Protein AF-A0A438MUQ9-F1 (afdb_monomer)

Mean predicted aligned error: 18.39 Å

pLDDT: mean 79.37, std 16.74, range [23.11, 98.5]

Secondary structure (DSSP, 8-state):
---S-----HHHHHHHHHHHHHHHHHHHHHHHHHHHHHHHHHHHHHT----GGGS-GGGTT--EEEEEEESS-HHHIIIIIHHHHHHHHHHH-GGGEEEEEEE---SSTHHHHHHHHHHHHHHTT--EEEEE----HHHHHHT-SB-TTSPBPTTEEE-SSTTS-EEE-HHHHHHHHHHHHTHHHHHHHHTT---SEEEEE-S-B--HHHHHHHHTGGGG--SEEEEEEESBTTB-S-TTT-EETTSPBPS-SSTT---SHHHHHHHHTTS-EEEEE--TTEEEEESHHHHTT-------HHHHTTT----HHHHHHHHHHHTTTTTT-EEEEEEEEEESSHHHHHHHHSSTT-SSS-HHHHHHHHHHHHHHHHHS-SS-HHHHHHHHHHHHHHHTGGG-SS----S--------PPP-SS-------------SSSSSSSSSSS-----------TTS--SS--HHHHT--EE----GGGS-SS---TTTHHHHTT--HHHHHTT--TTS-HHHHHHHHIIIIIIIHHHHHHTSPPPSGGGEEE-TTS-EEE--TTHHHHHHHHHHHSPPP-HHHHHHHHHHHHHHHTTHHHHHSTT-SS-HHHHHHHHHHHHHHHHHHHHHS--SS---SS--TTTTT---HHHHHHHHHTT--HHHHHHHHTTS-HHHHHHHHTS----SS-GGGGTT--SS--STT--TTSPP-PPPSS-TTS----EEE--HHHHHHHHHHHHTT--EEEEEEEE----SSPPEEEEEEEETTTSEEEEEEE-GGGTT--SSSSEEEHHHHHHHHHHHHHHH-S------TTGGG---PPEEEE-HHHHS-SSTTHHHHHHHTHHHHHHH-SEEEEE-HHHHHSPP-S-HHHHHHHHHHSSGGGBHHHHHHHHHHTTSEEEE-SS-EEEHHHHHHHHHHHHHH-SSS--HHHHHHHHHHHHHHHHHHHHH-S-SSSSHHHHHHHHHHHTT-B-SSHHHHHHHHHHHTT--HHHHHHHHHS-HHHHHHHHHHT-SEEEEEGGG--S-B--STT-TTSBSSGGG---EEEEEEEEEETTTEEEEEEEEEEBPP--GGG-SSEEEEEETTTTEEEEEEE-GGG--HHHHHHHTT--TTT-EEEEEESSTTTTTS---SS-EEEEEEEEP-----TTHHHH---EEEEEEEEEEEEPPPHHHHHHHHHTT--EEBPPP-EEEE--TT--EEEEPPEEEEE-

Solvent-accessible surface area (backbone atoms only — not comparable to full-atom values): 67994 Å² total; per-residue (Å²): 144,83,89,78,87,76,87,79,55,68,68,60,55,50,49,50,50,51,49,51,52,50,50,52,51,52,50,51,49,49,54,50,50,54,52,40,50,53,48,14,55,52,31,28,57,76,54,55,36,84,49,76,89,75,48,45,75,84,49,54,92,56,28,37,38,35,33,35,58,43,62,56,42,37,64,49,39,71,77,41,31,51,59,30,50,54,51,30,39,65,70,68,35,58,92,30,43,36,42,23,37,36,36,63,26,44,81,55,60,25,64,60,51,48,50,53,51,49,51,54,36,52,77,71,71,42,54,66,46,80,46,75,44,85,62,34,65,49,53,69,58,72,60,53,60,42,49,100,84,73,48,76,44,87,49,50,40,76,55,93,55,92,90,74,57,70,45,80,47,66,41,45,54,54,12,51,50,55,47,58,50,43,46,65,60,55,56,33,44,79,72,73,46,80,55,55,33,34,37,42,37,47,75,36,35,62,50,46,36,41,55,50,24,49,53,42,41,70,61,43,54,44,29,32,37,15,31,38,25,21,66,59,69,79,34,53,55,56,72,85,44,36,18,27,58,80,61,45,62,57,76,42,58,43,62,60,30,47,67,40,65,71,23,26,52,26,47,50,43,28,34,66,15,46,26,56,27,56,43,30,56,29,32,38,34,49,32,68,55,48,77,76,67,57,66,50,44,46,70,54,60,79,54,35,66,71,77,48,84,55,55,23,64,34,44,43,42,46,52,33,48,70,70,60,55,42,80,50,34,34,32,36,31,72,57,20,68,32,2,63,36,70,63,30,32,41,57,53,69,67,36,98,72,68,50,79,66,39,72,66,52,49,49,54,22,52,54,51,47,59,52,47,61,75,70,50,69,89,75,47,74,66,56,56,50,50,54,52,51,52,51,51,51,49,69,53,26,89,82,47,97,58,87,71,76,68,86,65,75,76,76,84,70,76,81,75,76,77,81,87,83,83,89,80,91,87,83,89,85,82,84,88,89,78,84,75,77,71,64,68,77,69,71,82,81,83,86,80,92,83,78,87,74,94,51,59,42,85,55,61,58,76,46,94,43,72,81,63,71,68,64,68,28,67,61,57,65,47,74,90,60,53,74,94,61,98,68,56,79,89,50,46,44,61,77,72,73,44,58,67,69,40,49,59,72,71,49,53,91,91,54,54,53,68,56,50,29,12,40,48,48,34,42,56,41,54,38,46,50,22,60,66,66,71,46,88,69,80,58,66,73,26,54,45,74,47,99,89,71,49,52,24,52,35,40,63,61,44,48,59,52,52,45,27,56,49,65,72,48,74,88,70,61,69,68,58,53,57,49,43,52,50,52,53,52,56,54,49,35,41,36,67,37,59,63,38,93,82,39,62,47,56,70,51,47,33,49,50,32,35,44,50,52,51,47,54,50,35,37,46,41,67,78,56,66,58,86,75,78,63,77,72,57,56,19,7,60,84,51,47,43,74,49,70,70,56,56,50,38,27,43,75,19,53,45,49,62,25,53,51,48,49,44,29,68,64,29,30,50,68,41,51,52,27,51,29,27,49,72,57,70,56,85,70,60,66,82,57,42,74,82,36,37,63,88,42,58,51,60,82,52,62,83,94,52,93,81,67,62,50,66,84,62,63,92,87,61,81,49,78,53,71,53,59,72,53,73,70,49,50,52,51,44,50,49,30,52,74,72,75,46,49,49,30,34,34,74,50,68,51,81,70,95,57,100,60,68,72,57,72,46,80,44,77,42,49,47,91,77,42,52,33,36,34,52,45,70,42,51,92,74,18,72,36,46,91,91,47,47,41,45,41,41,50,46,54,54,48,51,52,52,52,53,51,59,76,68,46,78,85,67,86,62,90,50,84,72,58,82,73,62,74,93,59,66,71,27,40,36,41,63,46,57,61,38,54,89,51,82,67,55,25,58,53,44,60,58,38,48,65,57,51,34,55,68,31,73,33,28,41,39,51,40,70,40,54,32,69,34,72,74,68,93,55,66,58,59,59,39,46,48,50,65,69,31,77,48,59,34,33,42,64,48,50,54,47,48,18,42,12,36,89,40,26,29,38,42,31,60,74,46,76,44,55,50,37,61,51,32,51,49,35,46,51,48,61,76,69,53,78,62,65,76,62,66,48,40,48,52,40,19,40,63,59,48,50,19,41,50,32,36,49,53,59,73,44,95,80,59,96,48,43,26,55,18,42,28,49,45,23,61,67,37,51,84,38,48,62,97,49,75,58,53,47,55,45,43,47,32,55,49,43,57,50,52,54,67,58,38,47,58,49,66,76,46,60,63,84,56,33,39,62,57,55,52,74,76,44,56,35,37,36,47,28,35,52,52,21,70,51,41,45,33,86,51,78,23,40,25,44,40,33,49,62,44,65,69,33,44,52,47,64,55,83,47,79,15,47,46,41,90,72,54,12,36,42,42,76,34,26,52,40,47,33,50,55,44,50,66,88,82,45,87,59,46,46,41,37,36,35,71,92,78,73,43,56,32,26,43,32,58,48,69,63,50,48,65,56,68,60,54,38,59,78,67,66,65,42,43,89,76,41,31,40,33,38,39,32,85,53,78,51,57,82,79,49,64,64,42,70,50,79,38,63,21,27,35,26,41,45,63,88,74,87,78,49,79,71,46,68,70,68,62,66,53,48,46,27,39,41,71,44,29,28,34,37,26,49,59,54,73,66,58,54,49,53,25,55,78,69,64,37,52,34,41,41,48,80,58,65,68,42,79,49,83,47,89,97,55,92,46,80,44,68,58,61,42,51,30,26,42,14

Sequence (1222 aa):
MFLRTYRRSPRRRLFRFLFYLLTIFLCYDLLTILKHHREFSRSLEAHTYTDIATLPSPVKDQKIFIVAQFWTSAKVIQDRWGQALLDLIRTLGKENVFVSIYESGSLDRTKDVLKVLDDILAENKIPRSVILDPTTHADEINVGPIDQQGIPRSGWIQTTTVGVGKELRRIPYLARLRNTSLKPLFDHKAQGITYDKILYLNDVVFKPSDVLTLLATNQGSYASACAMDFHYPPAYYDTFVLRDSLGDSTVMKTFPFFRSQESREAILQGRPTKVQSCWNGMIILDTAPFYEGLRFRALADSLASKHLEASECCLIHTDMAAMGATSKGIYVNPSVRVGYTVNAYNLTHFGPDQNFVSGTQYLAGVWLNRLKRNVIARVSTTMKESDRKVAQWKEDAPNSLEKRDENGQIYQRKAHPPSSIFSHLAQPDHSAHLGFLLNWYIRIWGVLEGTASAKMDHVPQHEQLDYISKFKVPYLCHDRHIPKSKIRFEELPLTLGFDKQKIVLGDYSNHSAADIASFLQSWLFFGLLEEFLGFKVDRDPFIVQTADGGLFVSTREALPACLTQWAKKRPVARTHFDRIEACLVEAKAFVPVLMDPNCPLPPEVALSIQLLGATLEIVSDQKFPRYPPRRFSKPAKTGWGMPKIVETWLTRAAWCCNDIARASETLSLPTLIYAASIVRREEVPFDTHGPCTVDACVARDFRGKPYHTRHTHDESYDCGGFLGWSDKQMDRMRQILDETGVPVLILDVDDTPSPSPPSVKIDVVDSTQTRYISFSHVWADGLGNQDGNALPVCQLLRLQKLASTLMGPETESKSILSKFRTKKPMAIWIDTLCVPRTKPHKSIAISRMNQTYAQAEKVLILDSEIYTQPYNNDPQVHLLRLLASGWARRVWTMQEGALGSSNLHIQTSSQTIDVTATAKSLSKAWEKQKVVMDAIDIDCASMWKMFSDLRAAHSNDYWRDRVPAMAVSLNLLNGRACTNQGDAYLCLSGMIGLSPEVTREIADLPVAERSMTLLRKLEYLPKGIIFSPGPKLKTTGYRWACESFWKSQAYNDDEVAVFKEGLGLDVEYQGFVLKPFNMLANFDHFILEYSAAKVFFKVQFDQSSGPIADILADLEYNPPTSRLGILCPERDMVRKRPGLILNPGALVLVDSEPWNLMEKLSKPPIKSRYICHVTLTAPSQIEVQMARDNACLAVADRPNIQLKMFGADEGVSYLPLNWVVG

InterPro domains:
  IPR010730 Heterokaryon incompatibility [PF06985] (772-862)
  IPR021047 Mannosyltransferase 1, CMT1 [PF11735] (63-319)

Nearest PDB structures (foldseek):
  7zhw-assembly1_A  TM=1.898E-01  e=1.543E+00  Leishmania donovani
  8g0d-assembly1_B  TM=1.609E-01  e=2.516E+00  Mycolicibacterium smegmatis MC2 155
  7njl-assembly1_A  TM=1.854E-01  e=7.020E+00  Mycolicibacterium smegmatis MC2 155

Structure (mmCIF, N/CA/C/O backbone):
data_AF-A0A438MUQ9-F1
#
_entry.id   AF-A0A438MUQ9-F1
#
loop_
_atom_site.group_PDB
_atom_site.id
_atom_site.type_symbol
_atom_site.label_atom_id
_atom_site.label_alt_id
_atom_site.label_comp_id
_atom_site.label_asym_id
_atom_site.label_entity_id
_atom_site.label_seq_id
_atom_site.pdbx_PDB_ins_code
_atom_site.Cartn_x
_atom_site.Cartn_y
_atom_site.Cartn_z
_atom_site.occupancy
_atom_site.B_iso_or_equiv
_atom_site.auth_seq_id
_atom_site.auth_comp_id
_atom_site.auth_asym_id
_atom_site.auth_atom_id
_atom_site.pdbx_PDB_model_num
ATOM 1 N N . MET A 1 1 ? -10.748 47.791 39.764 1.00 36.16 1 MET A N 1
ATOM 2 C CA . MET A 1 1 ? -10.569 49.221 39.434 1.00 36.16 1 MET A CA 1
ATOM 3 C C . MET A 1 1 ? -10.102 49.393 37.982 1.00 36.16 1 MET A C 1
ATOM 5 O O . MET A 1 1 ? -8.983 49.804 37.779 1.00 36.16 1 MET A O 1
ATOM 9 N N . PHE A 1 2 ? -10.921 49.071 36.969 1.00 32.31 2 PHE A N 1
ATOM 10 C CA . PHE A 1 2 ? -10.706 49.505 35.567 1.00 32.31 2 PHE A CA 1
ATOM 11 C C . PHE A 1 2 ? -12.039 49.455 34.793 1.00 32.31 2 PHE A C 1
ATOM 13 O O . PHE A 1 2 ? -12.210 48.770 33.791 1.00 32.31 2 PHE A O 1
ATOM 20 N N . LEU A 1 3 ? -13.022 50.197 35.306 1.00 48.84 3 LEU A N 1
ATOM 21 C CA . LEU A 1 3 ? -14.134 50.719 34.518 1.00 48.84 3 LEU A CA 1
ATOM 22 C C . LEU A 1 3 ? -13.804 52.179 34.224 1.00 48.84 3 LEU A C 1
ATOM 24 O O . LEU A 1 3 ? -14.035 53.027 35.079 1.00 48.84 3 LEU A O 1
ATOM 28 N N . ARG A 1 4 ? -13.234 52.455 33.047 1.00 46.25 4 ARG A N 1
ATOM 29 C CA . ARG A 1 4 ? -13.419 53.673 32.232 1.00 46.25 4 ARG A CA 1
ATOM 30 C C . ARG A 1 4 ? -12.376 53.698 31.110 1.00 46.25 4 ARG A C 1
ATOM 32 O O . ARG A 1 4 ? -11.309 53.114 31.223 1.00 46.25 4 ARG A O 1
ATOM 39 N N . THR A 1 5 ? -12.771 54.339 30.012 1.00 44.41 5 THR A N 1
ATOM 40 C CA . THR A 1 5 ? -11.961 54.714 28.840 1.00 44.41 5 THR A CA 1
ATOM 41 C C . THR A 1 5 ? -11.432 53.599 27.929 1.00 44.41 5 THR A C 1
ATOM 43 O O . THR A 1 5 ? -10.234 53.421 27.761 1.00 44.41 5 THR A O 1
ATOM 46 N N . TYR A 1 6 ? -12.332 52.973 27.159 1.00 41.94 6 TYR A N 1
ATOM 47 C CA . TYR A 1 6 ? -11.986 52.570 25.788 1.00 41.94 6 TYR A CA 1
ATOM 48 C C . TYR A 1 6 ? -13.017 53.129 24.804 1.00 41.94 6 TYR A C 1
ATOM 50 O O . TYR A 1 6 ? -14.142 52.635 24.684 1.00 41.94 6 TYR A O 1
ATOM 58 N N . ARG A 1 7 ? -12.635 54.218 24.126 1.00 44.66 7 ARG A N 1
ATOM 59 C CA . ARG A 1 7 ? -13.405 54.852 23.049 1.00 44.66 7 ARG A CA 1
ATOM 60 C C . ARG A 1 7 ? -13.760 53.793 21.998 1.00 44.66 7 ARG A C 1
ATOM 62 O O . ARG A 1 7 ? -12.902 53.187 21.360 1.00 44.66 7 ARG A O 1
ATOM 69 N N . ARG A 1 8 ? -15.061 53.535 21.869 1.00 54.97 8 ARG A N 1
ATOM 70 C CA . ARG A 1 8 ? -15.660 52.511 21.010 1.00 54.97 8 ARG A CA 1
ATOM 71 C C . ARG A 1 8 ? -15.575 52.945 19.542 1.00 54.97 8 ARG A C 1
ATOM 73 O O . ARG A 1 8 ? -16.408 53.739 19.115 1.00 54.97 8 ARG A O 1
ATOM 80 N N . SER A 1 9 ? -14.639 52.404 18.757 1.00 66.00 9 SER A N 1
ATOM 81 C CA . SER A 1 9 ? -14.651 52.660 17.309 1.00 66.00 9 SER A CA 1
ATOM 82 C C . SER A 1 9 ? -15.887 51.994 16.664 1.00 66.00 9 SER A C 1
ATOM 84 O O . SER A 1 9 ? -16.151 50.814 16.932 1.00 66.00 9 SER A O 1
ATOM 86 N N . PRO A 1 10 ? -16.662 52.708 15.824 1.00 70.38 10 PRO A N 1
ATOM 87 C CA . PRO A 1 10 ? -17.811 52.142 15.107 1.00 70.38 10 PRO A CA 1
ATOM 88 C C . PRO A 1 10 ? -17.425 50.912 14.275 1.00 70.38 10 PRO A C 1
ATOM 90 O O . PRO A 1 10 ? -18.145 49.917 14.259 1.00 70.38 10 PRO A O 1
ATOM 93 N N . ARG A 1 11 ? -16.217 50.931 13.691 1.00 69.25 11 ARG A N 1
ATOM 94 C CA . ARG A 1 11 ? -15.656 49.841 12.877 1.00 69.25 11 ARG A CA 1
ATOM 95 C C . ARG A 1 11 ? -15.530 48.520 13.644 1.00 69.25 11 ARG A C 1
ATOM 97 O O . ARG A 1 11 ? -15.823 47.472 13.084 1.00 69.25 11 ARG A O 1
ATOM 104 N N . ARG A 1 12 ? -15.152 48.539 14.932 1.00 73.81 12 ARG A N 1
ATOM 105 C CA . ARG A 1 12 ? -15.048 47.309 15.747 1.00 73.81 12 ARG A CA 1
ATOM 106 C C . ARG A 1 12 ? -16.410 46.759 16.177 1.00 73.81 12 ARG A C 1
ATOM 108 O O . ARG A 1 12 ? -16.542 45.544 16.299 1.00 73.81 12 ARG A O 1
ATOM 115 N N . ARG A 1 13 ? -17.419 47.615 16.397 1.00 78.75 13 ARG A N 1
ATOM 116 C CA . ARG A 1 13 ? -18.799 47.151 16.647 1.00 78.75 13 ARG A CA 1
ATOM 117 C C . ARG A 1 13 ? -19.401 46.542 15.389 1.00 78.75 13 ARG A C 1
ATOM 119 O O . ARG A 1 13 ? -19.971 45.465 15.483 1.00 78.75 13 ARG A O 1
ATOM 126 N N . LEU A 1 14 ? -19.191 47.184 14.239 1.00 81.00 14 LEU A N 1
ATOM 127 C CA . LEU A 1 14 ? -19.605 46.656 12.944 1.00 81.00 14 LEU A CA 1
ATOM 128 C C . LEU A 1 14 ? -18.927 45.313 12.655 1.00 81.00 14 LEU A C 1
ATOM 130 O O . LEU A 1 14 ? -19.610 44.362 12.315 1.00 81.00 14 LEU A O 1
ATOM 134 N N . PHE A 1 15 ? -17.616 45.190 12.884 1.00 83.88 15 PHE A N 1
ATOM 135 C CA . PHE A 1 15 ? -16.908 43.923 12.685 1.00 83.88 15 PHE A CA 1
ATOM 136 C C . PHE A 1 15 ? -17.421 42.803 13.601 1.00 83.88 15 PHE A C 1
ATOM 138 O O . PHE A 1 15 ? -17.649 41.695 13.136 1.00 83.88 15 PHE A O 1
ATOM 145 N N . ARG A 1 16 ? -17.655 43.080 14.894 1.00 84.38 16 ARG A N 1
ATOM 146 C CA . ARG A 1 16 ? -18.241 42.087 15.816 1.00 84.38 16 ARG A CA 1
ATOM 147 C C . ARG A 1 16 ? -19.665 41.711 15.422 1.00 84.38 16 ARG A C 1
ATOM 149 O O . ARG A 1 16 ? -20.006 40.539 15.465 1.00 84.38 16 ARG A O 1
ATOM 156 N N . PHE A 1 17 ? -20.474 42.688 15.025 1.00 87.88 17 PHE A N 1
ATOM 157 C CA . PHE A 1 17 ? -21.829 42.455 14.541 1.00 87.88 17 PHE A CA 1
ATOM 158 C C . PHE A 1 17 ? -21.829 41.589 13.273 1.00 87.88 17 PHE A C 1
ATOM 160 O O . PHE A 1 17 ? -22.528 40.584 13.236 1.00 87.88 17 PHE A O 1
ATOM 167 N N . LEU A 1 18 ? -20.976 41.902 12.291 1.00 88.69 18 LEU A N 1
ATOM 168 C CA . LEU A 1 18 ? -20.789 41.095 11.081 1.00 88.69 18 LEU A CA 1
ATOM 169 C C . LEU A 1 18 ? -20.271 39.687 11.399 1.00 88.69 18 LEU A C 1
ATOM 171 O O . LEU A 1 18 ? -20.740 38.724 10.806 1.00 88.69 18 LEU A O 1
ATOM 175 N N . PHE A 1 19 ? -19.351 39.546 12.355 1.00 90.25 19 PHE A N 1
ATOM 176 C CA . PHE A 1 19 ? -18.853 38.244 12.797 1.00 90.25 19 PHE A CA 1
ATOM 177 C C . PHE A 1 19 ? -19.952 37.401 13.460 1.00 90.25 19 PHE A C 1
ATOM 179 O O . PHE A 1 19 ? -20.085 36.219 13.145 1.00 90.25 19 PHE A O 1
ATOM 186 N N . TYR A 1 20 ? -20.771 37.992 14.337 1.00 91.00 20 TYR A N 1
ATOM 187 C CA . TYR A 1 20 ? -21.901 37.287 14.945 1.00 91.00 20 TYR A CA 1
ATOM 188 C C . TYR A 1 20 ? -22.964 36.923 13.912 1.00 91.00 20 TYR A C 1
ATOM 190 O O . TYR A 1 20 ? -23.432 35.790 13.921 1.00 91.00 20 TYR A O 1
ATOM 198 N N . LEU A 1 21 ? -23.291 37.826 12.982 1.00 92.19 21 LEU A N 1
ATOM 199 C CA . LEU A 1 21 ? -24.198 37.523 11.874 1.00 92.19 21 LEU A CA 1
ATOM 200 C C . LEU A 1 21 ? -23.673 36.377 11.005 1.00 92.19 21 LEU A C 1
ATOM 202 O O . LEU A 1 21 ? -24.426 35.456 10.703 1.00 92.19 21 LEU A O 1
ATOM 206 N N . LEU A 1 22 ? -22.384 36.391 10.653 1.00 90.94 22 LEU A N 1
ATOM 207 C CA . LEU A 1 22 ? -21.756 35.316 9.887 1.00 90.94 22 LEU A CA 1
ATOM 208 C C . LEU A 1 22 ? -21.780 33.992 10.659 1.00 90.94 22 LEU A C 1
ATOM 210 O O . LEU A 1 22 ? -22.084 32.956 10.081 1.00 90.94 22 LEU A O 1
ATOM 214 N N . THR A 1 23 ? -21.504 34.022 11.963 1.00 90.00 23 THR A N 1
ATOM 215 C CA . THR A 1 23 ? -21.541 32.823 12.812 1.00 90.00 23 THR A CA 1
ATOM 216 C C . THR A 1 23 ? -22.959 32.259 12.903 1.00 90.00 23 THR A C 1
ATOM 218 O O . THR A 1 23 ? -23.146 31.062 12.717 1.00 90.00 23 THR A O 1
ATOM 221 N N . ILE A 1 24 ? -23.971 33.109 13.117 1.00 92.69 24 ILE A N 1
ATOM 222 C CA . ILE A 1 24 ? -25.384 32.702 13.134 1.00 92.69 24 ILE A CA 1
ATOM 223 C C . ILE A 1 24 ? -25.778 32.098 11.783 1.00 92.69 24 ILE A C 1
ATOM 225 O O . ILE A 1 24 ? -26.402 31.040 11.752 1.00 92.69 24 ILE A O 1
ATOM 229 N N . PHE A 1 25 ? -25.378 32.727 10.675 1.00 91.81 25 PHE A N 1
ATOM 230 C CA . PHE A 1 25 ? -25.645 32.222 9.330 1.00 91.81 25 PHE A CA 1
ATOM 231 C C . PHE A 1 25 ? -24.991 30.855 9.086 1.00 91.81 25 PHE A C 1
ATOM 233 O O . PHE A 1 25 ? -25.656 29.944 8.603 1.00 91.81 25 PHE A O 1
ATOM 240 N N . LEU A 1 26 ? -23.721 30.680 9.466 1.00 88.88 26 LEU A N 1
ATOM 241 C CA . LEU A 1 26 ? -23.011 29.404 9.333 1.00 88.88 26 LEU A CA 1
ATOM 242 C C . LEU A 1 26 ? -23.619 28.311 10.219 1.00 88.88 26 LEU A C 1
ATOM 244 O O . LEU A 1 26 ? -23.747 27.175 9.772 1.00 88.88 26 LEU A O 1
ATOM 248 N N . CYS A 1 27 ? -24.042 28.644 11.441 1.00 90.62 27 CYS A N 1
ATOM 249 C CA . CYS A 1 27 ? -24.749 27.710 12.316 1.00 90.62 27 CYS A CA 1
ATOM 250 C C . CYS A 1 27 ? -26.119 27.315 11.741 1.00 90.62 27 CYS A C 1
ATOM 252 O O . CYS A 1 27 ? -26.465 26.136 11.745 1.00 90.62 27 CYS A O 1
ATOM 254 N N . TYR A 1 28 ? -26.888 28.272 11.213 1.00 92.88 28 TYR A N 1
ATOM 255 C CA . TYR A 1 28 ? -28.173 27.998 10.562 1.00 92.88 28 TYR A CA 1
ATOM 256 C C . TYR A 1 28 ? -28.005 27.131 9.305 1.00 92.88 28 TYR A C 1
ATOM 258 O O . TYR A 1 28 ? -28.747 26.165 9.116 1.00 92.88 28 TYR A O 1
ATOM 266 N N . ASP A 1 29 ? -27.001 27.424 8.475 1.00 89.50 29 ASP A N 1
ATOM 267 C CA . ASP A 1 29 ? -26.666 26.627 7.292 1.00 89.50 29 ASP A CA 1
ATOM 268 C C . ASP A 1 29 ? -26.225 25.208 7.678 1.00 89.50 29 ASP A C 1
ATOM 270 O O . ASP A 1 29 ? -26.715 24.242 7.099 1.00 89.50 29 ASP A O 1
ATOM 274 N N . LEU A 1 30 ? -25.390 25.060 8.714 1.00 90.81 30 LEU A N 1
ATOM 275 C CA . LEU A 1 30 ? -24.982 23.760 9.252 1.00 90.81 30 LEU A CA 1
ATOM 276 C C . LEU A 1 30 ? -26.190 22.928 9.707 1.00 90.81 30 LEU A C 1
ATOM 278 O O . LEU A 1 30 ? -26.330 21.777 9.295 1.00 90.81 30 LEU A O 1
ATOM 282 N N . LEU A 1 31 ? -27.085 23.504 10.515 1.00 90.50 31 LEU A N 1
ATOM 283 C CA . LEU A 1 31 ? -28.296 22.818 10.983 1.00 90.50 31 LEU A CA 1
ATOM 284 C C . LEU A 1 31 ? -29.214 22.430 9.820 1.00 90.50 31 LEU A C 1
ATOM 286 O O . LEU A 1 31 ? -29.773 21.332 9.803 1.00 90.50 31 LEU A O 1
ATOM 290 N N . THR A 1 32 ? -29.330 23.305 8.822 1.00 90.38 32 THR A N 1
ATOM 291 C CA . THR A 1 32 ? -30.101 23.035 7.608 1.00 90.38 32 THR A CA 1
ATOM 292 C C . THR A 1 32 ? -29.495 21.867 6.835 1.00 90.38 32 THR A C 1
ATOM 294 O O . THR A 1 32 ? -30.216 20.948 6.459 1.00 90.38 32 THR A O 1
ATOM 297 N N . ILE A 1 33 ? -28.176 21.839 6.638 1.00 90.75 33 ILE A N 1
ATOM 298 C CA . ILE A 1 33 ? -27.486 20.750 5.933 1.00 90.75 33 ILE A CA 1
ATOM 299 C C . ILE A 1 33 ? -27.640 19.418 6.680 1.00 90.75 33 ILE A C 1
ATOM 301 O O . ILE A 1 33 ? -27.936 18.405 6.049 1.00 90.75 33 ILE A O 1
ATOM 305 N N . LEU A 1 34 ? -27.521 19.415 8.011 1.00 87.50 34 LEU A N 1
ATOM 306 C CA . LEU A 1 34 ? -27.726 18.212 8.826 1.00 87.50 34 LEU A CA 1
ATOM 307 C C . LEU A 1 34 ? -29.173 17.698 8.762 1.00 87.50 34 LEU A C 1
ATOM 309 O O . LEU A 1 34 ? -29.391 16.487 8.734 1.00 87.50 34 LEU A O 1
ATOM 313 N N . LYS A 1 35 ? -30.170 18.591 8.685 1.00 90.75 35 LYS A N 1
ATOM 314 C CA . LYS A 1 35 ? -31.565 18.198 8.429 1.00 90.75 35 LYS A CA 1
ATOM 315 C C . LYS A 1 35 ? -31.700 17.484 7.078 1.00 90.75 35 LYS A C 1
ATOM 317 O O . LYS A 1 35 ? -32.296 16.411 7.026 1.00 90.75 35 LYS A O 1
ATOM 322 N N . HIS A 1 36 ? -31.102 18.032 6.018 1.00 90.25 36 HIS A N 1
ATOM 323 C CA . HIS A 1 36 ? -31.139 17.418 4.686 1.00 90.25 36 HIS A CA 1
ATOM 324 C C . HIS A 1 36 ? -30.406 16.070 4.643 1.00 90.25 36 HIS A C 1
ATOM 326 O O . HIS A 1 36 ? -30.872 15.160 3.974 1.00 90.25 36 HIS A O 1
ATOM 332 N N . HIS A 1 37 ? -29.308 15.897 5.388 1.00 91.62 37 HIS A N 1
ATOM 333 C CA . HIS A 1 37 ? -28.615 14.603 5.489 1.00 91.62 37 HIS A CA 1
ATOM 334 C C . HIS A 1 37 ? -29.493 13.505 6.118 1.00 91.62 37 HIS A C 1
ATOM 336 O O . HIS A 1 37 ? -29.480 12.355 5.673 1.00 91.62 37 HIS A O 1
ATOM 342 N N . ARG A 1 38 ? -30.319 13.857 7.112 1.00 88.94 38 ARG A N 1
ATOM 343 C CA . ARG A 1 38 ? -31.301 12.921 7.685 1.00 88.94 38 ARG A CA 1
ATOM 344 C C . ARG A 1 38 ? -32.394 12.554 6.683 1.00 88.94 38 ARG A C 1
ATOM 346 O O . ARG A 1 38 ? -32.772 11.390 6.605 1.00 88.94 38 ARG A O 1
ATOM 353 N N . GLU A 1 39 ? -32.899 13.529 5.928 1.00 89.06 39 GLU A N 1
ATOM 354 C CA . GLU A 1 39 ? -33.890 13.293 4.867 1.00 89.06 39 GLU A CA 1
ATOM 355 C C . GLU A 1 39 ? -33.317 12.428 3.739 1.00 89.06 39 GLU A C 1
ATOM 357 O O . GLU A 1 39 ? -33.972 11.481 3.315 1.00 89.06 39 GLU A O 1
ATOM 362 N N . PHE A 1 40 ? -32.076 12.695 3.327 1.00 91.81 40 PHE A N 1
ATOM 363 C CA . PHE A 1 40 ? -31.314 11.891 2.375 1.00 91.81 40 PHE A CA 1
ATOM 364 C C . PHE A 1 40 ? -31.250 10.423 2.799 1.00 91.81 40 PHE A C 1
ATOM 366 O O . PHE A 1 40 ? -31.663 9.549 2.042 1.00 91.81 40 PHE A O 1
ATOM 373 N N . SER A 1 41 ? -30.789 10.159 4.026 1.00 88.69 41 SER A N 1
ATOM 374 C CA . SER A 1 41 ? -30.604 8.792 4.531 1.00 88.69 41 SER A CA 1
ATOM 375 C C . SER A 1 41 ? -31.937 8.036 4.601 1.00 88.69 41 SER A C 1
ATOM 377 O O . SER A 1 41 ? -32.049 6.934 4.072 1.00 88.69 41 SER A O 1
ATOM 379 N N . ARG A 1 42 ? -32.992 8.681 5.128 1.00 88.38 42 ARG A N 1
ATOM 380 C CA . ARG A 1 42 ? -34.352 8.110 5.149 1.00 88.38 42 ARG A CA 1
ATOM 381 C C . ARG A 1 42 ? -34.896 7.834 3.752 1.00 88.38 42 ARG A C 1
ATOM 383 O O . ARG A 1 42 ? -35.583 6.840 3.554 1.00 88.38 42 ARG A O 1
ATOM 390 N N . SER A 1 43 ? -34.631 8.721 2.793 1.00 88.94 43 SER A N 1
ATOM 391 C CA . SER A 1 43 ? -35.088 8.535 1.416 1.00 88.94 43 SER A CA 1
ATOM 392 C C . SER A 1 43 ? -34.401 7.343 0.758 1.00 88.94 43 SER A C 1
ATOM 394 O O . SER A 1 43 ? -35.075 6.588 0.065 1.00 88.94 43 SER A O 1
ATOM 396 N N . LEU A 1 44 ? -33.101 7.132 0.992 1.00 88.81 44 LEU A N 1
ATOM 397 C CA . LEU A 1 44 ? -32.402 5.970 0.438 1.00 88.81 44 LEU A CA 1
ATOM 398 C C . LEU A 1 44 ? -33.007 4.655 0.938 1.00 88.81 44 LEU A C 1
ATOM 400 O O . LEU A 1 44 ? -33.299 3.770 0.134 1.00 88.81 44 LEU A O 1
ATOM 404 N N . GLU A 1 45 ? -33.246 4.556 2.246 1.00 85.56 45 GLU A N 1
ATOM 405 C CA . GLU A 1 45 ? -33.864 3.383 2.873 1.00 85.56 45 GLU A CA 1
ATOM 406 C C . GLU A 1 45 ? -35.298 3.158 2.379 1.00 85.56 45 GLU A C 1
ATOM 408 O O . GLU A 1 45 ? -35.634 2.058 1.947 1.00 85.56 45 GLU A O 1
ATOM 413 N N . ALA A 1 46 ? -36.130 4.206 2.372 1.00 85.38 46 ALA A N 1
ATOM 414 C CA . ALA A 1 46 ? -37.532 4.117 1.956 1.00 85.38 46 ALA A CA 1
ATOM 415 C C . ALA A 1 46 ? -37.709 3.719 0.481 1.00 85.38 46 ALA A C 1
ATOM 417 O O . ALA A 1 46 ? -38.750 3.183 0.110 1.00 85.38 46 ALA A O 1
ATOM 418 N N . HIS A 1 47 ? -36.702 3.981 -0.355 1.00 83.69 47 HIS A N 1
ATOM 419 C CA . HIS A 1 47 ? -36.686 3.603 -1.765 1.00 83.69 47 HIS A CA 1
ATOM 420 C C . HIS A 1 47 ? -35.730 2.434 -2.031 1.00 83.69 47 HIS A C 1
ATOM 422 O O . HIS A 1 47 ? -35.171 2.372 -3.119 1.00 83.69 47 HIS A O 1
ATOM 428 N N . THR A 1 48 ? -35.508 1.538 -1.064 1.00 87.88 48 THR A N 1
ATOM 429 C CA . THR A 1 48 ? -34.796 0.267 -1.266 1.00 87.88 48 THR A CA 1
ATOM 430 C C . THR A 1 48 ? -35.786 -0.892 -1.167 1.00 87.88 48 THR A C 1
ATOM 432 O O . THR A 1 48 ? -36.479 -1.041 -0.165 1.00 87.88 48 THR A O 1
ATOM 435 N N . TYR A 1 49 ? -35.840 -1.730 -2.200 1.00 88.69 49 TYR A N 1
ATOM 436 C CA . TYR A 1 49 ? -36.773 -2.850 -2.317 1.00 88.69 49 TYR A CA 1
ATOM 437 C C . TYR A 1 49 ? -36.020 -4.178 -2.259 1.00 88.69 49 TYR A C 1
ATOM 439 O O . TYR A 1 49 ? -35.094 -4.417 -3.034 1.00 88.69 49 TYR A O 1
ATOM 447 N N . THR A 1 50 ? -36.425 -5.056 -1.346 1.00 86.25 50 THR A N 1
ATOM 448 C CA . THR A 1 50 ? -35.811 -6.379 -1.142 1.00 86.25 50 THR A CA 1
ATOM 449 C C . THR A 1 50 ? -36.698 -7.534 -1.606 1.00 86.25 50 THR A C 1
ATOM 451 O O . THR A 1 50 ? -36.189 -8.636 -1.788 1.00 86.25 50 THR A O 1
ATOM 454 N N . ASP A 1 51 ? -37.992 -7.282 -1.831 1.00 85.00 51 ASP A N 1
ATOM 455 C CA . ASP A 1 51 ? -38.998 -8.287 -2.188 1.00 85.00 51 ASP A CA 1
ATOM 456 C C . ASP A 1 51 ? -39.946 -7.754 -3.280 1.00 85.00 51 ASP A C 1
ATOM 458 O O . ASP A 1 51 ? -40.419 -6.613 -3.218 1.00 85.00 51 ASP A O 1
ATOM 462 N N . ILE A 1 52 ? -40.274 -8.597 -4.260 1.00 84.25 52 ILE A N 1
ATOM 463 C CA . ILE A 1 52 ? -41.240 -8.311 -5.329 1.00 84.25 52 ILE A CA 1
ATOM 464 C C . ILE A 1 52 ? -42.617 -7.941 -4.779 1.00 84.25 52 ILE A C 1
ATOM 466 O O . ILE A 1 52 ? -43.288 -7.074 -5.344 1.00 84.25 52 ILE A O 1
ATOM 470 N N . ALA A 1 53 ? -43.039 -8.526 -3.654 1.00 83.00 53 ALA A N 1
ATOM 471 C CA . ALA A 1 53 ? -44.330 -8.217 -3.040 1.00 83.00 53 ALA A CA 1
ATOM 472 C C . ALA A 1 53 ? -44.479 -6.720 -2.709 1.00 83.00 53 ALA A C 1
ATOM 474 O O . ALA A 1 53 ? -45.588 -6.176 -2.769 1.00 83.00 53 ALA A O 1
ATOM 475 N N . THR A 1 54 ? -43.358 -6.051 -2.427 1.00 84.75 54 THR A N 1
ATOM 476 C CA . THR A 1 54 ? -43.294 -4.631 -2.060 1.00 84.75 54 THR A CA 1
ATOM 477 C C . THR A 1 54 ? -43.124 -3.685 -3.249 1.00 84.75 54 THR A C 1
ATOM 479 O O . THR A 1 54 ? -43.222 -2.472 -3.069 1.00 84.75 54 THR A O 1
ATOM 482 N N . LEU A 1 55 ? -42.906 -4.204 -4.464 1.00 86.06 55 LEU A N 1
ATOM 483 C CA . LEU A 1 55 ? -42.777 -3.375 -5.663 1.00 86.06 55 LEU A CA 1
ATOM 484 C C . LEU A 1 55 ? -44.077 -2.615 -5.986 1.00 86.06 55 LEU A C 1
ATOM 486 O O . LEU A 1 55 ? -45.173 -3.100 -5.688 1.00 86.06 55 LEU A O 1
ATOM 490 N N . PRO A 1 56 ? -43.992 -1.448 -6.650 1.00 85.06 56 PRO A N 1
ATOM 491 C CA . PRO A 1 56 ? -45.165 -0.769 -7.197 1.00 85.06 56 PRO A CA 1
ATOM 492 C C . PRO A 1 56 ? -45.937 -1.675 -8.168 1.00 85.06 56 PRO A C 1
ATOM 494 O O . PRO A 1 56 ? -45.326 -2.360 -8.987 1.00 85.06 56 PRO A O 1
ATOM 497 N N . SER A 1 57 ? -47.275 -1.647 -8.133 1.00 78.00 57 SER A N 1
ATOM 498 C CA . SER A 1 57 ? -48.126 -2.492 -8.991 1.00 78.00 57 SER A CA 1
ATOM 499 C C . SER A 1 57 ? -47.782 -2.449 -10.491 1.00 78.00 57 SER A C 1
ATOM 501 O O . SER A 1 57 ? -47.785 -3.515 -11.092 1.00 78.00 57 SER A O 1
ATOM 503 N N . PRO A 1 58 ? -47.421 -1.298 -11.104 1.00 79.19 58 PRO A N 1
ATOM 504 C CA . PRO A 1 58 ? -47.036 -1.248 -12.523 1.00 79.19 58 PRO A CA 1
ATOM 505 C C . PRO A 1 58 ? -45.750 -2.010 -12.876 1.00 79.19 58 PRO A C 1
ATOM 507 O O . PRO A 1 58 ? -45.456 -2.195 -14.055 1.00 79.19 58 PRO A O 1
ATOM 510 N N . VAL A 1 59 ? -44.951 -2.381 -11.871 1.00 82.94 59 VAL A N 1
ATOM 511 C CA . VAL A 1 59 ? -43.660 -3.072 -12.013 1.00 82.94 59 VAL A CA 1
ATOM 512 C C . VAL A 1 59 ? -43.799 -4.577 -11.768 1.00 82.94 59 VAL A C 1
ATOM 514 O O . VAL A 1 59 ? -42.940 -5.349 -12.191 1.00 82.94 59 VAL A O 1
ATOM 517 N N . LYS A 1 60 ? -44.876 -5.007 -11.099 1.00 79.94 60 LYS A N 1
ATOM 518 C CA . LYS A 1 60 ? -45.160 -6.427 -10.878 1.00 79.94 60 LYS A CA 1
ATOM 519 C C . LYS A 1 60 ? -45.456 -7.104 -12.216 1.00 79.94 60 LYS A C 1
ATOM 521 O O . LYS A 1 60 ? -46.055 -6.497 -13.098 1.00 79.94 60 LYS A O 1
ATOM 526 N N . ASP A 1 61 ? -44.991 -8.342 -12.354 1.00 80.38 61 ASP A N 1
ATOM 527 C CA . ASP A 1 61 ? -45.237 -9.209 -13.514 1.00 80.38 61 ASP A CA 1
ATOM 528 C C . ASP A 1 61 ? -44.644 -8.718 -14.856 1.00 80.38 61 ASP A C 1
ATOM 530 O O . ASP A 1 61 ? -45.026 -9.203 -15.921 1.00 80.38 61 ASP A O 1
ATOM 534 N N . GLN A 1 62 ? -43.683 -7.784 -14.827 1.00 89.44 62 GLN A N 1
ATOM 535 C CA . GLN A 1 62 ? -42.959 -7.355 -16.030 1.00 89.44 62 GLN A CA 1
ATOM 536 C C . GLN A 1 62 ? -41.995 -8.434 -16.537 1.00 89.44 62 GLN A C 1
ATOM 538 O O . GLN A 1 62 ? -41.232 -9.023 -15.769 1.00 89.44 62 GLN A O 1
ATOM 543 N N . LYS A 1 63 ? -41.949 -8.616 -17.861 1.00 94.81 63 LYS A N 1
ATOM 544 C CA . LYS A 1 63 ? -40.966 -9.467 -18.539 1.00 94.81 63 LYS A CA 1
ATOM 545 C C . LYS A 1 63 ? -39.671 -8.704 -18.802 1.00 94.81 63 LYS A C 1
ATOM 547 O O . LYS A 1 63 ? -39.664 -7.687 -19.500 1.00 94.81 63 LYS A O 1
ATOM 552 N N . ILE A 1 64 ? -38.557 -9.221 -18.293 1.00 97.19 64 ILE A N 1
ATOM 553 C CA . ILE A 1 64 ? -37.242 -8.576 -18.310 1.00 97.19 64 ILE A CA 1
ATOM 554 C C . ILE A 1 64 ? -36.289 -9.306 -19.262 1.00 97.19 64 ILE A C 1
ATOM 556 O O . ILE A 1 64 ? -35.981 -10.486 -19.095 1.00 97.19 64 ILE A O 1
ATOM 560 N N . PHE A 1 65 ? -35.767 -8.581 -20.248 1.00 98.38 65 PHE A N 1
ATOM 561 C CA . PHE A 1 65 ? -34.700 -9.051 -21.126 1.00 98.38 65 PHE A CA 1
ATOM 562 C C . PHE A 1 65 ? -33.342 -8.641 -20.541 1.00 98.38 65 PHE A C 1
ATOM 564 O O . PHE A 1 65 ? -32.958 -7.473 -20.594 1.00 98.38 65 PHE A O 1
ATOM 571 N N . ILE A 1 66 ? -32.625 -9.586 -19.937 1.00 98.50 66 ILE A N 1
ATOM 572 C CA . ILE A 1 66 ? -31.336 -9.355 -19.280 1.00 98.50 66 ILE A CA 1
ATOM 573 C C . ILE A 1 66 ? -30.221 -9.456 -20.318 1.00 98.50 66 ILE A C 1
ATOM 575 O O . ILE A 1 66 ? -30.130 -10.444 -21.041 1.00 98.50 66 ILE A O 1
ATOM 579 N N . VAL A 1 67 ? -29.348 -8.455 -20.370 1.00 98.25 67 VAL A N 1
ATOM 580 C CA . VAL A 1 67 ? -28.219 -8.376 -21.295 1.00 98.25 67 VAL A CA 1
ATOM 581 C C . VAL A 1 67 ? -26.929 -8.190 -20.519 1.00 98.25 67 VAL A C 1
ATOM 583 O O . VAL A 1 67 ? -26.827 -7.279 -19.700 1.00 98.25 67 VAL A O 1
ATOM 586 N N . ALA A 1 68 ? -25.922 -9.006 -20.811 1.00 97.12 68 ALA A N 1
ATOM 587 C CA . ALA A 1 68 ? -24.586 -8.841 -20.257 1.00 97.12 68 ALA A CA 1
ATOM 588 C C . ALA A 1 68 ? -23.523 -8.947 -21.346 1.00 97.12 68 ALA A C 1
ATOM 590 O O . ALA A 1 68 ? -23.636 -9.741 -22.283 1.00 97.12 68 ALA A O 1
ATOM 591 N N . GLN A 1 69 ? -22.483 -8.129 -21.219 1.00 93.75 69 GLN A N 1
ATOM 592 C CA . GLN A 1 69 ? -21.342 -8.139 -22.125 1.00 93.75 69 GLN A CA 1
ATOM 593 C C . GLN A 1 69 ? -20.064 -8.278 -21.325 1.00 93.75 69 GLN A C 1
ATOM 595 O O . GLN A 1 69 ? -19.826 -7.491 -20.410 1.00 93.75 69 GLN A O 1
ATOM 600 N N . PHE A 1 70 ? -19.244 -9.257 -21.691 1.00 92.44 70 PHE A N 1
ATOM 601 C CA . PHE A 1 70 ? -18.022 -9.560 -20.963 1.00 92.44 70 PHE A CA 1
ATOM 602 C C . PHE A 1 70 ? -16.789 -9.473 -21.843 1.00 92.44 70 PHE A C 1
ATOM 604 O O . PHE A 1 70 ? -16.778 -9.916 -22.994 1.00 92.44 70 PHE A O 1
ATOM 611 N N . TRP A 1 71 ? -15.735 -8.926 -21.245 1.00 84.62 71 TRP A N 1
ATOM 612 C CA . TRP A 1 71 ? -14.394 -8.931 -21.793 1.00 84.62 71 TRP A CA 1
ATOM 613 C C . TRP A 1 71 ? -13.392 -9.010 -20.645 1.00 84.62 71 TRP A C 1
ATOM 615 O O . TRP A 1 71 ? -13.164 -8.033 -19.939 1.00 84.62 71 TRP A O 1
ATOM 625 N N . THR A 1 72 ? -12.763 -10.171 -20.482 1.00 81.44 72 THR A N 1
ATOM 626 C CA . THR A 1 72 ? -11.781 -10.429 -19.416 1.00 81.44 72 THR A CA 1
ATOM 627 C C . THR A 1 72 ? -12.368 -10.226 -18.005 1.00 81.44 72 THR A C 1
ATOM 629 O O . THR A 1 72 ? -11.819 -9.504 -17.174 1.00 81.44 72 THR A O 1
ATOM 632 N N . SER A 1 73 ? -13.524 -10.845 -17.752 1.00 80.12 73 SER A N 1
ATOM 633 C CA . SER A 1 73 ? -14.357 -10.659 -16.557 1.00 80.12 73 SER A CA 1
ATOM 634 C C . SER A 1 73 ? -14.493 -11.932 -15.702 1.00 80.12 73 SER A C 1
ATOM 636 O O . SER A 1 73 ? -15.391 -12.016 -14.863 1.00 80.12 73 SER A O 1
ATOM 638 N N . ALA A 1 74 ? -13.622 -12.937 -15.865 1.00 75.31 74 ALA A N 1
ATOM 639 C CA . ALA A 1 74 ? -13.788 -14.243 -15.218 1.00 75.31 74 ALA A CA 1
ATOM 640 C C . ALA A 1 74 ? -13.890 -14.132 -13.688 1.00 75.31 74 ALA A C 1
ATOM 642 O O . ALA A 1 74 ? -14.758 -14.757 -13.084 1.00 75.31 74 ALA A O 1
ATOM 643 N N . LYS A 1 75 ? -13.045 -13.293 -13.072 1.00 77.75 75 LYS A N 1
ATOM 644 C CA . LYS A 1 75 ? -12.977 -13.125 -11.611 1.00 77.75 75 LYS A CA 1
ATOM 645 C C . LYS A 1 75 ? -14.300 -12.634 -11.020 1.00 77.75 75 LYS A C 1
ATOM 647 O O . LYS A 1 75 ? -14.821 -13.252 -10.103 1.00 77.75 75 LYS A O 1
ATOM 652 N N . VAL A 1 76 ? -14.889 -11.569 -11.569 1.00 77.69 76 VAL A N 1
ATOM 653 C CA . VAL A 1 76 ? -16.146 -11.020 -11.031 1.00 77.69 76 VAL A CA 1
ATOM 654 C C . VAL A 1 76 ? -17.339 -11.947 -11.277 1.00 77.69 76 VAL A C 1
ATOM 656 O O . VAL A 1 76 ? -18.204 -12.053 -10.404 1.00 77.69 76 VAL A O 1
ATOM 659 N N . ILE A 1 77 ? -17.353 -12.677 -12.404 1.00 83.12 77 ILE A N 1
ATOM 660 C CA . ILE A 1 77 ? -18.351 -13.723 -12.684 1.00 83.12 77 ILE A CA 1
ATOM 661 C C . ILE A 1 77 ? -18.281 -14.828 -11.629 1.00 83.12 77 ILE A C 1
ATOM 663 O O . ILE A 1 77 ? -19.318 -15.188 -11.073 1.00 83.12 77 ILE A O 1
ATOM 667 N N . GLN A 1 78 ? -17.076 -15.311 -11.315 1.00 78.94 78 GLN A N 1
ATOM 668 C CA . GLN A 1 78 ? -16.857 -16.375 -10.332 1.00 78.94 78 GLN A CA 1
ATOM 669 C C . GLN A 1 78 ? -17.128 -15.927 -8.891 1.00 78.94 78 GLN A C 1
ATOM 671 O O . GLN A 1 78 ? -17.781 -16.648 -8.142 1.00 78.94 78 GLN A O 1
ATOM 676 N N . ASP A 1 79 ? -16.657 -14.742 -8.500 1.00 74.56 79 ASP A N 1
ATOM 677 C CA . ASP A 1 79 ? -16.707 -14.297 -7.105 1.00 74.56 79 ASP A CA 1
ATOM 678 C C . ASP A 1 79 ? -18.139 -13.974 -6.646 1.00 74.56 79 ASP A C 1
ATOM 680 O O . ASP A 1 79 ? -18.519 -14.273 -5.505 1.00 74.56 79 ASP A O 1
ATOM 684 N N . ARG A 1 80 ? -18.929 -13.304 -7.503 1.00 77.75 80 ARG A N 1
ATOM 685 C CA . ARG A 1 80 ? -20.266 -12.798 -7.135 1.00 77.75 80 ARG A CA 1
ATOM 686 C C . ARG A 1 80 ? -21.285 -12.721 -8.271 1.00 77.75 80 ARG A C 1
ATOM 688 O O . ARG A 1 80 ? -22.447 -13.022 -8.019 1.00 77.75 80 ARG A O 1
ATOM 695 N N . TRP A 1 81 ? -20.907 -12.300 -9.479 1.00 92.31 81 TRP A N 1
ATOM 696 C CA . TRP A 1 81 ? -21.881 -11.919 -10.515 1.00 92.31 81 TRP A CA 1
ATOM 697 C C . TRP A 1 81 ? -22.705 -13.107 -11.027 1.00 92.31 81 TRP A C 1
ATOM 699 O O . TRP A 1 81 ? -23.920 -12.981 -11.156 1.00 92.31 81 TRP A O 1
ATOM 709 N N . GLY A 1 82 ? -22.089 -14.278 -11.247 1.00 87.00 82 GLY A N 1
ATOM 710 C CA . GLY A 1 82 ? -22.804 -15.471 -11.717 1.00 87.00 82 GLY A CA 1
ATOM 711 C C . GLY A 1 82 ? -23.883 -15.927 -10.734 1.00 87.00 82 GLY A C 1
ATOM 712 O O . GLY A 1 82 ? -25.030 -16.137 -11.122 1.00 87.00 82 GLY A O 1
ATOM 713 N N . GLN A 1 83 ? -23.545 -15.988 -9.442 1.00 84.44 83 GLN A N 1
ATOM 714 C CA . GLN A 1 83 ? -24.508 -16.319 -8.389 1.00 84.44 83 GLN A CA 1
ATOM 715 C C . GLN A 1 83 ? -25.594 -15.242 -8.247 1.00 84.44 83 GLN A C 1
ATOM 717 O O . GLN A 1 83 ? -26.772 -15.574 -8.142 1.00 84.44 83 GLN A O 1
ATOM 722 N N . ALA A 1 84 ? -25.224 -13.958 -8.310 1.00 89.44 84 ALA A N 1
ATOM 723 C CA . ALA A 1 84 ? -26.177 -12.852 -8.237 1.00 89.44 84 ALA A CA 1
ATOM 724 C C . ALA A 1 84 ? -27.200 -12.878 -9.385 1.00 89.44 84 ALA A C 1
ATOM 726 O O . ALA A 1 84 ? -28.373 -12.584 -9.159 1.00 89.44 84 ALA A O 1
ATOM 727 N N . LEU A 1 85 ? -26.786 -13.275 -10.596 1.00 95.31 85 LEU A N 1
ATOM 728 C CA . LEU A 1 85 ? -27.695 -13.488 -11.722 1.00 95.31 85 LEU A CA 1
ATOM 729 C C . LEU A 1 85 ? -28.690 -14.623 -11.435 1.00 95.31 85 LEU A C 1
ATOM 731 O O . LEU A 1 85 ? -29.886 -14.451 -11.659 1.00 95.31 85 LEU A O 1
ATOM 735 N N . LEU A 1 86 ? -28.221 -15.768 -10.931 1.00 90.69 86 LEU A N 1
ATOM 736 C CA . LEU A 1 86 ? -29.094 -16.904 -10.607 1.00 90.69 86 LEU A CA 1
ATOM 737 C C . LEU A 1 86 ? -30.103 -16.550 -9.509 1.00 90.69 86 LEU A C 1
ATOM 739 O O . LEU A 1 86 ? -31.284 -16.883 -9.622 1.00 90.69 86 LEU A O 1
ATOM 743 N N . ASP A 1 87 ? -29.656 -15.840 -8.475 1.00 87.88 87 ASP A N 1
ATOM 744 C CA . ASP A 1 87 ? -30.530 -15.373 -7.402 1.00 87.88 87 ASP A CA 1
ATOM 745 C C . ASP A 1 87 ? -31.544 -14.347 -7.920 1.00 87.88 87 ASP A C 1
ATOM 747 O O . ASP A 1 87 ? -32.716 -14.424 -7.563 1.00 87.88 87 ASP A O 1
ATOM 751 N N . LEU A 1 88 ? -31.139 -13.452 -8.827 1.00 93.94 88 LEU A N 1
ATOM 752 C CA . LEU A 1 88 ? -32.045 -12.505 -9.475 1.00 93.94 88 LEU A CA 1
ATOM 753 C C . LEU A 1 88 ? -33.123 -13.215 -10.300 1.00 93.94 88 LEU A C 1
ATOM 755 O O . LEU A 1 88 ? -34.293 -12.858 -10.199 1.00 93.94 88 LEU A O 1
ATOM 759 N N . ILE A 1 89 ? -32.749 -14.216 -11.100 1.00 93.56 89 ILE A N 1
ATOM 760 C CA . ILE A 1 89 ? -33.694 -15.004 -11.905 1.00 93.56 89 ILE A CA 1
ATOM 761 C C . ILE A 1 89 ? -34.681 -15.741 -10.998 1.00 93.56 89 ILE A C 1
ATOM 763 O O . ILE A 1 89 ? -35.878 -15.769 -11.281 1.00 93.56 89 ILE A O 1
ATOM 767 N N . ARG A 1 90 ? -34.196 -16.299 -9.881 1.00 88.31 90 ARG A N 1
ATOM 768 C CA . ARG A 1 90 ? -35.058 -16.923 -8.872 1.00 88.31 90 ARG A CA 1
ATOM 769 C C . ARG A 1 90 ? -36.030 -15.911 -8.269 1.00 88.31 90 ARG A C 1
ATOM 771 O O . ARG A 1 90 ? -37.188 -16.254 -8.072 1.00 88.31 90 ARG A O 1
ATOM 778 N N . THR A 1 91 ? -35.568 -14.693 -7.989 1.00 90.12 91 THR A N 1
ATOM 779 C CA . THR A 1 91 ? -36.416 -13.618 -7.473 1.00 90.12 91 THR A CA 1
ATOM 780 C C . THR A 1 91 ? -37.478 -13.221 -8.496 1.00 90.12 91 THR A C 1
ATOM 782 O O . THR A 1 91 ? -38.648 -13.289 -8.161 1.00 90.12 91 THR A O 1
ATOM 785 N N . LEU A 1 92 ? -37.104 -12.863 -9.731 1.00 90.88 92 LEU A N 1
ATOM 786 C CA . LEU A 1 92 ? -38.025 -12.374 -10.774 1.00 90.88 92 LEU A CA 1
ATOM 787 C C . LEU A 1 92 ? -38.992 -13.436 -11.326 1.00 90.88 92 LEU A C 1
ATOM 789 O O . LEU A 1 92 ? -40.014 -13.081 -11.915 1.00 90.88 92 LEU A O 1
ATOM 793 N N . GLY A 1 93 ? -38.673 -14.717 -11.152 1.00 89.81 93 GLY A N 1
ATOM 794 C CA . GLY A 1 93 ? -39.375 -15.823 -11.796 1.00 89.81 93 GLY A CA 1
ATOM 795 C C . GLY A 1 93 ? -38.775 -16.122 -13.169 1.00 89.81 93 GLY A C 1
ATOM 796 O O . GLY A 1 93 ? -38.577 -15.236 -14.004 1.00 89.81 93 GLY A O 1
ATOM 797 N N . LYS A 1 94 ? -38.461 -17.397 -13.422 1.00 90.12 94 LYS A N 1
ATOM 798 C CA . LYS A 1 94 ? -37.774 -17.831 -14.654 1.00 90.12 94 LYS A CA 1
ATOM 799 C C . LYS A 1 94 ? -38.613 -17.622 -15.920 1.00 90.12 94 LYS A C 1
ATOM 801 O O . LYS A 1 94 ? -38.065 -17.494 -17.007 1.00 90.12 94 LYS A O 1
ATOM 806 N N . GLU A 1 95 ? -39.933 -17.589 -15.777 1.00 89.81 95 GLU A N 1
ATOM 807 C CA . GLU A 1 95 ? -40.922 -17.322 -16.823 1.00 89.81 95 GLU A CA 1
ATOM 808 C C . GLU A 1 95 ? -40.967 -15.852 -17.259 1.00 89.81 95 GLU A C 1
ATOM 810 O O . GLU A 1 95 ? -41.425 -15.549 -18.364 1.00 89.81 95 GLU A O 1
ATOM 815 N N . ASN A 1 96 ? -40.446 -14.950 -16.423 1.00 93.06 96 ASN A N 1
ATOM 816 C CA . ASN A 1 96 ? -40.439 -13.512 -16.669 1.00 93.06 96 ASN A CA 1
ATOM 817 C C . ASN A 1 96 ? -39.097 -13.012 -17.207 1.00 93.06 96 ASN A C 1
ATOM 819 O O . ASN A 1 96 ? -38.937 -11.811 -17.403 1.00 93.06 96 ASN A O 1
ATOM 823 N N . VAL A 1 97 ? -38.120 -13.891 -17.454 1.00 96.06 97 VAL A N 1
ATOM 824 C CA . VAL A 1 97 ? -36.765 -13.480 -17.840 1.00 96.06 97 VAL A CA 1
ATOM 825 C C . VAL A 1 97 ? -36.264 -14.173 -19.101 1.00 96.06 97 VAL A C 1
ATOM 827 O O . VAL A 1 97 ? -36.582 -15.324 -19.391 1.00 96.06 97 VAL A O 1
ATOM 830 N N . PHE A 1 98 ? -35.417 -13.462 -19.838 1.00 97.94 98 PHE A N 1
ATOM 831 C CA . PHE A 1 98 ? -34.541 -14.039 -20.852 1.00 97.94 98 PHE A CA 1
ATOM 832 C C . PHE A 1 98 ? -33.132 -13.491 -20.669 1.00 97.94 98 PHE A C 1
ATOM 834 O O . PHE A 1 98 ? -32.976 -12.298 -20.419 1.00 97.94 98 PHE A O 1
ATOM 841 N N . VAL A 1 99 ? -32.113 -14.340 -20.797 1.00 98.06 99 VAL A N 1
ATOM 842 C CA . VAL A 1 99 ? -30.711 -13.965 -20.558 1.00 98.06 99 VAL A CA 1
ATOM 843 C C . VAL A 1 99 ? -29.916 -13.960 -21.865 1.00 98.06 99 VAL A C 1
ATOM 845 O O . VAL A 1 99 ? -29.717 -15.001 -22.478 1.00 98.06 99 VAL A O 1
ATOM 848 N N . SER A 1 100 ? -29.411 -12.803 -22.285 1.00 98.12 100 SER A N 1
ATOM 849 C CA . SER A 1 100 ? -28.545 -12.642 -23.457 1.00 98.12 100 SER A CA 1
ATOM 850 C C . SER A 1 100 ? -27.135 -12.233 -23.030 1.00 98.12 100 SER A C 1
ATOM 852 O O . SER A 1 100 ? -26.913 -11.109 -22.579 1.00 98.12 100 SER A O 1
ATOM 854 N N . ILE A 1 101 ? -26.166 -13.139 -23.160 1.00 97.38 101 ILE A N 1
ATOM 855 C CA . ILE A 1 101 ? -24.762 -12.888 -22.821 1.00 97.38 101 ILE A CA 1
ATOM 856 C C . ILE A 1 101 ? -23.935 -12.894 -24.099 1.00 97.38 101 ILE A C 1
ATOM 858 O O . ILE A 1 101 ? -23.988 -13.841 -24.884 1.00 97.38 101 ILE A O 1
ATOM 862 N N . TYR A 1 102 ? -23.137 -11.847 -24.288 1.00 95.31 102 TYR A N 1
ATOM 863 C CA . TYR A 1 102 ? -22.136 -11.796 -25.347 1.00 95.31 102 TYR A CA 1
ATOM 864 C C . TYR A 1 102 ? -20.745 -11.639 -24.750 1.00 95.31 102 TYR A C 1
ATOM 866 O O . TYR A 1 102 ? -20.456 -10.684 -24.030 1.00 95.31 102 TYR A O 1
ATOM 874 N N . GLU A 1 103 ? -19.866 -12.566 -25.081 1.00 92.88 103 GLU A N 1
ATOM 875 C CA . GLU A 1 103 ? -18.463 -12.538 -24.710 1.00 92.88 103 GLU A CA 1
ATOM 876 C C . GLU A 1 103 ? -17.658 -12.109 -25.943 1.00 92.88 103 GLU A C 1
ATOM 878 O O . GLU A 1 103 ? -17.752 -12.744 -26.991 1.00 92.88 103 GLU A O 1
ATOM 883 N N . SER A 1 104 ? -16.918 -11.000 -25.839 1.00 83.25 104 SER A N 1
ATOM 884 C CA . SER A 1 104 ? -16.271 -10.345 -26.983 1.00 83.25 104 SER A CA 1
ATOM 885 C C . SER A 1 104 ? -14.752 -10.551 -27.027 1.00 83.25 104 SER A C 1
ATOM 887 O O . SER A 1 104 ? -13.990 -9.581 -26.948 1.00 83.25 104 SER A O 1
ATOM 889 N N . GLY A 1 105 ? -14.294 -11.801 -27.117 1.00 76.38 105 GLY A N 1
ATOM 890 C CA . GLY A 1 105 ? -12.877 -12.110 -27.334 1.00 76.38 105 GLY A CA 1
ATOM 891 C C . GLY A 1 105 ? -11.983 -11.871 -26.107 1.00 76.38 105 GLY A C 1
ATOM 892 O O . GLY A 1 105 ? -10.937 -11.223 -26.201 1.00 76.38 105 GLY A O 1
ATOM 893 N N . SER A 1 106 ? -12.409 -12.369 -24.948 1.00 74.25 106 SER A N 1
ATOM 894 C CA . SER A 1 106 ? -11.746 -12.270 -23.644 1.00 74.25 106 SER A CA 1
ATOM 895 C C . SER A 1 106 ? -10.380 -12.928 -23.652 1.00 74.25 106 SER A C 1
ATOM 897 O O . SER A 1 106 ? -10.166 -13.963 -24.285 1.00 74.25 106 SER A O 1
ATOM 899 N N . LEU A 1 107 ? -9.472 -12.327 -22.886 1.00 65.25 107 LEU A N 1
ATOM 900 C CA . LEU A 1 107 ? -8.095 -12.790 -22.778 1.00 65.25 107 LEU A CA 1
ATOM 901 C C . LEU A 1 107 ? -7.889 -13.783 -21.641 1.00 65.25 107 LEU A C 1
ATOM 903 O O . LEU A 1 107 ? -6.905 -14.505 -21.677 1.00 65.25 107 LEU A O 1
ATOM 907 N N . ASP A 1 108 ? -8.789 -13.821 -20.658 1.00 72.56 108 ASP A N 1
ATOM 908 C CA . ASP A 1 108 ? -8.778 -14.735 -19.512 1.00 72.56 108 ASP A CA 1
ATOM 909 C C . ASP A 1 108 ? -9.715 -15.945 -19.737 1.00 72.56 108 ASP A C 1
ATOM 911 O O . ASP A 1 108 ? -10.131 -16.240 -20.857 1.00 72.56 108 ASP A O 1
ATOM 915 N N . ARG A 1 109 ? -10.068 -16.666 -18.666 1.00 75.50 109 ARG A N 1
ATOM 916 C CA . ARG A 1 109 ? -10.995 -17.810 -18.722 1.00 75.50 109 ARG A CA 1
ATOM 917 C C . ARG A 1 109 ? -12.478 -17.418 -18.742 1.00 75.50 109 ARG A C 1
ATOM 919 O O . ARG A 1 109 ? -13.315 -18.238 -18.374 1.00 75.50 109 ARG A O 1
ATOM 926 N N . THR A 1 110 ? -12.837 -16.190 -19.123 1.00 80.00 110 THR A N 1
ATOM 927 C CA . THR A 1 110 ? -14.246 -15.746 -19.147 1.00 80.00 110 THR A CA 1
ATOM 928 C C . THR A 1 110 ? -15.106 -16.694 -19.973 1.00 80.00 110 THR A C 1
ATOM 930 O O . THR A 1 110 ? -16.168 -17.098 -19.515 1.00 80.00 110 THR A O 1
ATOM 933 N N . LYS A 1 111 ? -14.612 -17.131 -21.141 1.00 86.62 111 LYS A N 1
ATOM 934 C CA . LYS A 1 111 ? -15.295 -18.113 -21.996 1.00 86.62 111 LYS A CA 1
ATOM 935 C C . LYS A 1 111 ? -15.615 -19.406 -21.249 1.00 86.62 111 LYS A C 1
ATOM 937 O O . LYS A 1 111 ? -16.731 -19.896 -21.349 1.00 86.62 111 LYS A O 1
ATOM 942 N N . ASP A 1 112 ? -14.666 -19.941 -20.484 1.00 81.00 112 ASP A N 1
ATOM 943 C CA . ASP A 1 112 ? -14.858 -21.190 -19.740 1.00 81.00 112 ASP A CA 1
ATOM 944 C C . ASP A 1 112 ? -15.896 -21.018 -18.630 1.00 81.00 112 ASP A C 1
ATOM 946 O O . ASP A 1 112 ? -16.796 -21.839 -18.490 1.00 81.00 112 ASP A O 1
ATOM 950 N N . VAL A 1 113 ? -15.808 -19.922 -17.873 1.00 78.81 113 VAL A N 1
ATOM 951 C CA . VAL A 1 113 ? -16.762 -19.615 -16.796 1.00 78.81 113 VAL A CA 1
ATOM 952 C C . VAL A 1 113 ? -18.169 -19.387 -17.358 1.00 78.81 113 VAL A C 1
ATOM 954 O O . VAL A 1 113 ? -19.150 -19.820 -16.759 1.00 78.81 113 VAL A O 1
ATOM 957 N N . LEU A 1 114 ? -18.285 -18.747 -18.522 1.00 89.75 114 LEU A N 1
ATOM 958 C CA . LEU A 1 114 ? -19.573 -18.528 -19.174 1.00 89.75 114 LEU A CA 1
ATOM 959 C C . LEU A 1 114 ? -20.171 -19.803 -19.767 1.00 89.75 114 LEU A C 1
ATOM 961 O O . LEU A 1 114 ? -21.387 -19.924 -19.733 1.00 89.75 114 LEU A O 1
ATOM 965 N N . LYS A 1 115 ? -19.364 -20.762 -20.246 1.00 89.56 115 LYS A N 1
ATOM 966 C CA . LYS A 1 115 ? -19.873 -22.093 -20.637 1.00 89.56 115 LYS A CA 1
ATOM 967 C C . LYS A 1 115 ? -20.535 -22.797 -19.459 1.00 89.56 115 LYS A C 1
ATOM 969 O O . LYS A 1 115 ? -21.646 -23.280 -19.585 1.00 89.56 115 LYS A O 1
ATOM 974 N N . VAL A 1 116 ? -19.889 -22.766 -18.296 1.00 82.06 116 VAL A N 1
ATOM 975 C CA . VAL A 1 116 ? -20.450 -23.339 -17.064 1.00 82.06 116 VAL A CA 1
ATOM 976 C C . VAL A 1 116 ? -21.760 -22.671 -16.686 1.00 82.06 116 VAL A C 1
ATOM 978 O O . VAL A 1 116 ? -22.736 -23.338 -16.357 1.00 82.06 116 VAL A O 1
ATOM 981 N N . LEU A 1 117 ? -21.780 -21.338 -16.706 1.00 86.25 117 LEU A N 1
ATOM 982 C CA . LEU A 1 117 ? -22.997 -20.600 -16.409 1.00 86.25 117 LEU A CA 1
ATOM 983 C C . LEU A 1 117 ? -24.098 -20.934 -17.425 1.00 86.25 117 LEU A C 1
ATOM 985 O O . LEU A 1 117 ? -25.251 -21.083 -17.032 1.00 86.25 117 LEU A O 1
ATOM 989 N N . ASP A 1 118 ? -23.747 -21.086 -18.703 1.00 93.38 118 ASP A N 1
ATOM 990 C CA . ASP A 1 118 ? -24.668 -21.509 -19.753 1.00 93.38 118 ASP A CA 1
ATOM 991 C C . ASP A 1 118 ? -25.261 -22.894 -19.461 1.00 93.38 118 ASP A C 1
ATOM 993 O O . ASP A 1 118 ? -26.481 -23.037 -19.489 1.00 93.38 118 ASP A O 1
ATOM 997 N N . ASP A 1 119 ? -24.437 -23.872 -19.084 1.00 88.06 119 ASP A N 1
ATOM 998 C CA . ASP A 1 119 ? -24.884 -25.218 -18.709 1.00 88.06 119 ASP A CA 1
ATOM 999 C C . ASP A 1 119 ? -25.853 -25.175 -17.515 1.00 88.06 119 ASP A C 1
ATOM 1001 O O . ASP A 1 119 ? -26.949 -25.734 -17.582 1.00 88.06 119 ASP A O 1
ATOM 1005 N N . ILE A 1 120 ? -25.524 -24.416 -16.460 1.00 83.25 120 ILE A N 1
ATOM 1006 C CA . ILE A 1 120 ? -26.391 -24.243 -15.280 1.00 83.25 120 ILE A CA 1
ATOM 1007 C C . ILE A 1 120 ? -27.739 -23.633 -15.679 1.00 83.25 120 ILE A C 1
ATOM 1009 O O . ILE A 1 120 ? -28.800 -24.091 -15.240 1.00 83.25 120 ILE A O 1
ATOM 1013 N N . LEU A 1 121 ? -27.730 -22.591 -16.511 1.00 89.44 121 LEU A N 1
ATOM 1014 C CA . LEU A 1 121 ? -28.961 -21.972 -16.992 1.00 89.44 121 LEU A CA 1
ATOM 1015 C C . LEU A 1 121 ? -29.773 -22.958 -17.864 1.00 89.44 121 LEU A C 1
ATOM 1017 O O . LEU A 1 121 ? -31.005 -22.957 -17.796 1.00 89.44 121 LEU A O 1
ATOM 1021 N N . ALA A 1 122 ? -29.109 -23.834 -18.629 1.00 89.94 122 ALA A N 1
ATOM 1022 C CA . ALA A 1 122 ? -29.735 -24.901 -19.416 1.00 89.94 122 ALA A CA 1
ATOM 1023 C C . ALA A 1 122 ? -30.441 -25.937 -18.551 1.00 89.94 122 ALA A C 1
ATOM 1025 O O . ALA A 1 122 ? -31.624 -26.212 -18.759 1.00 89.94 122 ALA A O 1
ATOM 1026 N N . GLU A 1 123 ? -29.727 -26.481 -17.568 1.00 85.88 123 GLU A N 1
ATOM 1027 C CA . GLU A 1 123 ? -30.226 -27.497 -16.644 1.00 85.88 123 GLU A CA 1
ATOM 1028 C C . GLU A 1 123 ? -31.462 -26.998 -15.888 1.00 85.88 123 GLU A C 1
ATOM 1030 O O . GLU A 1 123 ? -32.438 -27.729 -15.703 1.00 85.88 123 GLU A O 1
ATOM 1035 N N . ASN A 1 124 ? -31.474 -25.711 -15.534 1.00 81.62 124 ASN A N 1
ATOM 1036 C CA . ASN A 1 124 ? -32.591 -25.064 -14.847 1.00 81.62 124 ASN A CA 1
ATOM 1037 C C . ASN A 1 124 ? -33.731 -24.614 -15.784 1.00 81.62 124 ASN A C 1
ATOM 1039 O O . ASN A 1 124 ? -34.721 -24.035 -15.319 1.00 81.62 124 ASN A O 1
ATOM 1043 N N . LYS A 1 125 ? -33.638 -24.917 -17.088 1.00 91.44 125 LYS A N 1
ATOM 1044 C CA . LYS A 1 125 ? -34.612 -24.557 -18.134 1.00 91.44 125 LYS A CA 1
ATOM 1045 C C . LYS A 1 125 ? -34.868 -23.046 -18.211 1.00 91.44 125 LYS A C 1
ATOM 1047 O O . LYS A 1 125 ? -36.012 -22.619 -18.365 1.00 91.44 125 LYS A O 1
ATOM 1052 N N . ILE A 1 126 ? -33.813 -22.243 -18.074 1.00 92.50 126 ILE A N 1
ATOM 1053 C CA . ILE A 1 126 ? -33.880 -20.783 -18.183 1.00 92.50 126 ILE A CA 1
ATOM 1054 C C . ILE A 1 126 ? -33.653 -20.378 -19.653 1.00 92.50 126 ILE A C 1
ATOM 1056 O O . ILE A 1 126 ? -32.633 -20.765 -20.237 1.00 92.50 126 ILE A O 1
ATOM 1060 N N . PRO A 1 127 ? -34.570 -19.603 -20.271 1.00 94.31 127 PRO A N 1
ATOM 1061 C CA . PRO A 1 127 ? -34.402 -19.097 -21.633 1.00 94.31 127 PRO A CA 1
ATOM 1062 C C . PRO A 1 127 ? -33.176 -18.186 -21.759 1.00 94.31 127 PRO A C 1
ATOM 1064 O O . PRO A 1 127 ? -33.048 -17.200 -21.025 1.00 94.31 127 PRO A O 1
ATOM 1067 N N . ARG A 1 128 ? -32.267 -18.499 -22.691 1.00 96.69 128 ARG A N 1
ATOM 1068 C CA . ARG A 1 128 ? -31.011 -17.755 -22.839 1.00 96.69 128 ARG A CA 1
ATOM 1069 C C . ARG A 1 128 ? -30.385 -17.842 -24.229 1.00 96.69 128 ARG A C 1
ATOM 1071 O O . ARG A 1 128 ? -30.684 -18.748 -24.999 1.00 96.69 128 ARG A O 1
ATOM 1078 N N . SER A 1 129 ? -29.453 -16.931 -24.487 1.00 96.94 129 SER A N 1
ATOM 1079 C CA . SER A 1 129 ? -28.510 -16.940 -25.603 1.00 96.94 129 SER A CA 1
ATOM 1080 C C . SER A 1 129 ? -27.133 -16.540 -25.078 1.00 96.94 129 SER A C 1
ATOM 1082 O O . SER A 1 129 ? -26.951 -15.393 -24.675 1.00 96.94 129 SER A O 1
ATOM 1084 N N . VAL A 1 130 ? -26.160 -17.453 -25.102 1.00 95.81 130 VAL A N 1
ATOM 1085 C CA . VAL A 1 130 ? -24.769 -17.173 -24.711 1.00 95.81 130 VAL A CA 1
ATOM 1086 C C . VAL A 1 130 ? -23.870 -17.326 -25.932 1.00 95.81 130 VAL A C 1
ATOM 1088 O O . VAL A 1 130 ? -23.707 -18.418 -26.469 1.00 95.81 130 VAL A O 1
ATOM 1091 N N . ILE A 1 131 ? -23.300 -16.212 -26.393 1.00 94.62 131 ILE A N 1
ATOM 1092 C CA . ILE A 1 131 ? -22.413 -16.170 -27.560 1.00 94.62 131 ILE A CA 1
ATOM 1093 C C . ILE A 1 131 ? -20.979 -15.968 -27.075 1.00 94.62 131 ILE A C 1
ATOM 1095 O O . ILE A 1 131 ? -20.684 -14.980 -26.404 1.00 94.62 131 ILE A O 1
ATOM 1099 N N . LEU A 1 132 ? -20.097 -16.903 -27.434 1.00 92.12 132 LEU A N 1
ATOM 1100 C CA . LEU A 1 132 ? -18.665 -16.854 -27.136 1.00 92.12 132 LEU A CA 1
ATOM 1101 C C . LEU A 1 132 ? -17.895 -16.564 -28.420 1.00 92.12 132 LEU A C 1
ATOM 1103 O O . LEU A 1 132 ? -17.720 -17.460 -29.247 1.00 92.12 132 LEU A O 1
ATOM 1107 N N . ASP A 1 133 ? -17.463 -15.318 -28.601 1.00 84.31 133 ASP A N 1
ATOM 1108 C CA . ASP A 1 133 ? -16.844 -14.877 -29.847 1.00 84.31 133 ASP A CA 1
ATOM 1109 C C . ASP A 1 133 ? -15.410 -15.431 -29.977 1.00 84.31 133 ASP A C 1
ATOM 1111 O O . ASP A 1 133 ? -14.551 -15.151 -29.126 1.00 84.31 133 ASP A O 1
ATOM 1115 N N . PRO A 1 134 ? -15.103 -16.260 -30.997 1.00 75.88 134 PRO A N 1
ATOM 1116 C CA . PRO A 1 134 ? -13.745 -16.743 -31.213 1.00 75.88 134 PRO A CA 1
ATOM 1117 C C . PRO A 1 134 ? -12.800 -15.624 -31.665 1.00 75.88 134 PRO A C 1
ATOM 1119 O O . PRO A 1 134 ? -11.601 -15.740 -31.418 1.00 75.88 134 PRO A O 1
ATOM 1122 N N . THR A 1 135 ? -13.322 -14.556 -32.276 1.00 75.88 135 THR A N 1
ATOM 1123 C CA . THR A 1 135 ? -12.542 -13.426 -32.776 1.00 75.88 135 THR A CA 1
ATOM 1124 C C . THR A 1 135 ? -12.041 -12.589 -31.604 1.00 75.88 135 THR A C 1
ATOM 1126 O O . THR A 1 135 ? -12.805 -12.073 -30.788 1.00 75.88 135 THR A O 1
ATOM 1129 N N . THR A 1 136 ? -10.722 -12.473 -31.485 1.00 68.69 136 THR A N 1
ATOM 1130 C CA . THR A 1 136 ? -10.099 -11.644 -30.455 1.00 68.69 136 THR A CA 1
ATOM 1131 C C . THR A 1 136 ? -10.100 -10.177 -30.874 1.00 68.69 136 THR A C 1
ATOM 1133 O O . THR A 1 136 ? -10.187 -9.833 -32.052 1.00 68.69 136 THR A O 1
ATOM 1136 N N . HIS A 1 137 ? -9.908 -9.278 -29.907 1.00 66.06 137 HIS A N 1
ATOM 1137 C CA . HIS A 1 137 ? -9.682 -7.869 -30.230 1.00 66.06 137 HIS A CA 1
ATOM 1138 C C . HIS A 1 137 ? -8.429 -7.659 -31.111 1.00 66.06 137 HIS A C 1
ATOM 1140 O O . HIS A 1 137 ? -8.355 -6.669 -31.833 1.00 66.06 137 HIS A O 1
ATOM 1146 N N . ALA A 1 138 ? -7.460 -8.589 -31.083 1.00 65.50 138 ALA A N 1
ATOM 1147 C CA . ALA A 1 138 ? -6.285 -8.560 -31.959 1.00 65.50 138 ALA A CA 1
ATOM 1148 C C . ALA A 1 138 ? -6.709 -8.748 -33.410 1.00 65.50 138 ALA A C 1
ATOM 1150 O O . ALA A 1 138 ? -6.276 -8.009 -34.287 1.00 65.50 138 ALA A O 1
ATOM 1151 N N . ASP A 1 139 ? -7.582 -9.726 -33.637 1.00 72.06 139 ASP A N 1
ATOM 1152 C CA . ASP A 1 139 ? -8.066 -10.093 -34.960 1.00 72.06 139 ASP A CA 1
ATOM 1153 C C . ASP A 1 139 ? -8.844 -8.931 -35.584 1.00 72.06 139 ASP A C 1
ATOM 1155 O O . ASP A 1 139 ? -8.608 -8.590 -36.738 1.00 72.06 139 ASP A O 1
ATOM 1159 N N . GLU A 1 140 ? -9.675 -8.234 -34.801 1.00 73.44 140 GLU A N 1
ATOM 1160 C CA . GLU A 1 140 ? -10.396 -7.027 -35.244 1.00 73.44 140 GLU A CA 1
ATOM 1161 C C . GLU A 1 140 ? -9.457 -5.897 -35.703 1.00 73.44 140 GLU A C 1
ATOM 1163 O O . GLU A 1 140 ? -9.773 -5.180 -36.654 1.00 73.44 140 GLU A O 1
ATOM 1168 N N . ILE A 1 141 ? -8.291 -5.743 -35.064 1.00 69.88 141 ILE A N 1
ATOM 1169 C CA . ILE A 1 141 ? -7.273 -4.757 -35.462 1.00 69.88 141 ILE A CA 1
ATOM 1170 C C . ILE A 1 141 ? -6.478 -5.261 -36.678 1.00 69.88 141 ILE A C 1
ATOM 1172 O O . ILE A 1 141 ? -6.239 -4.506 -37.621 1.00 69.88 141 ILE A O 1
ATOM 1176 N N . ASN A 1 142 ? -6.096 -6.540 -36.692 1.00 73.06 142 ASN A N 1
ATOM 1177 C CA . ASN A 1 142 ? -5.274 -7.152 -37.741 1.00 73.06 142 ASN A CA 1
ATOM 1178 C C . ASN A 1 142 ? -5.980 -7.220 -39.103 1.00 73.06 142 ASN A C 1
ATOM 1180 O O . ASN A 1 142 ? -5.314 -7.265 -40.135 1.00 73.06 142 ASN A O 1
ATOM 1184 N N . VAL A 1 143 ? -7.315 -7.184 -39.123 1.00 71.56 143 VAL A N 1
ATOM 1185 C CA . VAL A 1 143 ? -8.120 -7.088 -40.352 1.00 71.56 143 VAL A CA 1
ATOM 1186 C C . VAL A 1 143 ? -7.797 -5.821 -41.166 1.00 71.56 143 VAL A C 1
ATOM 1188 O O . VAL A 1 143 ? -8.025 -5.798 -42.378 1.00 71.56 143 VAL A O 1
ATOM 1191 N N . GLY A 1 144 ? -7.222 -4.796 -40.528 1.00 73.19 144 GLY A N 1
ATOM 1192 C CA . GLY A 1 144 ? -6.723 -3.590 -41.179 1.00 73.19 144 GLY A CA 1
ATOM 1193 C C . GLY A 1 144 ? -7.822 -2.629 -41.659 1.00 73.19 144 GLY A C 1
ATOM 1194 O O . GLY A 1 144 ? -9.009 -2.956 -41.659 1.00 73.19 144 GLY A O 1
ATOM 1195 N N . PRO A 1 145 ? -7.448 -1.409 -42.084 1.00 75.62 145 PRO A N 1
ATOM 1196 C CA . PRO A 1 145 ? -8.395 -0.349 -42.443 1.00 75.62 145 PRO A CA 1
ATOM 1197 C C . PRO A 1 145 ? -9.013 -0.485 -43.840 1.00 75.62 145 PRO A C 1
ATOM 1199 O O . PRO A 1 145 ? -9.829 0.352 -44.227 1.00 75.62 145 PRO A O 1
ATOM 1202 N N . ILE A 1 146 ? -8.594 -1.477 -44.624 1.00 75.94 146 ILE A N 1
ATOM 1203 C CA . ILE A 1 146 ? -9.021 -1.703 -46.007 1.00 75.94 146 ILE A CA 1
ATOM 1204 C C . ILE A 1 146 ? -9.489 -3.156 -46.106 1.00 75.94 146 ILE A C 1
ATOM 1206 O O . ILE A 1 146 ? -8.921 -4.044 -45.470 1.00 75.94 146 ILE A O 1
ATOM 1210 N N . ASP A 1 147 ? -10.572 -3.406 -46.829 1.00 76.88 147 ASP A N 1
ATOM 1211 C CA . ASP A 1 147 ? -11.032 -4.763 -47.097 1.00 76.88 147 ASP A CA 1
ATOM 1212 C C . ASP A 1 147 ? -10.235 -5.452 -48.220 1.00 76.88 147 ASP A C 1
ATOM 1214 O O . ASP A 1 147 ? -9.298 -4.897 -48.796 1.00 76.88 147 ASP A O 1
ATOM 1218 N N . GLN A 1 148 ? -10.585 -6.706 -48.518 1.00 72.31 148 GLN A N 1
ATOM 1219 C CA . GLN A 1 148 ? -9.905 -7.502 -49.548 1.00 72.31 148 GLN A CA 1
ATOM 1220 C C . GLN A 1 148 ? -10.108 -6.939 -50.967 1.00 72.31 148 GLN A C 1
ATOM 1222 O O . GLN A 1 148 ? -9.398 -7.333 -51.887 1.00 72.31 148 GLN A O 1
ATOM 1227 N N . GLN A 1 149 ? -11.064 -6.024 -51.147 1.00 74.00 149 GLN A N 1
ATOM 1228 C CA . GLN A 1 149 ? -11.432 -5.394 -52.411 1.00 74.00 149 GLN A CA 1
ATOM 1229 C C . GLN A 1 149 ? -10.826 -3.987 -52.558 1.00 74.00 149 GLN A C 1
ATOM 1231 O O . GLN A 1 149 ? -11.073 -3.316 -53.559 1.00 74.00 149 GLN A O 1
ATOM 1236 N N . GLY A 1 150 ? -10.013 -3.535 -51.596 1.00 67.69 150 GLY A N 1
ATOM 1237 C CA . GLY A 1 150 ? -9.369 -2.221 -51.636 1.00 67.69 150 GLY A CA 1
ATOM 1238 C C . GLY A 1 150 ? -10.249 -1.071 -51.131 1.00 67.69 150 GLY A C 1
ATOM 1239 O O . GLY A 1 150 ? -9.860 0.091 -51.268 1.00 67.69 150 GLY A O 1
ATOM 1240 N N . ILE A 1 151 ? -11.409 -1.358 -50.533 1.00 71.44 151 ILE A N 1
ATOM 1241 C CA . ILE A 1 151 ? -12.353 -0.355 -50.030 1.00 71.44 151 ILE A CA 1
ATOM 1242 C C . ILE A 1 151 ? -12.091 -0.072 -48.538 1.00 71.44 151 ILE A C 1
ATOM 1244 O O . ILE A 1 151 ? -11.854 -0.998 -47.757 1.00 71.44 151 ILE A O 1
ATOM 1248 N N . PRO A 1 152 ? -12.106 1.202 -48.092 1.00 68.88 152 PRO A N 1
ATOM 1249 C CA . PRO A 1 152 ? -11.935 1.540 -46.681 1.00 68.88 152 PRO A CA 1
ATOM 1250 C C . PRO A 1 152 ? -13.033 0.937 -45.795 1.00 68.88 152 PRO A C 1
ATOM 1252 O O . PRO A 1 152 ? -14.221 1.138 -46.043 1.00 68.88 152 PRO A O 1
ATOM 1255 N N . ARG A 1 153 ? -12.638 0.263 -44.712 1.00 76.75 153 ARG A N 1
ATOM 1256 C CA . ARG A 1 153 ? -13.569 -0.221 -43.687 1.00 76.75 153 ARG A CA 1
ATOM 1257 C C . ARG A 1 153 ? -14.044 0.939 -42.813 1.00 76.75 153 ARG A C 1
ATOM 1259 O O . ARG A 1 153 ? -13.245 1.780 -42.398 1.00 76.75 153 ARG A O 1
ATOM 1266 N N . SER A 1 154 ? -15.334 0.948 -42.487 1.00 75.25 154 SER A N 1
ATOM 1267 C CA . SER A 1 154 ? -15.912 1.905 -41.538 1.00 75.25 154 SER A CA 1
ATOM 1268 C C . SER A 1 154 ? -15.325 1.732 -40.136 1.00 75.25 154 SER A C 1
ATOM 1270 O O . SER A 1 154 ? -15.022 0.608 -39.728 1.00 75.25 154 SER A O 1
ATOM 1272 N N . GLY A 1 155 ? -15.236 2.814 -39.367 1.00 78.44 155 GLY A N 1
ATOM 1273 C CA . GLY A 1 155 ? -14.734 2.798 -37.995 1.00 78.44 155 GLY A CA 1
ATOM 1274 C C . GLY A 1 155 ? -13.219 2.963 -37.872 1.00 78.44 155 GLY A C 1
ATOM 1275 O O . GLY A 1 155 ? -12.693 2.724 -36.792 1.00 78.44 155 GLY A O 1
ATOM 1276 N N . TRP A 1 156 ? -12.515 3.384 -38.926 1.00 79.25 156 TRP A N 1
ATOM 1277 C CA . TRP A 1 156 ? -11.067 3.640 -38.911 1.00 79.25 156 TRP A CA 1
ATOM 1278 C C . TRP A 1 156 ? -10.754 5.126 -39.113 1.00 79.25 156 TRP A C 1
ATOM 1280 O O . TRP A 1 156 ? -11.320 5.763 -40.001 1.00 79.25 156 TRP A O 1
ATOM 1290 N N . ILE A 1 157 ? -9.819 5.683 -38.334 1.00 77.00 157 ILE A N 1
ATOM 1291 C CA . ILE A 1 157 ? -9.416 7.101 -38.421 1.00 77.00 157 ILE A CA 1
ATOM 1292 C C . ILE A 1 157 ? -7.909 7.272 -38.589 1.00 77.00 157 ILE A C 1
ATOM 1294 O O . ILE A 1 157 ? -7.120 6.484 -38.083 1.00 77.00 157 ILE A O 1
ATOM 1298 N N . GLN A 1 158 ? -7.506 8.330 -39.294 1.00 68.69 158 GLN A N 1
ATOM 1299 C CA . GLN A 1 158 ? -6.101 8.707 -39.442 1.00 68.69 158 GLN A CA 1
ATOM 1300 C C . GLN A 1 158 ? -5.623 9.459 -38.191 1.00 68.69 158 GLN A C 1
ATOM 1302 O O . GLN A 1 158 ? -6.248 10.437 -37.777 1.00 68.69 158 GLN A O 1
ATOM 1307 N N . THR A 1 159 ? -4.502 9.037 -37.602 1.00 58.94 159 THR A N 1
ATOM 1308 C CA . THR A 1 159 ? -3.911 9.745 -36.453 1.00 58.94 159 THR A CA 1
ATOM 1309 C C . THR A 1 159 ? -3.221 11.043 -36.884 1.00 58.94 159 THR A C 1
ATOM 1311 O O . THR A 1 159 ? -2.718 11.135 -38.004 1.00 58.94 159 THR A O 1
ATOM 1314 N N . THR A 1 160 ? -3.125 12.030 -35.986 1.00 52.62 160 THR A N 1
ATOM 1315 C CA . THR A 1 160 ? -2.386 13.289 -36.228 1.00 52.62 160 THR A CA 1
ATOM 1316 C C . THR A 1 160 ? -0.866 13.114 -36.289 1.00 52.62 160 THR A C 1
ATOM 1318 O O . THR A 1 160 ? -0.158 14.036 -36.692 1.00 52.62 160 THR A O 1
ATOM 1321 N N . THR A 1 161 ? -0.350 11.945 -35.902 1.00 48.12 161 THR A N 1
ATOM 1322 C CA . THR A 1 161 ? 1.076 11.622 -35.953 1.00 48.12 161 THR A CA 1
ATOM 1323 C C . THR A 1 161 ? 1.454 11.138 -37.352 1.00 48.12 161 THR A C 1
ATOM 1325 O O . THR A 1 161 ? 1.001 10.088 -37.814 1.00 48.12 161 THR A O 1
ATOM 1328 N N . VAL A 1 162 ? 2.306 11.903 -38.040 1.00 45.00 162 VAL A N 1
ATOM 1329 C CA . VAL A 1 162 ? 2.822 11.545 -39.369 1.00 45.00 162 VAL A CA 1
ATOM 1330 C C . VAL A 1 162 ? 3.594 10.221 -39.267 1.00 45.00 162 VAL A C 1
ATOM 1332 O O . VAL A 1 162 ? 4.562 10.131 -38.518 1.00 45.00 162 VAL A O 1
ATOM 1335 N N . GLY A 1 163 ? 3.150 9.197 -40.004 1.00 45.50 163 GLY A N 1
ATOM 1336 C CA . GLY A 1 163 ? 3.795 7.876 -40.075 1.00 45.50 163 GLY A CA 1
ATOM 1337 C C . GLY A 1 163 ? 3.134 6.737 -39.280 1.00 45.50 163 GLY A C 1
ATOM 1338 O O . GLY A 1 163 ? 3.574 5.603 -39.424 1.00 45.50 163 GLY A O 1
ATOM 1339 N N . VAL A 1 164 ? 2.078 6.990 -38.489 1.00 50.41 164 VAL A N 1
ATOM 1340 C CA . VAL A 1 164 ? 1.468 5.978 -37.583 1.00 50.41 164 VAL A CA 1
ATOM 1341 C C . VAL A 1 164 ? 0.283 5.199 -38.201 1.00 50.41 164 VAL A C 1
ATOM 1343 O O . VAL A 1 164 ? -0.177 4.212 -37.641 1.00 50.41 164 VAL A O 1
ATOM 1346 N N . GLY A 1 165 ? -0.164 5.539 -39.414 1.00 61.97 165 GLY A N 1
ATOM 1347 C CA . GLY A 1 165 ? -1.246 4.810 -40.099 1.00 61.97 165 GLY A CA 1
ATOM 1348 C C . GLY A 1 165 ? -2.658 5.128 -39.569 1.00 61.97 165 GLY A C 1
ATOM 1349 O O . GLY A 1 165 ? -2.869 6.154 -38.918 1.00 61.97 165 GLY A O 1
ATOM 1350 N N . LYS A 1 166 ? -3.646 4.291 -39.926 1.00 66.50 166 LYS A N 1
ATOM 1351 C CA . LYS A 1 166 ? -5.046 4.398 -39.467 1.00 66.50 166 LYS A CA 1
ATOM 1352 C C . LYS A 1 166 ? -5.273 3.514 -38.234 1.00 66.50 166 LYS A C 1
ATOM 1354 O O . LYS A 1 166 ? -4.781 2.393 -38.206 1.00 66.50 166 LYS A O 1
ATOM 1359 N N . GLU A 1 167 ? -6.076 3.979 -37.279 1.00 74.12 167 GLU A N 1
ATOM 1360 C CA . GLU A 1 167 ? -6.445 3.268 -36.043 1.00 74.12 167 GLU A CA 1
ATOM 1361 C C . GLU A 1 167 ? -7.946 2.927 -35.997 1.00 74.12 167 GLU A C 1
ATOM 1363 O O . GLU A 1 167 ? -8.778 3.689 -36.501 1.00 74.12 167 GLU A O 1
ATOM 1368 N N . LEU A 1 168 ? -8.296 1.796 -35.370 1.00 79.19 168 LEU A N 1
ATOM 1369 C CA . LEU A 1 168 ? -9.677 1.336 -35.185 1.00 79.19 168 LEU A CA 1
ATOM 1370 C C . LEU A 1 168 ? -10.360 2.094 -34.032 1.00 79.19 168 LEU A C 1
ATOM 1372 O O . LEU A 1 168 ? -9.875 2.128 -32.900 1.00 79.19 168 LEU A O 1
ATOM 1376 N N . ARG A 1 169 ? -11.533 2.669 -34.297 1.00 83.19 169 ARG A N 1
ATOM 1377 C CA . ARG A 1 169 ? -12.354 3.384 -33.314 1.00 83.19 169 ARG A CA 1
ATOM 1378 C C . ARG A 1 169 ? -13.061 2.403 -32.379 1.00 83.19 169 ARG A C 1
ATOM 1380 O O . ARG A 1 169 ? -13.761 1.487 -32.810 1.00 83.19 169 ARG A O 1
ATOM 1387 N N . ARG A 1 170 ? -12.979 2.668 -31.073 1.00 81.75 170 ARG A N 1
ATOM 1388 C CA . ARG A 1 170 ? -13.592 1.833 -30.024 1.00 81.75 170 ARG A CA 1
ATOM 1389 C C . ARG A 1 170 ? -15.127 1.871 -30.007 1.00 81.75 170 ARG A C 1
ATOM 1391 O O . ARG A 1 170 ? -15.751 0.849 -29.741 1.00 81.75 170 ARG A O 1
ATOM 1398 N N . ILE A 1 171 ? -15.752 3.027 -30.243 1.00 87.12 171 ILE A N 1
ATOM 1399 C CA . ILE A 1 171 ? -17.211 3.179 -30.075 1.00 87.12 171 ILE A CA 1
ATOM 1400 C C . ILE A 1 171 ? -18.027 2.400 -31.123 1.00 87.12 171 ILE A C 1
ATOM 1402 O O . ILE A 1 171 ? -18.957 1.701 -30.716 1.00 87.12 171 ILE A O 1
ATOM 1406 N N . PRO A 1 172 ? -17.705 2.432 -32.436 1.00 87.94 172 PRO A N 1
ATOM 1407 C CA . PRO A 1 172 ? -18.407 1.608 -33.427 1.00 87.94 172 PRO A CA 1
ATOM 1408 C C . PRO A 1 172 ? -18.398 0.115 -33.080 1.00 87.94 172 PRO A C 1
ATOM 1410 O O . PRO A 1 172 ? -19.421 -0.559 -33.207 1.00 87.94 172 PRO A O 1
ATOM 1413 N N . TYR A 1 173 ? -17.266 -0.381 -32.572 1.00 85.19 173 TYR A N 1
ATOM 1414 C CA . TYR A 1 173 ? -17.128 -1.749 -32.078 1.00 85.19 173 TYR A CA 1
ATOM 1415 C C . TYR A 1 173 ? -18.104 -2.034 -30.922 1.00 85.19 173 TYR A C 1
ATOM 1417 O O . TYR A 1 173 ? -18.911 -2.959 -31.008 1.00 85.19 173 TYR A O 1
ATOM 1425 N N . LEU A 1 174 ? -18.116 -1.199 -29.877 1.00 90.12 174 LEU A N 1
ATOM 1426 C CA . LEU A 1 174 ? -19.010 -1.372 -28.723 1.00 90.12 174 LEU A CA 1
ATOM 1427 C C . LEU A 1 174 ? -20.503 -1.261 -29.076 1.00 90.12 174 LEU A C 1
ATOM 1429 O O . LEU A 1 174 ? -21.322 -2.008 -28.531 1.00 90.12 174 LEU A O 1
ATOM 1433 N N . ALA A 1 175 ? -20.860 -0.364 -29.999 1.00 92.19 175 ALA A N 1
ATOM 1434 C CA . ALA A 1 175 ? -22.223 -0.218 -30.502 1.00 92.19 175 ALA A CA 1
ATOM 1435 C C . ALA A 1 175 ? -22.681 -1.477 -31.255 1.00 92.19 175 ALA A C 1
ATOM 1437 O O . ALA A 1 175 ? -23.777 -1.987 -31.011 1.00 92.19 175 ALA A O 1
ATOM 1438 N N . ARG A 1 176 ? -21.816 -2.028 -32.120 1.00 91.31 176 ARG A N 1
ATOM 1439 C CA . ARG A 1 176 ? -22.066 -3.290 -32.827 1.00 91.31 176 ARG A CA 1
ATOM 1440 C C . ARG A 1 176 ? -22.311 -4.429 -31.846 1.00 91.31 176 ARG A C 1
ATOM 1442 O O . ARG A 1 176 ? -23.302 -5.137 -31.995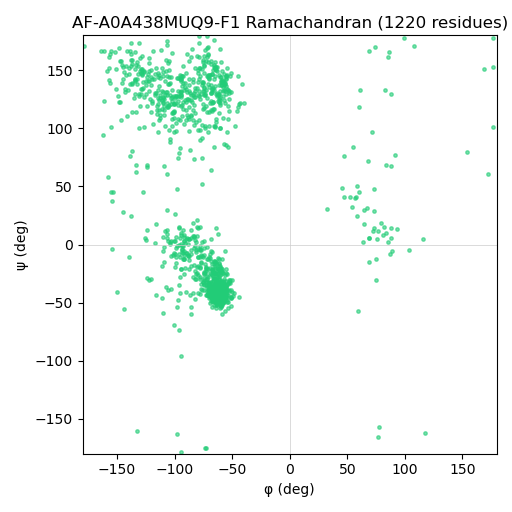 1.00 91.31 176 ARG A O 1
ATOM 1449 N N . LEU A 1 177 ? -21.461 -4.577 -30.829 1.00 91.25 177 LEU A N 1
ATOM 1450 C CA . LEU A 1 177 ? -21.629 -5.619 -29.817 1.00 91.25 177 LEU A CA 1
ATOM 1451 C C . LEU A 1 177 ? -22.969 -5.492 -29.084 1.00 91.25 177 LEU A C 1
ATOM 1453 O O . LEU A 1 177 ? -23.683 -6.482 -28.957 1.00 91.25 177 LEU A O 1
ATOM 1457 N N . ARG A 1 178 ? -23.358 -4.282 -28.647 1.00 93.62 178 ARG A N 1
ATOM 1458 C CA . ARG A 1 178 ? -24.655 -4.041 -27.971 1.00 93.62 178 ARG A CA 1
ATOM 1459 C C . ARG A 1 178 ? -25.841 -4.414 -28.836 1.00 93.62 178 ARG A C 1
ATOM 1461 O O . ARG A 1 178 ? -26.745 -5.089 -28.354 1.00 93.62 178 ARG A O 1
ATOM 1468 N N . ASN A 1 179 ? -25.808 -4.038 -30.110 1.00 95.69 179 ASN A N 1
ATOM 1469 C CA . ASN A 1 179 ? -26.844 -4.435 -31.055 1.00 95.69 179 ASN A CA 1
ATOM 1470 C C . ASN A 1 179 ? -26.861 -5.953 -31.281 1.00 95.69 179 ASN A C 1
ATOM 1472 O O . ASN A 1 179 ? -27.938 -6.537 -31.370 1.00 95.69 179 ASN A O 1
ATOM 1476 N N . THR A 1 180 ? -25.697 -6.608 -31.334 1.00 94.00 180 THR A N 1
ATOM 1477 C CA . THR A 1 180 ? -25.612 -8.069 -31.465 1.00 94.00 180 THR A CA 1
ATOM 1478 C C . THR A 1 180 ? -26.217 -8.781 -30.258 1.00 94.00 180 THR A C 1
ATOM 1480 O O . THR A 1 180 ? -27.003 -9.706 -30.446 1.00 94.00 180 THR A O 1
ATOM 1483 N N . SER A 1 181 ? -25.944 -8.316 -29.035 1.00 94.94 181 SER A N 1
ATOM 1484 C CA . SER A 1 181 ? -26.551 -8.864 -27.813 1.00 94.94 181 SER A CA 1
ATOM 1485 C C . SER A 1 181 ? -28.076 -8.684 -27.754 1.00 94.94 181 SER A C 1
ATOM 1487 O O . SER A 1 181 ? -28.746 -9.407 -27.020 1.00 94.94 181 SER A O 1
ATOM 1489 N N . LEU A 1 182 ? -28.643 -7.752 -28.527 1.00 97.12 182 LEU A N 1
ATOM 1490 C CA . LEU A 1 182 ? -30.089 -7.533 -28.628 1.00 97.12 182 LEU A CA 1
ATOM 1491 C C . LEU A 1 182 ? -30.767 -8.322 -29.753 1.00 97.12 182 LEU A C 1
ATOM 1493 O O . LEU A 1 182 ? -31.989 -8.287 -29.832 1.00 97.12 182 LEU A O 1
ATOM 1497 N N . LYS A 1 183 ? -30.040 -9.047 -30.612 1.00 96.12 183 LYS A N 1
ATOM 1498 C CA . LYS A 1 183 ? -30.665 -9.832 -31.695 1.00 96.12 183 LYS A CA 1
ATOM 1499 C C . LYS A 1 183 ? -31.795 -10.757 -31.205 1.00 96.12 183 LYS A C 1
ATOM 1501 O O . LYS A 1 183 ? -32.886 -10.645 -31.766 1.00 96.12 183 LYS A O 1
ATOM 1506 N N . PRO A 1 184 ? -31.629 -11.526 -30.103 1.00 97.19 184 PRO A N 1
ATOM 1507 C CA . PRO A 1 184 ? -32.698 -12.399 -29.619 1.00 97.19 184 PRO A CA 1
ATOM 1508 C C . PRO A 1 184 ? -33.979 -11.647 -29.222 1.00 97.19 184 PRO A C 1
ATOM 1510 O O . PRO A 1 184 ? -35.068 -12.193 -29.356 1.00 97.19 184 PRO A O 1
ATOM 1513 N N . LEU A 1 185 ? -33.882 -10.380 -28.792 1.00 97.12 185 LEU A N 1
ATOM 1514 C CA . LEU A 1 185 ? -35.050 -9.544 -28.479 1.00 97.12 185 LEU A CA 1
ATOM 1515 C C . LEU A 1 185 ? -35.935 -9.340 -29.719 1.00 97.12 185 LEU A C 1
ATOM 1517 O O . LEU A 1 185 ? -37.163 -9.395 -29.636 1.00 97.12 185 LEU A O 1
ATOM 1521 N N . PHE A 1 186 ? -35.314 -9.094 -30.875 1.00 96.62 186 PHE A N 1
ATOM 1522 C CA . PHE A 1 186 ? -36.025 -8.866 -32.134 1.00 96.62 186 PHE A CA 1
ATOM 1523 C C . PHE A 1 186 ? -36.547 -10.170 -32.735 1.00 96.62 186 PHE A C 1
ATOM 1525 O O . PHE A 1 186 ? -37.679 -10.196 -33.219 1.00 96.62 186 PHE A O 1
ATOM 1532 N N . ASP A 1 187 ? -35.766 -11.246 -32.638 1.00 95.56 187 ASP A N 1
ATOM 1533 C CA . ASP A 1 187 ? -36.177 -12.578 -33.085 1.00 95.56 187 ASP A CA 1
ATOM 1534 C C . ASP A 1 187 ? -37.407 -13.058 -32.298 1.00 95.56 187 ASP A C 1
ATOM 1536 O O . ASP A 1 187 ? -38.376 -13.546 -32.878 1.00 95.56 187 ASP A O 1
ATOM 1540 N N . HIS A 1 188 ? -37.428 -12.826 -30.982 1.00 95.62 188 HIS A N 1
ATOM 1541 C CA . HIS A 1 188 ? -38.570 -13.137 -30.122 1.00 95.62 188 HIS A CA 1
ATOM 1542 C C . HIS A 1 188 ? -39.802 -12.296 -30.464 1.00 95.62 188 HIS A C 1
ATOM 1544 O O . HIS A 1 188 ? -40.903 -12.843 -30.548 1.00 95.62 188 HIS A O 1
ATOM 1550 N N . LYS A 1 189 ? -39.637 -10.996 -30.754 1.00 94.56 189 LYS A N 1
ATOM 1551 C CA . LYS A 1 189 ? -40.756 -10.159 -31.219 1.00 94.56 189 LYS A CA 1
ATOM 1552 C C . LYS A 1 189 ? -41.355 -10.696 -32.522 1.00 94.56 189 LYS A C 1
ATOM 1554 O O . LYS A 1 189 ? -42.577 -10.708 -32.656 1.00 94.56 189 LYS A O 1
ATOM 1559 N N . ALA A 1 190 ? -40.528 -11.168 -33.458 1.00 93.94 190 ALA A N 1
ATOM 1560 C CA . ALA A 1 190 ? -41.008 -11.798 -34.691 1.00 93.94 190 ALA A CA 1
ATOM 1561 C C . ALA A 1 190 ? -41.787 -13.104 -34.427 1.00 93.94 190 ALA A C 1
ATOM 1563 O O . ALA A 1 190 ? -42.670 -13.459 -35.203 1.00 93.94 190 ALA A O 1
ATOM 1564 N N . GLN A 1 191 ? -41.511 -13.778 -33.307 1.00 94.50 191 GLN A N 1
ATOM 1565 C CA . GLN A 1 191 ? -42.223 -14.968 -32.824 1.00 94.50 191 GLN A CA 1
ATOM 1566 C C . GLN A 1 191 ? -43.431 -14.639 -31.918 1.00 94.50 191 GLN A C 1
ATOM 1568 O O . GLN A 1 191 ? -44.048 -15.545 -31.363 1.00 94.50 191 GLN A O 1
ATOM 1573 N N . GLY A 1 192 ? -43.779 -13.358 -31.744 1.00 94.00 192 GLY A N 1
ATOM 1574 C CA . GLY A 1 192 ? -44.895 -12.917 -30.897 1.00 94.00 192 GLY A CA 1
ATOM 1575 C C . GLY A 1 192 ? -44.582 -12.840 -29.396 1.00 94.00 192 GLY A C 1
ATOM 1576 O O . GLY A 1 192 ? -45.489 -12.612 -28.598 1.00 94.00 192 GLY A O 1
ATOM 1577 N N . ILE A 1 193 ? -43.319 -13.002 -28.992 1.00 94.44 193 ILE A N 1
ATOM 1578 C CA . ILE A 1 193 ? -42.868 -12.874 -27.601 1.00 94.44 193 ILE A CA 1
ATOM 1579 C C . ILE A 1 193 ? -42.293 -11.471 -27.393 1.00 94.44 193 ILE A C 1
ATOM 1581 O O . ILE A 1 193 ? -41.304 -11.091 -28.016 1.00 94.44 193 ILE A O 1
ATOM 1585 N N . THR A 1 194 ? -42.884 -10.704 -26.479 1.00 95.69 194 THR A N 1
ATOM 1586 C CA . THR A 1 194 ? -42.417 -9.359 -26.121 1.00 95.69 194 THR A CA 1
ATOM 1587 C C . THR A 1 194 ? -41.973 -9.287 -24.664 1.00 95.69 194 THR A C 1
ATOM 1589 O O . THR A 1 194 ? -42.534 -9.947 -23.790 1.00 95.69 194 THR A O 1
ATOM 1592 N N . TYR A 1 195 ? -40.972 -8.447 -24.423 1.00 96.81 195 TYR A N 1
ATOM 1593 C CA . TYR A 1 195 ? -40.471 -8.056 -23.104 1.00 96.81 195 TYR A CA 1
ATOM 1594 C C . TYR A 1 195 ? -40.808 -6.592 -22.843 1.00 96.81 195 TYR A C 1
ATOM 1596 O O . TYR A 1 195 ? -40.876 -5.819 -23.800 1.00 96.81 195 TYR A O 1
ATOM 1604 N N . ASP A 1 196 ? -40.965 -6.219 -21.575 1.00 95.44 196 ASP A N 1
ATOM 1605 C CA . ASP A 1 196 ? -41.301 -4.859 -21.149 1.00 95.44 196 ASP A CA 1
ATOM 1606 C C . ASP A 1 196 ? -40.043 -4.004 -20.980 1.00 95.44 196 ASP A C 1
ATOM 1608 O O . ASP A 1 196 ? -39.982 -2.868 -21.458 1.00 95.44 196 ASP A O 1
ATOM 1612 N N . LYS A 1 197 ? -39.003 -4.570 -20.354 1.00 96.94 197 LYS A N 1
ATOM 1613 C CA . LYS A 1 197 ? -37.754 -3.869 -20.029 1.00 96.94 197 LYS A CA 1
ATOM 1614 C C . LYS A 1 197 ? -36.513 -4.624 -20.489 1.00 96.94 197 LYS A C 1
ATOM 1616 O O . LYS A 1 197 ? -36.492 -5.851 -20.505 1.00 96.94 197 LYS A O 1
ATOM 1621 N N . ILE A 1 198 ? -35.458 -3.873 -20.797 1.00 98.31 198 ILE A N 1
ATOM 1622 C CA . ILE A 1 198 ? -34.107 -4.394 -21.032 1.00 98.31 198 ILE A CA 1
ATOM 1623 C C . ILE A 1 198 ? -33.248 -4.051 -19.817 1.00 98.31 198 ILE A C 1
ATOM 1625 O O . ILE A 1 198 ? -33.068 -2.872 -19.529 1.00 98.31 198 ILE A O 1
ATOM 1629 N N . LEU A 1 199 ? -32.703 -5.050 -19.125 1.00 98.31 199 LEU A N 1
ATOM 1630 C CA . LEU A 1 199 ? -31.739 -4.864 -18.039 1.00 98.31 199 LEU A CA 1
ATOM 1631 C C . LEU A 1 199 ? -30.330 -5.127 -18.570 1.00 98.31 199 LEU A C 1
ATOM 1633 O O . LEU A 1 199 ? -29.972 -6.273 -18.811 1.00 98.31 199 LEU A O 1
ATOM 1637 N N . TYR A 1 200 ? -29.517 -4.087 -18.709 1.00 98.12 200 TYR A N 1
ATOM 1638 C CA . TYR A 1 200 ? -28.092 -4.230 -18.990 1.00 98.12 200 TYR A CA 1
ATOM 1639 C C . TYR A 1 200 ? -27.295 -4.341 -17.689 1.00 98.12 200 TYR A C 1
ATOM 1641 O O . TYR A 1 200 ? -27.361 -3.461 -16.826 1.00 98.12 200 TYR A O 1
ATOM 1649 N N . LEU A 1 201 ? -26.506 -5.408 -17.591 1.00 97.38 201 LEU A N 1
ATOM 1650 C CA . LEU A 1 201 ? -25.563 -5.682 -16.514 1.00 97.38 201 LEU A CA 1
ATOM 1651 C C . LEU A 1 201 ? -24.142 -5.666 -17.081 1.00 97.38 201 LEU A C 1
ATOM 1653 O O . LEU A 1 201 ? -23.783 -6.519 -17.894 1.00 97.38 201 LEU A O 1
ATOM 1657 N N . ASN A 1 202 ? -23.319 -4.718 -16.630 1.00 94.50 202 ASN A N 1
ATOM 1658 C CA . ASN A 1 202 ? -21.874 -4.825 -16.819 1.00 94.50 202 ASN A CA 1
ATOM 1659 C C . ASN A 1 202 ? -21.299 -5.893 -15.861 1.00 94.50 202 ASN A C 1
ATOM 1661 O O . ASN A 1 202 ? -22.012 -6.555 -15.101 1.00 94.50 202 ASN A O 1
ATOM 1665 N N . ASP A 1 203 ? -19.979 -6.013 -15.853 1.00 91.19 203 ASP A N 1
ATOM 1666 C CA . ASP A 1 203 ? -19.165 -6.846 -14.974 1.00 91.19 203 ASP A CA 1
ATOM 1667 C C . ASP A 1 203 ? -19.030 -6.260 -13.548 1.00 91.19 203 ASP A C 1
ATOM 1669 O O . ASP A 1 203 ? -17.942 -6.105 -12.996 1.00 91.19 203 ASP A O 1
ATOM 1673 N N . VAL A 1 204 ? -20.173 -5.930 -12.935 1.00 92.94 204 VAL A N 1
ATOM 1674 C CA . VAL A 1 204 ? -20.281 -5.306 -11.606 1.00 92.94 204 VAL A CA 1
ATOM 1675 C C . VAL A 1 204 ? -20.848 -6.260 -10.554 1.00 92.94 204 VAL A C 1
ATOM 1677 O O . VAL A 1 204 ? -21.697 -7.094 -10.828 1.00 92.94 204 VAL A O 1
ATOM 1680 N N . VAL A 1 205 ? -20.432 -6.113 -9.303 1.00 92.69 205 VAL A N 1
ATOM 1681 C CA . VAL A 1 205 ? -21.043 -6.785 -8.153 1.00 92.69 205 VAL A CA 1
ATOM 1682 C C . VAL A 1 205 ? -22.374 -6.109 -7.821 1.00 92.69 205 VAL A C 1
ATOM 1684 O O . VAL A 1 205 ? -22.422 -4.887 -7.656 1.00 92.69 205 VAL A O 1
ATOM 1687 N N . PHE A 1 206 ? -23.430 -6.917 -7.707 1.00 95.00 206 PHE A N 1
ATOM 1688 C CA . PHE A 1 206 ? -24.791 -6.496 -7.376 1.00 95.00 206 PHE A CA 1
ATOM 1689 C C . PHE A 1 206 ? -25.537 -7.583 -6.585 1.00 95.00 206 PHE A C 1
ATOM 1691 O O . PHE A 1 206 ? -25.078 -8.724 -6.489 1.00 95.00 206 PHE A O 1
ATOM 1698 N N . LYS A 1 207 ? -26.701 -7.228 -6.039 1.00 93.75 207 LYS A N 1
ATOM 1699 C CA . LYS A 1 207 ? -27.686 -8.134 -5.431 1.00 93.75 207 LYS A CA 1
ATOM 1700 C C . LYS A 1 207 ? -29.048 -8.012 -6.125 1.00 93.75 207 LYS A C 1
ATOM 1702 O O . LYS A 1 207 ? -29.333 -6.968 -6.710 1.00 93.75 207 LYS A O 1
ATOM 1707 N N . PRO A 1 208 ? -29.944 -9.009 -6.000 1.00 93.75 208 PRO A N 1
ATOM 1708 C CA . PRO A 1 208 ? -31.304 -8.908 -6.534 1.00 93.75 208 PRO A CA 1
ATOM 1709 C C . PRO A 1 208 ? -32.048 -7.644 -6.080 1.00 93.75 208 PRO A C 1
ATOM 1711 O O . PRO A 1 208 ? -32.698 -6.992 -6.892 1.00 93.75 208 PRO A O 1
ATOM 1714 N N . SER A 1 209 ? -31.872 -7.230 -4.819 1.00 93.88 209 SER A N 1
ATOM 1715 C CA . SER A 1 209 ? -32.453 -5.994 -4.275 1.00 93.88 209 SER A CA 1
ATOM 1716 C C . SER A 1 209 ? -32.040 -4.734 -5.039 1.00 93.88 209 SER A C 1
ATOM 1718 O O . SER A 1 209 ? -32.836 -3.806 -5.159 1.00 93.88 209 SER A O 1
ATOM 1720 N N . ASP A 1 210 ? -30.824 -4.693 -5.590 1.00 96.19 210 ASP A N 1
ATOM 1721 C CA . ASP A 1 210 ? -30.343 -3.556 -6.383 1.00 96.19 210 ASP A CA 1
ATOM 1722 C C . ASP A 1 210 ? -31.162 -3.427 -7.675 1.00 96.19 210 ASP A C 1
ATOM 1724 O O . ASP A 1 210 ? -31.599 -2.335 -8.035 1.00 96.19 210 ASP A O 1
ATOM 1728 N N . VAL A 1 211 ? -31.460 -4.558 -8.323 1.00 96.62 211 VAL A N 1
ATOM 1729 C CA . VAL A 1 211 ? -32.271 -4.608 -9.547 1.00 96.62 211 VAL A CA 1
ATOM 1730 C C . VAL A 1 211 ? -33.740 -4.311 -9.259 1.00 96.62 211 VAL A C 1
ATOM 1732 O O . VAL A 1 211 ? -34.341 -3.523 -9.984 1.00 96.62 211 VAL A O 1
ATOM 1735 N N . LEU A 1 212 ? -34.320 -4.877 -8.194 1.00 95.50 212 LEU A N 1
ATOM 1736 C CA . LEU A 1 212 ? -35.697 -4.567 -7.778 1.00 95.50 212 LEU A CA 1
ATOM 1737 C C . LEU A 1 212 ? -35.861 -3.073 -7.478 1.00 95.50 212 LEU A C 1
ATOM 1739 O O . LEU A 1 212 ? -36.818 -2.432 -7.914 1.00 95.50 212 LEU A O 1
ATOM 1743 N N . THR A 1 213 ? -34.881 -2.500 -6.782 1.00 95.81 213 THR A N 1
ATOM 1744 C CA . THR A 1 213 ? -34.851 -1.072 -6.476 1.00 95.81 213 THR A CA 1
ATOM 1745 C C . THR A 1 213 ? -34.715 -0.222 -7.737 1.00 95.81 213 THR A C 1
ATOM 1747 O O . THR A 1 213 ? -35.378 0.809 -7.868 1.00 95.81 213 THR A O 1
ATOM 1750 N N . LEU A 1 214 ? -33.899 -0.662 -8.699 1.00 97.00 214 LEU A N 1
ATOM 1751 C CA . LEU A 1 214 ? -33.756 0.023 -9.978 1.00 97.00 214 LEU A CA 1
ATOM 1752 C C . LEU A 1 214 ? -35.044 -0.058 -10.808 1.00 97.00 214 LEU A C 1
ATOM 1754 O O . LEU A 1 214 ? -35.462 0.956 -11.368 1.00 97.00 214 LEU A O 1
ATOM 1758 N N . LEU A 1 215 ? -35.719 -1.212 -10.815 1.00 95.81 215 LEU A N 1
ATOM 1759 C CA . LEU A 1 215 ? -37.016 -1.417 -11.463 1.00 95.81 215 LEU A CA 1
ATOM 1760 C C . LEU A 1 215 ? -38.081 -0.459 -10.914 1.00 95.81 215 LEU A C 1
ATOM 1762 O O . LEU A 1 215 ? -38.815 0.148 -11.692 1.00 95.81 215 LEU A O 1
ATOM 1766 N N . ALA A 1 216 ? -38.107 -0.261 -9.593 1.00 94.94 216 ALA A N 1
ATOM 1767 C CA . ALA A 1 216 ? -39.036 0.629 -8.898 1.00 94.94 216 ALA A CA 1
ATOM 1768 C C . ALA A 1 216 ? -38.728 2.133 -9.047 1.00 94.94 216 ALA A C 1
ATOM 1770 O O . ALA A 1 216 ? -39.490 2.967 -8.546 1.00 94.94 216 ALA A O 1
ATOM 1771 N N . THR A 1 217 ? -37.638 2.508 -9.731 1.00 95.44 217 THR A N 1
ATOM 1772 C CA . THR A 1 217 ? -37.277 3.915 -9.971 1.00 95.44 217 THR A CA 1
ATOM 1773 C C . THR A 1 217 ? -38.474 4.672 -10.546 1.00 95.44 217 THR A C 1
ATOM 1775 O O . THR A 1 217 ? -39.130 4.193 -11.462 1.00 95.44 217 THR A O 1
ATOM 1778 N N . ASN A 1 218 ? -38.805 5.841 -9.990 1.00 93.25 218 ASN A N 1
ATOM 1779 C CA . ASN A 1 218 ? -39.972 6.634 -10.403 1.00 93.25 218 ASN A CA 1
ATOM 1780 C C . ASN A 1 218 ? -41.274 5.805 -10.550 1.00 93.25 218 ASN A C 1
ATOM 1782 O O . ASN A 1 218 ? -42.016 5.961 -11.519 1.00 93.25 218 ASN A O 1
ATOM 1786 N N . GLN A 1 219 ? -41.511 4.871 -9.619 1.00 89.69 219 GLN A N 1
ATOM 1787 C CA . GLN A 1 219 ? -42.664 3.956 -9.611 1.00 89.69 219 GLN A CA 1
ATOM 1788 C C . GLN A 1 219 ? -42.786 3.070 -10.871 1.00 89.69 219 GLN A C 1
ATOM 1790 O O . GLN A 1 219 ? -43.880 2.633 -11.219 1.00 89.69 219 GLN A O 1
ATOM 1795 N N . GLY A 1 220 ? -41.676 2.817 -11.574 1.00 89.69 220 GLY A N 1
ATOM 1796 C CA . GLY A 1 220 ? -41.644 2.074 -12.841 1.00 89.69 220 GLY A CA 1
ATOM 1797 C C . GLY A 1 220 ? -41.833 2.932 -14.096 1.00 89.69 220 GLY A C 1
ATOM 1798 O O . GLY A 1 220 ? -41.712 2.429 -15.215 1.00 89.69 220 GLY A O 1
ATOM 1799 N N . SER A 1 221 ? -42.112 4.230 -13.942 1.00 91.75 221 SER A N 1
ATOM 1800 C CA . SER A 1 221 ? -42.353 5.149 -15.055 1.00 91.75 221 SER A CA 1
ATOM 1801 C C . SER A 1 221 ? -41.080 5.898 -15.448 1.00 91.75 221 SER A C 1
ATOM 1803 O O . SER A 1 221 ? -40.866 7.040 -15.051 1.00 91.75 221 SER A O 1
ATOM 1805 N N . TYR A 1 222 ? -40.235 5.275 -16.261 1.00 94.94 222 TYR A N 1
ATOM 1806 C CA . TYR A 1 222 ? -39.060 5.908 -16.865 1.00 94.94 222 TYR A CA 1
ATOM 1807 C C . TYR A 1 222 ? -38.777 5.322 -18.245 1.00 94.94 222 TYR A C 1
ATOM 1809 O O . TYR A 1 222 ? -39.185 4.202 -18.563 1.00 94.94 222 TYR A O 1
ATOM 1817 N N . ALA A 1 223 ? -38.067 6.101 -19.056 1.00 95.69 223 ALA A N 1
ATOM 1818 C CA . ALA A 1 223 ? -37.490 5.640 -20.309 1.00 95.69 223 ALA A CA 1
ATOM 1819 C C . ALA A 1 223 ? -36.188 4.869 -20.036 1.00 95.69 223 ALA A C 1
ATOM 1821 O O . ALA A 1 223 ? -35.982 3.792 -20.590 1.00 95.69 223 ALA A O 1
ATOM 1822 N N . SER A 1 224 ? -35.368 5.387 -19.113 1.00 97.31 224 SER A N 1
ATOM 1823 C CA . SER A 1 224 ? -34.105 4.774 -18.690 1.00 97.31 224 SER A CA 1
ATOM 1824 C C . SER A 1 224 ? -33.839 5.026 -17.200 1.00 97.31 224 SER A C 1
ATOM 1826 O O . SER A 1 224 ? -34.046 6.145 -16.724 1.00 97.31 224 SER A O 1
ATOM 1828 N N . ALA A 1 225 ? -33.345 4.025 -16.470 1.00 97.81 225 ALA A N 1
ATOM 1829 C CA . ALA A 1 225 ? -32.926 4.159 -15.073 1.00 97.81 225 ALA A CA 1
ATOM 1830 C C . ALA A 1 225 ? -31.577 3.469 -14.833 1.00 97.81 225 ALA A C 1
ATOM 1832 O O . ALA A 1 225 ? -31.445 2.286 -15.132 1.00 97.81 225 ALA A O 1
ATOM 1833 N N . CYS A 1 226 ? -30.595 4.182 -14.275 1.00 97.75 226 CYS A N 1
ATOM 1834 C CA . CYS A 1 226 ? -29.249 3.658 -14.009 1.00 97.75 226 CYS A CA 1
ATOM 1835 C C . CYS A 1 226 ? -28.910 3.613 -12.516 1.00 97.75 226 CYS A C 1
ATOM 1837 O O . CYS A 1 226 ? -29.387 4.441 -11.735 1.00 97.75 226 CYS A O 1
ATOM 1839 N N . ALA A 1 227 ? -28.041 2.679 -12.138 1.00 97.31 227 ALA A N 1
ATOM 1840 C CA . ALA A 1 227 ? -27.400 2.644 -10.828 1.00 97.31 227 ALA A CA 1
ATOM 1841 C C . ALA A 1 227 ? -26.340 3.754 -10.677 1.00 97.31 227 ALA A C 1
ATOM 1843 O O . ALA A 1 227 ? -26.083 4.530 -11.593 1.00 97.31 227 ALA A O 1
ATOM 1844 N N . MET A 1 228 ? -25.699 3.819 -9.512 1.00 94.88 228 MET A N 1
ATOM 1845 C CA . MET A 1 228 ? -24.424 4.504 -9.294 1.00 94.88 228 MET A CA 1
ATOM 1846 C C . MET A 1 228 ? -23.298 3.465 -9.246 1.00 94.88 228 MET A C 1
ATOM 1848 O O . MET A 1 228 ? -23.415 2.487 -8.510 1.00 94.88 228 MET A O 1
ATOM 1852 N N . ASP A 1 229 ? -22.190 3.680 -9.959 1.00 94.31 229 ASP A N 1
ATOM 1853 C CA . ASP A 1 229 ? -21.086 2.717 -10.033 1.00 94.31 229 ASP A CA 1
ATOM 1854 C C . ASP A 1 229 ? -19.790 3.186 -9.366 1.00 94.31 229 ASP A C 1
ATOM 1856 O O . ASP A 1 229 ? -19.400 4.357 -9.421 1.00 94.31 229 ASP A O 1
ATOM 1860 N N . PHE A 1 230 ? -19.088 2.235 -8.746 1.00 91.50 230 PHE A N 1
ATOM 1861 C CA . PHE A 1 230 ? -17.873 2.505 -7.990 1.00 91.50 230 PHE A CA 1
ATOM 1862 C C . PHE A 1 230 ? -16.762 1.511 -8.303 1.00 91.50 230 PHE A C 1
ATOM 1864 O O . PHE A 1 230 ? -16.923 0.296 -8.207 1.00 91.50 230 PHE A O 1
ATOM 1871 N N . HIS A 1 231 ? -15.584 2.051 -8.603 1.00 80.75 231 HIS A N 1
ATOM 1872 C CA . HIS A 1 231 ? -14.344 1.278 -8.636 1.00 80.75 231 HIS A CA 1
ATOM 1873 C C . HIS A 1 231 ? -13.472 1.589 -7.409 1.00 80.75 231 HIS A C 1
ATOM 1875 O O . HIS A 1 231 ? -12.903 0.682 -6.807 1.00 80.75 231 HIS A O 1
ATOM 1881 N N . TYR A 1 232 ? -13.426 2.865 -7.003 1.00 82.75 232 TYR A N 1
ATOM 1882 C CA . TYR A 1 232 ? -12.688 3.357 -5.836 1.00 82.75 232 TYR A CA 1
ATOM 1883 C C . TYR A 1 232 ? -13.546 4.377 -5.049 1.00 82.75 232 TYR A C 1
ATOM 1885 O O . TYR A 1 232 ? -13.384 5.589 -5.233 1.00 82.75 232 TYR A O 1
ATOM 1893 N N . PRO A 1 233 ? -14.497 3.918 -4.205 1.00 83.06 233 PRO A N 1
ATOM 1894 C CA . PRO A 1 233 ? -15.276 4.801 -3.332 1.00 83.06 233 PRO A CA 1
ATOM 1895 C C . PRO A 1 233 ? -14.369 5.722 -2.492 1.00 83.06 233 PRO A C 1
ATOM 1897 O O . PRO A 1 233 ? -13.294 5.287 -2.081 1.00 83.06 233 PRO A O 1
ATOM 1900 N N . PRO A 1 234 ? -14.766 6.981 -2.212 1.00 85.56 234 PRO A N 1
ATOM 1901 C CA . PRO A 1 234 ? -16.096 7.572 -2.411 1.00 85.56 234 PRO A CA 1
ATOM 1902 C C . PRO A 1 234 ? -16.321 8.218 -3.793 1.00 85.56 234 PRO A C 1
ATOM 1904 O O . PRO A 1 234 ? -17.348 8.866 -4.005 1.00 85.56 234 PRO A O 1
ATOM 1907 N N . ALA A 1 235 ? -15.373 8.102 -4.729 1.00 87.25 235 ALA A N 1
ATOM 1908 C CA . ALA A 1 235 ? -15.538 8.638 -6.078 1.00 87.25 235 ALA A CA 1
ATOM 1909 C C . ALA A 1 235 ? -16.333 7.664 -6.965 1.00 87.25 235 ALA A C 1
ATOM 1911 O O . ALA A 1 235 ? -15.997 6.481 -7.038 1.00 87.25 235 ALA A O 1
ATOM 1912 N N . TYR A 1 236 ? -17.358 8.165 -7.660 1.00 88.56 236 TYR A N 1
ATOM 1913 C CA . TYR A 1 236 ? -18.106 7.359 -8.631 1.00 88.56 236 TYR A CA 1
ATOM 1914 C C . TYR A 1 236 ? -17.328 7.236 -9.958 1.00 88.56 236 TYR A C 1
ATOM 1916 O O . TYR A 1 236 ? -16.500 8.097 -10.287 1.00 88.56 236 TYR A O 1
ATOM 1924 N N . TYR A 1 237 ? -17.543 6.143 -10.692 1.00 86.62 237 TYR A N 1
ATOM 1925 C CA . TYR A 1 237 ? -16.691 5.749 -11.818 1.00 86.62 237 TYR A CA 1
ATOM 1926 C C . TYR A 1 237 ? -17.083 6.417 -13.146 1.00 86.62 237 TYR A C 1
ATOM 1928 O O . TYR A 1 237 ? -16.235 7.067 -13.772 1.00 86.62 237 TYR A O 1
ATOM 1936 N N . ASP A 1 238 ? -18.346 6.304 -13.574 1.00 81.19 238 ASP A N 1
ATOM 1937 C CA . ASP A 1 238 ? -18.784 6.693 -14.925 1.00 81.19 238 ASP A CA 1
ATOM 1938 C C . ASP A 1 238 ? -18.935 8.213 -15.131 1.00 81.19 238 ASP A C 1
ATOM 1940 O O . ASP A 1 238 ? -20.018 8.791 -15.224 1.00 81.19 238 ASP A O 1
ATOM 1944 N N . THR A 1 239 ? -17.798 8.892 -15.251 1.00 83.19 239 THR A N 1
ATOM 1945 C CA . THR A 1 239 ? -17.747 10.319 -15.613 1.00 83.19 239 THR A CA 1
ATOM 1946 C C . THR A 1 239 ? -17.912 10.578 -17.114 1.00 83.19 239 THR A C 1
ATOM 1948 O O . THR A 1 239 ? -18.069 11.730 -17.524 1.00 83.19 239 THR A O 1
ATOM 1951 N N . PHE A 1 240 ? -17.867 9.529 -17.944 1.00 81.50 240 PHE A N 1
ATOM 1952 C CA . PHE A 1 240 ? -17.886 9.670 -19.396 1.00 81.50 240 PHE A CA 1
ATOM 1953 C C . PHE A 1 240 ? -19.310 9.797 -19.933 1.00 81.50 240 PHE A C 1
ATOM 1955 O O . PHE A 1 240 ? -19.532 10.678 -20.764 1.00 81.50 240 PHE A O 1
ATOM 1962 N N . VAL A 1 241 ? -20.268 9.019 -19.415 1.00 89.25 241 VAL A N 1
ATOM 1963 C CA . VAL A 1 241 ? -21.653 9.003 -19.914 1.00 89.25 241 VAL A CA 1
ATOM 1964 C C . VAL A 1 241 ? -22.576 9.921 -19.122 1.00 89.25 241 VAL A C 1
ATOM 1966 O O . VAL A 1 241 ? -23.374 10.633 -19.721 1.00 89.25 241 VAL A O 1
ATOM 1969 N N . LEU A 1 242 ? -22.458 9.955 -17.792 1.00 93.69 242 LEU A N 1
ATOM 1970 C CA . LEU A 1 242 ? -23.417 10.651 -16.930 1.00 93.69 242 LEU A CA 1
ATOM 1971 C C . LEU A 1 242 ? -23.489 12.166 -17.222 1.00 93.69 242 LEU A C 1
ATOM 1973 O O . LEU A 1 242 ? -22.481 12.878 -17.120 1.00 93.69 242 LEU A O 1
ATOM 1977 N N . ARG A 1 243 ? -24.683 12.674 -17.556 1.00 93.31 243 ARG A N 1
ATOM 1978 C CA . ARG A 1 243 ? -24.966 14.109 -17.772 1.00 93.31 243 ARG A CA 1
ATOM 1979 C C . ARG A 1 243 ? -26.167 14.557 -16.962 1.00 93.31 243 ARG A C 1
ATOM 1981 O O . ARG A 1 243 ? -27.195 13.890 -16.972 1.00 93.31 243 ARG A O 1
ATOM 1988 N N . ASP A 1 244 ? -26.055 15.697 -16.291 1.00 93.94 244 ASP A N 1
ATOM 1989 C CA . ASP A 1 244 ? -27.149 16.236 -15.483 1.00 93.94 244 ASP A CA 1
ATOM 1990 C C . ASP A 1 244 ? -28.369 16.640 -16.333 1.00 93.94 244 ASP A C 1
ATOM 1992 O O . ASP A 1 244 ? -28.353 16.546 -17.561 1.00 93.94 244 ASP A O 1
ATOM 1996 N N . SER A 1 245 ? -29.460 17.075 -15.698 1.00 94.38 245 SER A N 1
ATOM 1997 C CA . SER A 1 245 ? -30.706 17.405 -16.407 1.00 94.38 245 SER A CA 1
ATOM 1998 C C . SER A 1 245 ? -30.575 18.544 -17.430 1.00 94.38 245 SER A C 1
ATOM 2000 O O . SER A 1 245 ? -31.429 18.691 -18.308 1.00 94.38 245 SER A O 1
ATOM 2002 N N . LEU A 1 246 ? -29.499 19.335 -17.369 1.00 90.00 246 LEU A N 1
ATOM 2003 C CA . LEU A 1 246 ? -29.199 20.376 -18.349 1.00 90.00 246 LEU A CA 1
ATOM 2004 C C . LEU A 1 246 ? -28.186 19.931 -19.412 1.00 90.00 246 LEU A C 1
ATOM 2006 O O . LEU A 1 246 ? -27.908 20.725 -20.310 1.00 90.00 246 LEU A O 1
ATOM 2010 N N . GLY A 1 247 ? -27.686 18.697 -19.329 1.00 87.44 247 GLY A N 1
ATOM 2011 C CA . GLY A 1 247 ? -26.691 18.127 -20.235 1.00 87.44 247 GLY A CA 1
ATOM 2012 C C . GLY A 1 247 ? -25.249 18.401 -19.810 1.00 87.44 247 GLY A C 1
ATOM 2013 O O . GLY A 1 247 ? -24.324 18.057 -20.544 1.00 87.44 247 GLY A O 1
ATOM 2014 N N . ASP A 1 248 ? -25.033 19.009 -18.638 1.00 87.12 248 ASP A N 1
ATOM 2015 C CA . ASP A 1 248 ? -23.694 19.328 -18.149 1.00 87.12 248 ASP A CA 1
ATOM 2016 C C . ASP A 1 248 ? -23.037 18.074 -17.535 1.00 87.12 248 ASP A C 1
ATOM 2018 O O . ASP A 1 248 ? -23.695 17.211 -16.941 1.00 87.12 248 ASP A O 1
ATOM 2022 N N . SER A 1 249 ? -21.712 17.959 -17.656 1.00 87.69 249 SER A N 1
ATOM 2023 C CA . SER A 1 249 ? -20.957 16.951 -16.907 1.00 87.69 249 SER A CA 1
ATOM 2024 C C . SER A 1 249 ? -20.959 17.274 -15.409 1.00 87.69 249 SER A C 1
ATOM 2026 O O . SER A 1 249 ? -21.118 18.423 -14.984 1.00 87.69 249 SER A O 1
ATOM 2028 N N . THR A 1 250 ? -20.770 16.254 -14.573 1.00 90.06 250 THR A N 1
ATOM 2029 C CA . THR A 1 250 ? -20.701 16.444 -13.118 1.00 90.06 250 THR A CA 1
ATOM 2030 C C . THR A 1 250 ? -19.580 17.406 -12.730 1.00 90.06 250 THR A C 1
ATOM 2032 O O . THR A 1 250 ? -18.452 17.293 -13.214 1.00 90.06 250 THR A O 1
ATOM 2035 N N . VAL A 1 251 ? -19.849 18.310 -11.788 1.00 91.19 251 VAL A N 1
ATOM 2036 C CA . VAL A 1 251 ? -18.872 19.304 -11.313 1.00 91.19 251 VAL A CA 1
ATOM 2037 C C . VAL A 1 251 ? -17.838 18.701 -10.345 1.00 91.19 251 VAL A C 1
ATOM 2039 O O . VAL A 1 251 ? -16.795 19.300 -10.065 1.00 91.19 251 VAL A O 1
ATOM 2042 N N . MET A 1 252 ? -18.113 17.509 -9.810 1.00 91.94 252 MET A N 1
ATOM 2043 C CA . MET A 1 252 ? -17.227 16.766 -8.913 1.00 91.94 252 MET A CA 1
ATOM 2044 C C . MET A 1 252 ? -17.541 15.263 -8.926 1.00 91.94 252 MET A C 1
ATOM 2046 O O . MET A 1 252 ? -18.681 14.878 -9.150 1.00 91.94 252 MET A O 1
ATOM 2050 N N . LYS A 1 253 ? -16.530 14.424 -8.651 1.00 90.44 253 LYS A N 1
ATOM 2051 C CA . LYS A 1 253 ? -16.664 12.953 -8.605 1.00 90.44 253 LYS A CA 1
ATOM 2052 C C . LYS A 1 253 ? -17.138 12.401 -7.256 1.00 90.44 253 LYS A C 1
ATOM 2054 O O . LYS A 1 253 ? -17.401 11.214 -7.141 1.00 90.44 253 LYS A O 1
ATOM 2059 N N . THR A 1 254 ? -17.220 13.242 -6.231 1.00 93.38 254 THR A N 1
ATOM 2060 C CA . THR A 1 254 ? -17.763 12.894 -4.913 1.00 93.38 254 THR A CA 1
ATOM 2061 C C . THR A 1 254 ? -19.124 13.560 -4.721 1.00 93.38 254 THR A C 1
ATOM 2063 O O . THR A 1 254 ? -19.459 14.523 -5.415 1.00 93.38 254 THR A O 1
ATOM 2066 N N . PHE A 1 255 ? -19.934 13.035 -3.807 1.00 92.50 255 PHE A N 1
ATOM 2067 C CA . PHE A 1 255 ? -21.284 13.535 -3.550 1.00 92.50 255 PHE A CA 1
ATOM 2068 C C . PHE A 1 255 ? -21.275 15.048 -3.214 1.00 92.50 255 PHE A C 1
ATOM 2070 O O . PHE A 1 255 ? -20.399 15.472 -2.451 1.00 92.50 255 PHE A O 1
ATOM 2077 N N . PRO A 1 256 ? -22.194 15.895 -3.747 1.00 94.06 256 PRO A N 1
ATOM 2078 C CA . PRO A 1 256 ? -23.425 15.601 -4.508 1.00 94.06 256 PRO A CA 1
ATOM 2079 C C . PRO A 1 256 ? -23.329 15.722 -6.051 1.00 94.06 256 PRO A C 1
ATOM 2081 O O . PRO A 1 256 ? -24.331 16.000 -6.696 1.00 94.06 256 PRO A O 1
ATOM 2084 N N . PHE A 1 257 ? -22.151 15.545 -6.657 1.00 93.69 257 PHE A N 1
ATOM 2085 C CA . PHE A 1 257 ? -21.898 15.398 -8.111 1.00 93.69 257 PHE A CA 1
ATOM 2086 C C . PHE A 1 257 ? -22.322 16.532 -9.077 1.00 93.69 257 PHE A C 1
ATOM 2088 O O . PHE A 1 257 ? -21.486 17.039 -9.827 1.00 93.69 257 PHE A O 1
ATOM 2095 N N . PHE A 1 258 ? -23.597 16.920 -9.112 1.00 94.94 258 PHE A N 1
ATOM 2096 C CA . PHE A 1 258 ? -24.222 17.679 -10.198 1.00 94.94 258 PHE A CA 1
ATOM 2097 C C . PHE A 1 258 ? -24.105 19.200 -10.067 1.00 94.94 258 PHE A C 1
ATOM 2099 O O . PHE A 1 258 ? -23.911 19.759 -8.977 1.00 94.94 258 PHE A O 1
ATOM 2106 N N . ARG A 1 259 ? -24.241 19.873 -11.218 1.00 92.75 259 ARG A N 1
ATOM 2107 C CA . ARG A 1 259 ? -24.308 21.332 -11.336 1.00 92.75 259 ARG A CA 1
ATOM 2108 C C . ARG A 1 259 ? -25.753 21.818 -11.425 1.00 92.75 259 ARG A C 1
ATOM 2110 O O . ARG A 1 259 ? -26.075 22.782 -10.724 1.00 92.75 259 ARG A O 1
ATOM 2117 N N . SER A 1 260 ? -26.580 21.199 -12.274 1.00 93.81 260 SER A N 1
ATOM 2118 C CA . SER A 1 260 ? -27.980 21.589 -12.460 1.00 93.81 260 SER A CA 1
ATOM 2119 C C . SER A 1 260 ? -28.737 21.577 -11.137 1.00 93.81 260 SER A C 1
ATOM 2121 O O . SER A 1 260 ? -28.483 20.759 -10.252 1.00 93.81 260 SER A O 1
ATOM 2123 N N . GLN A 1 261 ? -29.653 22.529 -10.977 1.00 94.19 261 GLN A N 1
ATOM 2124 C CA . GLN A 1 261 ? -30.419 22.646 -9.743 1.00 94.19 261 GLN A CA 1
ATOM 2125 C C . GLN A 1 261 ? -31.308 21.418 -9.521 1.00 94.19 261 GLN A C 1
ATOM 2127 O O . GLN A 1 261 ? -31.244 20.834 -8.447 1.00 94.19 261 GLN A O 1
ATOM 2132 N N . GLU A 1 262 ? -32.044 20.994 -10.549 1.00 95.44 262 GLU A N 1
ATOM 2133 C CA . GLU A 1 262 ? -32.955 19.846 -10.498 1.00 95.44 262 GLU A CA 1
ATOM 2134 C C . GLU A 1 262 ? -32.228 18.545 -10.120 1.00 95.44 262 GLU A C 1
ATOM 2136 O O . GLU A 1 262 ? -32.610 17.895 -9.148 1.00 95.44 262 GLU A O 1
ATOM 2141 N N . SER A 1 263 ? -31.132 18.192 -10.809 1.00 96.31 263 SER A N 1
ATOM 2142 C CA . SER A 1 263 ? -30.402 16.956 -10.493 1.00 96.31 263 SER A CA 1
ATOM 2143 C C . SER A 1 263 ? -29.733 17.025 -9.119 1.00 96.31 263 SER A C 1
ATOM 2145 O O . SER A 1 263 ? -29.720 16.054 -8.365 1.00 96.31 263 SER A O 1
ATOM 2147 N N . ARG A 1 264 ? -29.188 18.191 -8.757 1.00 95.12 264 ARG A N 1
ATOM 2148 C CA . ARG A 1 264 ? -28.523 18.390 -7.467 1.00 95.12 264 ARG A CA 1
ATOM 2149 C C . ARG A 1 264 ? -29.496 18.337 -6.290 1.00 95.12 264 ARG A C 1
ATOM 2151 O O . ARG A 1 264 ? -29.137 17.819 -5.242 1.00 95.12 264 ARG A O 1
ATOM 2158 N N . GLU A 1 265 ? -30.685 18.909 -6.410 1.00 94.75 265 GLU A N 1
ATOM 2159 C CA . GLU A 1 265 ? -31.676 18.867 -5.330 1.00 94.75 265 GLU A CA 1
ATOM 2160 C C . GLU A 1 265 ? -32.226 17.453 -5.143 1.00 94.75 265 GLU A C 1
ATOM 2162 O O . GLU A 1 265 ? -32.311 16.991 -4.006 1.00 94.75 265 GLU A O 1
ATOM 2167 N N . ALA A 1 266 ? -32.487 16.732 -6.238 1.00 95.06 266 ALA A N 1
ATOM 2168 C CA . ALA A 1 266 ? -32.924 15.341 -6.179 1.00 95.06 266 ALA A CA 1
ATOM 2169 C C . ALA A 1 266 ? -31.883 14.430 -5.503 1.00 95.06 266 ALA A C 1
ATOM 2171 O O . ALA A 1 266 ? -32.231 13.683 -4.586 1.00 95.06 266 ALA A O 1
ATOM 2172 N N . ILE A 1 267 ? -30.601 14.540 -5.881 1.00 94.62 267 ILE A N 1
ATOM 2173 C CA . ILE A 1 267 ? -29.545 13.699 -5.298 1.00 94.62 267 ILE A CA 1
ATOM 2174 C C . ILE A 1 267 ? -29.284 14.049 -3.827 1.00 94.62 267 ILE A C 1
ATOM 2176 O O . ILE A 1 267 ? -29.057 13.155 -3.017 1.00 94.62 267 ILE A O 1
ATOM 2180 N N . LEU A 1 268 ? -29.372 15.335 -3.456 1.00 94.50 268 LEU A N 1
ATOM 2181 C CA . LEU A 1 268 ? -29.270 15.781 -2.062 1.00 94.50 268 LEU A CA 1
ATOM 2182 C C . LEU A 1 268 ? -30.414 15.233 -1.206 1.00 94.50 268 LEU A C 1
ATOM 2184 O O . LEU A 1 268 ? -30.228 14.981 -0.027 1.00 94.50 268 LEU A O 1
ATOM 2188 N N . GLN A 1 269 ? -31.584 15.005 -1.791 1.00 93.38 269 GLN A N 1
ATOM 2189 C CA . GLN A 1 269 ? -32.727 14.420 -1.094 1.00 93.38 269 GLN A CA 1
ATOM 2190 C C . GLN A 1 269 ? -32.746 12.889 -1.147 1.00 93.38 269 GLN A C 1
ATOM 2192 O O . GLN A 1 269 ? -33.670 12.295 -0.608 1.00 93.38 269 GLN A O 1
ATOM 2197 N N . GLY A 1 270 ? -31.765 12.244 -1.791 1.00 92.62 270 GLY A N 1
ATOM 2198 C CA . GLY A 1 270 ? -31.707 10.785 -1.911 1.00 92.62 270 GLY A CA 1
ATOM 2199 C C . GLY A 1 270 ? -32.834 10.225 -2.780 1.00 92.62 270 GLY A C 1
ATOM 2200 O O . GLY A 1 270 ? -33.334 9.137 -2.510 1.00 92.62 270 GLY A O 1
ATOM 2201 N N . ARG A 1 271 ? -33.289 10.991 -3.779 1.00 93.50 271 ARG A N 1
ATOM 2202 C CA . ARG A 1 271 ? -34.367 10.606 -4.702 1.00 93.50 271 ARG A CA 1
ATOM 2203 C C . ARG A 1 271 ? -33.806 10.221 -6.074 1.00 93.50 271 ARG A C 1
ATOM 2205 O O . ARG A 1 271 ? -32.723 10.697 -6.439 1.00 93.50 271 ARG A O 1
ATOM 2212 N N . PRO A 1 272 ? -34.553 9.433 -6.876 1.00 95.44 272 PRO A N 1
ATOM 2213 C CA . PRO A 1 272 ? -34.273 9.261 -8.296 1.00 95.44 272 PRO A CA 1
ATOM 2214 C C . PRO A 1 272 ? -33.983 10.599 -8.974 1.00 95.44 272 PRO A C 1
ATOM 2216 O O . PRO A 1 272 ? -34.802 11.519 -8.976 1.00 95.44 272 PRO A O 1
ATOM 2219 N N . THR A 1 273 ? -32.778 10.723 -9.510 1.00 96.38 273 THR A N 1
ATOM 2220 C CA . THR A 1 273 ? -32.231 11.988 -9.979 1.00 96.38 273 THR A CA 1
ATOM 2221 C C . THR A 1 273 ? -32.355 12.067 -11.488 1.00 96.38 273 THR A C 1
ATOM 2223 O O . THR A 1 273 ? -31.738 11.282 -12.204 1.00 96.38 273 THR A O 1
ATOM 2226 N N . LYS A 1 274 ? -33.157 13.016 -11.979 1.00 96.62 274 LYS A N 1
ATOM 2227 C CA . LYS A 1 274 ? -33.362 13.216 -13.416 1.00 96.62 274 LYS A CA 1
ATOM 2228 C C . LYS A 1 274 ? -32.067 13.677 -14.085 1.00 96.62 274 LYS A C 1
ATOM 2230 O O . LYS A 1 274 ? -31.402 14.593 -13.595 1.00 96.62 274 LYS A O 1
ATOM 2235 N N . VAL A 1 275 ? -31.730 13.053 -15.203 1.00 96.31 275 VAL A N 1
ATOM 2236 C CA . VAL A 1 275 ? -30.496 13.246 -15.978 1.00 96.31 275 VAL A CA 1
ATOM 2237 C C . VAL A 1 275 ? -30.820 13.244 -17.473 1.00 96.31 275 VAL A C 1
ATOM 2239 O O . VAL A 1 275 ? -31.927 12.881 -17.862 1.00 96.31 275 VAL A O 1
ATOM 2242 N N . GLN A 1 276 ? -29.886 13.676 -18.323 1.00 94.38 276 GLN A N 1
ATOM 2243 C CA . GLN A 1 276 ? -30.043 13.545 -19.782 1.00 94.38 276 GLN A CA 1
ATOM 2244 C C . GLN A 1 276 ? -29.449 12.245 -20.329 1.00 94.38 276 GLN A C 1
ATOM 2246 O O . GLN A 1 276 ? -29.868 11.774 -21.379 1.00 94.38 276 GLN A O 1
ATOM 2251 N N . SER A 1 277 ? -28.466 11.667 -19.640 1.00 95.12 277 SER A N 1
ATOM 2252 C CA . SER A 1 277 ? -27.887 10.366 -19.990 1.00 95.12 277 SER A CA 1
ATOM 2253 C C . SER A 1 277 ? -27.188 9.742 -18.786 1.00 95.12 277 SER A C 1
ATOM 2255 O O . SER A 1 277 ? -26.673 10.457 -17.923 1.00 95.12 277 SER A O 1
ATOM 2257 N N . CYS A 1 278 ? -27.190 8.411 -18.728 1.00 95.44 278 CYS A N 1
ATOM 2258 C CA . CYS A 1 278 ? -26.482 7.602 -17.735 1.00 95.44 278 CYS A CA 1
ATOM 2259 C C . CYS A 1 278 ? -26.227 6.182 -18.278 1.00 95.44 278 CYS A C 1
ATOM 2261 O O . CYS A 1 278 ? -26.877 5.762 -19.241 1.00 95.44 278 CYS A O 1
ATOM 2263 N N . TRP A 1 279 ? -25.286 5.455 -17.667 1.00 94.06 279 TRP A N 1
ATOM 2264 C CA . TRP A 1 279 ? -25.064 4.020 -17.906 1.00 94.06 279 TRP A CA 1
ATOM 2265 C C . TRP A 1 279 ? -24.652 3.316 -16.610 1.00 94.06 279 TRP A C 1
ATOM 2267 O O . TRP A 1 279 ? -25.339 2.398 -16.176 1.00 94.06 279 TRP A O 1
ATOM 2277 N N . ASN A 1 280 ? -23.584 3.803 -15.961 1.00 88.81 280 ASN A N 1
ATOM 2278 C CA . ASN A 1 280 ? -23.229 3.529 -14.561 1.00 88.81 280 ASN A CA 1
ATOM 2279 C C . ASN A 1 280 ? -23.324 2.050 -14.122 1.00 88.81 280 ASN A C 1
ATOM 2281 O O . ASN A 1 280 ? -23.911 1.726 -13.089 1.00 88.81 280 ASN A O 1
ATOM 2285 N N . GLY A 1 281 ? -22.743 1.137 -14.903 1.00 90.06 281 GLY A N 1
ATOM 2286 C CA . GLY A 1 281 ? -22.572 -0.278 -14.542 1.00 90.06 281 GLY A CA 1
ATOM 2287 C C . GLY A 1 281 ? -23.833 -1.155 -14.601 1.00 90.06 281 GLY A C 1
ATOM 2288 O O . GLY A 1 281 ? -23.729 -2.344 -14.890 1.00 90.06 281 GLY A O 1
ATOM 2289 N N . MET A 1 282 ? -25.015 -0.589 -14.360 1.00 97.88 282 MET A N 1
ATOM 2290 C CA . MET A 1 282 ? -26.304 -1.278 -14.417 1.00 97.88 282 MET A CA 1
ATOM 2291 C C . MET A 1 282 ? -27.395 -0.296 -14.846 1.00 97.88 282 MET A C 1
ATOM 2293 O O . MET A 1 282 ? -27.557 0.758 -14.229 1.00 97.88 282 MET A O 1
ATOM 2297 N N . ILE A 1 283 ? -28.163 -0.653 -15.876 1.00 98.06 283 ILE A N 1
ATOM 2298 C CA . ILE A 1 283 ? -29.206 0.209 -16.446 1.00 98.06 283 ILE A CA 1
ATOM 2299 C C . ILE A 1 283 ? -30.414 -0.600 -16.915 1.00 98.06 283 ILE A C 1
ATOM 2301 O O . ILE A 1 283 ? -30.270 -1.676 -17.489 1.00 98.06 283 ILE A O 1
ATOM 2305 N N . ILE A 1 284 ? -31.606 -0.044 -16.709 1.00 98.12 284 ILE A N 1
ATOM 2306 C CA . ILE A 1 284 ? -32.869 -0.548 -17.248 1.00 98.12 284 ILE A CA 1
ATOM 2307 C C . ILE A 1 284 ? -33.383 0.416 -18.314 1.00 98.12 284 ILE A C 1
ATOM 2309 O O . ILE A 1 284 ? -33.456 1.620 -18.071 1.00 98.12 284 ILE A O 1
ATOM 2313 N N . LEU A 1 285 ? -33.759 -0.116 -19.475 1.00 97.38 285 LEU A N 1
ATOM 2314 C CA . LEU A 1 285 ? -34.273 0.628 -20.626 1.00 97.38 285 LEU A CA 1
ATOM 2315 C C . LEU A 1 285 ? -35.686 0.158 -20.992 1.00 97.38 285 LEU A C 1
ATOM 2317 O O . LEU A 1 285 ? -35.994 -1.033 -20.910 1.00 97.38 285 LEU A O 1
ATOM 2321 N N . ASP A 1 286 ? -36.538 1.087 -21.428 1.00 95.25 286 ASP A N 1
ATOM 2322 C CA . ASP A 1 286 ? -37.832 0.75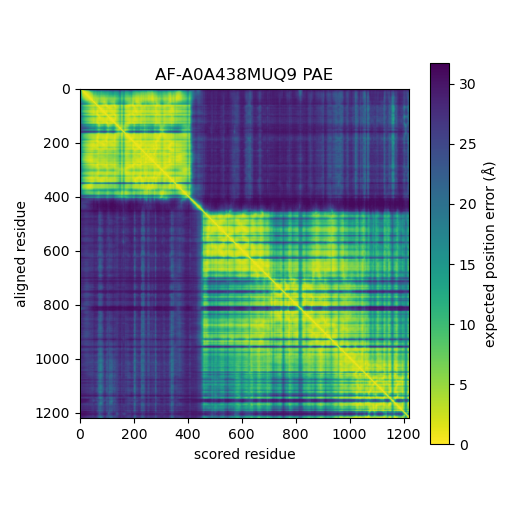9 -22.034 1.00 95.25 286 ASP A CA 1
ATOM 2323 C C . ASP A 1 286 ? -37.617 0.072 -23.392 1.00 95.25 286 ASP A C 1
ATOM 2325 O O . ASP A 1 286 ? -36.804 0.518 -24.202 1.00 95.25 286 ASP A O 1
ATOM 2329 N N . THR A 1 287 ? -38.328 -1.026 -23.651 1.00 95.69 287 THR A N 1
ATOM 2330 C CA . THR A 1 287 ? -38.158 -1.811 -24.891 1.00 95.69 287 THR A CA 1
ATOM 2331 C C . THR A 1 287 ? -38.847 -1.177 -26.100 1.00 95.69 287 THR A C 1
ATOM 2333 O O . THR A 1 287 ? -38.390 -1.364 -27.230 1.00 95.69 287 THR A O 1
ATOM 2336 N N . ALA A 1 288 ? -39.920 -0.404 -25.883 1.00 94.44 288 ALA A N 1
ATOM 2337 C CA . ALA A 1 288 ? -40.752 0.158 -26.950 1.00 94.44 288 ALA A CA 1
ATOM 2338 C C . ALA A 1 288 ? -39.948 0.907 -28.039 1.00 94.44 288 ALA A C 1
ATOM 2340 O O . ALA A 1 288 ? -40.123 0.589 -29.216 1.00 94.44 288 ALA A O 1
ATOM 2341 N N . PRO A 1 289 ? -38.977 1.782 -27.710 1.00 95.12 289 PRO A N 1
ATOM 2342 C CA . PRO A 1 289 ? -38.179 2.468 -28.730 1.00 95.12 289 PRO A CA 1
ATOM 2343 C C . PRO A 1 289 ? -37.309 1.518 -29.570 1.00 95.12 289 PRO A C 1
ATOM 2345 O O . PRO A 1 289 ? -37.133 1.722 -30.770 1.00 95.12 289 PRO A O 1
ATOM 2348 N N . PHE A 1 290 ? -36.787 0.435 -28.981 1.00 96.19 290 PHE A N 1
ATOM 2349 C CA . PHE A 1 290 ? -35.989 -0.569 -29.705 1.00 96.19 290 PHE A CA 1
ATOM 2350 C C . PHE A 1 290 ? -36.831 -1.322 -30.732 1.00 96.19 290 PHE A C 1
ATOM 2352 O O . PHE A 1 290 ? -36.375 -1.596 -31.848 1.00 96.19 290 PHE A O 1
ATOM 2359 N N . TYR A 1 291 ? -38.079 -1.608 -30.376 1.00 95.38 291 TYR A N 1
ATOM 2360 C CA . TYR A 1 291 ? -39.064 -2.223 -31.253 1.00 95.38 291 TYR A CA 1
ATOM 2361 C C . TYR A 1 291 ? -39.505 -1.334 -32.422 1.00 95.38 291 TYR A C 1
ATOM 2363 O O . TYR A 1 291 ? -39.973 -1.888 -33.419 1.00 95.38 291 TYR A O 1
ATOM 2371 N N . GLU A 1 292 ? -39.337 -0.015 -32.308 1.00 93.00 292 GLU A N 1
ATOM 2372 C CA . GLU A 1 292 ? -39.601 0.995 -33.347 1.00 93.00 292 GLU A CA 1
ATOM 2373 C C . GLU A 1 292 ? -38.363 1.336 -34.195 1.00 93.00 292 GLU A C 1
ATOM 2375 O O . GLU A 1 292 ? -38.451 2.119 -35.136 1.00 93.00 292 GLU A O 1
ATOM 2380 N N . GLY A 1 293 ? -37.209 0.725 -33.903 1.00 91.81 293 GLY A N 1
ATOM 2381 C CA . GLY A 1 293 ? -35.995 0.864 -34.714 1.00 91.81 293 GLY A CA 1
ATOM 2382 C C . GLY A 1 293 ? -34.815 1.543 -34.021 1.00 91.81 293 GLY A C 1
ATOM 2383 O O . GLY A 1 293 ? -33.776 1.706 -34.657 1.00 91.81 293 GLY A O 1
ATOM 2384 N N . LEU A 1 294 ? -34.906 1.881 -32.729 1.00 95.00 294 LEU A N 1
ATOM 2385 C CA . LEU A 1 294 ? -33.765 2.407 -31.973 1.00 95.00 294 LEU A CA 1
ATOM 2386 C C . LEU A 1 294 ? -32.615 1.385 -31.928 1.00 95.00 294 LEU A C 1
ATOM 2388 O O . LEU A 1 294 ? -32.822 0.208 -31.618 1.00 95.00 294 LEU A O 1
ATOM 2392 N N . ARG A 1 295 ? -31.390 1.827 -32.224 1.00 94.69 295 ARG A N 1
ATOM 2393 C CA . ARG A 1 295 ? -30.168 1.005 -32.210 1.00 94.69 295 ARG A CA 1
ATOM 2394 C C . ARG A 1 295 ? -29.011 1.792 -31.608 1.00 94.69 295 ARG A C 1
ATOM 2396 O O . ARG A 1 295 ? -28.959 3.011 -31.731 1.00 94.69 295 ARG A O 1
ATOM 2403 N N . PHE A 1 296 ? -28.052 1.093 -31.005 1.00 95.06 296 PHE A N 1
ATOM 2404 C CA . PHE A 1 296 ? -26.796 1.718 -30.594 1.00 95.06 296 PHE A CA 1
ATOM 2405 C C . PHE A 1 296 ? -25.988 2.114 -31.829 1.00 95.06 296 PHE A C 1
ATOM 2407 O O . PHE A 1 296 ? -25.871 1.336 -32.777 1.00 95.06 296 PHE A O 1
ATOM 2414 N N . ARG A 1 297 ? -25.387 3.302 -31.810 1.00 92.88 297 ARG A N 1
ATOM 2415 C CA . ARG A 1 297 ? -24.546 3.800 -32.905 1.00 92.88 297 ARG A CA 1
ATOM 2416 C C . ARG A 1 297 ? -23.338 4.565 -32.379 1.00 92.88 297 ARG A C 1
ATOM 2418 O O . ARG A 1 297 ? -23.287 4.935 -31.209 1.00 92.88 297 ARG A O 1
ATOM 2425 N N . ALA A 1 298 ? -22.388 4.811 -33.272 1.00 88.62 298 ALA A N 1
ATOM 2426 C CA . ALA A 1 298 ? -21.296 5.757 -33.078 1.00 88.62 298 ALA A CA 1
ATOM 2427 C C . ALA A 1 298 ? -21.532 7.015 -33.930 1.00 88.62 298 ALA A C 1
ATOM 2429 O O . ALA A 1 298 ? -22.422 7.035 -34.784 1.00 88.62 298 ALA A O 1
ATOM 2430 N N . LEU A 1 299 ? -20.712 8.050 -33.731 1.00 87.88 299 LEU A N 1
ATOM 2431 C CA . LEU A 1 299 ? -20.666 9.186 -34.658 1.00 87.88 299 LEU A CA 1
ATOM 2432 C C . LEU A 1 299 ? -20.147 8.741 -36.035 1.00 87.88 299 LEU A C 1
ATOM 2434 O O . LEU A 1 299 ? -19.318 7.827 -36.115 1.00 87.88 299 LEU A O 1
ATOM 2438 N N . ALA A 1 300 ? -20.581 9.418 -37.100 1.00 84.75 300 ALA A N 1
ATOM 2439 C CA . ALA A 1 300 ? -20.100 9.175 -38.461 1.00 84.75 300 ALA A CA 1
ATOM 2440 C C . ALA A 1 300 ? -18.567 9.303 -38.561 1.00 84.75 300 ALA A C 1
ATOM 2442 O O . ALA A 1 300 ? -17.961 10.147 -37.892 1.00 84.75 300 ALA A O 1
ATOM 2443 N N . ASP A 1 301 ? -17.930 8.488 -39.409 1.00 83.12 301 ASP A N 1
ATOM 2444 C CA . ASP A 1 301 ? -16.467 8.504 -39.591 1.00 83.12 301 ASP A CA 1
ATOM 2445 C C . ASP A 1 301 ? -15.958 9.878 -40.055 1.00 83.12 301 ASP A C 1
ATOM 2447 O O . ASP A 1 301 ? -14.893 10.330 -39.626 1.00 83.12 301 ASP A O 1
ATOM 2451 N N . SER A 1 302 ? -16.744 10.596 -40.863 1.00 82.38 302 SER A N 1
ATOM 2452 C CA . SER A 1 302 ? -16.404 11.947 -41.314 1.00 82.38 302 SER A CA 1
ATOM 2453 C C . SER A 1 302 ? -16.382 12.966 -40.172 1.00 82.38 302 SER A C 1
ATOM 2455 O O . SER A 1 302 ? -15.514 13.841 -40.162 1.00 82.38 302 SER A O 1
ATOM 2457 N N . LEU A 1 303 ? -17.254 12.838 -39.169 1.00 83.31 303 LEU A N 1
ATOM 2458 C CA . LEU A 1 303 ? -17.216 13.679 -37.969 1.00 83.31 303 LEU A CA 1
ATOM 2459 C C . LEU A 1 303 ? -16.066 13.265 -37.039 1.00 83.31 303 LEU A C 1
ATOM 2461 O O . LEU A 1 303 ? -15.352 14.120 -36.510 1.00 83.31 303 LEU A O 1
ATOM 2465 N N . ALA A 1 304 ? -15.824 11.959 -36.905 1.00 82.31 304 ALA A N 1
ATOM 2466 C CA . ALA A 1 304 ? -14.716 11.427 -36.115 1.00 82.31 304 ALA A CA 1
ATOM 2467 C C . ALA A 1 304 ? -13.337 11.819 -36.658 1.00 82.31 304 ALA A C 1
ATOM 2469 O O . ALA A 1 304 ? -12.409 12.038 -35.879 1.00 82.31 304 ALA A O 1
ATOM 2470 N N . SER A 1 305 ? -13.217 12.023 -37.973 1.00 79.31 305 SER A N 1
ATOM 2471 C CA . SER A 1 305 ? -12.004 12.556 -38.609 1.00 79.31 305 SER A CA 1
ATOM 2472 C C . SER A 1 305 ? -11.620 13.966 -38.127 1.00 79.31 305 SER A C 1
ATOM 2474 O O . SER A 1 305 ? -10.458 14.351 -38.213 1.00 79.31 305 SER A O 1
ATOM 2476 N N . LYS A 1 306 ? -12.563 14.728 -37.547 1.00 79.00 306 LYS A N 1
ATOM 2477 C CA . LYS A 1 306 ? -12.301 16.018 -36.880 1.00 79.00 306 LYS A CA 1
ATOM 2478 C C . LYS A 1 306 ? -11.886 15.844 -35.405 1.00 79.00 306 LYS A C 1
ATOM 2480 O O . LYS A 1 306 ? -11.845 16.823 -34.657 1.00 79.00 306 LYS A O 1
ATOM 2485 N N . HIS A 1 307 ? -11.571 14.615 -34.987 1.00 79.06 307 HIS A N 1
ATOM 2486 C CA . HIS A 1 307 ? -11.251 14.209 -33.615 1.00 79.06 307 HIS A CA 1
ATOM 2487 C C . HIS A 1 307 ? -12.395 14.467 -32.625 1.00 79.06 307 HIS A C 1
ATOM 2489 O O . HIS A 1 307 ? -12.178 15.001 -31.535 1.00 79.06 307 HIS A O 1
ATOM 2495 N N . LEU A 1 308 ? -13.617 14.110 -33.026 1.00 82.88 308 LEU A N 1
ATOM 2496 C CA . LEU A 1 308 ? -14.799 14.094 -32.167 1.00 82.88 308 LEU A CA 1
ATOM 2497 C C . LEU A 1 308 ? -15.305 12.667 -31.995 1.00 82.88 308 LEU A C 1
ATOM 2499 O O . LEU A 1 308 ? -15.460 11.935 -32.963 1.00 82.88 308 LEU A O 1
ATOM 2503 N N . GLU A 1 309 ? -15.594 12.278 -30.761 1.00 84.38 309 GLU A N 1
ATOM 2504 C CA . GLU A 1 309 ? -16.136 10.961 -30.449 1.00 84.38 309 GLU A CA 1
ATOM 2505 C C . GLU A 1 309 ? -17.171 11.103 -29.330 1.00 84.38 309 GLU A C 1
ATOM 2507 O O . GLU A 1 309 ? -17.023 11.949 -28.444 1.00 84.38 309 GLU A O 1
ATOM 2512 N N . ALA A 1 310 ? -18.222 10.289 -29.364 1.00 85.19 310 ALA A N 1
ATOM 2513 C CA . ALA A 1 310 ? -19.259 10.255 -28.335 1.00 85.19 310 ALA A CA 1
ATOM 2514 C C . ALA A 1 310 ? -19.571 8.805 -27.978 1.00 85.19 310 ALA A C 1
ATOM 2516 O O . ALA A 1 310 ? -19.581 7.956 -28.862 1.00 85.19 310 ALA A O 1
ATOM 2517 N N . SER A 1 311 ? -19.832 8.511 -26.701 1.00 89.81 311 SER A N 1
ATOM 2518 C CA . SER A 1 311 ? -20.235 7.158 -26.307 1.00 89.81 311 SER A CA 1
ATOM 2519 C C . SER A 1 311 ? -21.581 6.795 -26.923 1.00 89.81 311 SER A C 1
ATOM 2521 O O . SER A 1 311 ? -22.537 7.564 -26.846 1.00 89.81 311 SER A O 1
ATOM 2523 N N . GLU A 1 312 ? -21.679 5.576 -27.429 1.00 92.81 312 GLU A N 1
ATOM 2524 C CA . GLU A 1 312 ? -22.918 4.900 -27.792 1.00 92.81 312 GLU A CA 1
ATOM 2525 C C . GLU A 1 312 ? -23.935 4.885 -26.639 1.00 92.81 312 GLU A C 1
ATOM 2527 O O . GLU A 1 312 ? -25.135 5.008 -26.874 1.00 92.81 312 GLU A O 1
ATOM 2532 N N . CYS A 1 313 ? -23.464 4.823 -25.388 1.00 93.31 313 CYS A N 1
ATOM 2533 C CA . CYS A 1 313 ? -24.304 4.902 -24.194 1.00 93.31 313 CYS A CA 1
ATOM 2534 C C . CYS A 1 313 ? -24.843 6.318 -23.929 1.00 93.31 313 CYS A C 1
ATOM 2536 O O . CYS A 1 313 ? -25.839 6.457 -23.228 1.00 93.31 313 CYS A O 1
ATOM 2538 N N . CYS A 1 314 ? -24.221 7.371 -24.475 1.00 91.31 314 CYS A N 1
ATOM 2539 C CA . CYS A 1 314 ? -24.820 8.711 -24.512 1.00 91.31 314 CYS A CA 1
ATOM 2540 C C . CYS A 1 314 ? -25.784 8.839 -25.694 1.00 91.31 314 CYS A C 1
ATOM 2542 O O . CYS A 1 314 ? -26.896 9.334 -25.528 1.00 91.31 314 CYS A O 1
ATOM 2544 N N . LEU A 1 315 ? -25.349 8.404 -26.883 1.00 92.38 315 LEU A N 1
ATOM 2545 C CA . LEU A 1 315 ? -26.082 8.590 -28.136 1.00 92.38 315 LEU A CA 1
ATOM 2546 C C . LEU A 1 315 ? -27.438 7.884 -28.129 1.00 92.38 315 LEU A C 1
ATOM 2548 O O . LEU A 1 315 ? -28.398 8.451 -28.637 1.00 92.38 315 LEU A O 1
ATOM 2552 N N . ILE A 1 316 ? -27.550 6.723 -27.476 1.00 94.31 316 ILE A N 1
ATOM 2553 C CA . ILE A 1 316 ? -28.831 6.020 -27.341 1.00 94.31 316 ILE A CA 1
ATOM 2554 C C . ILE A 1 316 ? -29.910 6.899 -26.685 1.00 94.31 316 ILE A C 1
ATOM 2556 O O . ILE A 1 316 ? -31.048 6.914 -27.142 1.00 94.31 316 ILE A O 1
ATOM 2560 N N . HIS A 1 317 ? -29.552 7.702 -25.673 1.00 94.25 317 HIS A N 1
ATOM 2561 C CA . HIS A 1 317 ? -30.488 8.612 -24.999 1.00 94.25 317 HIS A CA 1
ATOM 2562 C C . HIS A 1 317 ? -30.821 9.833 -25.861 1.00 94.25 317 HIS A C 1
ATOM 2564 O O . HIS A 1 317 ? -31.959 10.302 -25.849 1.00 94.25 317 HIS A O 1
ATOM 2570 N N . THR A 1 318 ? -29.853 10.328 -26.637 1.00 90.75 318 THR A N 1
ATOM 2571 C CA . THR A 1 318 ? -30.076 11.393 -27.627 1.00 90.75 318 THR A CA 1
ATOM 2572 C C . THR A 1 318 ? -31.055 10.941 -28.707 1.00 90.75 318 THR A C 1
ATOM 2574 O O . THR A 1 318 ? -31.989 11.669 -29.034 1.00 90.75 318 THR A O 1
ATOM 2577 N N . ASP A 1 319 ? -30.886 9.726 -29.224 1.00 92.38 319 ASP A N 1
ATOM 2578 C CA . ASP A 1 319 ? -31.751 9.167 -30.260 1.00 92.38 319 ASP A CA 1
ATOM 2579 C C . ASP A 1 319 ? -33.154 8.876 -29.712 1.00 92.38 319 ASP A C 1
ATOM 2581 O O . ASP A 1 319 ? -34.146 9.227 -30.349 1.00 92.38 319 ASP A O 1
ATOM 2585 N N . MET A 1 320 ? -33.263 8.360 -28.481 1.00 91.56 320 MET A N 1
ATOM 2586 C CA . MET A 1 320 ? -34.551 8.258 -27.783 1.00 91.56 320 MET A CA 1
ATOM 2587 C C . MET A 1 320 ? -35.235 9.622 -27.649 1.00 91.56 320 MET A C 1
ATOM 2589 O O . MET A 1 320 ? -36.446 9.724 -27.836 1.00 91.56 320 MET A O 1
ATOM 2593 N N . ALA A 1 321 ? -34.485 10.680 -27.327 1.00 89.81 321 ALA A N 1
ATOM 2594 C CA . ALA A 1 321 ? -35.045 12.023 -27.216 1.00 89.81 321 ALA A CA 1
ATOM 2595 C C . ALA A 1 321 ? -35.531 12.549 -28.574 1.00 89.81 321 ALA A C 1
ATOM 2597 O O . ALA A 1 321 ? -36.616 13.124 -28.642 1.00 89.81 321 ALA A O 1
ATOM 2598 N N . ALA A 1 322 ? -34.780 12.299 -29.650 1.00 87.81 322 ALA A N 1
ATOM 2599 C CA . ALA A 1 322 ? -35.168 12.663 -31.011 1.00 87.81 322 ALA A CA 1
ATOM 2600 C C . ALA A 1 322 ? -36.431 11.916 -31.484 1.00 87.81 322 ALA A C 1
ATOM 2602 O O . ALA A 1 322 ? -37.245 12.488 -32.204 1.00 87.81 322 ALA A O 1
ATOM 2603 N N . MET A 1 323 ? -36.633 10.677 -31.026 1.00 90.25 323 MET A N 1
ATOM 2604 C CA . MET A 1 323 ? -37.856 9.893 -31.253 1.00 90.25 323 MET A CA 1
ATOM 2605 C C . MET A 1 323 ? -39.040 10.321 -30.364 1.00 90.25 323 MET A C 1
ATOM 2607 O O . MET A 1 323 ? -40.129 9.770 -30.490 1.00 90.25 323 MET A O 1
ATOM 2611 N N . GLY A 1 324 ? -38.855 11.261 -29.428 1.00 88.00 324 GLY A N 1
ATOM 2612 C CA . GLY A 1 324 ? -39.880 11.618 -28.436 1.00 88.00 324 GLY A CA 1
ATOM 2613 C C . GLY A 1 324 ? -40.106 10.552 -27.351 1.00 88.00 324 GLY A C 1
ATOM 2614 O O . GLY A 1 324 ? -41.043 10.655 -26.560 1.00 88.00 324 GLY A O 1
ATOM 2615 N N . ALA A 1 325 ? -39.229 9.549 -27.266 1.00 88.25 325 ALA A N 1
ATOM 2616 C CA . ALA A 1 325 ? -39.337 8.403 -26.365 1.00 88.25 325 ALA A CA 1
ATOM 2617 C C . ALA A 1 325 ? -38.837 8.671 -24.930 1.00 88.25 325 ALA A C 1
ATOM 2619 O O . ALA A 1 325 ? -38.907 7.795 -24.069 1.00 88.25 325 ALA A O 1
ATOM 2620 N N . THR A 1 326 ? -38.343 9.876 -24.632 1.00 87.62 326 THR A N 1
ATOM 2621 C CA . THR A 1 326 ? -37.870 10.268 -23.289 1.00 87.62 326 THR A CA 1
ATOM 2622 C C . THR A 1 326 ? -38.941 10.947 -22.432 1.00 87.62 326 THR A C 1
ATOM 2624 O O . THR A 1 326 ? -38.625 11.479 -21.368 1.00 87.62 326 THR A O 1
ATOM 2627 N N . SER A 1 327 ? -40.214 10.904 -22.842 1.00 87.31 327 SER A N 1
ATOM 2628 C CA . SER A 1 327 ? -41.347 11.520 -22.126 1.00 87.31 327 SER A CA 1
ATOM 2629 C C . SER A 1 327 ? -41.474 11.061 -20.667 1.00 87.31 327 SER A C 1
ATOM 2631 O O . SER A 1 327 ? -41.793 11.866 -19.793 1.00 87.31 327 SER A O 1
ATOM 2633 N N . LYS A 1 328 ? -41.143 9.794 -20.383 1.00 90.12 328 LYS A N 1
ATOM 2634 C CA . LYS A 1 328 ? -41.115 9.219 -19.026 1.00 90.12 328 LYS A CA 1
ATOM 2635 C C . LYS A 1 328 ? -39.876 9.619 -18.208 1.00 90.12 328 LYS A C 1
ATOM 2637 O O . LYS A 1 328 ? -39.837 9.348 -17.017 1.00 90.12 328 LYS A O 1
ATOM 2642 N N . GLY A 1 329 ? -38.876 10.260 -18.817 1.00 94.69 329 GLY A N 1
ATOM 2643 C CA . GLY A 1 329 ? -37.639 10.717 -18.175 1.00 94.69 329 GLY A CA 1
ATOM 2644 C C . GLY A 1 329 ? -36.521 9.668 -18.092 1.00 94.69 329 GLY A C 1
ATOM 2645 O O . GLY A 1 329 ? -36.752 8.466 -18.223 1.00 94.69 329 GLY A O 1
ATOM 2646 N N . ILE A 1 330 ? -35.295 10.150 -17.872 1.00 97.44 330 ILE A N 1
ATOM 2647 C CA . ILE A 1 330 ? -34.074 9.356 -17.661 1.00 97.44 330 ILE A CA 1
ATOM 2648 C C . ILE A 1 330 ? -33.573 9.666 -16.248 1.00 97.44 330 ILE A C 1
ATOM 2650 O O . ILE A 1 330 ? -33.475 10.839 -15.872 1.00 97.44 330 ILE A O 1
ATOM 2654 N N . TYR A 1 331 ? -33.275 8.634 -15.461 1.00 98.00 331 TYR A N 1
ATOM 2655 C CA . TYR A 1 331 ? -32.957 8.770 -14.040 1.00 98.00 331 TYR A CA 1
ATOM 2656 C C . TYR A 1 331 ? -31.691 8.012 -13.648 1.00 98.00 331 TYR A C 1
ATOM 2658 O O . TYR A 1 331 ? -31.427 6.921 -14.139 1.00 98.00 331 TYR A O 1
ATOM 2666 N N . VAL A 1 332 ? -30.948 8.558 -12.689 1.00 97.19 332 VAL A N 1
ATOM 2667 C CA . VAL A 1 332 ? -29.970 7.804 -11.898 1.00 97.19 332 VAL A CA 1
ATOM 2668 C C . VAL A 1 332 ? -30.518 7.611 -10.486 1.00 97.19 332 VAL A C 1
ATOM 2670 O O . VAL A 1 332 ? -31.019 8.561 -9.878 1.00 97.19 332 VAL A O 1
ATOM 2673 N N . ASN A 1 333 ? -30.482 6.385 -9.969 1.00 96.81 333 ASN A N 1
ATOM 2674 C CA . ASN A 1 333 ? -31.056 6.045 -8.671 1.00 96.81 333 ASN A CA 1
ATOM 2675 C C . ASN A 1 333 ? -29.950 5.923 -7.601 1.00 96.81 333 ASN A C 1
ATOM 2677 O O . ASN A 1 333 ? -29.198 4.950 -7.623 1.00 96.81 333 ASN A O 1
ATOM 2681 N N . PRO A 1 334 ? -29.833 6.874 -6.648 1.00 93.94 334 PRO A N 1
ATOM 2682 C CA . PRO A 1 334 ? -28.778 6.842 -5.632 1.00 93.94 334 PRO A CA 1
ATOM 2683 C C . PRO A 1 334 ? -28.906 5.695 -4.621 1.00 93.94 334 PRO A C 1
ATOM 2685 O O . PRO A 1 334 ? -27.924 5.398 -3.941 1.00 93.94 334 PRO A O 1
ATOM 2688 N N . SER A 1 335 ? -30.077 5.057 -4.511 1.00 93.00 335 SER A N 1
ATOM 2689 C CA . SER A 1 335 ? -30.269 3.881 -3.651 1.00 93.00 335 SER A CA 1
ATOM 2690 C C . SER A 1 335 ? -29.618 2.625 -4.234 1.00 93.00 335 SER A C 1
ATOM 2692 O O . SER A 1 335 ? -29.236 1.729 -3.482 1.00 93.00 335 SER A O 1
ATOM 2694 N N . VAL A 1 336 ? -29.424 2.584 -5.556 1.00 95.69 336 VAL A N 1
ATOM 2695 C CA . VAL A 1 336 ? -28.826 1.456 -6.278 1.00 95.69 336 VAL A CA 1
ATOM 2696 C C . VAL A 1 336 ? -27.349 1.741 -6.505 1.00 95.69 336 VAL A C 1
ATOM 2698 O O . VAL A 1 336 ? -26.988 2.597 -7.312 1.00 95.69 336 VAL A O 1
ATOM 2701 N N . ARG A 1 337 ? -26.478 1.033 -5.787 1.00 94.12 337 ARG A N 1
ATOM 2702 C CA . ARG A 1 337 ? -25.024 1.228 -5.850 1.00 94.12 337 ARG A CA 1
ATOM 2703 C C . ARG A 1 337 ? -24.377 -0.087 -6.263 1.00 94.12 337 ARG A C 1
ATOM 2705 O O . ARG A 1 337 ? -24.594 -1.105 -5.625 1.00 94.12 337 ARG A O 1
ATOM 2712 N N . VAL A 1 338 ? -23.572 -0.076 -7.316 1.00 95.06 338 VAL A N 1
ATOM 2713 C CA . VAL A 1 338 ? -22.875 -1.267 -7.820 1.00 95.06 338 VAL A CA 1
ATOM 2714 C C . VAL A 1 338 ? -21.368 -1.045 -7.798 1.00 95.06 338 VAL A C 1
ATOM 2716 O O . VAL A 1 338 ? -20.889 0.087 -7.896 1.00 95.06 338 VAL A O 1
ATOM 2719 N N . GLY A 1 339 ? -20.596 -2.117 -7.631 1.00 91.00 339 GLY A N 1
ATOM 2720 C CA . GLY A 1 339 ? -19.141 -2.026 -7.506 1.00 91.00 339 GLY A CA 1
ATOM 2721 C C . GLY A 1 339 ? -18.418 -2.936 -8.485 1.00 91.00 339 GLY A C 1
ATOM 2722 O O . GLY A 1 339 ? -18.745 -4.109 -8.556 1.00 91.00 339 GLY A O 1
ATOM 2723 N N . TYR A 1 340 ? -17.378 -2.463 -9.173 1.00 85.75 340 TYR A N 1
ATOM 2724 C CA . TYR A 1 340 ? -16.547 -3.325 -10.041 1.00 85.75 340 TYR A CA 1
ATOM 2725 C C . TYR A 1 340 ? -15.699 -4.342 -9.251 1.00 85.75 340 TYR A C 1
ATOM 2727 O O . TYR A 1 340 ? -15.076 -5.233 -9.817 1.00 85.75 340 TYR A O 1
ATOM 2735 N N . THR A 1 341 ? -15.673 -4.225 -7.920 1.00 84.44 341 THR A N 1
ATOM 2736 C CA . THR A 1 341 ? -15.082 -5.212 -7.012 1.00 84.44 341 THR A CA 1
ATOM 2737 C C . THR A 1 341 ? -15.999 -5.439 -5.814 1.00 84.44 341 THR A C 1
ATOM 2739 O O . THR A 1 341 ? -16.743 -4.540 -5.410 1.00 84.44 341 THR A O 1
ATOM 2742 N N . VAL A 1 342 ? -15.888 -6.610 -5.175 1.00 79.69 342 VAL A N 1
ATOM 2743 C CA . VAL A 1 342 ? -16.605 -6.910 -3.918 1.00 79.69 342 VAL A CA 1
ATOM 2744 C C . VAL A 1 342 ? -16.267 -5.877 -2.840 1.00 79.69 342 VAL A C 1
ATOM 2746 O O . VAL A 1 342 ? -17.121 -5.491 -2.047 1.00 79.69 342 VAL A O 1
ATOM 2749 N N . ASN A 1 343 ? -15.027 -5.373 -2.832 1.00 82.69 343 ASN A N 1
ATOM 2750 C CA . ASN A 1 343 ? -14.625 -4.310 -1.920 1.00 82.69 343 ASN A CA 1
ATOM 2751 C C . ASN A 1 343 ? -15.369 -2.996 -2.172 1.00 82.69 343 ASN A C 1
ATOM 2753 O O . ASN A 1 343 ? -15.944 -2.438 -1.241 1.00 82.69 343 ASN A O 1
ATOM 2757 N N . ALA A 1 344 ? -15.405 -2.532 -3.422 1.00 83.38 344 ALA A N 1
ATOM 2758 C CA . ALA A 1 344 ? -16.110 -1.307 -3.778 1.00 83.38 344 ALA A CA 1
ATOM 2759 C C . ALA A 1 344 ? -17.614 -1.397 -3.462 1.00 83.38 344 ALA A C 1
ATOM 2761 O O . ALA A 1 344 ? -18.186 -0.451 -2.919 1.00 83.38 344 ALA A O 1
ATOM 2762 N N . TYR A 1 345 ? -18.236 -2.551 -3.728 1.00 88.19 345 TYR A N 1
ATOM 2763 C CA . TYR A 1 345 ? -19.628 -2.801 -3.353 1.00 88.19 345 TYR A CA 1
ATOM 2764 C C . TYR A 1 345 ? -19.819 -2.743 -1.831 1.00 88.19 345 TYR A C 1
ATOM 2766 O O . TYR A 1 345 ? -20.669 -2.004 -1.340 1.00 88.19 345 TYR A O 1
ATOM 2774 N N . ASN A 1 346 ? -18.982 -3.440 -1.057 1.00 87.12 346 ASN A N 1
ATOM 2775 C CA . ASN A 1 346 ? -19.110 -3.456 0.400 1.00 87.12 346 ASN A CA 1
ATOM 2776 C C . ASN A 1 346 ? -18.876 -2.078 1.030 1.00 87.12 346 ASN A C 1
ATOM 2778 O O . ASN A 1 346 ? -19.608 -1.705 1.934 1.00 87.12 346 ASN A O 1
ATOM 2782 N N . LEU A 1 347 ? -17.914 -1.287 0.550 1.00 84.19 347 LEU A N 1
ATOM 2783 C CA . LEU A 1 347 ? -17.649 0.052 1.095 1.00 84.19 347 LEU A CA 1
ATOM 2784 C C . LEU A 1 347 ? -18.809 1.033 0.888 1.00 84.19 347 LEU A C 1
ATOM 2786 O O . LEU A 1 347 ? -18.943 1.986 1.649 1.00 84.19 347 LEU A O 1
ATOM 2790 N N . THR A 1 348 ? -19.654 0.805 -0.118 1.00 84.88 348 THR A N 1
ATOM 2791 C CA . THR A 1 348 ? -20.829 1.650 -0.375 1.00 84.88 348 THR A CA 1
ATOM 2792 C C . THR A 1 348 ? -22.072 1.215 0.403 1.00 84.88 348 THR A C 1
ATOM 2794 O O . THR A 1 348 ? -23.028 1.988 0.449 1.00 84.88 348 THR A O 1
ATOM 2797 N N . HIS A 1 349 ? -22.049 0.040 1.051 1.00 84.25 349 HIS A N 1
ATOM 2798 C CA . HIS A 1 349 ? -23.183 -0.547 1.785 1.00 84.25 349 HIS A CA 1
ATOM 2799 C C . HIS A 1 349 ? -22.910 -0.840 3.270 1.00 84.25 349 HIS A C 1
ATOM 2801 O O . HIS A 1 349 ? -23.838 -0.789 4.068 1.00 84.25 349 HIS A O 1
ATOM 2807 N N . PHE A 1 350 ? -21.666 -1.147 3.644 1.00 65.62 350 PHE A N 1
ATOM 2808 C CA . PHE A 1 350 ? -21.283 -1.744 4.932 1.00 65.62 350 PHE A CA 1
ATOM 2809 C C . PHE A 1 350 ? -20.011 -1.114 5.543 1.00 65.62 350 PHE A C 1
ATOM 2811 O O . PHE A 1 350 ? -19.296 -1.769 6.295 1.00 65.62 350 PHE A O 1
ATOM 2818 N N . GLY A 1 351 ? -19.679 0.136 5.196 1.00 55.22 351 GLY A N 1
ATOM 2819 C CA . GLY A 1 351 ? -18.517 0.849 5.756 1.00 55.22 351 GLY A CA 1
ATOM 2820 C C . GLY A 1 351 ? -18.684 1.275 7.232 1.00 55.22 351 GLY A C 1
ATOM 2821 O O . GLY A 1 351 ? -19.801 1.230 7.750 1.00 55.22 351 GLY A O 1
ATOM 2822 N N . PRO A 1 352 ? -17.605 1.742 7.900 1.00 39.69 352 PRO A N 1
ATOM 2823 C CA . PRO A 1 352 ? -17.589 2.072 9.337 1.00 39.69 352 PRO A CA 1
ATOM 2824 C C . PRO A 1 352 ? -18.574 3.176 9.776 1.00 39.69 352 PRO A C 1
ATOM 2826 O O . PRO A 1 352 ? -18.949 3.220 10.941 1.00 39.69 352 PRO A O 1
ATOM 2829 N N . ASP A 1 353 ? -19.076 4.003 8.849 1.00 52.31 353 ASP A N 1
ATOM 2830 C CA . 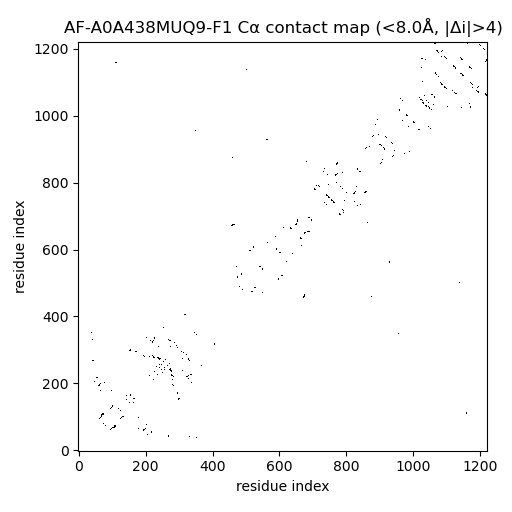ASP A 1 353 ? -20.091 5.043 9.114 1.00 52.31 353 ASP A CA 1
ATOM 2831 C C . ASP A 1 353 ? -21.542 4.624 8.748 1.00 52.31 353 ASP A C 1
ATOM 2833 O O . ASP A 1 353 ? -22.438 5.469 8.748 1.00 52.31 353 ASP A O 1
ATOM 2837 N N . GLN A 1 354 ? -21.766 3.353 8.371 1.00 59.06 354 GLN A N 1
ATOM 2838 C CA . GLN A 1 354 ? -23.035 2.671 8.008 1.00 59.06 354 GLN A CA 1
ATOM 2839 C C . GLN A 1 354 ? -24.149 3.492 7.307 1.00 59.06 354 GLN A C 1
ATOM 2841 O O . GLN A 1 354 ? -25.328 3.171 7.400 1.00 59.06 354 GLN A O 1
ATOM 2846 N N . ASN A 1 355 ? -23.785 4.510 6.525 1.00 62.47 355 ASN A N 1
ATOM 2847 C CA . ASN A 1 355 ? -24.631 5.215 5.560 1.00 62.47 355 ASN A CA 1
ATOM 2848 C C . ASN A 1 355 ? -23.799 5.505 4.301 1.00 62.47 355 ASN A C 1
ATOM 2850 O O . ASN A 1 355 ? -22.600 5.753 4.405 1.00 62.47 355 ASN A O 1
ATOM 2854 N N . PHE A 1 356 ? -24.421 5.505 3.112 1.00 81.25 356 PHE A N 1
ATOM 2855 C CA . PHE A 1 356 ? -23.737 5.731 1.820 1.00 81.25 356 PHE A CA 1
ATOM 2856 C C . PHE A 1 356 ? -22.814 6.963 1.825 1.00 81.25 356 PHE A C 1
ATOM 2858 O O . PHE A 1 356 ? -21.714 6.932 1.276 1.00 81.25 356 PHE A O 1
ATOM 2865 N N . VAL A 1 357 ? -23.283 8.050 2.443 1.00 87.12 357 VAL A N 1
ATOM 2866 C CA . VAL A 1 357 ? -22.561 9.313 2.607 1.00 87.12 357 VAL A CA 1
ATOM 2867 C C . VAL A 1 357 ? -22.647 9.706 4.076 1.00 87.12 357 VAL A C 1
ATOM 2869 O O . VAL A 1 357 ? -23.747 9.920 4.598 1.00 87.12 357 VAL A O 1
ATOM 2872 N N . SER A 1 358 ? -21.501 9.820 4.749 1.00 87.00 358 SER A N 1
ATOM 2873 C CA . SER A 1 358 ? -21.471 10.230 6.157 1.00 87.00 358 SER A CA 1
ATOM 2874 C C . SER A 1 358 ? -21.894 11.697 6.317 1.00 87.00 358 SER A C 1
ATOM 2876 O O . SER A 1 358 ? -21.804 12.496 5.381 1.00 87.00 358 SER A O 1
ATOM 2878 N N . GLY A 1 359 ? -22.353 12.096 7.508 1.00 85.62 359 GLY A N 1
ATOM 2879 C CA . GLY A 1 359 ? -22.800 13.478 7.747 1.00 85.62 359 GLY A CA 1
ATOM 2880 C C . GLY A 1 359 ? -21.698 14.519 7.494 1.00 85.62 359 GLY A C 1
ATOM 2881 O O . GLY A 1 359 ? -21.965 15.608 6.982 1.00 85.62 359 GLY A O 1
ATOM 2882 N N . THR A 1 360 ? -20.441 14.161 7.776 1.00 85.94 360 THR A N 1
ATOM 2883 C CA . THR A 1 360 ? -19.264 15.002 7.510 1.00 85.94 360 THR A CA 1
ATOM 2884 C C . THR A 1 360 ? -18.964 15.097 6.015 1.00 85.94 360 THR A C 1
ATOM 2886 O O . THR A 1 360 ? -18.720 16.197 5.513 1.00 85.94 360 THR A O 1
ATOM 2889 N N . GLN A 1 361 ? -19.050 13.982 5.280 1.00 88.25 361 GLN A N 1
ATOM 2890 C CA . GLN A 1 361 ? -18.910 13.959 3.821 1.00 88.25 361 GLN A CA 1
ATOM 2891 C C . GLN A 1 361 ? -20.019 14.759 3.133 1.00 88.25 361 GLN A C 1
ATOM 2893 O O . GLN A 1 361 ? -19.738 15.523 2.210 1.00 88.25 361 GLN A O 1
ATOM 2898 N N . TYR A 1 362 ? -21.261 14.635 3.604 1.00 92.00 362 TYR A N 1
ATOM 2899 C CA . TYR A 1 362 ? -22.408 15.376 3.087 1.00 92.00 362 TYR A CA 1
ATOM 2900 C C . TYR A 1 362 ? -22.210 16.888 3.277 1.00 92.00 362 TYR A C 1
ATOM 2902 O O . TYR A 1 362 ? -22.341 17.657 2.324 1.00 92.00 362 TYR A O 1
ATOM 2910 N N . LEU A 1 363 ? -21.810 17.321 4.480 1.00 91.56 363 LEU A N 1
ATOM 2911 C CA . LEU A 1 363 ? -21.525 18.726 4.787 1.00 91.56 363 LEU A CA 1
ATOM 2912 C C . LEU A 1 363 ? -20.387 19.294 3.929 1.00 91.56 363 LEU A C 1
ATOM 2914 O O . LEU A 1 363 ? -20.568 20.303 3.240 1.00 91.56 363 LEU A O 1
ATOM 2918 N N . ALA A 1 364 ? -19.227 18.631 3.941 1.00 91.25 364 ALA A N 1
ATOM 2919 C CA . ALA A 1 364 ? -18.060 19.060 3.176 1.00 91.25 364 ALA A CA 1
ATOM 2920 C C . ALA A 1 364 ? -18.350 19.069 1.666 1.00 91.25 364 ALA A C 1
ATOM 2922 O O . ALA A 1 364 ? -17.974 20.010 0.963 1.00 91.25 364 ALA A O 1
ATOM 2923 N N . GLY A 1 365 ? -19.074 18.059 1.175 1.00 92.44 365 GLY A N 1
ATOM 2924 C CA . GLY A 1 365 ? -19.501 17.935 -0.214 1.00 92.44 365 GLY A CA 1
ATOM 2925 C C . GLY A 1 365 ? -20.430 19.066 -0.650 1.00 92.44 365 GLY A C 1
ATOM 2926 O O . GLY A 1 365 ? -20.202 19.671 -1.698 1.00 92.44 365 GLY A O 1
ATOM 2927 N N . VAL A 1 366 ? -21.434 19.423 0.162 1.00 94.31 366 VAL A N 1
ATOM 2928 C CA . VAL A 1 366 ? -22.359 20.535 -0.128 1.00 94.31 366 VAL A CA 1
ATOM 2929 C C . VAL A 1 366 ? -21.614 21.866 -0.229 1.00 94.31 366 VAL A C 1
ATOM 2931 O O . VAL A 1 366 ? -21.827 22.616 -1.187 1.00 94.31 366 VAL A O 1
ATOM 2934 N N . TRP A 1 367 ? -20.720 22.167 0.714 1.00 93.12 367 TRP A N 1
ATOM 2935 C CA . TRP A 1 367 ? -19.927 23.398 0.674 1.00 93.12 367 TRP A CA 1
ATOM 2936 C C . TRP A 1 367 ? -18.953 23.428 -0.506 1.00 93.12 367 TRP A C 1
ATOM 2938 O O . TRP A 1 367 ? -18.899 24.426 -1.232 1.00 93.12 367 TRP A O 1
ATOM 2948 N N . LEU A 1 368 ? -18.241 22.329 -0.764 1.00 93.69 368 LEU A N 1
ATOM 2949 C CA . LEU A 1 368 ? -17.323 22.238 -1.896 1.00 93.69 368 LEU A CA 1
ATOM 2950 C C . LEU A 1 368 ? -18.060 22.364 -3.235 1.00 93.69 368 LEU A C 1
ATOM 2952 O O . LEU A 1 368 ? -17.585 23.056 -4.136 1.00 93.69 368 LEU A O 1
ATOM 2956 N N . ASN A 1 369 ? -19.241 21.755 -3.363 1.00 95.06 369 ASN A N 1
ATOM 2957 C CA . ASN A 1 369 ? -20.093 21.892 -4.540 1.00 95.06 369 ASN A CA 1
ATOM 2958 C C . ASN A 1 369 ? -20.530 23.353 -4.738 1.00 95.06 369 ASN A C 1
ATOM 2960 O O . ASN A 1 369 ? -20.401 23.875 -5.844 1.00 95.06 369 ASN A O 1
ATOM 2964 N N . ARG A 1 370 ? -20.967 24.054 -3.676 1.00 92.50 370 ARG A N 1
ATOM 2965 C CA . ARG A 1 370 ? -21.305 25.492 -3.740 1.00 92.50 370 ARG A CA 1
ATOM 2966 C C . ARG A 1 370 ? -20.130 26.327 -4.254 1.00 92.50 370 ARG A C 1
ATOM 2968 O O . ARG A 1 370 ? -20.335 27.169 -5.123 1.00 92.50 370 ARG A O 1
ATOM 2975 N N . LEU A 1 371 ? -18.913 26.075 -3.774 1.00 91.88 371 LEU A N 1
ATOM 2976 C CA . LEU A 1 371 ? -17.717 26.781 -4.239 1.00 91.88 371 LEU A CA 1
ATOM 2977 C C . LEU A 1 371 ? -17.410 26.463 -5.710 1.00 91.88 371 LEU A C 1
ATOM 2979 O O . LEU A 1 371 ? -17.309 27.369 -6.537 1.00 91.88 371 LEU A O 1
ATOM 2983 N N . LYS A 1 372 ? -17.336 25.176 -6.067 1.00 89.25 372 LYS A N 1
ATOM 2984 C CA . LYS A 1 372 ? -16.990 24.739 -7.425 1.00 89.25 372 LYS A CA 1
ATOM 2985 C C . LYS A 1 372 ? -17.976 25.225 -8.482 1.00 89.25 372 LYS A C 1
ATOM 2987 O O . LYS A 1 372 ? -17.543 25.603 -9.564 1.00 89.25 372 LYS A O 1
ATOM 2992 N N . ARG A 1 373 ? -19.279 25.273 -8.192 1.00 88.38 373 ARG A N 1
ATOM 2993 C CA . ARG A 1 373 ? -20.277 25.783 -9.150 1.00 88.38 373 ARG A CA 1
ATOM 2994 C C . ARG A 1 373 ? -20.056 27.251 -9.515 1.00 88.38 373 ARG A C 1
ATOM 2996 O O . ARG A 1 373 ? -20.310 27.609 -10.662 1.00 88.38 373 ARG A O 1
ATOM 3003 N N . ASN A 1 374 ? -19.604 28.063 -8.560 1.00 82.69 374 ASN A N 1
ATOM 3004 C CA . ASN A 1 374 ? -19.378 29.496 -8.757 1.00 82.69 374 ASN A CA 1
ATOM 3005 C C . ASN A 1 374 ? -18.004 29.802 -9.374 1.00 82.69 374 ASN A C 1
ATOM 3007 O O . ASN A 1 374 ? -17.860 30.805 -10.060 1.00 82.69 374 ASN A O 1
ATOM 3011 N N . VAL A 1 375 ? -17.006 28.942 -9.145 1.00 85.06 375 VAL A N 1
ATOM 3012 C CA . VAL A 1 375 ? -15.636 29.133 -9.656 1.00 85.06 375 VAL A CA 1
ATOM 3013 C C . VAL A 1 375 ? -15.439 28.503 -11.035 1.00 85.06 375 VAL A C 1
ATOM 3015 O O . VAL A 1 375 ? -14.777 29.075 -11.896 1.00 85.06 375 VAL A O 1
ATOM 3018 N N . ILE A 1 376 ? -15.993 27.312 -11.263 1.00 81.94 376 ILE A N 1
ATOM 3019 C CA . ILE A 1 376 ? -15.808 26.581 -12.517 1.00 81.94 376 ILE A CA 1
ATOM 3020 C C . ILE A 1 376 ? -16.809 27.116 -13.539 1.00 81.94 376 ILE A C 1
ATOM 3022 O O . ILE A 1 376 ? -18.023 27.023 -13.327 1.00 81.94 376 ILE A O 1
ATOM 3026 N N . ALA A 1 377 ? -16.300 27.637 -14.656 1.00 79.75 377 ALA A N 1
ATOM 3027 C CA . ALA A 1 377 ? -17.123 28.067 -15.779 1.00 79.75 377 ALA A CA 1
ATOM 3028 C C . ALA A 1 377 ? -17.984 26.907 -16.302 1.00 79.75 377 ALA A C 1
ATOM 3030 O O . ALA A 1 377 ? -17.536 25.763 -16.374 1.00 79.75 377 ALA A O 1
ATOM 3031 N N . ARG A 1 378 ? -19.234 27.207 -16.670 1.00 74.38 378 ARG A N 1
ATOM 3032 C CA . ARG A 1 378 ? -20.176 26.208 -17.194 1.00 74.38 378 ARG A CA 1
ATOM 3033 C C . ARG A 1 378 ? -19.757 25.671 -18.564 1.00 74.38 378 ARG A C 1
ATOM 3035 O O . ARG A 1 378 ? -19.887 24.483 -18.813 1.00 74.38 378 ARG A O 1
ATOM 3042 N N . VAL A 1 379 ? -19.240 26.546 -19.425 1.00 75.88 379 VAL A N 1
ATOM 3043 C CA . VAL A 1 379 ? -18.774 26.192 -20.770 1.00 75.88 379 VAL A CA 1
ATOM 3044 C C . VAL A 1 379 ? -17.254 26.081 -20.747 1.00 75.88 379 VAL A C 1
ATOM 3046 O O . VAL A 1 379 ? -16.565 27.083 -20.536 1.00 75.88 379 VAL A O 1
ATOM 3049 N N . SER A 1 380 ? -16.731 24.874 -20.963 1.00 71.25 380 SER A N 1
ATOM 3050 C CA . SER A 1 380 ? -15.287 24.647 -21.068 1.00 71.25 380 SER A CA 1
ATOM 3051 C C . SER A 1 380 ? -14.755 25.042 -22.450 1.00 71.25 380 SER A C 1
ATOM 3053 O O . SER A 1 380 ? -15.501 25.149 -23.426 1.00 71.25 380 SER A O 1
ATOM 3055 N N . THR A 1 381 ? -13.442 25.251 -22.552 1.00 73.44 381 THR A N 1
ATOM 3056 C CA . THR A 1 381 ? -12.760 25.458 -23.840 1.00 73.44 381 THR A CA 1
ATOM 3057 C C . THR A 1 381 ? -12.964 24.271 -24.782 1.00 73.44 381 THR A C 1
ATOM 3059 O O . THR A 1 381 ? -13.210 24.477 -25.966 1.00 73.44 381 THR A O 1
ATOM 3062 N N . THR A 1 382 ? -12.967 23.049 -24.245 1.00 69.44 382 THR A N 1
ATOM 3063 C CA . THR A 1 382 ? -13.221 21.811 -24.992 1.00 69.44 382 THR A CA 1
ATOM 3064 C C . THR A 1 382 ? -14.625 21.770 -25.594 1.00 69.44 382 THR A C 1
ATOM 3066 O O . THR A 1 382 ? -14.768 21.388 -26.746 1.00 69.44 382 THR A O 1
ATOM 3069 N N . MET A 1 383 ? -15.661 22.209 -24.866 1.00 76.06 383 MET A N 1
ATOM 3070 C CA . MET A 1 383 ? -17.032 22.256 -25.402 1.00 76.06 383 MET A CA 1
ATOM 3071 C C . MET A 1 383 ? -17.140 23.224 -26.583 1.00 76.06 383 MET A C 1
ATOM 3073 O O . MET A 1 383 ? -17.670 22.859 -27.625 1.00 76.06 383 MET A O 1
ATOM 3077 N N . LYS A 1 384 ? -16.553 24.423 -26.461 1.00 78.75 384 LYS A N 1
ATOM 3078 C CA . LYS A 1 384 ? -16.516 25.399 -27.565 1.00 78.75 384 LYS A CA 1
ATOM 3079 C C . LYS A 1 384 ? -15.784 24.853 -28.789 1.00 78.75 384 LYS A C 1
ATOM 3081 O O . LYS A 1 384 ? -16.167 25.137 -29.919 1.00 78.75 384 LYS A O 1
ATOM 3086 N N . GLU A 1 385 ? -14.714 24.093 -28.568 1.00 80.75 385 GLU A N 1
ATOM 3087 C CA . GLU A 1 385 ? -13.968 23.457 -29.649 1.00 80.75 385 GLU A CA 1
ATOM 3088 C C . GLU A 1 385 ? -14.795 22.369 -30.346 1.00 80.75 385 GLU A C 1
ATOM 3090 O O . GLU A 1 385 ? -14.792 22.315 -31.577 1.00 80.75 385 GLU A O 1
ATOM 3095 N N . SER A 1 386 ? -15.532 21.555 -29.584 1.00 80.81 386 SER A N 1
ATOM 3096 C CA . SER A 1 386 ? -16.455 20.558 -30.130 1.00 80.81 386 SER A CA 1
ATOM 3097 C C . SER A 1 386 ? -17.561 21.198 -30.961 1.00 80.81 386 SER A C 1
ATOM 3099 O O . SER A 1 386 ? -17.761 20.790 -32.103 1.00 80.81 386 SER A O 1
ATOM 3101 N N . ASP A 1 387 ? -18.210 22.247 -30.450 1.00 81.62 387 ASP A N 1
ATOM 3102 C CA . ASP A 1 387 ? -19.263 22.970 -31.173 1.00 81.62 387 ASP A CA 1
ATOM 3103 C C . ASP A 1 387 ? -18.734 23.549 -32.491 1.00 81.62 387 ASP A C 1
ATOM 3105 O O . ASP A 1 387 ? -19.363 23.406 -33.540 1.00 81.62 387 ASP A O 1
ATOM 3109 N N . ARG A 1 388 ? -17.529 24.138 -32.463 1.00 83.75 388 ARG A N 1
ATOM 3110 C CA . ARG A 1 388 ? -16.857 24.660 -33.660 1.00 83.75 388 ARG A CA 1
ATOM 3111 C C . ARG A 1 388 ? -16.568 23.558 -34.681 1.00 83.75 388 ARG A C 1
ATOM 3113 O O . ARG A 1 388 ? -16.795 23.759 -35.868 1.00 83.75 388 ARG A O 1
ATOM 3120 N N . LYS A 1 389 ? -16.066 22.402 -34.235 1.00 84.44 389 LYS A N 1
ATOM 3121 C CA . LYS A 1 389 ? -15.758 21.253 -35.103 1.00 84.44 389 LYS A CA 1
ATOM 3122 C C . LYS A 1 389 ? -17.021 20.652 -35.729 1.00 84.44 389 LYS A C 1
ATOM 3124 O O . LYS A 1 389 ? -16.994 20.306 -36.907 1.00 84.44 389 LYS A O 1
ATOM 3129 N N . VAL A 1 390 ? -18.125 20.575 -34.980 1.00 83.75 390 VAL A N 1
ATOM 3130 C CA . VAL A 1 390 ? -19.429 20.128 -35.503 1.00 83.75 390 VAL A CA 1
ATOM 3131 C C . VAL A 1 390 ? -19.992 21.132 -36.510 1.00 83.75 390 VAL A C 1
ATOM 3133 O O . VAL A 1 390 ? -20.459 20.720 -37.568 1.00 83.75 390 VAL A O 1
ATOM 3136 N N . ALA A 1 391 ? -19.917 22.436 -36.223 1.00 84.00 391 ALA A N 1
ATOM 3137 C CA . ALA A 1 391 ? -20.349 23.481 -37.152 1.00 84.00 391 ALA A CA 1
ATOM 3138 C C . ALA A 1 391 ? -19.558 23.423 -38.468 1.00 84.00 391 ALA A C 1
ATOM 3140 O O . ALA A 1 391 ? -20.158 23.344 -39.535 1.00 84.00 391 ALA A O 1
ATOM 3141 N N . GLN A 1 392 ? -18.227 23.329 -38.385 1.00 83.38 392 GLN A N 1
ATOM 3142 C CA . GLN A 1 392 ? -17.365 23.174 -39.556 1.00 83.38 392 GLN A CA 1
ATOM 3143 C C . GLN A 1 392 ? -17.696 21.899 -40.350 1.00 83.38 392 GLN A C 1
ATOM 3145 O O . GLN A 1 392 ? -17.744 21.922 -41.574 1.00 83.38 392 GLN A O 1
ATOM 3150 N N . TRP A 1 393 ? -17.959 20.774 -39.677 1.00 84.31 393 TRP A N 1
ATOM 3151 C CA . TRP A 1 393 ? -18.336 19.528 -40.351 1.00 84.31 393 TRP A CA 1
ATOM 3152 C C . TRP A 1 393 ? -19.657 19.646 -41.130 1.00 84.31 393 TRP A C 1
ATOM 3154 O O . TRP A 1 393 ? -19.752 19.096 -42.233 1.00 84.31 393 TRP A O 1
ATOM 3164 N N . LYS A 1 394 ? -20.634 20.393 -40.593 1.00 82.62 394 LYS A N 1
ATOM 3165 C CA . LYS A 1 394 ? -21.903 20.715 -41.269 1.00 82.62 394 LYS A CA 1
ATOM 3166 C C . LYS A 1 394 ? -21.712 21.693 -42.434 1.00 82.62 394 LYS A C 1
ATOM 3168 O O . LYS A 1 394 ? -22.323 21.502 -43.478 1.00 82.62 394 LYS A O 1
ATOM 3173 N N . GLU A 1 395 ? -20.852 22.701 -42.291 1.00 81.38 395 GLU A N 1
ATOM 3174 C CA . GLU A 1 395 ? -20.512 23.643 -43.374 1.00 81.38 395 GLU A CA 1
ATOM 3175 C C . GLU A 1 395 ? -19.773 22.962 -44.533 1.00 81.38 395 GLU A C 1
ATOM 3177 O O . GLU A 1 395 ? -20.019 23.279 -45.691 1.00 81.38 395 GLU A O 1
ATOM 3182 N N . ASP A 1 396 ? -18.932 21.969 -44.238 1.00 78.06 396 ASP A N 1
ATOM 3183 C CA . ASP A 1 396 ? -18.207 21.166 -45.228 1.00 78.06 396 ASP A CA 1
ATOM 3184 C C . ASP A 1 396 ? -19.136 20.176 -46.001 1.00 78.06 396 ASP A C 1
ATOM 3186 O O . ASP A 1 396 ? -18.661 19.434 -46.866 1.00 78.06 396 ASP A O 1
ATOM 3190 N N . ALA A 1 397 ? -20.444 20.107 -45.691 1.00 71.12 397 ALA A N 1
ATOM 3191 C CA . ALA A 1 397 ? -21.407 19.150 -46.266 1.00 71.12 397 ALA A CA 1
ATOM 3192 C C . ALA A 1 397 ? -21.712 19.302 -47.774 1.00 71.12 397 ALA A C 1
ATOM 3194 O O . ALA A 1 397 ? -21.806 18.269 -48.435 1.00 71.12 397 ALA A O 1
ATOM 3195 N N . PRO A 1 398 ? -21.822 20.513 -48.365 1.00 64.44 398 PRO A N 1
ATOM 3196 C CA . PRO A 1 398 ? -22.098 20.680 -49.798 1.00 64.44 398 PRO A CA 1
ATOM 3197 C C . PRO A 1 398 ? -21.022 20.073 -50.712 1.00 64.44 398 PRO A C 1
ATOM 3199 O O . PRO A 1 398 ? -21.295 19.769 -51.868 1.00 64.44 398 PRO A O 1
ATOM 3202 N N . ASN A 1 399 ? -19.810 19.866 -50.187 1.00 62.62 399 ASN A N 1
ATOM 3203 C CA . ASN A 1 399 ? -18.664 19.305 -50.907 1.00 62.62 399 ASN A CA 1
ATOM 3204 C C . ASN A 1 399 ? -18.501 17.787 -50.680 1.00 62.62 399 ASN A C 1
ATOM 3206 O O . ASN A 1 399 ? -17.428 17.233 -50.923 1.00 62.62 399 ASN A O 1
ATOM 3210 N N . SER A 1 400 ? -19.526 17.102 -50.158 1.00 62.25 400 SER A N 1
ATOM 3211 C CA . SER A 1 400 ? -19.463 15.699 -49.741 1.00 62.25 400 SER A CA 1
ATOM 3212 C C . SER A 1 400 ? -20.677 14.906 -50.227 1.00 62.25 400 SER A C 1
ATOM 3214 O O . SER A 1 400 ? -21.798 15.397 -50.196 1.00 62.25 400 SER A O 1
ATOM 3216 N N . LEU A 1 401 ? -20.458 13.651 -50.636 1.00 59.62 401 LEU A N 1
ATOM 3217 C CA . LEU A 1 401 ? -21.523 12.711 -51.022 1.00 59.62 401 LEU A CA 1
ATOM 3218 C C . LEU A 1 401 ? -22.314 12.156 -49.816 1.00 59.62 401 LEU A C 1
ATOM 3220 O O . LEU A 1 401 ? -23.319 11.474 -50.000 1.00 59.62 401 LEU A O 1
ATOM 3224 N N . GLU A 1 402 ? -21.862 12.415 -48.585 1.00 63.97 402 GLU A N 1
ATOM 3225 C CA . GLU A 1 402 ? -22.494 11.940 -47.351 1.00 63.97 402 GLU A CA 1
ATOM 3226 C C . GLU A 1 402 ? -23.499 12.973 -46.821 1.00 63.97 402 GLU A C 1
ATOM 3228 O O . GLU A 1 402 ? -23.178 14.155 -46.681 1.00 63.97 402 GLU A O 1
ATOM 3233 N N . LYS A 1 403 ? -24.710 12.531 -46.457 1.00 63.59 403 LYS A N 1
ATOM 3234 C CA . LYS A 1 403 ? -25.685 13.379 -45.758 1.00 63.59 403 LYS A CA 1
ATOM 3235 C C . LYS A 1 403 ? -25.195 13.632 -44.326 1.00 63.59 403 LYS A C 1
ATOM 3237 O O . LYS A 1 403 ? -25.326 12.770 -43.464 1.00 63.59 403 LYS A O 1
ATOM 3242 N N . ARG A 1 404 ? -24.631 14.817 -44.076 1.00 74.19 404 ARG A N 1
ATOM 3243 C CA . ARG A 1 404 ? -24.082 15.214 -42.767 1.00 74.19 404 ARG A CA 1
ATOM 3244 C C . ARG A 1 404 ? -25.154 15.815 -41.869 1.00 74.19 404 ARG A C 1
ATOM 3246 O O . ARG A 1 404 ? -25.280 17.033 -41.757 1.00 74.19 404 ARG A O 1
ATOM 3253 N N . ASP A 1 405 ? -25.926 14.941 -41.239 1.00 66.88 405 ASP A N 1
ATOM 3254 C CA . ASP A 1 405 ? -26.867 15.313 -40.188 1.00 66.88 405 ASP A CA 1
ATOM 3255 C C . ASP A 1 405 ? -26.547 14.531 -38.910 1.00 66.88 405 ASP A C 1
ATOM 3257 O O . ASP A 1 405 ? -26.178 13.361 -38.961 1.00 66.88 405 ASP A O 1
ATOM 3261 N N . GLU A 1 406 ? -26.649 15.194 -37.765 1.00 74.25 406 GLU A N 1
ATOM 3262 C CA . GLU A 1 406 ? -26.446 14.580 -36.454 1.00 74.25 406 GLU A CA 1
ATOM 3263 C C . GLU A 1 406 ? -27.603 15.035 -35.571 1.00 74.25 406 GLU A C 1
ATOM 3265 O O . GLU A 1 406 ? -27.730 16.225 -35.267 1.00 74.25 406 GLU A O 1
ATOM 3270 N N . ASN A 1 407 ? -28.444 14.067 -35.187 1.00 61.31 407 ASN A N 1
ATOM 3271 C CA . ASN A 1 407 ? -29.715 14.261 -34.479 1.00 61.31 407 ASN A CA 1
ATOM 3272 C C . ASN A 1 407 ? -29.543 14.904 -33.093 1.00 61.31 407 ASN A C 1
ATOM 3274 O O . ASN A 1 407 ? -30.513 15.342 -32.473 1.00 61.31 407 ASN A O 1
ATOM 3278 N N . GLY A 1 408 ? -28.305 14.994 -32.604 1.00 52.97 408 GLY A N 1
ATOM 3279 C CA . GLY A 1 408 ? -27.960 15.824 -31.466 1.00 52.97 408 GLY A CA 1
ATOM 3280 C C . GLY A 1 408 ? -28.145 17.308 -31.781 1.00 52.97 408 GLY A C 1
ATOM 3281 O O . GLY A 1 408 ? -27.270 17.954 -32.363 1.00 52.97 408 GLY A O 1
ATOM 3282 N N . GLN A 1 409 ? -29.239 17.899 -31.296 1.00 43.16 409 GLN A N 1
ATOM 3283 C CA . GLN A 1 409 ? -29.224 19.326 -30.999 1.00 43.16 409 GLN A CA 1
ATOM 3284 C C . GLN A 1 409 ? -28.152 19.562 -29.927 1.00 43.16 409 GLN A C 1
ATOM 3286 O O . GLN A 1 409 ? -28.390 19.366 -28.736 1.00 43.16 409 GLN A O 1
ATOM 3291 N N . ILE A 1 410 ? -26.970 20.034 -30.327 1.00 38.34 410 ILE A N 1
ATOM 3292 C CA . ILE A 1 410 ? -26.178 20.875 -29.431 1.00 38.34 410 ILE A CA 1
ATOM 3293 C C . ILE A 1 410 ? -27.090 22.068 -29.179 1.00 38.34 410 ILE A C 1
ATOM 3295 O O . ILE A 1 410 ? -27.277 22.894 -30.070 1.00 38.34 410 ILE A O 1
ATOM 3299 N N . TYR A 1 411 ? -27.767 22.083 -28.031 1.00 33.72 411 TYR A N 1
ATOM 3300 C CA . TYR A 1 411 ? -28.677 23.149 -27.640 1.00 33.72 411 TYR A CA 1
ATOM 3301 C C . TYR A 1 411 ? -27.982 24.496 -27.888 1.00 33.72 411 TYR A C 1
ATOM 3303 O O . TYR A 1 411 ? -27.145 24.922 -27.090 1.00 33.72 411 TYR A O 1
ATOM 3311 N N . GLN A 1 412 ? -28.333 25.184 -28.980 1.00 30.25 412 GLN A N 1
ATOM 3312 C CA . GLN A 1 412 ? -27.995 26.587 -29.181 1.00 30.25 412 GLN A CA 1
ATOM 3313 C C . GLN A 1 412 ? -28.766 27.370 -28.119 1.00 30.25 412 GLN A C 1
ATOM 3315 O O . GLN A 1 412 ? -29.882 27.841 -28.332 1.00 30.25 412 GLN A O 1
ATOM 3320 N N . ARG A 1 413 ? -28.210 27.458 -26.911 1.00 35.19 413 ARG A N 1
ATOM 3321 C CA . ARG A 1 413 ? -28.801 28.268 -25.854 1.00 35.19 413 ARG A CA 1
ATOM 3322 C C . ARG A 1 413 ? -28.381 29.707 -26.081 1.00 35.19 413 ARG A C 1
ATOM 3324 O O . ARG A 1 413 ? -27.249 30.090 -25.795 1.00 35.19 413 ARG A O 1
ATOM 3331 N N . LYS A 1 414 ? -29.343 30.496 -26.573 1.00 26.22 414 LYS A N 1
ATOM 3332 C CA . LYS A 1 414 ? -29.377 31.953 -26.421 1.00 26.22 414 LYS A CA 1
ATOM 3333 C C . LYS A 1 414 ? -28.920 32.294 -25.004 1.00 26.22 414 LYS A C 1
ATOM 3335 O O . LYS A 1 414 ? -29.511 31.827 -24.030 1.00 26.22 414 LYS A O 1
ATOM 3340 N N . ALA A 1 415 ? -27.859 33.086 -24.898 1.00 25.27 415 ALA A N 1
ATOM 3341 C CA . ALA A 1 415 ? -27.481 33.704 -23.643 1.00 25.27 415 ALA A CA 1
ATOM 3342 C C . ALA A 1 415 ? -28.674 34.538 -23.160 1.00 25.27 415 ALA A C 1
ATOM 3344 O O . ALA A 1 415 ? -29.001 35.560 -23.761 1.00 25.27 415 ALA A O 1
ATOM 3345 N N . HIS A 1 416 ? -29.354 34.099 -22.102 1.00 24.45 416 HIS A N 1
ATOM 3346 C CA . HIS A 1 416 ? -30.169 35.028 -21.336 1.00 24.45 416 HIS A CA 1
ATOM 3347 C C . HIS A 1 416 ? -29.199 36.002 -20.662 1.00 24.45 416 HIS A C 1
ATOM 3349 O O . HIS A 1 416 ? -28.293 35.543 -19.955 1.00 24.45 416 HIS A O 1
ATOM 3355 N N . PRO A 1 417 ? -29.323 37.317 -20.907 1.00 24.38 417 PRO A N 1
ATOM 3356 C CA . PRO A 1 417 ? -28.475 38.284 -20.240 1.00 24.38 417 PRO A CA 1
ATOM 3357 C C . PRO A 1 417 ? -28.721 38.178 -18.728 1.00 24.38 417 PRO A C 1
ATOM 3359 O O . PRO A 1 417 ? -29.876 38.047 -18.310 1.00 24.38 417 PRO A O 1
ATOM 3362 N N . PRO A 1 418 ? -27.670 38.208 -17.891 1.00 27.83 418 PRO A N 1
ATOM 3363 C CA . PRO A 1 418 ? -27.864 38.382 -16.465 1.00 27.83 418 PRO A CA 1
ATOM 3364 C C . PRO A 1 418 ? -28.623 39.692 -16.249 1.00 27.83 418 PRO A C 1
ATOM 3366 O O . PRO A 1 418 ? -28.242 40.737 -16.779 1.00 27.83 418 PRO A O 1
ATOM 3369 N N . SER A 1 419 ? -29.714 39.612 -15.489 1.00 26.59 419 SER A N 1
ATOM 3370 C CA . SER A 1 419 ? -30.422 40.766 -14.948 1.00 26.59 419 SER A CA 1
ATOM 3371 C C . SER A 1 419 ? -29.408 41.774 -14.409 1.00 26.59 419 SER A C 1
ATOM 3373 O O . SER A 1 419 ? -28.570 41.443 -13.566 1.00 26.59 419 SER A O 1
ATOM 3375 N N . SER A 1 420 ? -29.484 42.981 -14.957 1.00 31.72 420 SER A N 1
ATOM 3376 C CA . SER A 1 420 ? -28.684 44.152 -14.630 1.00 31.72 420 SER A CA 1
ATOM 3377 C C . SER A 1 420 ? -28.536 44.341 -13.123 1.00 31.72 420 SER A C 1
ATOM 3379 O O . SER A 1 420 ? -29.541 44.529 -12.445 1.00 31.72 420 SER A O 1
ATOM 3381 N N . ILE A 1 421 ? -27.298 44.351 -12.623 1.00 31.06 421 ILE A N 1
ATOM 3382 C CA . ILE A 1 421 ? -26.915 45.137 -11.433 1.00 31.06 421 ILE A CA 1
ATOM 3383 C C . ILE A 1 421 ? -25.419 45.513 -11.405 1.00 31.06 421 ILE A C 1
ATOM 3385 O O . ILE A 1 421 ? -25.021 46.320 -10.577 1.00 31.06 421 ILE A O 1
ATOM 3389 N N . PHE A 1 422 ? -24.582 45.078 -12.354 1.00 29.12 422 PHE A N 1
ATOM 3390 C CA . PHE A 1 422 ? -23.213 45.605 -12.470 1.00 29.12 422 PHE A CA 1
ATOM 3391 C C . PHE A 1 422 ? -22.818 45.833 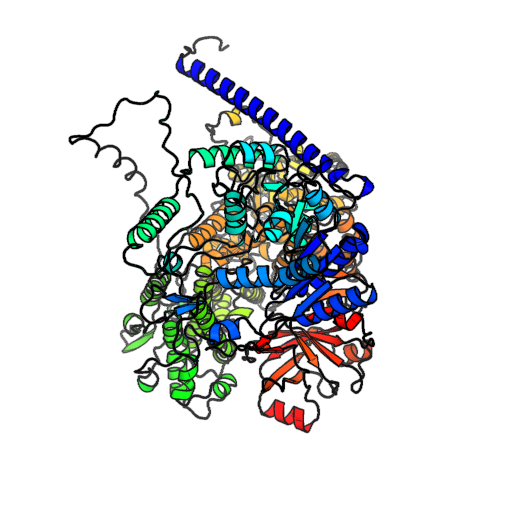-13.930 1.00 29.12 422 PHE A C 1
ATOM 3393 O O . PHE A 1 422 ? -22.074 45.062 -14.524 1.00 29.12 422 PHE A O 1
ATOM 3400 N N . SER A 1 423 ? -23.339 46.912 -14.512 1.00 25.05 423 SER A N 1
ATOM 3401 C CA . SER A 1 423 ? -22.890 47.460 -15.794 1.00 25.05 423 SER A CA 1
ATOM 3402 C C . SER A 1 423 ? -22.502 48.924 -15.616 1.00 25.05 423 SER A C 1
ATOM 3404 O O . SER A 1 423 ? -23.158 49.819 -16.133 1.00 25.05 423 SER A O 1
ATOM 3406 N N . HIS A 1 424 ? -21.435 49.174 -14.867 1.00 29.08 424 HIS A N 1
ATOM 3407 C CA . HIS A 1 424 ? -20.637 50.374 -15.067 1.00 29.08 424 HIS A CA 1
ATOM 3408 C C . HIS A 1 424 ? -19.174 50.025 -14.832 1.00 29.08 424 HIS A C 1
ATOM 3410 O O . HIS A 1 424 ? -18.837 49.441 -13.806 1.00 29.08 424 HIS A O 1
ATOM 3416 N N . LEU A 1 425 ? -18.348 50.455 -15.789 1.00 27.28 425 LEU A N 1
ATOM 3417 C CA . LEU A 1 425 ? -16.884 50.430 -15.814 1.00 27.28 425 LEU A CA 1
ATOM 3418 C C . LEU A 1 425 ? -16.254 49.182 -16.443 1.00 27.28 425 LEU A C 1
ATOM 3420 O O . LEU A 1 425 ? -15.687 48.340 -15.759 1.00 27.28 425 LEU A O 1
ATOM 3424 N N . ALA A 1 426 ? -16.273 49.140 -17.777 1.00 25.36 426 ALA A N 1
ATOM 3425 C CA . ALA A 1 426 ? -15.106 48.715 -18.550 1.00 25.36 426 ALA A CA 1
ATOM 3426 C C . ALA A 1 426 ? -15.241 49.181 -20.010 1.00 25.36 426 ALA A C 1
ATOM 3428 O O . ALA A 1 426 ? -15.835 48.496 -20.838 1.00 25.36 426 ALA A O 1
ATOM 3429 N N . GLN A 1 427 ? -14.660 50.337 -20.326 1.00 25.42 427 GLN A N 1
ATOM 3430 C CA . GLN A 1 427 ? -14.006 50.533 -21.618 1.00 25.42 427 GLN A CA 1
ATOM 3431 C C . GLN A 1 427 ? -12.587 51.071 -21.388 1.00 25.42 427 GLN A C 1
ATOM 3433 O O . GLN A 1 427 ? -12.335 51.671 -20.338 1.00 25.42 427 GLN A O 1
ATOM 3438 N N . PRO A 1 428 ? -11.662 50.764 -22.311 1.00 43.06 428 PRO A N 1
ATOM 3439 C CA . PRO A 1 428 ? -10.228 50.892 -22.116 1.00 43.06 428 PRO A CA 1
ATOM 3440 C C . PRO A 1 428 ? -9.729 52.231 -22.659 1.00 43.06 428 PRO A C 1
ATOM 3442 O O . PRO A 1 428 ? -10.213 52.677 -23.690 1.00 43.06 428 PRO A O 1
ATOM 3445 N N . ASP A 1 429 ? -8.767 52.854 -21.982 1.00 25.61 429 ASP A N 1
ATOM 3446 C CA . ASP A 1 429 ? -7.516 53.279 -22.617 1.00 25.61 429 ASP A CA 1
ATOM 3447 C C . ASP A 1 429 ? -6.598 54.054 -21.663 1.00 25.61 429 ASP A C 1
ATOM 3449 O O . ASP A 1 429 ? -7.029 54.719 -20.726 1.00 25.61 429 ASP A O 1
ATOM 3453 N N . HIS A 1 430 ? -5.309 53.954 -21.985 1.00 26.20 430 HIS A N 1
ATOM 3454 C CA . HIS A 1 430 ? -4.198 54.807 -21.571 1.00 26.20 430 HIS A CA 1
ATOM 3455 C C . HIS A 1 430 ? -3.685 54.751 -20.118 1.00 26.20 430 HIS A C 1
ATOM 3457 O O . HIS A 1 430 ? -4.094 55.468 -19.216 1.00 26.20 430 HIS A O 1
ATOM 3463 N N . SER A 1 431 ? -2.621 53.946 -20.001 1.00 28.84 431 SER A N 1
ATOM 3464 C CA . SER A 1 431 ? -1.265 54.346 -19.588 1.00 28.84 431 SER A CA 1
ATOM 3465 C C . SER A 1 431 ? -1.012 54.951 -18.203 1.00 28.84 431 SER A C 1
ATOM 3467 O O . SER A 1 431 ? -1.541 55.989 -17.831 1.00 28.84 431 SER A O 1
ATOM 3469 N N . ALA A 1 432 ? 0.040 54.385 -17.603 1.00 33.78 432 ALA A N 1
ATOM 3470 C CA . ALA A 1 432 ? 0.881 54.918 -16.536 1.00 33.78 432 ALA A CA 1
ATOM 3471 C C . ALA A 1 432 ? 0.352 54.761 -15.100 1.00 33.78 432 ALA A C 1
ATOM 3473 O O . ALA A 1 432 ? -0.780 55.074 -14.771 1.00 33.78 432 ALA A O 1
ATOM 3474 N N . HIS A 1 433 ? 1.266 54.300 -14.240 1.00 35.12 433 HIS A N 1
ATOM 3475 C CA . HIS A 1 433 ? 1.145 54.117 -12.788 1.00 35.12 433 HIS A CA 1
ATOM 3476 C C . HIS A 1 433 ? 0.501 52.824 -12.277 1.00 35.12 433 HIS A C 1
ATOM 3478 O O . HIS A 1 433 ? -0.503 52.859 -11.580 1.00 35.12 433 HIS A O 1
ATOM 3484 N N . LEU A 1 434 ? 1.172 51.680 -12.468 1.00 28.25 434 LEU A N 1
ATOM 3485 C CA . LEU A 1 434 ? 1.102 50.576 -11.488 1.00 28.25 434 LEU A CA 1
ATOM 3486 C C . LEU A 1 434 ? 2.332 49.648 -11.504 1.00 28.25 434 LEU A C 1
ATOM 3488 O O . LEU A 1 434 ? 2.247 48.451 -11.259 1.00 28.25 434 LEU A O 1
ATOM 3492 N N . GLY A 1 435 ? 3.516 50.233 -11.711 1.00 30.59 435 GLY A N 1
ATOM 3493 C CA . GLY A 1 435 ? 4.815 49.579 -11.492 1.00 30.59 435 GLY A CA 1
ATOM 3494 C C . GLY A 1 435 ? 5.316 49.619 -10.038 1.00 30.59 435 GLY A C 1
ATOM 3495 O O . GLY A 1 435 ? 6.451 49.233 -9.782 1.00 30.59 435 GLY A O 1
ATOM 3496 N N . PHE A 1 436 ? 4.507 50.090 -9.079 1.00 32.25 436 PHE A N 1
ATOM 3497 C CA . PHE A 1 436 ? 4.992 50.435 -7.732 1.00 32.25 436 PHE A CA 1
ATOM 3498 C C . PHE A 1 436 ? 4.411 49.625 -6.561 1.00 32.25 436 PHE A C 1
ATOM 3500 O O . PHE A 1 436 ? 4.816 49.843 -5.425 1.00 32.25 436 PHE A O 1
ATOM 3507 N N . LEU A 1 437 ? 3.536 48.640 -6.804 1.00 29.05 437 LEU A N 1
ATOM 3508 C CA . LEU A 1 437 ? 3.003 47.768 -5.735 1.00 29.05 437 LEU A CA 1
ATOM 3509 C C . LEU A 1 437 ? 3.173 46.260 -5.975 1.00 29.05 437 LEU A C 1
ATOM 3511 O O . LEU A 1 437 ? 2.755 45.463 -5.141 1.00 29.05 437 LEU A O 1
ATOM 3515 N N . LEU A 1 438 ? 3.876 45.862 -7.041 1.00 29.12 438 LEU A N 1
ATOM 3516 C CA . LEU A 1 438 ? 4.344 44.480 -7.233 1.00 29.12 438 LEU A CA 1
ATOM 3517 C C . LEU A 1 438 ? 5.848 44.310 -6.932 1.00 29.12 438 LEU A C 1
ATOM 3519 O O . LEU A 1 438 ? 6.328 43.194 -6.775 1.00 29.12 438 LEU A O 1
ATOM 3523 N N . ASN A 1 439 ? 6.579 45.417 -6.750 1.00 29.66 439 ASN A N 1
ATOM 3524 C CA . ASN A 1 439 ? 8.008 45.426 -6.404 1.00 29.66 439 ASN A CA 1
ATOM 3525 C C . ASN A 1 439 ? 8.291 45.509 -4.890 1.00 29.66 439 ASN A C 1
ATOM 3527 O O . ASN A 1 439 ? 9.447 45.468 -4.473 1.00 29.66 439 ASN A O 1
ATOM 3531 N N . TRP A 1 440 ? 7.249 45.590 -4.054 1.00 28.78 440 TRP A N 1
ATOM 3532 C CA . TRP A 1 440 ? 7.389 45.653 -2.592 1.00 28.78 440 TRP A CA 1
ATOM 3533 C C . TRP A 1 440 ? 7.152 44.306 -1.885 1.00 28.78 440 TRP A C 1
ATOM 3535 O O . TRP A 1 440 ? 7.472 44.166 -0.711 1.00 28.78 440 TRP A O 1
ATOM 3545 N N . TYR A 1 441 ? 6.687 43.276 -2.606 1.00 27.61 441 TYR A N 1
ATOM 3546 C CA . TYR A 1 441 ? 6.533 41.911 -2.071 1.00 27.61 441 TYR A CA 1
ATOM 3547 C C . TYR A 1 441 ? 7.672 40.954 -2.483 1.00 27.61 441 TYR A C 1
ATOM 3549 O O . TYR A 1 441 ? 7.771 39.849 -1.964 1.00 27.61 441 TYR A O 1
ATOM 3557 N N . ILE A 1 442 ? 8.570 41.395 -3.375 1.00 30.19 442 ILE A N 1
ATOM 3558 C CA . ILE A 1 442 ? 9.736 40.624 -3.856 1.00 30.19 442 ILE A CA 1
ATOM 3559 C C . ILE A 1 442 ? 11.039 41.023 -3.119 1.00 30.19 442 ILE A C 1
ATOM 3561 O O . ILE A 1 442 ? 12.077 40.399 -3.296 1.00 30.19 442 ILE A O 1
ATOM 3565 N N . ARG A 1 443 ? 11.001 42.012 -2.210 1.00 27.81 443 ARG A N 1
ATOM 3566 C CA . ARG A 1 443 ? 12.193 42.530 -1.499 1.00 27.81 443 ARG A CA 1
ATOM 3567 C C . ARG A 1 443 ? 12.314 42.173 -0.006 1.00 27.81 443 ARG A C 1
ATOM 3569 O O . ARG A 1 443 ? 13.192 42.707 0.658 1.00 27.81 443 ARG A O 1
ATOM 3576 N N . ILE A 1 444 ? 11.507 41.247 0.523 1.00 27.05 444 ILE A N 1
ATOM 3577 C CA . ILE A 1 444 ? 11.668 40.713 1.899 1.00 27.05 444 ILE A CA 1
ATOM 3578 C C . ILE A 1 444 ? 11.705 39.175 1.881 1.00 27.05 444 ILE A C 1
ATOM 3580 O O . ILE A 1 444 ? 11.024 38.531 2.658 1.00 27.05 444 ILE A O 1
ATOM 3584 N N . TRP A 1 445 ? 12.461 38.576 0.957 1.00 27.56 445 TRP A N 1
ATOM 3585 C CA . TRP A 1 445 ? 12.902 37.166 1.017 1.00 27.56 445 TRP A CA 1
ATOM 3586 C C . TRP A 1 445 ? 14.209 36.984 0.229 1.00 27.56 445 TRP A C 1
ATOM 3588 O O . TRP A 1 445 ? 14.367 36.079 -0.580 1.00 27.56 445 TRP A O 1
ATOM 3598 N N . GLY A 1 446 ? 15.146 37.905 0.448 1.00 30.22 446 GLY A N 1
ATOM 3599 C CA . GLY A 1 446 ? 16.480 37.874 -0.138 1.00 30.22 446 GLY A CA 1
ATOM 3600 C C . GLY A 1 446 ? 17.529 38.156 0.923 1.00 30.22 446 GLY A C 1
ATOM 3601 O O . GLY A 1 446 ? 18.116 39.224 0.891 1.00 30.22 446 GLY A O 1
ATOM 3602 N N . VAL A 1 447 ? 17.702 37.230 1.869 1.00 26.02 447 VAL A N 1
ATOM 3603 C CA . VAL A 1 447 ? 18.952 36.977 2.605 1.00 26.02 447 VAL A CA 1
ATOM 3604 C C . VAL A 1 447 ? 18.885 35.524 3.077 1.00 26.02 447 VAL A C 1
ATOM 3606 O O . VAL A 1 447 ? 18.143 35.220 4.005 1.00 26.02 447 VAL A O 1
ATOM 3609 N N . LEU A 1 448 ? 19.578 34.645 2.354 1.00 25.61 448 LEU A N 1
ATOM 3610 C CA . LEU A 1 448 ? 20.336 33.463 2.799 1.00 25.61 448 LEU A CA 1
ATOM 3611 C C . LEU A 1 448 ? 20.760 32.698 1.528 1.00 25.61 448 LEU A C 1
ATOM 3613 O O . LEU A 1 448 ? 20.383 31.556 1.292 1.00 25.61 448 LEU A O 1
ATOM 3617 N N . GLU A 1 449 ? 21.535 33.367 0.668 1.00 31.67 449 GLU A N 1
ATOM 3618 C CA . GLU A 1 449 ? 22.555 32.663 -0.109 1.00 31.67 449 GLU A CA 1
ATOM 3619 C C . GLU A 1 449 ? 23.722 32.448 0.853 1.00 31.67 449 GLU A C 1
ATOM 3621 O O . GLU A 1 449 ? 24.380 33.403 1.262 1.00 31.67 449 GLU A O 1
ATOM 3626 N N . GLY A 1 450 ? 23.910 31.206 1.294 1.00 25.64 450 GLY A N 1
ATOM 3627 C CA . GLY A 1 450 ? 24.992 30.864 2.209 1.00 25.64 450 GLY A CA 1
ATOM 3628 C C . GLY A 1 450 ? 24.701 29.643 3.068 1.00 25.64 450 GLY A C 1
ATOM 3629 O O . GLY A 1 450 ? 24.349 29.809 4.227 1.00 25.64 450 GLY A O 1
ATOM 3630 N N . THR A 1 451 ? 24.871 28.458 2.471 1.00 23.11 451 THR A N 1
ATOM 3631 C CA . THR A 1 451 ? 25.443 27.205 3.025 1.00 23.11 451 THR A CA 1
ATOM 3632 C C . THR A 1 451 ? 25.310 26.138 1.925 1.00 23.11 451 THR A C 1
ATOM 3634 O O . THR A 1 451 ? 24.212 25.776 1.526 1.00 23.11 451 THR A O 1
ATOM 3637 N N . ALA A 1 452 ? 26.389 25.830 1.199 1.00 24.81 452 ALA A N 1
ATOM 3638 C CA . ALA A 1 452 ? 27.282 24.695 1.481 1.00 24.81 452 ALA A CA 1
ATOM 3639 C C . ALA A 1 452 ? 26.519 23.350 1.432 1.00 24.81 452 ALA A C 1
ATOM 3641 O O . ALA A 1 452 ? 25.616 23.126 2.218 1.00 24.81 452 ALA A O 1
ATOM 3642 N N . SER A 1 453 ? 26.822 22.394 0.557 1.00 26.69 453 SER A N 1
ATOM 3643 C CA . SER A 1 453 ? 28.155 21.933 0.184 1.00 26.69 453 SER A CA 1
ATOM 3644 C C . SER A 1 453 ? 28.079 21.182 -1.142 1.00 26.69 453 SER A C 1
ATOM 3646 O O . SER A 1 453 ? 27.417 20.154 -1.239 1.00 26.69 453 SER A O 1
ATOM 3648 N N . ALA A 1 454 ? 28.846 21.633 -2.131 1.00 40.31 454 ALA A N 1
ATOM 3649 C CA . ALA A 1 454 ? 29.372 20.715 -3.127 1.00 40.31 454 ALA A CA 1
ATOM 3650 C C . ALA A 1 454 ? 30.184 19.631 -2.391 1.00 40.31 454 ALA A C 1
ATOM 3652 O O . ALA A 1 454 ? 30.961 19.960 -1.490 1.00 40.31 454 ALA A O 1
ATOM 3653 N N . LYS A 1 455 ? 29.977 18.357 -2.720 1.00 28.19 455 LYS A N 1
ATOM 3654 C CA . LYS A 1 455 ? 30.754 17.228 -2.192 1.00 28.19 455 LYS A CA 1
ATOM 3655 C C . LYS A 1 455 ? 31.243 16.361 -3.345 1.00 28.19 455 LYS A C 1
ATOM 3657 O O . LYS A 1 455 ? 30.642 16.363 -4.414 1.00 28.19 455 LYS A O 1
ATOM 3662 N N . MET A 1 456 ? 32.419 15.778 -3.129 1.00 35.94 456 MET A N 1
ATOM 3663 C CA 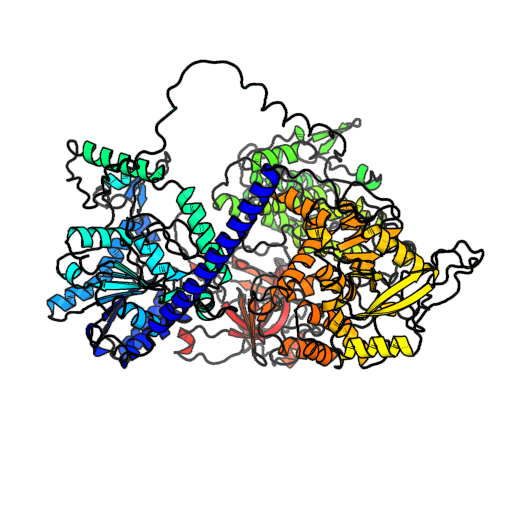. MET A 1 456 ? 33.318 15.239 -4.149 1.00 35.94 456 MET A CA 1
ATOM 3664 C C . MET A 1 456 ? 32.722 14.115 -5.003 1.00 35.94 456 MET A C 1
ATOM 3666 O O . MET A 1 456 ? 31.689 13.529 -4.701 1.00 35.94 456 MET A O 1
ATOM 3670 N N . ASP A 1 457 ? 33.456 13.824 -6.068 1.00 46.47 457 ASP A N 1
ATOM 3671 C CA . ASP A 1 457 ? 33.023 13.428 -7.400 1.00 46.47 457 ASP A CA 1
ATOM 3672 C C . ASP A 1 457 ? 32.117 12.209 -7.586 1.00 46.47 457 ASP A C 1
ATOM 3674 O O . ASP A 1 457 ? 31.645 12.012 -8.701 1.00 46.47 457 ASP A O 1
ATOM 3678 N N . HIS A 1 458 ? 31.806 11.434 -6.545 1.00 54.72 458 HIS A N 1
ATOM 3679 C CA . HIS A 1 458 ? 30.905 10.275 -6.649 1.00 54.72 458 HIS A CA 1
ATOM 3680 C C . HIS A 1 458 ? 29.926 10.091 -5.499 1.00 54.72 458 HIS A C 1
ATOM 3682 O O . HIS A 1 458 ? 29.034 9.268 -5.641 1.00 54.72 458 HIS A O 1
ATOM 3688 N N . VAL A 1 459 ? 30.040 10.807 -4.372 1.00 56.38 459 VAL A N 1
ATOM 3689 C CA . VAL A 1 459 ? 29.127 10.607 -3.232 1.00 56.38 459 VAL A CA 1
ATOM 3690 C C . VAL A 1 459 ? 29.048 11.852 -2.339 1.00 56.38 459 VAL A C 1
ATOM 3692 O O . VAL A 1 459 ? 30.085 12.440 -2.018 1.00 56.38 459 VAL A O 1
ATOM 3695 N N . PRO A 1 460 ? 27.859 12.243 -1.849 1.00 58.94 460 PRO A N 1
ATOM 3696 C CA . PRO A 1 460 ? 27.749 13.223 -0.772 1.00 58.94 460 PRO A CA 1
ATOM 3697 C C . PRO A 1 460 ? 28.406 12.693 0.516 1.00 58.94 460 PRO A C 1
ATOM 3699 O O . PRO A 1 460 ? 28.148 11.577 0.954 1.00 58.94 460 PRO A O 1
ATOM 3702 N N . GLN A 1 461 ? 29.266 13.503 1.130 1.00 60.59 461 GLN A N 1
ATOM 3703 C CA . GLN A 1 461 ? 29.867 13.234 2.448 1.00 60.59 461 GLN A CA 1
ATOM 3704 C C . GLN A 1 461 ? 29.233 14.158 3.500 1.00 60.59 461 GLN A C 1
ATOM 3706 O O . GLN A 1 461 ? 28.453 15.025 3.143 1.00 60.59 461 GLN A O 1
ATOM 3711 N N . HIS A 1 462 ? 29.535 14.045 4.784 1.00 64.31 462 HIS A N 1
ATOM 3712 C CA . HIS A 1 462 ? 29.246 15.048 5.807 1.00 64.31 462 HIS A CA 1
ATOM 3713 C C . HIS A 1 462 ? 30.568 15.668 6.257 1.00 64.31 462 HIS A C 1
ATOM 3715 O O . HIS A 1 462 ? 30.779 16.859 6.017 1.00 64.31 462 HIS A O 1
ATOM 3721 N N . GLU A 1 463 ? 31.477 14.832 6.766 1.00 66.06 463 GLU A N 1
ATOM 3722 C CA . GLU A 1 463 ? 32.859 15.167 7.118 1.00 66.06 463 GLU A CA 1
ATOM 3723 C C . GLU A 1 463 ? 33.829 14.751 5.996 1.00 66.06 463 GLU A C 1
ATOM 3725 O O . GLU A 1 463 ? 33.653 13.710 5.358 1.00 66.06 463 GLU A O 1
ATOM 3730 N N . GLN A 1 464 ? 34.870 15.555 5.744 1.00 60.50 464 GLN A N 1
ATOM 3731 C CA . GLN A 1 464 ? 35.953 15.185 4.825 1.00 60.50 464 GLN A CA 1
ATOM 3732 C C . GLN A 1 464 ? 36.899 14.207 5.528 1.00 60.50 464 GLN A C 1
ATOM 3734 O O . GLN A 1 464 ? 37.849 14.615 6.190 1.00 60.50 464 GLN A O 1
ATOM 3739 N N . LEU A 1 465 ? 36.619 12.912 5.406 1.00 67.31 465 LEU A N 1
ATOM 3740 C CA . LEU A 1 465 ? 37.443 11.860 5.996 1.00 67.31 465 LEU A CA 1
ATOM 3741 C C . LEU A 1 465 ? 38.462 11.352 4.974 1.00 67.31 465 LEU A C 1
ATOM 3743 O O . LEU A 1 465 ? 38.091 10.955 3.868 1.00 67.31 465 LEU A O 1
ATOM 3747 N N . ASP A 1 466 ? 39.740 11.316 5.361 1.00 66.12 466 ASP A N 1
ATOM 3748 C CA . ASP A 1 466 ? 40.882 10.983 4.492 1.00 66.12 466 ASP A CA 1
ATOM 3749 C C . ASP A 1 466 ? 40.730 9.675 3.707 1.00 66.12 466 ASP A C 1
ATOM 3751 O O . ASP A 1 466 ? 41.233 9.538 2.592 1.00 66.12 466 ASP A O 1
ATOM 3755 N N . TYR A 1 467 ? 40.053 8.686 4.285 1.00 72.81 467 TYR A N 1
ATOM 3756 C CA . TYR A 1 467 ? 39.871 7.380 3.655 1.00 72.81 467 TYR A CA 1
ATOM 3757 C C . TYR A 1 467 ? 38.747 7.347 2.611 1.00 72.81 467 TYR A C 1
ATOM 3759 O O . TYR A 1 467 ? 38.751 6.449 1.774 1.00 72.81 467 TYR A O 1
ATOM 3767 N N . ILE A 1 468 ? 37.814 8.305 2.638 1.00 72.81 468 ILE A N 1
ATOM 3768 C CA . ILE A 1 468 ? 36.778 8.472 1.606 1.00 72.81 468 ILE A CA 1
ATOM 3769 C C . ILE A 1 468 ? 37.232 9.526 0.587 1.00 72.81 468 ILE A C 1
ATOM 3771 O O . ILE A 1 468 ? 36.970 9.394 -0.602 1.00 72.81 468 ILE A O 1
ATOM 3775 N N . SER A 1 469 ? 37.961 10.562 1.014 1.00 67.38 469 SER A N 1
ATOM 3776 C CA . SER A 1 469 ? 38.449 11.627 0.128 1.00 67.38 469 SER A CA 1
ATOM 3777 C C . SER A 1 469 ? 39.511 11.154 -0.874 1.00 67.38 469 SER A C 1
ATOM 3779 O O . SER A 1 469 ? 39.622 11.713 -1.963 1.00 67.38 469 SER A O 1
ATOM 3781 N N . LYS A 1 470 ? 40.260 10.095 -0.541 1.00 71.69 470 LYS A N 1
ATOM 3782 C CA . LYS A 1 470 ? 41.230 9.439 -1.437 1.00 71.69 470 LYS A CA 1
ATOM 3783 C C . LYS A 1 470 ? 40.595 8.456 -2.428 1.00 71.69 470 LYS A C 1
ATOM 3785 O O . LYS A 1 470 ? 41.309 7.923 -3.273 1.00 71.69 470 LYS A O 1
ATOM 3790 N N . PHE A 1 471 ? 39.288 8.210 -2.337 1.00 78.88 471 PHE A N 1
ATOM 3791 C CA . PHE A 1 471 ? 38.578 7.311 -3.241 1.00 78.88 471 PHE A CA 1
ATOM 3792 C C . PHE A 1 471 ? 38.475 7.932 -4.639 1.00 78.88 471 PHE A C 1
ATOM 3794 O O . PHE A 1 471 ? 37.805 8.949 -4.827 1.00 78.88 471 PHE A O 1
ATOM 3801 N N . LYS A 1 472 ? 39.135 7.320 -5.625 1.00 83.50 472 LYS A N 1
ATOM 3802 C CA . LYS A 1 472 ? 39.106 7.761 -7.021 1.00 83.50 472 LYS A CA 1
ATOM 3803 C C . LYS A 1 472 ? 38.755 6.588 -7.929 1.00 83.50 472 LYS A C 1
ATOM 3805 O O . LYS A 1 472 ? 39.385 5.541 -7.851 1.00 83.50 472 LYS A O 1
ATOM 3810 N N . VAL A 1 473 ? 37.773 6.777 -8.806 1.00 88.81 473 VAL A N 1
ATOM 3811 C CA . VAL A 1 473 ? 37.310 5.744 -9.742 1.00 88.81 473 VAL A CA 1
ATOM 3812 C C . VAL A 1 473 ? 38.160 5.823 -11.012 1.00 88.81 473 VAL A C 1
ATOM 3814 O O . VAL A 1 473 ? 37.998 6.793 -11.750 1.00 88.81 473 VAL A O 1
ATOM 3817 N N . PRO A 1 474 ? 39.074 4.880 -11.295 1.00 91.94 474 PRO A N 1
ATOM 3818 C CA . PRO A 1 474 ? 39.906 4.954 -12.495 1.00 91.94 474 PRO A CA 1
ATOM 3819 C C . PRO A 1 474 ? 39.061 4.837 -13.771 1.00 91.94 474 PRO A C 1
ATOM 3821 O O . PRO A 1 474 ? 38.072 4.101 -13.811 1.00 91.94 474 PRO A O 1
ATOM 3824 N N . TYR A 1 475 ? 39.452 5.551 -14.827 1.00 92.50 475 TYR A N 1
ATOM 3825 C CA . TYR A 1 475 ? 38.869 5.400 -16.160 1.00 92.50 475 TYR A CA 1
ATOM 3826 C C . TYR A 1 475 ? 39.584 4.269 -16.912 1.00 92.50 475 TYR A C 1
ATOM 3828 O O . TYR A 1 475 ? 40.758 4.383 -17.254 1.00 92.50 475 TYR A O 1
ATOM 3836 N N . LEU A 1 476 ? 38.875 3.163 -17.146 1.00 93.75 476 LEU A N 1
ATOM 3837 C CA . LEU A 1 476 ? 39.386 1.920 -17.740 1.00 93.75 476 LEU A CA 1
ATOM 3838 C C . LEU A 1 476 ? 38.853 1.671 -19.161 1.00 93.75 476 LEU A C 1
ATOM 3840 O O . LEU A 1 476 ? 39.221 0.687 -19.801 1.00 93.75 476 LEU A O 1
ATOM 3844 N N . CYS A 1 477 ? 37.937 2.505 -19.657 1.00 90.88 477 CYS A N 1
ATOM 3845 C CA . CYS A 1 477 ? 37.246 2.258 -20.922 1.00 90.88 477 CYS A CA 1
ATOM 3846 C C . CYS A 1 477 ? 38.205 2.401 -22.121 1.00 90.88 477 CYS A C 1
ATOM 3848 O O . CYS A 1 477 ? 38.774 3.465 -22.345 1.00 90.88 477 CYS A O 1
ATOM 3850 N N . HIS A 1 478 ? 38.344 1.339 -22.917 1.00 89.88 478 HIS A N 1
ATOM 3851 C CA . HIS A 1 478 ? 39.090 1.328 -24.174 1.00 89.88 478 HIS A CA 1
ATOM 3852 C C . HIS A 1 478 ? 38.151 1.603 -25.348 1.00 89.88 478 HIS A C 1
ATOM 3854 O O . HIS A 1 478 ? 37.043 1.067 -25.383 1.00 89.88 478 HIS A O 1
ATOM 3860 N N . ASP A 1 479 ? 38.635 2.313 -26.369 1.00 85.38 479 ASP A N 1
ATOM 3861 C CA . ASP A 1 479 ? 37.859 2.659 -27.571 1.00 85.38 479 ASP A CA 1
ATOM 3862 C C . ASP A 1 479 ? 37.208 1.451 -28.258 1.00 85.38 479 ASP A C 1
ATOM 3864 O O . ASP A 1 479 ? 36.122 1.567 -28.825 1.00 85.38 479 ASP A O 1
ATOM 3868 N N . ARG A 1 480 ? 37.825 0.263 -28.173 1.00 86.50 480 ARG A N 1
ATOM 3869 C CA . ARG A 1 480 ? 37.269 -0.975 -28.746 1.00 86.50 480 ARG A CA 1
ATOM 3870 C C . ARG A 1 480 ? 35.956 -1.433 -28.100 1.00 86.50 480 ARG A C 1
ATOM 3872 O O . ARG A 1 480 ? 35.186 -2.130 -28.749 1.00 86.50 480 ARG A O 1
ATOM 3879 N N . HIS A 1 481 ? 35.696 -1.051 -26.849 1.00 88.44 481 HIS A N 1
ATOM 3880 C CA . HIS A 1 481 ? 34.463 -1.381 -26.124 1.00 88.44 481 HIS A CA 1
ATOM 3881 C C . HIS A 1 481 ? 33.422 -0.265 -26.187 1.00 88.44 481 HIS A C 1
ATOM 3883 O O . HIS A 1 481 ? 32.336 -0.397 -25.621 1.00 88.44 481 HIS A O 1
ATOM 3889 N N . ILE A 1 482 ? 33.741 0.840 -26.865 1.00 85.62 482 ILE A N 1
ATOM 3890 C CA . ILE A 1 482 ? 32.841 1.970 -27.045 1.00 85.62 482 ILE A CA 1
ATOM 3891 C C . ILE A 1 482 ? 32.146 1.792 -28.399 1.00 85.62 482 ILE A C 1
ATOM 3893 O O . ILE A 1 482 ? 32.773 1.949 -29.450 1.00 85.62 482 ILE A O 1
ATOM 3897 N N . PRO A 1 483 ? 30.850 1.441 -28.420 1.00 78.00 483 PRO A N 1
ATOM 3898 C CA . PRO A 1 483 ? 30.160 1.179 -29.672 1.00 78.00 483 PRO A CA 1
ATOM 3899 C C . PRO A 1 483 ? 30.034 2.466 -30.499 1.00 78.00 483 PRO A C 1
ATOM 3901 O O . PRO A 1 483 ? 29.454 3.456 -30.045 1.00 78.00 483 PRO A O 1
ATOM 3904 N N . LYS A 1 484 ? 30.563 2.432 -31.732 1.00 77.69 484 LYS A N 1
ATOM 3905 C CA . LYS A 1 484 ? 30.519 3.552 -32.697 1.00 77.69 484 LYS A CA 1
ATOM 3906 C C . LYS A 1 484 ? 29.115 3.807 -33.260 1.00 77.69 484 LYS A C 1
ATOM 3908 O O . LYS A 1 484 ? 28.839 4.894 -33.756 1.00 77.69 484 LYS A O 1
ATOM 3913 N N . SER A 1 485 ? 28.230 2.812 -33.190 1.00 77.31 485 SER A N 1
ATOM 3914 C CA . SER A 1 485 ? 26.824 2.876 -33.601 1.00 77.31 485 SER A CA 1
ATOM 3915 C C . SER A 1 485 ? 25.891 2.615 -32.412 1.00 77.31 485 SER A C 1
ATOM 3917 O O . SER A 1 485 ? 26.317 2.177 -31.342 1.00 77.31 485 SER A O 1
ATOM 3919 N N . LYS A 1 486 ? 24.596 2.916 -32.570 1.00 75.12 486 LYS A N 1
ATOM 3920 C CA . LYS A 1 486 ? 23.596 2.662 -31.526 1.00 75.12 486 LYS A CA 1
ATOM 3921 C C . LYS A 1 486 ? 23.305 1.157 -31.447 1.00 75.12 486 LYS A C 1
ATOM 3923 O O . LYS A 1 486 ? 22.547 0.641 -32.259 1.00 75.12 486 LYS A O 1
ATOM 3928 N N . ILE A 1 487 ? 23.912 0.487 -30.471 1.00 80.44 487 ILE A N 1
ATOM 3929 C CA . ILE A 1 487 ? 23.678 -0.922 -30.121 1.00 80.44 487 ILE A CA 1
ATOM 3930 C C . ILE A 1 487 ? 22.851 -0.963 -28.834 1.00 80.44 487 ILE A C 1
ATOM 3932 O O . ILE A 1 487 ? 23.021 -0.096 -27.973 1.00 80.44 487 ILE A O 1
ATOM 3936 N N . ARG A 1 488 ? 21.936 -1.931 -28.714 1.00 80.94 488 ARG A N 1
ATOM 3937 C CA . ARG A 1 488 ? 21.111 -2.086 -27.511 1.00 80.94 488 ARG A CA 1
ATOM 3938 C C . ARG A 1 488 ? 21.947 -2.573 -26.329 1.00 80.94 488 ARG A C 1
ATOM 3940 O O . ARG A 1 488 ? 22.864 -3.376 -26.513 1.00 80.94 488 ARG A O 1
ATOM 3947 N N . PHE A 1 489 ? 21.611 -2.118 -25.121 1.00 86.12 489 PHE A N 1
ATOM 3948 C CA . PHE A 1 489 ? 22.300 -2.504 -23.887 1.00 86.12 489 PHE A CA 1
ATOM 3949 C C . PHE A 1 489 ? 22.462 -4.028 -23.745 1.00 86.12 489 PHE A C 1
ATOM 3951 O O . PHE A 1 489 ? 23.554 -4.501 -23.439 1.00 86.12 489 PHE A O 1
ATOM 3958 N N . GLU A 1 490 ? 21.415 -4.798 -24.041 1.00 80.88 490 GLU A N 1
ATOM 3959 C CA . GLU A 1 490 ? 21.387 -6.256 -23.899 1.00 80.88 490 GLU A CA 1
ATOM 3960 C C . GLU A 1 490 ? 22.216 -7.018 -24.959 1.00 80.88 490 GLU A C 1
ATOM 3962 O O . GLU A 1 490 ? 22.626 -8.161 -24.717 1.00 80.88 490 GLU A O 1
ATOM 3967 N N . GLU A 1 491 ? 22.471 -6.391 -26.116 1.00 82.94 491 GLU A N 1
ATOM 3968 C CA . GLU A 1 491 ? 23.178 -6.955 -27.284 1.00 82.94 491 GLU A CA 1
ATOM 3969 C C . GLU A 1 491 ? 24.677 -6.633 -27.295 1.00 82.94 491 GLU A C 1
ATOM 3971 O O . GLU A 1 491 ? 25.462 -7.321 -27.959 1.00 82.94 491 GLU A O 1
ATOM 3976 N N . LEU A 1 492 ? 25.088 -5.592 -26.565 1.00 85.31 492 LEU A N 1
ATOM 3977 C CA . LEU A 1 492 ? 26.468 -5.115 -26.542 1.00 85.31 492 LEU A CA 1
ATOM 3978 C C . LEU A 1 492 ? 27.489 -6.199 -26.138 1.00 85.31 492 LEU A C 1
ATOM 3980 O O . LEU A 1 492 ? 28.494 -6.316 -26.841 1.00 85.31 492 LEU A O 1
ATOM 3984 N N . PRO A 1 493 ? 27.257 -7.029 -25.096 1.00 87.88 493 PRO A N 1
ATOM 3985 C CA . PRO A 1 493 ? 28.207 -8.074 -24.709 1.00 87.88 493 PRO A CA 1
ATOM 3986 C C . PRO A 1 493 ? 28.481 -9.058 -25.844 1.00 87.88 493 PRO A C 1
ATOM 3988 O O . PRO A 1 493 ? 29.634 -9.287 -26.201 1.00 87.88 493 PRO A O 1
ATOM 3991 N N . LEU A 1 494 ? 27.419 -9.572 -26.474 1.00 83.38 494 LEU A N 1
ATOM 3992 C CA . LEU A 1 494 ? 27.529 -10.552 -27.553 1.00 83.38 494 LEU A CA 1
ATOM 3993 C C . LEU A 1 494 ? 28.246 -9.962 -28.772 1.00 83.38 494 LEU A C 1
ATOM 3995 O O . LEU A 1 494 ? 29.092 -10.624 -29.368 1.00 83.38 494 LEU A O 1
ATOM 3999 N N . THR A 1 495 ? 27.948 -8.704 -29.108 1.00 84.56 495 THR A N 1
ATOM 4000 C CA . THR A 1 495 ? 28.570 -8.001 -30.242 1.00 84.56 495 THR A CA 1
ATOM 4001 C C . THR A 1 495 ? 30.079 -7.818 -30.053 1.00 84.56 495 THR A C 1
ATOM 4003 O O . THR A 1 495 ? 30.828 -7.809 -31.026 1.00 84.56 495 THR A O 1
ATOM 4006 N N . LEU A 1 496 ? 30.530 -7.696 -28.803 1.00 86.44 496 LEU A N 1
ATOM 4007 C CA . LEU A 1 496 ? 31.938 -7.549 -28.438 1.00 86.44 496 LEU A CA 1
ATOM 4008 C C . LEU A 1 496 ? 32.613 -8.884 -28.057 1.00 86.44 496 LEU A C 1
ATOM 4010 O O . LEU A 1 496 ? 33.772 -8.879 -27.657 1.00 86.44 496 LEU A O 1
ATOM 4014 N N . GLY A 1 497 ? 31.924 -10.025 -28.192 1.00 86.69 497 GLY A N 1
ATOM 4015 C CA . GLY A 1 497 ? 32.483 -11.352 -27.895 1.00 86.69 497 GLY A CA 1
ATOM 4016 C C . GLY A 1 497 ? 32.528 -11.723 -26.404 1.00 86.69 497 GLY A C 1
ATOM 4017 O O . GLY A 1 497 ? 33.263 -12.633 -26.014 1.00 86.69 497 GLY A O 1
ATOM 4018 N N . PHE A 1 498 ? 31.748 -11.044 -25.561 1.00 87.19 498 PHE A N 1
ATOM 4019 C CA . PHE A 1 498 ? 31.627 -11.334 -24.132 1.00 87.19 498 PHE A CA 1
ATOM 4020 C C . PHE A 1 498 ? 30.400 -12.203 -23.838 1.00 87.19 498 PHE A C 1
ATOM 4022 O O . PHE A 1 498 ? 29.266 -11.868 -24.192 1.00 87.19 498 PHE A O 1
ATOM 4029 N N . ASP A 1 499 ? 30.625 -13.311 -23.131 1.00 80.25 499 ASP A N 1
ATOM 4030 C CA . ASP A 1 499 ? 29.563 -14.195 -22.656 1.00 80.25 499 ASP A CA 1
ATOM 4031 C C . ASP A 1 499 ? 29.081 -13.742 -21.273 1.00 80.25 499 ASP A C 1
ATOM 4033 O O . ASP A 1 499 ? 29.795 -13.859 -20.272 1.00 80.25 499 ASP A O 1
ATOM 4037 N N . LYS A 1 500 ? 27.840 -13.242 -21.222 1.00 79.94 500 LYS A N 1
ATOM 4038 C CA . LYS A 1 500 ? 27.208 -12.782 -19.982 1.00 79.94 500 LYS A CA 1
ATOM 4039 C C . LYS A 1 500 ? 27.195 -13.865 -18.908 1.00 79.94 500 LYS A C 1
ATOM 4041 O O . LYS A 1 500 ? 27.454 -13.530 -17.762 1.00 79.94 500 LYS A O 1
ATOM 4046 N N . GLN A 1 501 ? 26.900 -15.121 -19.259 1.00 71.50 501 GLN A N 1
ATOM 4047 C CA . GLN A 1 501 ? 26.751 -16.212 -18.289 1.00 71.50 501 GLN A CA 1
ATOM 4048 C C . GLN A 1 501 ? 28.087 -16.597 -17.660 1.00 71.50 501 GLN A C 1
ATOM 4050 O O . GLN A 1 501 ? 28.141 -16.843 -16.460 1.00 71.50 501 GLN A O 1
ATOM 4055 N N . LYS A 1 502 ? 29.168 -16.603 -18.442 1.00 73.56 502 LYS A N 1
ATOM 4056 C CA . LYS A 1 502 ? 30.507 -16.894 -17.916 1.00 73.56 502 LYS A CA 1
ATOM 4057 C C . LYS A 1 502 ? 30.982 -15.835 -16.927 1.00 73.56 502 LYS A C 1
ATOM 4059 O O . LYS A 1 502 ? 31.354 -16.181 -15.813 1.00 73.56 502 LYS A O 1
ATOM 4064 N N . ILE A 1 503 ? 30.868 -14.556 -17.294 1.00 78.12 503 ILE A N 1
ATOM 4065 C CA . ILE A 1 503 ? 31.254 -13.423 -16.430 1.00 78.12 503 ILE A CA 1
ATOM 4066 C C . ILE A 1 503 ? 30.495 -13.477 -15.103 1.00 78.12 503 ILE A C 1
ATOM 4068 O O . ILE A 1 503 ? 31.069 -13.326 -14.032 1.00 78.12 503 ILE A O 1
ATOM 4072 N N . VAL A 1 504 ? 29.193 -13.725 -15.197 1.00 66.44 504 VAL A N 1
ATOM 4073 C CA . VAL A 1 504 ? 28.271 -13.918 -14.081 1.00 66.44 504 VAL A CA 1
ATOM 4074 C C . VAL A 1 504 ? 28.716 -15.019 -13.108 1.00 66.44 504 VAL A C 1
ATOM 4076 O O . VAL A 1 504 ? 28.540 -14.876 -11.901 1.00 66.44 504 VAL A O 1
ATOM 4079 N N . LEU A 1 505 ? 29.270 -16.114 -13.630 1.00 66.25 505 LEU A N 1
ATOM 4080 C CA . LEU A 1 505 ? 29.769 -17.252 -12.854 1.00 66.25 505 LEU A CA 1
ATOM 4081 C C . LEU A 1 505 ? 31.217 -17.051 -12.374 1.00 66.25 505 LEU A C 1
ATOM 4083 O O . LEU A 1 505 ? 31.803 -17.978 -11.822 1.00 66.25 505 LEU A O 1
ATOM 4087 N N . GLY A 1 506 ? 31.806 -15.871 -12.602 1.00 68.88 506 GLY A N 1
ATOM 4088 C CA . GLY A 1 506 ? 33.204 -15.586 -12.280 1.00 68.88 506 GLY A CA 1
ATOM 4089 C C . GLY A 1 506 ? 34.214 -16.252 -13.223 1.00 68.88 506 GLY A C 1
ATOM 4090 O O . GLY A 1 506 ? 35.399 -16.302 -12.904 1.00 68.88 506 GLY A O 1
ATOM 4091 N N . ASP A 1 507 ? 33.778 -16.769 -14.379 1.00 76.56 507 ASP A N 1
ATOM 4092 C CA . ASP A 1 507 ? 34.662 -17.331 -15.404 1.00 76.56 507 ASP A CA 1
ATOM 4093 C C . ASP A 1 507 ? 35.124 -16.241 -16.382 1.00 76.56 507 ASP A C 1
ATOM 4095 O O . ASP A 1 507 ? 34.367 -15.738 -17.219 1.00 76.56 507 ASP A O 1
ATOM 4099 N N . TYR A 1 508 ? 36.411 -15.915 -16.286 1.00 82.06 508 TYR A N 1
ATOM 4100 C CA . TYR A 1 508 ? 37.096 -14.902 -17.088 1.00 82.06 508 TYR A CA 1
ATOM 4101 C C . TYR A 1 508 ? 38.094 -15.496 -18.090 1.00 82.06 508 TYR A C 1
ATOM 4103 O O . TYR A 1 508 ? 38.815 -14.752 -18.745 1.00 82.06 508 TYR A O 1
ATOM 4111 N N . SER A 1 509 ? 38.150 -16.825 -18.227 1.00 76.69 509 SER A N 1
ATOM 4112 C CA . SER A 1 509 ? 39.222 -17.562 -18.925 1.00 76.69 509 SER A CA 1
ATOM 4113 C C . SER A 1 509 ? 39.494 -17.132 -20.373 1.00 76.69 509 SER A C 1
ATOM 4115 O O . SER A 1 509 ? 40.606 -17.302 -20.869 1.00 76.69 509 SER A O 1
ATOM 4117 N N . ASN A 1 510 ? 38.499 -16.555 -21.046 1.00 80.12 510 ASN A N 1
ATOM 4118 C CA . ASN A 1 510 ? 38.574 -16.171 -22.455 1.00 80.12 510 ASN A CA 1
ATOM 4119 C C . ASN A 1 510 ? 39.107 -14.748 -22.705 1.00 80.12 510 ASN A C 1
ATOM 4121 O O . ASN A 1 510 ? 39.303 -14.385 -23.862 1.00 80.12 510 ASN A O 1
ATOM 4125 N N . HIS A 1 511 ? 39.320 -13.938 -21.664 1.00 85.69 511 HIS A N 1
ATOM 4126 C CA . HIS A 1 511 ? 39.677 -12.521 -21.792 1.00 85.69 511 HIS A CA 1
ATOM 4127 C C . HIS A 1 511 ? 40.690 -12.112 -20.716 1.00 85.69 511 HIS A C 1
ATOM 4129 O O . HIS A 1 511 ? 40.741 -12.697 -19.638 1.00 85.69 511 HIS A O 1
ATOM 4135 N N . SER A 1 512 ? 41.512 -11.089 -20.971 1.00 88.50 512 SER A N 1
ATOM 4136 C CA . SER A 1 512 ? 42.413 -10.584 -19.925 1.00 88.50 512 SER A CA 1
ATOM 4137 C C . SER A 1 512 ? 41.639 -9.778 -18.873 1.00 88.50 512 SER A C 1
ATOM 4139 O O . SER A 1 512 ? 40.601 -9.184 -19.171 1.00 88.50 512 SER A O 1
ATOM 4141 N N . ALA A 1 513 ? 42.155 -9.705 -17.642 1.00 86.50 513 ALA A N 1
ATOM 4142 C CA . ALA A 1 513 ? 41.506 -8.954 -16.563 1.00 86.50 513 ALA A CA 1
ATOM 4143 C C . ALA A 1 513 ? 41.285 -7.473 -16.929 1.00 86.50 513 ALA A C 1
ATOM 4145 O O . ALA A 1 513 ? 40.204 -6.934 -16.706 1.00 86.50 513 ALA A O 1
ATOM 4146 N N . ALA A 1 514 ? 42.275 -6.838 -17.570 1.00 89.06 514 ALA A N 1
ATOM 4147 C CA . ALA A 1 514 ? 42.162 -5.460 -18.049 1.00 89.06 514 ALA A CA 1
ATOM 4148 C C . ALA A 1 514 ? 41.095 -5.309 -19.147 1.00 89.06 514 ALA A C 1
ATOM 4150 O O . ALA A 1 514 ? 40.397 -4.297 -19.200 1.00 89.06 514 ALA A O 1
ATOM 4151 N N . ASP A 1 515 ? 40.949 -6.319 -20.007 1.00 91.12 515 ASP A N 1
ATOM 4152 C CA . ASP A 1 515 ? 39.954 -6.323 -21.076 1.00 91.12 515 ASP A CA 1
ATOM 4153 C C . ASP A 1 515 ? 38.528 -6.386 -20.521 1.00 91.12 515 ASP A C 1
ATOM 4155 O O . ASP A 1 515 ? 37.686 -5.545 -20.842 1.00 91.12 515 ASP A O 1
ATOM 4159 N N . ILE A 1 516 ? 38.286 -7.316 -19.593 1.00 90.75 516 ILE A N 1
ATOM 4160 C CA . ILE A 1 516 ? 36.990 -7.460 -18.922 1.00 90.75 516 ILE A CA 1
ATOM 4161 C C . ILE A 1 516 ? 36.671 -6.224 -18.084 1.00 90.75 516 ILE A C 1
ATOM 4163 O O . ILE A 1 516 ? 35.550 -5.727 -18.146 1.00 90.75 516 ILE A O 1
ATOM 4167 N N . ALA A 1 517 ? 37.637 -5.691 -17.332 1.00 92.38 517 ALA A N 1
ATOM 4168 C CA . ALA A 1 517 ? 37.435 -4.491 -16.525 1.00 92.38 517 ALA A CA 1
ATOM 4169 C C . ALA A 1 517 ? 37.022 -3.285 -17.389 1.00 92.38 517 ALA A C 1
ATOM 4171 O O . ALA A 1 517 ? 36.072 -2.566 -17.071 1.00 92.38 517 ALA A O 1
ATOM 4172 N N . SER A 1 518 ? 37.694 -3.111 -18.529 1.00 94.44 518 SER A N 1
ATOM 4173 C CA . SER A 1 518 ? 37.374 -2.082 -19.515 1.00 94.44 518 SER A CA 1
ATOM 4174 C C . SER A 1 518 ? 35.963 -2.239 -20.093 1.00 94.44 518 SER A C 1
ATOM 4176 O O . SER A 1 518 ? 35.208 -1.264 -20.196 1.00 94.44 518 SER A O 1
ATOM 4178 N N . PHE A 1 519 ? 35.590 -3.470 -20.452 1.00 94.06 519 PHE A N 1
ATOM 4179 C CA . PHE A 1 519 ? 34.268 -3.801 -20.975 1.00 94.06 519 PHE A CA 1
ATOM 4180 C C . PHE A 1 519 ? 33.165 -3.570 -19.933 1.00 94.06 519 PHE A C 1
ATOM 4182 O O . PHE A 1 519 ? 32.190 -2.875 -20.223 1.00 94.06 519 PHE A O 1
ATOM 4189 N N . LEU A 1 520 ? 33.332 -4.081 -18.710 1.00 93.19 520 LEU A N 1
ATOM 4190 C CA . LEU A 1 520 ? 32.337 -3.960 -17.644 1.00 93.19 520 LEU A CA 1
ATOM 4191 C C . LEU A 1 520 ? 32.079 -2.499 -17.266 1.00 93.19 520 LEU A C 1
ATOM 4193 O O . LEU A 1 520 ? 30.919 -2.120 -17.128 1.00 93.19 520 LEU A O 1
ATOM 4197 N N . GLN A 1 521 ? 33.114 -1.655 -17.167 1.00 93.94 521 GLN A N 1
ATOM 4198 C CA . GLN A 1 521 ? 32.908 -0.222 -16.933 1.00 93.94 521 GLN A CA 1
ATOM 4199 C C . GLN A 1 521 ? 32.213 0.451 -18.130 1.00 93.94 521 GLN A C 1
ATOM 4201 O O . GLN A 1 521 ? 31.277 1.229 -17.948 1.00 93.94 521 GLN A O 1
ATOM 4206 N N . SER A 1 522 ? 32.617 0.128 -19.363 1.00 93.25 522 SER A N 1
ATOM 4207 C CA . SER A 1 522 ? 31.999 0.697 -20.571 1.00 93.25 522 SER A CA 1
ATOM 4208 C C . SER A 1 522 ? 30.514 0.349 -20.683 1.00 93.25 522 SER A C 1
ATOM 4210 O O . SER A 1 522 ? 29.715 1.191 -21.094 1.00 93.25 522 SER A O 1
ATOM 4212 N N . TRP A 1 523 ? 30.146 -0.876 -20.309 1.00 93.12 523 TRP A N 1
ATOM 4213 C CA . TRP A 1 523 ? 28.792 -1.401 -20.419 1.00 93.12 523 TRP A CA 1
ATOM 4214 C C . TRP A 1 523 ? 27.922 -1.041 -19.210 1.00 93.12 523 TRP A C 1
ATOM 4216 O O . TRP A 1 523 ? 26.919 -0.348 -19.370 1.00 93.12 523 TRP A O 1
ATOM 4226 N N . LEU A 1 524 ? 28.313 -1.457 -18.003 1.00 93.38 524 LEU A N 1
ATOM 4227 C CA . LEU A 1 524 ? 27.484 -1.345 -16.798 1.00 93.38 524 LEU A CA 1
ATOM 4228 C C . LEU A 1 524 ? 27.463 0.067 -16.195 1.00 93.38 524 LEU A C 1
ATOM 4230 O O . LEU A 1 524 ? 26.529 0.382 -15.463 1.00 93.38 524 LEU A O 1
ATOM 4234 N N . PHE A 1 525 ? 28.446 0.924 -16.504 1.00 93.12 525 PHE A N 1
ATOM 4235 C CA . PHE A 1 525 ? 28.426 2.334 -16.101 1.00 93.12 525 PHE A CA 1
ATOM 4236 C C . PHE A 1 525 ? 27.883 3.226 -17.227 1.00 93.12 525 PHE A C 1
ATOM 4238 O O . PHE A 1 525 ? 26.746 3.693 -17.172 1.00 93.12 525 PHE A O 1
ATOM 4245 N N . PHE A 1 526 ? 28.676 3.446 -18.282 1.00 92.25 526 PHE A N 1
ATOM 4246 C CA . PHE A 1 526 ? 28.311 4.394 -19.340 1.00 92.25 526 PHE A CA 1
ATOM 4247 C C . PHE A 1 526 ? 27.176 3.875 -20.226 1.00 92.25 526 PHE A C 1
ATOM 4249 O O . PHE A 1 526 ? 26.242 4.620 -20.505 1.00 92.25 526 PHE A O 1
ATOM 4256 N N . GLY A 1 527 ? 27.212 2.602 -20.632 1.00 91.75 527 GLY A N 1
ATOM 4257 C CA . GLY A 1 527 ? 26.152 1.996 -21.442 1.00 91.75 527 GLY A CA 1
ATOM 4258 C C . GLY A 1 527 ? 24.792 2.002 -20.738 1.00 91.75 527 GLY A C 1
ATOM 4259 O O . GLY A 1 527 ? 23.790 2.368 -21.351 1.00 91.75 527 GLY A O 1
ATOM 4260 N N . LEU A 1 528 ? 24.760 1.676 -19.442 1.00 91.38 528 LEU A N 1
ATOM 4261 C CA . LEU A 1 528 ? 23.543 1.744 -18.627 1.00 91.38 528 LEU A CA 1
ATOM 4262 C C . LEU A 1 528 ? 22.997 3.177 -18.538 1.00 91.38 528 LEU A C 1
ATOM 4264 O O . LEU A 1 528 ? 21.796 3.388 -18.706 1.00 91.38 528 LEU A O 1
ATOM 4268 N N . LEU A 1 529 ? 23.868 4.165 -18.310 1.00 90.44 529 LEU A N 1
ATOM 4269 C CA . LEU A 1 529 ? 23.480 5.576 -18.248 1.00 90.44 529 LEU A CA 1
ATOM 4270 C C . LEU A 1 529 ? 22.930 6.082 -19.593 1.00 90.44 529 LEU A C 1
ATOM 4272 O O . LEU A 1 529 ? 21.891 6.739 -19.623 1.00 90.44 529 LEU A O 1
ATOM 4276 N N . GLU A 1 530 ? 23.592 5.764 -20.706 1.00 90.25 530 GLU A N 1
ATOM 4277 C CA . GLU A 1 530 ? 23.149 6.122 -22.061 1.00 90.25 530 GLU A CA 1
ATOM 4278 C C . GLU A 1 530 ? 21.770 5.526 -22.390 1.00 90.25 530 GLU A C 1
ATOM 4280 O O . GLU A 1 530 ? 20.894 6.217 -22.922 1.00 90.25 530 GLU A O 1
ATOM 4285 N N . GLU A 1 531 ? 21.559 4.253 -22.045 1.00 87.88 531 GLU A N 1
ATOM 4286 C CA . GLU A 1 531 ? 20.287 3.556 -22.244 1.00 87.88 531 GLU A CA 1
ATOM 4287 C C . GLU A 1 531 ? 19.172 4.178 -21.389 1.00 87.88 531 GLU A C 1
ATOM 4289 O O . GLU A 1 531 ? 18.093 4.481 -21.904 1.00 87.88 531 GLU A O 1
ATOM 4294 N N . PHE A 1 532 ? 19.459 4.469 -20.115 1.00 87.06 532 PHE A N 1
ATOM 4295 C CA . PHE A 1 532 ? 18.533 5.141 -19.200 1.00 87.06 532 PHE A CA 1
ATOM 4296 C C . PHE A 1 532 ? 18.100 6.522 -19.713 1.00 87.06 532 PHE A C 1
ATOM 4298 O O . PHE A 1 532 ? 16.923 6.893 -19.680 1.00 87.06 532 PHE A O 1
ATOM 4305 N N . LEU A 1 533 ? 19.062 7.305 -20.200 1.00 85.69 533 LEU A N 1
ATOM 4306 C CA . LEU A 1 533 ? 18.825 8.656 -20.699 1.00 85.69 533 LEU A CA 1
ATOM 4307 C C . LEU A 1 533 ? 18.133 8.664 -22.074 1.00 85.69 533 LEU A C 1
ATOM 4309 O O . LEU A 1 533 ? 17.472 9.649 -22.433 1.00 85.69 533 LEU A O 1
ATOM 4313 N N . GLY A 1 534 ? 18.282 7.578 -22.836 1.00 83.25 534 GLY A N 1
ATOM 4314 C CA . GLY A 1 534 ? 17.792 7.419 -24.203 1.00 83.25 534 GLY A CA 1
ATOM 4315 C C . GLY A 1 534 ? 18.631 8.154 -25.258 1.00 83.25 534 GLY A C 1
ATOM 4316 O O . GLY A 1 534 ? 18.189 8.286 -26.403 1.00 83.25 534 GLY A O 1
ATOM 4317 N N . PHE A 1 535 ? 19.815 8.658 -24.896 1.00 83.88 535 PHE A N 1
ATOM 4318 C CA . PHE A 1 535 ? 20.749 9.359 -25.783 1.00 83.88 535 PHE A CA 1
ATOM 4319 C C . PHE A 1 535 ? 22.206 9.089 -25.385 1.00 83.88 535 PHE A C 1
ATOM 4321 O O . PHE A 1 535 ? 22.491 8.733 -24.245 1.00 83.88 535 PHE A O 1
ATOM 4328 N N . LYS A 1 536 ? 23.129 9.265 -26.339 1.00 84.69 536 LYS A N 1
ATOM 4329 C CA . LYS A 1 536 ? 24.570 9.119 -26.102 1.00 84.69 536 LYS A CA 1
ATOM 4330 C C . LYS A 1 536 ? 25.083 10.220 -25.177 1.00 84.69 536 LYS A C 1
ATOM 4332 O O . LYS A 1 536 ? 24.764 11.389 -25.382 1.00 84.69 536 LYS A O 1
ATOM 4337 N N . VAL A 1 537 ? 25.872 9.829 -24.184 1.00 85.50 537 VAL A N 1
ATOM 4338 C CA . VAL A 1 537 ? 26.457 10.721 -23.183 1.00 85.50 537 VAL A CA 1
ATOM 4339 C C . VAL A 1 537 ? 27.855 11.109 -23.637 1.00 85.50 537 VAL A C 1
ATOM 4341 O O . VAL A 1 537 ? 28.645 10.244 -24.014 1.00 85.50 537 VAL A O 1
ATOM 4344 N N . ASP A 1 538 ? 28.148 12.405 -23.599 1.00 86.25 538 ASP A N 1
ATOM 4345 C CA . ASP A 1 538 ? 29.517 12.889 -23.732 1.00 86.25 538 ASP A CA 1
ATOM 4346 C C . ASP A 1 538 ? 30.313 12.470 -22.489 1.00 86.25 538 ASP A C 1
ATOM 4348 O O . ASP A 1 538 ? 29.894 12.747 -21.361 1.00 86.25 538 ASP A O 1
ATOM 4352 N N . ARG A 1 539 ? 31.413 11.742 -22.695 1.00 89.12 539 ARG A N 1
ATOM 4353 C CA . ARG A 1 539 ? 32.222 11.172 -21.611 1.00 89.12 539 ARG A CA 1
ATOM 4354 C C . ARG A 1 539 ? 33.277 12.148 -21.106 1.00 89.12 539 ARG A C 1
ATOM 4356 O O . ARG A 1 539 ? 33.692 11.992 -19.963 1.00 89.12 539 ARG A O 1
ATOM 4363 N N . ASP A 1 540 ? 33.659 13.160 -21.883 1.00 88.50 540 ASP A N 1
ATOM 4364 C CA . ASP A 1 540 ? 34.704 14.114 -21.490 1.00 88.50 540 ASP A CA 1
ATOM 4365 C C . ASP A 1 540 ? 34.359 14.861 -20.187 1.00 88.50 540 ASP A C 1
ATOM 4367 O O . ASP A 1 540 ? 35.207 14.916 -19.296 1.00 88.50 540 ASP A O 1
ATOM 4371 N N . PRO A 1 541 ? 33.109 15.326 -19.963 1.00 88.12 541 PRO A N 1
ATOM 4372 C CA . PRO A 1 541 ? 32.704 15.927 -18.689 1.00 88.12 541 PRO A CA 1
ATOM 4373 C C . PRO A 1 541 ? 32.745 14.967 -17.492 1.00 88.12 541 PRO A C 1
ATOM 4375 O O . PRO A 1 541 ? 32.653 15.411 -16.349 1.00 88.12 541 PRO A O 1
ATOM 4378 N N . PHE A 1 542 ? 32.832 13.657 -17.743 1.00 87.50 542 PHE A N 1
ATOM 4379 C CA . PHE A 1 542 ? 32.982 12.640 -16.709 1.00 87.50 542 PHE A CA 1
ATOM 4380 C C . PHE A 1 542 ? 34.443 12.279 -16.450 1.00 87.50 542 PHE A C 1
ATOM 4382 O O . PHE A 1 542 ? 34.676 11.461 -15.572 1.00 87.50 542 PHE A O 1
ATOM 4389 N N . ILE A 1 543 ? 35.423 12.817 -17.179 1.00 89.25 543 ILE A N 1
ATOM 4390 C CA . ILE A 1 543 ? 36.829 12.420 -17.049 1.00 89.25 543 ILE A CA 1
ATOM 4391 C C . ILE A 1 543 ? 37.634 13.565 -16.433 1.00 89.25 543 ILE A C 1
ATOM 4393 O O . ILE A 1 543 ? 37.670 14.680 -16.943 1.00 89.25 543 ILE A O 1
ATOM 4397 N N . VAL A 1 544 ? 38.320 13.269 -15.331 1.00 85.81 544 VAL A N 1
ATOM 4398 C CA . VAL A 1 544 ? 39.235 14.183 -14.647 1.00 85.81 544 VAL A CA 1
ATOM 4399 C C . VAL A 1 544 ? 40.647 13.628 -14.749 1.00 85.81 544 VAL A C 1
ATOM 4401 O O . VAL A 1 544 ? 40.908 12.488 -14.359 1.00 85.81 544 VAL A O 1
ATOM 4404 N N . GLN A 1 545 ? 41.564 14.453 -15.249 1.00 85.56 545 GLN A N 1
ATOM 4405 C CA . GLN A 1 545 ? 42.984 14.137 -15.298 1.00 85.56 545 GLN A CA 1
ATOM 4406 C C . GLN A 1 545 ? 43.693 14.707 -14.068 1.00 85.56 545 GLN A C 1
ATOM 4408 O O . GLN A 1 545 ? 43.547 15.884 -13.734 1.00 85.56 545 GLN A O 1
ATOM 4413 N N . THR A 1 546 ? 44.460 13.875 -13.373 1.00 76.94 546 THR A N 1
ATOM 4414 C CA . THR A 1 546 ? 45.259 14.288 -12.215 1.00 76.94 546 THR A CA 1
ATOM 4415 C C . THR A 1 546 ? 46.654 14.761 -12.629 1.00 76.94 546 THR A C 1
ATOM 4417 O O . THR A 1 546 ? 47.116 14.505 -13.739 1.00 76.94 546 THR A O 1
ATOM 4420 N N . ALA A 1 547 ? 47.348 15.466 -11.727 1.00 73.81 547 ALA A N 1
ATOM 4421 C CA . ALA A 1 547 ? 48.675 16.042 -11.988 1.00 73.81 547 ALA A CA 1
ATOM 4422 C C . ALA A 1 547 ? 49.767 14.999 -12.314 1.00 73.81 547 ALA A C 1
ATOM 4424 O O . ALA A 1 547 ? 50.764 15.330 -12.944 1.00 73.81 547 ALA A O 1
ATOM 4425 N N . ASP A 1 548 ? 49.570 13.747 -11.900 1.00 75.19 548 ASP A N 1
ATOM 4426 C CA . ASP A 1 548 ? 50.398 12.572 -12.203 1.00 75.19 548 ASP A CA 1
ATOM 4427 C C . ASP A 1 548 ? 50.001 11.863 -13.516 1.00 75.19 548 ASP A C 1
ATOM 4429 O O . ASP A 1 548 ? 50.571 10.830 -13.856 1.00 75.19 548 ASP A O 1
ATOM 4433 N N . GLY A 1 549 ? 49.044 12.408 -14.277 1.00 77.06 549 GLY A N 1
ATOM 4434 C CA . GLY A 1 549 ? 48.632 11.899 -15.587 1.00 77.06 549 GLY A CA 1
ATOM 4435 C C . GLY A 1 549 ? 47.573 10.790 -15.560 1.00 77.06 549 GLY A C 1
ATOM 4436 O O . GLY A 1 549 ? 47.185 10.313 -16.625 1.00 77.06 549 GLY A O 1
ATOM 4437 N N . GLY A 1 550 ? 47.076 10.394 -14.383 1.00 83.19 550 GLY A N 1
ATOM 4438 C CA . GLY A 1 550 ? 45.990 9.419 -14.246 1.00 83.19 550 GLY A CA 1
ATOM 4439 C C . GLY A 1 550 ? 44.630 9.967 -14.696 1.00 83.19 550 GLY A C 1
ATOM 4440 O O . GLY A 1 550 ? 44.324 11.140 -14.484 1.00 83.19 550 GLY A O 1
ATOM 4441 N N . LEU A 1 551 ? 43.800 9.111 -15.301 1.00 89.38 551 LEU A N 1
ATOM 4442 C CA . LEU A 1 551 ? 42.426 9.437 -15.700 1.00 89.38 551 LEU A CA 1
ATOM 4443 C C . LEU A 1 551 ? 41.425 8.810 -14.730 1.00 89.38 551 LEU A C 1
ATOM 4445 O O . LEU A 1 551 ? 41.460 7.603 -14.476 1.00 89.38 551 LEU A O 1
ATOM 4449 N N . PHE A 1 552 ? 40.502 9.622 -14.226 1.00 88.94 552 PHE A N 1
ATOM 4450 C CA . PHE A 1 552 ? 39.478 9.202 -13.278 1.00 88.94 552 PHE A CA 1
ATOM 4451 C C . PHE A 1 552 ? 38.095 9.622 -13.751 1.00 88.94 552 PHE A C 1
ATOM 4453 O O . PHE A 1 552 ? 37.933 10.668 -14.369 1.00 88.94 552 PHE A O 1
ATOM 4460 N N . VAL A 1 553 ? 37.087 8.814 -13.440 1.00 87.12 553 VAL A N 1
ATOM 4461 C CA . VAL A 1 553 ? 35.690 9.189 -13.650 1.00 87.12 553 VAL A CA 1
ATOM 4462 C C . VAL A 1 553 ? 35.297 10.212 -12.579 1.00 87.12 553 VAL A C 1
ATOM 4464 O O . VAL A 1 553 ? 35.780 10.119 -11.454 1.00 87.12 553 VAL A O 1
ATOM 4467 N N . SER A 1 554 ? 34.408 11.153 -12.893 1.00 84.25 554 SER A N 1
ATOM 4468 C CA . SER A 1 554 ? 33.759 12.108 -11.991 1.00 84.25 554 SER A CA 1
ATOM 4469 C C . SER A 1 554 ? 32.294 12.280 -12.383 1.00 84.25 554 SER A C 1
ATOM 4471 O O . SER A 1 554 ? 31.963 12.441 -13.552 1.00 84.25 554 SER A O 1
ATOM 4473 N N . THR A 1 555 ? 31.388 12.224 -11.411 1.00 80.38 555 THR A N 1
ATOM 4474 C CA . THR A 1 555 ? 29.940 12.411 -11.608 1.00 80.38 555 THR A CA 1
ATOM 4475 C C . THR A 1 555 ? 29.420 13.729 -11.039 1.00 80.38 555 THR A C 1
ATOM 4477 O O . THR A 1 555 ? 28.244 14.033 -11.220 1.00 80.38 555 THR A O 1
ATOM 4480 N N . ARG A 1 556 ? 30.277 14.541 -10.404 1.00 73.56 556 ARG A N 1
ATOM 4481 C CA . ARG A 1 556 ? 29.896 15.740 -9.633 1.00 73.56 556 ARG A CA 1
ATOM 4482 C C . ARG A 1 556 ? 28.984 16.707 -10.377 1.00 73.56 556 ARG A C 1
ATOM 4484 O O . ARG A 1 556 ? 28.024 17.216 -9.806 1.00 73.56 556 ARG A O 1
ATOM 4491 N N . GLU A 1 557 ? 29.320 16.983 -11.630 1.00 73.38 557 GLU A N 1
ATOM 4492 C CA . GLU A 1 557 ? 28.637 17.989 -12.446 1.00 73.38 557 GLU A CA 1
ATOM 4493 C C . GLU A 1 557 ? 27.839 17.329 -13.571 1.00 73.38 557 GLU A C 1
ATOM 4495 O O . GLU A 1 557 ? 26.657 17.628 -13.767 1.00 73.38 557 GLU A O 1
ATOM 4500 N N . ALA A 1 558 ? 28.458 16.373 -14.266 1.00 83.00 558 ALA A N 1
ATOM 4501 C CA . ALA A 1 558 ? 27.892 15.768 -15.461 1.00 83.00 558 ALA A CA 1
ATOM 4502 C C . ALA A 1 558 ? 26.650 14.902 -15.175 1.00 83.00 558 ALA A C 1
ATOM 4504 O O . ALA A 1 558 ? 25.657 15.000 -15.903 1.00 83.00 558 ALA A O 1
ATOM 4505 N N . LEU A 1 559 ? 26.646 14.101 -14.098 1.00 83.69 559 LEU A N 1
ATOM 4506 C CA . LEU A 1 559 ? 25.517 13.214 -13.787 1.00 83.69 559 LEU A CA 1
ATOM 4507 C C . LEU A 1 559 ? 24.260 13.995 -13.351 1.00 83.69 559 LEU A C 1
ATOM 4509 O O . LEU A 1 559 ? 23.210 13.786 -13.971 1.00 83.69 559 LEU A O 1
ATOM 4513 N N . PRO A 1 560 ? 24.315 14.940 -12.381 1.00 78.94 560 PRO A N 1
ATOM 4514 C CA . PRO A 1 560 ? 23.163 15.778 -12.050 1.00 78.94 560 PRO A CA 1
ATOM 4515 C C . PRO A 1 560 ? 22.624 16.561 -13.248 1.00 78.94 560 PRO A C 1
ATOM 4517 O O . PRO A 1 560 ? 21.404 16.674 -13.400 1.00 78.94 560 PRO A O 1
ATOM 4520 N N . ALA A 1 561 ? 23.500 17.073 -14.122 1.00 80.00 561 ALA A N 1
ATOM 4521 C CA . ALA A 1 561 ? 23.092 17.781 -15.332 1.00 80.00 561 ALA A CA 1
ATOM 4522 C C . ALA A 1 561 ? 22.308 16.866 -16.290 1.00 80.00 561 ALA A C 1
ATOM 4524 O O . ALA A 1 561 ? 21.198 17.220 -16.706 1.00 80.00 561 ALA A O 1
ATOM 4525 N N . CYS A 1 562 ? 22.831 15.666 -16.570 1.00 82.38 562 CYS A N 1
ATOM 4526 C CA . CYS A 1 562 ? 22.180 14.673 -17.428 1.00 82.38 562 CYS A CA 1
ATOM 4527 C C . CYS A 1 562 ? 20.811 14.244 -16.879 1.00 82.38 562 CYS A C 1
ATOM 4529 O O . CYS A 1 562 ? 19.809 14.249 -17.600 1.00 82.38 562 CYS A O 1
ATOM 4531 N N . LEU A 1 563 ? 20.739 13.923 -15.586 1.00 80.56 563 LEU A N 1
ATOM 4532 C CA . LEU A 1 563 ? 19.504 13.470 -14.945 1.00 80.56 563 LEU A CA 1
ATOM 4533 C C . LEU A 1 563 ? 18.457 14.585 -14.847 1.00 80.56 563 LEU A C 1
ATOM 4535 O O . LEU A 1 563 ? 17.277 14.353 -15.110 1.00 80.56 563 LEU A O 1
ATOM 4539 N N . THR A 1 564 ? 18.878 15.821 -14.568 1.00 77.12 564 THR A N 1
ATOM 4540 C CA . THR A 1 564 ? 17.989 16.995 -14.581 1.00 77.12 564 THR A CA 1
ATOM 4541 C C . THR A 1 564 ? 17.430 17.253 -15.981 1.00 77.12 564 THR A C 1
ATOM 4543 O O . THR A 1 564 ? 16.247 17.569 -16.139 1.00 77.12 564 THR A O 1
ATOM 4546 N N . GLN A 1 565 ? 18.255 17.107 -17.021 1.00 79.12 565 GLN A N 1
ATOM 4547 C CA . GLN A 1 565 ? 17.805 17.212 -18.408 1.00 79.12 565 GLN A CA 1
ATOM 4548 C C . GLN A 1 565 ? 16.784 16.118 -18.742 1.00 79.12 565 GLN A C 1
ATOM 4550 O O . GLN A 1 565 ? 15.749 16.405 -19.348 1.00 79.12 565 GLN A O 1
ATOM 4555 N N . TRP A 1 566 ? 17.039 14.879 -18.321 1.00 80.06 566 TRP A N 1
ATOM 4556 C CA . TRP A 1 566 ? 16.118 13.762 -18.512 1.00 80.06 566 TRP A CA 1
ATOM 4557 C C . TRP A 1 566 ? 14.796 13.954 -17.759 1.00 80.06 566 TRP A C 1
ATOM 4559 O O . TRP A 1 566 ? 13.730 13.730 -18.337 1.00 80.06 566 TRP A O 1
ATOM 4569 N N . ALA A 1 567 ? 14.814 14.440 -16.516 1.00 73.38 567 ALA A N 1
ATOM 4570 C CA . ALA A 1 567 ? 13.599 14.692 -15.738 1.00 73.38 567 ALA A CA 1
ATOM 4571 C C . ALA A 1 567 ? 12.689 15.757 -16.363 1.00 73.38 567 ALA A C 1
ATOM 4573 O O . ALA A 1 567 ? 11.470 15.603 -16.327 1.00 73.38 567 ALA A O 1
ATOM 4574 N N . LYS A 1 568 ? 13.256 16.784 -17.014 1.00 73.88 568 LYS A N 1
ATOM 4575 C CA . LYS A 1 568 ? 12.485 17.818 -17.732 1.00 73.88 568 LYS A CA 1
ATOM 4576 C C . LYS A 1 568 ? 11.747 17.293 -18.972 1.00 73.88 568 LYS A C 1
ATOM 4578 O O . LYS A 1 568 ? 10.798 17.937 -19.424 1.00 73.88 568 LYS A O 1
ATOM 4583 N N . LYS A 1 569 ? 12.157 16.156 -19.550 1.00 71.75 569 LYS A N 1
ATOM 4584 C CA . LYS A 1 569 ? 11.467 15.553 -20.705 1.00 71.75 569 LYS A CA 1
ATOM 4585 C C . LYS A 1 569 ? 10.110 14.985 -20.270 1.00 71.75 569 LYS A C 1
ATOM 4587 O O . LYS A 1 569 ? 10.034 14.305 -19.244 1.00 71.75 569 LYS A O 1
ATOM 4592 N N . ARG A 1 570 ? 9.058 15.234 -21.070 1.00 60.34 570 ARG A N 1
ATOM 4593 C CA . ARG A 1 570 ? 7.697 14.691 -20.857 1.00 60.34 570 ARG A CA 1
ATOM 4594 C C . ARG A 1 570 ? 7.748 13.168 -20.652 1.00 60.34 570 ARG A C 1
ATOM 4596 O O . ARG A 1 570 ? 8.623 12.535 -21.244 1.00 60.34 570 ARG A O 1
ATOM 4603 N N . PRO A 1 571 ? 6.847 12.585 -19.836 1.00 55.84 571 PRO A N 1
ATOM 4604 C CA . PRO A 1 571 ? 6.819 11.142 -19.624 1.00 55.84 571 PRO A CA 1
ATOM 4605 C C . PRO A 1 571 ? 6.737 10.433 -20.979 1.00 55.84 571 PRO A C 1
ATOM 4607 O O . PRO A 1 571 ? 5.831 10.688 -21.774 1.00 55.84 571 PRO A O 1
ATOM 4610 N N . VAL A 1 572 ? 7.751 9.616 -21.257 1.00 55.56 572 VAL A N 1
ATOM 4611 C CA . VAL A 1 572 ? 7.831 8.778 -22.455 1.00 55.56 572 VAL A CA 1
ATOM 4612 C C . VAL A 1 572 ? 6.792 7.657 -22.316 1.00 55.56 572 VAL A C 1
ATOM 4614 O O . VAL A 1 572 ? 6.357 7.352 -21.204 1.00 55.56 572 VAL A O 1
ATOM 4617 N N . ALA A 1 573 ? 6.363 7.068 -23.435 1.00 56.31 573 ALA A N 1
ATOM 4618 C CA . ALA A 1 573 ? 5.477 5.905 -23.454 1.00 56.31 573 ALA A CA 1
ATOM 4619 C C . ALA A 1 573 ? 5.920 4.828 -22.440 1.00 56.31 573 ALA A C 1
ATOM 4621 O O . ALA A 1 573 ? 7.116 4.620 -22.235 1.00 56.31 573 ALA A O 1
ATOM 4622 N N . ARG A 1 574 ? 4.950 4.130 -21.828 1.00 56.81 574 ARG A N 1
ATOM 4623 C CA . ARG A 1 574 ? 5.160 3.092 -20.796 1.00 56.81 574 ARG A CA 1
ATOM 4624 C C . ARG A 1 574 ? 6.196 2.031 -21.200 1.00 56.81 574 ARG A C 1
ATOM 4626 O O . ARG A 1 574 ? 6.968 1.586 -20.363 1.00 56.81 574 ARG A O 1
ATOM 4633 N N . THR A 1 575 ? 6.301 1.757 -22.497 1.00 58.88 575 THR A N 1
ATOM 4634 C CA . THR A 1 575 ? 7.291 0.863 -23.111 1.00 58.88 575 THR A CA 1
ATOM 4635 C C . THR A 1 575 ? 8.752 1.260 -22.855 1.00 58.88 575 THR A C 1
ATOM 4637 O O . THR A 1 575 ? 9.602 0.390 -22.694 1.00 58.88 575 THR A O 1
ATOM 4640 N N . HIS A 1 576 ? 9.081 2.555 -22.773 1.00 67.12 576 HIS A N 1
ATOM 4641 C CA . HIS A 1 576 ? 10.443 2.995 -22.439 1.00 67.12 576 HIS A CA 1
ATOM 4642 C C . HIS A 1 576 ? 10.770 2.769 -20.959 1.00 67.12 576 HIS A C 1
ATOM 4644 O O . HIS A 1 576 ? 11.900 2.418 -20.637 1.00 67.12 576 HIS A O 1
ATOM 4650 N N . PHE A 1 577 ? 9.787 2.923 -20.068 1.00 71.19 577 PHE A N 1
ATOM 4651 C CA . PHE A 1 577 ? 9.960 2.631 -18.645 1.00 71.19 577 PHE A CA 1
ATOM 4652 C C . PHE A 1 577 ? 10.176 1.134 -18.402 1.00 71.19 577 PHE A C 1
ATOM 4654 O O . PHE A 1 577 ? 11.133 0.773 -17.721 1.00 71.19 577 PHE A O 1
ATOM 4661 N N . ASP A 1 578 ? 9.362 0.274 -19.024 1.00 68.44 578 ASP A N 1
ATOM 4662 C CA . ASP A 1 578 ? 9.510 -1.185 -18.922 1.00 68.44 578 ASP A CA 1
ATOM 4663 C C . ASP A 1 578 ? 10.906 -1.632 -19.406 1.00 68.44 578 ASP A C 1
ATOM 4665 O O . ASP A 1 578 ? 11.548 -2.500 -18.811 1.00 68.44 578 ASP A O 1
ATOM 4669 N N . ARG A 1 579 ? 11.431 -0.969 -20.446 1.00 74.00 579 ARG A N 1
ATOM 4670 C CA . ARG A 1 579 ? 12.793 -1.188 -20.947 1.00 74.00 579 ARG A CA 1
ATOM 4671 C C . ARG A 1 579 ? 13.878 -0.716 -19.975 1.00 74.00 579 ARG A C 1
ATOM 4673 O O . ARG A 1 579 ? 14.843 -1.446 -19.760 1.00 74.00 579 ARG A O 1
ATOM 4680 N N . ILE A 1 580 ? 13.743 0.479 -19.396 1.00 77.25 580 ILE A N 1
ATOM 4681 C CA . ILE A 1 580 ? 14.675 0.984 -18.372 1.00 77.25 580 ILE A CA 1
ATOM 4682 C C . ILE A 1 580 ? 14.723 0.016 -17.186 1.00 77.25 580 ILE A C 1
ATOM 4684 O O . ILE A 1 580 ? 15.805 -0.330 -16.713 1.00 77.25 580 ILE A O 1
ATOM 4688 N N . GLU A 1 581 ? 13.560 -0.450 -16.727 1.00 77.12 581 GLU A N 1
ATOM 4689 C CA . GLU A 1 581 ? 13.463 -1.411 -15.632 1.00 77.12 581 GLU A CA 1
ATOM 4690 C C . GLU A 1 581 ? 14.169 -2.728 -15.983 1.00 77.12 581 GLU A C 1
ATOM 4692 O O . GLU A 1 581 ? 14.946 -3.231 -15.172 1.00 77.12 581 GLU A O 1
ATOM 4697 N N . ALA A 1 582 ? 13.983 -3.246 -17.201 1.00 73.56 582 ALA A N 1
ATOM 4698 C CA . ALA A 1 582 ? 14.680 -4.444 -17.666 1.00 73.56 582 ALA A CA 1
ATOM 4699 C C . ALA A 1 582 ? 16.212 -4.275 -17.661 1.00 73.56 582 ALA A C 1
ATOM 4701 O O . ALA A 1 582 ? 16.916 -5.161 -17.177 1.00 73.56 582 ALA A O 1
ATOM 4702 N N . CYS A 1 583 ? 16.728 -3.128 -18.116 1.00 80.75 583 CYS A N 1
ATOM 4703 C CA . CYS A 1 583 ? 18.171 -2.853 -18.134 1.00 80.75 583 CYS A CA 1
ATOM 4704 C C . CYS A 1 583 ? 18.752 -2.724 -16.717 1.00 80.75 583 CYS A C 1
ATOM 4706 O O . CYS A 1 583 ? 19.829 -3.247 -16.440 1.00 80.75 583 CYS A O 1
ATOM 4708 N N . LEU A 1 584 ? 18.031 -2.072 -15.795 1.00 83.06 584 LEU A N 1
ATOM 4709 C CA . LEU A 1 584 ? 18.433 -1.984 -14.386 1.00 83.06 584 LEU A CA 1
ATOM 4710 C C . LEU A 1 584 ? 18.444 -3.363 -13.715 1.00 83.06 584 LEU A C 1
ATOM 4712 O O . LEU A 1 584 ? 19.349 -3.652 -12.936 1.00 83.06 584 LEU A O 1
ATOM 4716 N N . VAL A 1 585 ? 17.469 -4.226 -14.023 1.00 76.44 585 VAL A N 1
ATOM 4717 C CA . VAL A 1 585 ? 17.433 -5.616 -13.538 1.00 76.44 585 VAL A CA 1
ATOM 4718 C C . VAL A 1 585 ? 18.598 -6.427 -14.106 1.00 76.44 585 VAL A C 1
ATOM 4720 O O . VAL A 1 585 ? 19.241 -7.163 -13.359 1.00 76.44 585 VAL A O 1
ATOM 4723 N N . GLU A 1 586 ? 18.903 -6.273 -15.396 1.00 79.06 586 GLU A N 1
ATOM 4724 C CA . GLU A 1 586 ? 20.038 -6.945 -16.031 1.00 79.06 586 GLU A CA 1
ATOM 4725 C C . GLU A 1 586 ? 21.371 -6.497 -15.422 1.00 79.06 586 GLU A C 1
ATOM 4727 O O . GLU A 1 586 ? 22.164 -7.343 -15.020 1.00 79.06 586 GLU A O 1
ATOM 4732 N N . ALA A 1 587 ? 21.596 -5.191 -15.259 1.00 84.94 587 ALA A N 1
ATOM 4733 C CA . ALA A 1 587 ? 22.799 -4.672 -14.611 1.00 84.94 587 ALA A CA 1
ATOM 4734 C C . ALA A 1 587 ? 22.919 -5.146 -13.151 1.00 84.94 587 ALA A C 1
ATOM 4736 O O . ALA A 1 587 ? 23.993 -5.553 -12.707 1.00 84.94 587 ALA A O 1
ATOM 4737 N N . LYS A 1 588 ? 21.804 -5.169 -12.411 1.00 82.88 588 LYS A N 1
ATOM 4738 C CA . LYS A 1 588 ? 21.751 -5.658 -11.027 1.00 82.88 588 LYS A CA 1
ATOM 4739 C C . LYS A 1 588 ? 22.103 -7.142 -10.905 1.00 82.88 588 LYS A C 1
ATOM 4741 O O . LYS A 1 588 ? 22.646 -7.545 -9.880 1.00 82.88 588 LYS A O 1
ATOM 4746 N N . ALA A 1 589 ? 21.872 -7.952 -11.939 1.00 75.69 589 ALA A N 1
ATOM 4747 C CA . ALA A 1 589 ? 22.272 -9.359 -11.936 1.00 75.69 589 ALA A CA 1
ATOM 4748 C C . ALA A 1 589 ? 23.796 -9.550 -11.807 1.00 75.69 589 ALA A C 1
ATOM 4750 O O . ALA A 1 589 ? 24.226 -10.603 -11.352 1.00 75.69 589 ALA A O 1
ATOM 4751 N N . PHE A 1 590 ? 24.609 -8.540 -12.138 1.00 83.06 590 PHE A N 1
ATOM 4752 C CA . PHE A 1 590 ? 26.066 -8.584 -11.978 1.00 83.06 590 PHE A CA 1
ATOM 4753 C C . PHE A 1 590 ? 26.541 -8.166 -10.578 1.00 83.06 590 PHE A C 1
ATOM 4755 O O . PHE A 1 590 ? 27.724 -8.294 -10.288 1.00 83.06 590 PHE A O 1
ATOM 4762 N N . VAL A 1 591 ? 25.657 -7.719 -9.676 1.00 83.94 591 VAL A N 1
ATOM 4763 C CA . VAL A 1 591 ? 26.031 -7.316 -8.306 1.00 83.94 591 VAL A CA 1
ATOM 4764 C C . VAL A 1 591 ? 26.817 -8.398 -7.545 1.00 83.94 591 VAL A C 1
ATOM 4766 O O . VAL A 1 591 ? 27.819 -8.034 -6.934 1.00 83.94 591 VAL A O 1
ATOM 4769 N N . PRO A 1 592 ? 26.462 -9.701 -7.586 1.00 79.44 592 PRO A N 1
ATOM 4770 C CA . PRO A 1 592 ? 27.277 -10.745 -6.960 1.00 79.44 592 PRO A CA 1
ATOM 4771 C C . PRO A 1 592 ? 28.718 -10.777 -7.483 1.00 79.44 592 PRO A C 1
ATOM 4773 O O . PRO A 1 592 ? 29.641 -10.855 -6.682 1.00 79.44 592 PRO A O 1
ATOM 4776 N N . VAL A 1 593 ? 28.912 -10.614 -8.798 1.00 82.56 593 VAL A N 1
ATOM 4777 C CA . VAL A 1 593 ? 30.242 -10.524 -9.425 1.00 82.56 593 VAL A CA 1
ATOM 4778 C C . VAL A 1 593 ? 30.988 -9.281 -8.954 1.00 82.56 593 VAL A C 1
ATOM 4780 O O . VAL A 1 593 ? 32.159 -9.360 -8.611 1.00 82.56 593 VAL A O 1
ATOM 4783 N N . LEU A 1 594 ? 30.310 -8.132 -8.889 1.00 86.31 594 LEU A N 1
ATOM 4784 C CA . LEU A 1 594 ? 30.901 -6.873 -8.419 1.00 86.31 594 LEU A CA 1
ATOM 4785 C C . LEU A 1 594 ? 31.339 -6.931 -6.946 1.00 86.31 594 LEU A C 1
ATOM 4787 O O . LEU A 1 594 ? 32.193 -6.148 -6.537 1.00 86.31 594 LEU A O 1
ATOM 4791 N N . MET A 1 595 ? 30.758 -7.836 -6.156 1.00 84.62 595 MET A N 1
ATOM 4792 C CA . MET A 1 595 ? 31.116 -8.068 -4.755 1.00 84.62 595 MET A CA 1
ATOM 4793 C C . MET A 1 595 ? 32.106 -9.228 -4.563 1.00 84.62 595 MET A C 1
ATOM 4795 O O . MET A 1 595 ? 32.583 -9.416 -3.443 1.00 84.62 595 MET A O 1
ATOM 4799 N N . ASP A 1 596 ? 32.411 -9.998 -5.613 1.00 81.12 596 ASP A N 1
ATOM 4800 C CA . ASP A 1 596 ? 33.356 -11.113 -5.545 1.00 81.12 596 ASP A CA 1
ATOM 4801 C C . ASP A 1 596 ? 34.785 -10.580 -5.321 1.00 81.12 596 ASP A C 1
ATOM 4803 O O . ASP A 1 596 ? 35.229 -9.691 -6.055 1.00 81.12 596 ASP A O 1
ATOM 4807 N N . PRO A 1 597 ? 35.544 -11.112 -4.344 1.00 79.56 597 PRO A N 1
ATOM 4808 C CA . PRO A 1 597 ? 36.947 -10.749 -4.142 1.00 79.56 597 PRO A CA 1
ATOM 4809 C C . PRO A 1 597 ? 37.844 -10.935 -5.378 1.00 79.56 597 PRO A C 1
ATOM 4811 O O . PRO A 1 597 ? 38.872 -10.272 -5.482 1.00 79.56 597 PRO A O 1
ATOM 4814 N N . ASN A 1 598 ? 37.467 -11.821 -6.303 1.00 82.00 598 ASN A N 1
ATOM 4815 C CA . ASN A 1 598 ? 38.176 -12.114 -7.550 1.00 82.00 598 ASN A CA 1
ATOM 4816 C C . ASN A 1 598 ? 37.646 -11.309 -8.748 1.00 82.00 598 ASN A C 1
ATOM 4818 O O . ASN A 1 598 ? 37.992 -11.609 -9.894 1.00 82.00 598 ASN A O 1
ATOM 4822 N N . CYS A 1 599 ? 36.780 -10.318 -8.522 1.00 85.31 599 CYS A N 1
ATOM 4823 C CA . CYS A 1 599 ? 36.284 -9.451 -9.582 1.00 85.31 599 CYS A CA 1
ATOM 4824 C C . CYS A 1 599 ? 37.456 -8.748 -10.300 1.00 85.31 599 CYS A C 1
ATOM 4826 O O . CYS A 1 599 ? 38.318 -8.165 -9.641 1.00 85.31 599 CYS A O 1
ATOM 4828 N N . PRO A 1 600 ? 37.503 -8.748 -11.646 1.00 88.06 600 PRO A N 1
ATOM 4829 C CA . PRO A 1 600 ? 38.574 -8.099 -12.403 1.00 88.06 600 PRO A CA 1
ATOM 4830 C C . PRO A 1 600 ? 38.502 -6.566 -12.346 1.00 88.06 600 PRO A C 1
ATOM 4832 O O . PRO A 1 600 ? 39.448 -5.890 -12.750 1.00 88.06 600 PRO A O 1
ATOM 4835 N N . LEU A 1 601 ? 37.385 -6.002 -11.872 1.00 91.31 601 LEU A N 1
ATOM 4836 C CA . LEU A 1 601 ? 37.248 -4.567 -11.647 1.00 91.31 601 LEU A CA 1
ATOM 4837 C C . LEU A 1 601 ? 37.914 -4.152 -10.329 1.00 91.31 601 LEU A C 1
ATOM 4839 O O . LEU A 1 601 ? 37.704 -4.808 -9.309 1.00 91.31 601 LEU A O 1
ATOM 4843 N N . PRO A 1 602 ? 38.605 -2.998 -10.297 1.00 91.38 602 PRO A N 1
ATOM 4844 C CA . PRO A 1 602 ? 38.970 -2.366 -9.038 1.00 91.38 602 PRO A CA 1
ATOM 4845 C C . PRO A 1 602 ? 37.721 -2.127 -8.168 1.00 91.38 602 PRO A C 1
ATOM 4847 O O . PRO A 1 602 ? 36.677 -1.738 -8.717 1.00 91.38 602 PRO A O 1
ATOM 4850 N N . PRO A 1 603 ? 37.801 -2.300 -6.833 1.00 89.31 603 PRO A N 1
ATOM 4851 C CA . PRO A 1 603 ? 36.672 -2.082 -5.925 1.00 89.31 603 PRO A CA 1
ATOM 4852 C C . PRO A 1 603 ? 36.004 -0.712 -6.093 1.00 89.31 603 PRO A C 1
ATOM 4854 O O . PRO A 1 603 ? 34.795 -0.576 -5.908 1.00 89.31 603 PRO A O 1
ATOM 4857 N N . GLU A 1 604 ? 36.775 0.304 -6.484 1.00 88.25 604 GLU A N 1
ATOM 4858 C CA . GLU A 1 604 ? 36.296 1.657 -6.743 1.00 88.25 604 GLU A CA 1
ATOM 4859 C C . GLU A 1 604 ? 35.355 1.724 -7.950 1.00 88.25 604 GLU A C 1
ATOM 4861 O O . GLU A 1 604 ? 34.343 2.426 -7.918 1.00 88.25 604 GLU A O 1
ATOM 4866 N N . VAL A 1 605 ? 35.662 0.970 -9.008 1.00 91.38 605 VAL A N 1
ATOM 4867 C CA . VAL A 1 605 ? 34.834 0.899 -10.220 1.00 91.38 605 VAL A CA 1
ATOM 4868 C C . VAL A 1 605 ? 33.600 0.034 -9.987 1.00 91.38 605 VAL A C 1
ATOM 4870 O O . VAL A 1 605 ? 32.510 0.387 -10.430 1.00 91.38 605 VAL A O 1
ATOM 4873 N N . ALA A 1 606 ? 33.739 -1.069 -9.251 1.00 91.81 606 ALA A N 1
ATOM 4874 C CA . ALA A 1 606 ? 32.598 -1.894 -8.868 1.00 91.81 606 ALA A CA 1
ATOM 4875 C C . ALA A 1 606 ? 31.577 -1.089 -8.040 1.00 91.81 606 ALA A C 1
ATOM 4877 O O . ALA A 1 606 ? 30.388 -1.062 -8.375 1.00 91.81 606 ALA A O 1
ATOM 4878 N N . LEU A 1 607 ? 32.052 -0.346 -7.030 1.00 90.06 607 LEU A N 1
ATOM 4879 C CA . LEU A 1 607 ? 31.201 0.513 -6.206 1.00 90.06 607 LEU A CA 1
ATOM 4880 C C . LEU A 1 607 ? 30.520 1.616 -7.031 1.00 90.06 607 LEU A C 1
ATOM 4882 O O . LEU A 1 607 ? 29.346 1.902 -6.796 1.00 90.06 607 LEU A O 1
ATOM 4886 N N . SER A 1 608 ? 31.213 2.225 -8.001 1.00 89.88 608 SER A N 1
ATOM 4887 C CA . SER A 1 608 ? 30.628 3.293 -8.825 1.00 89.88 608 SER A CA 1
ATOM 4888 C C . SER A 1 608 ? 29.489 2.791 -9.720 1.00 89.88 608 SER A C 1
ATOM 4890 O O . SER A 1 608 ? 28.484 3.486 -9.870 1.00 89.88 608 SER A O 1
ATOM 4892 N N . ILE A 1 609 ? 29.585 1.562 -10.240 1.00 92.00 609 ILE A N 1
ATOM 4893 C CA . ILE A 1 609 ? 28.507 0.901 -10.993 1.00 92.00 609 ILE A CA 1
ATOM 4894 C C . ILE A 1 609 ? 27.295 0.642 -10.088 1.00 92.00 609 ILE A C 1
ATOM 4896 O O . ILE A 1 609 ? 26.169 0.990 -10.449 1.00 92.00 609 ILE A O 1
ATOM 4900 N N . GLN A 1 610 ? 27.512 0.073 -8.897 1.00 90.50 610 GLN A N 1
ATOM 4901 C CA . GLN A 1 610 ? 26.430 -0.206 -7.941 1.00 90.50 610 GLN A CA 1
ATOM 4902 C C . GLN A 1 610 ? 25.725 1.078 -7.496 1.00 90.50 610 GLN A C 1
ATOM 4904 O O . GLN A 1 610 ? 24.498 1.122 -7.397 1.00 90.50 610 GLN A O 1
ATOM 4909 N N . LEU A 1 611 ? 26.499 2.137 -7.260 1.00 87.62 611 LEU A N 1
ATOM 4910 C CA . LEU A 1 611 ? 25.980 3.433 -6.853 1.00 87.62 611 LEU A CA 1
ATOM 4911 C C . LEU A 1 611 ? 25.185 4.120 -7.967 1.00 87.62 611 LEU A C 1
ATOM 4913 O O . LEU A 1 611 ? 24.114 4.669 -7.697 1.00 87.62 611 LEU A O 1
ATOM 4917 N N . LEU A 1 612 ? 25.674 4.065 -9.210 1.00 88.44 612 LEU A N 1
ATOM 4918 C CA . LEU A 1 612 ? 24.945 4.562 -10.374 1.00 88.44 612 LEU A CA 1
ATOM 4919 C C . LEU A 1 612 ? 23.615 3.819 -10.522 1.00 88.44 612 LEU A C 1
ATOM 4921 O O . LEU A 1 612 ? 22.570 4.453 -10.630 1.00 88.44 612 LEU A O 1
ATOM 4925 N N . GLY A 1 613 ? 23.631 2.488 -10.460 1.00 88.19 613 GLY A N 1
ATOM 4926 C CA . GLY A 1 613 ? 22.423 1.674 -10.537 1.00 88.19 613 GLY A CA 1
ATOM 4927 C C . GLY A 1 613 ? 21.400 2.012 -9.448 1.00 88.19 613 GLY A C 1
ATOM 4928 O O . GLY A 1 613 ? 20.225 2.237 -9.751 1.00 88.19 613 GLY A O 1
ATOM 4929 N N . ALA A 1 614 ? 21.849 2.109 -8.190 1.00 85.62 614 ALA A N 1
ATOM 4930 C CA . ALA A 1 614 ? 21.003 2.488 -7.055 1.00 85.62 614 ALA A CA 1
ATOM 4931 C C . ALA A 1 614 ? 20.391 3.875 -7.240 1.00 85.62 614 ALA A C 1
ATOM 4933 O O . ALA A 1 614 ? 19.202 4.068 -6.996 1.00 85.62 614 ALA A O 1
ATOM 4934 N N . THR A 1 615 ? 21.195 4.815 -7.729 1.00 83.81 615 THR A N 1
ATOM 4935 C CA . THR A 1 615 ? 20.748 6.158 -8.075 1.00 83.81 615 THR A CA 1
ATOM 4936 C C . THR A 1 615 ? 19.647 6.099 -9.129 1.00 83.81 615 THR A C 1
ATOM 4938 O O . THR A 1 615 ? 18.531 6.525 -8.852 1.00 83.81 615 THR A O 1
ATOM 4941 N N . LEU A 1 616 ? 19.923 5.528 -10.309 1.00 84.75 616 LEU A N 1
ATOM 4942 C CA . LEU A 1 616 ? 18.995 5.477 -11.445 1.00 84.75 616 LEU A CA 1
ATOM 4943 C C . LEU A 1 616 ? 17.660 4.796 -11.101 1.00 84.75 616 LEU A C 1
ATOM 4945 O O . LEU A 1 616 ? 16.614 5.198 -11.610 1.00 84.75 616 LEU A O 1
ATOM 4949 N N . GLU A 1 617 ? 17.671 3.793 -10.223 1.00 82.19 617 GLU A N 1
ATOM 4950 C CA . GLU A 1 617 ? 16.447 3.150 -9.737 1.00 82.19 617 GLU A CA 1
ATOM 4951 C C . GLU A 1 617 ? 15.583 4.121 -8.912 1.00 82.19 617 GLU A C 1
ATOM 4953 O O . GLU A 1 617 ? 14.393 4.262 -9.195 1.00 82.19 617 GLU A O 1
ATOM 4958 N N . ILE A 1 618 ? 16.188 4.866 -7.979 1.00 79.06 618 ILE A N 1
ATOM 4959 C CA . ILE A 1 618 ? 15.498 5.880 -7.158 1.00 79.06 618 ILE A CA 1
ATOM 4960 C C . ILE A 1 618 ? 14.935 7.006 -8.037 1.00 79.06 618 ILE A C 1
ATOM 4962 O O . ILE A 1 618 ? 13.783 7.417 -7.878 1.00 79.06 618 ILE A O 1
ATOM 4966 N N . VAL A 1 619 ? 15.720 7.464 -9.017 1.00 78.25 619 VAL A N 1
ATOM 4967 C CA . VAL A 1 619 ? 15.280 8.433 -10.033 1.00 78.25 619 VAL A CA 1
ATOM 4968 C C . VAL A 1 619 ? 14.027 7.954 -10.764 1.00 78.25 619 VAL A C 1
ATOM 4970 O O . VAL A 1 619 ? 13.082 8.718 -10.990 1.00 78.25 619 VAL A O 1
ATOM 4973 N N . SER A 1 620 ? 14.053 6.695 -11.200 1.00 78.62 620 SER A N 1
ATOM 4974 C CA . SER A 1 620 ? 12.990 6.097 -11.998 1.00 78.62 620 SER A CA 1
ATOM 4975 C C . SER A 1 620 ? 11.693 6.015 -11.197 1.00 78.62 620 SER A C 1
ATOM 4977 O O . SER A 1 620 ? 10.649 6.463 -11.677 1.00 78.62 620 SER A O 1
ATOM 4979 N N . ASP A 1 621 ? 11.772 5.547 -9.949 1.00 75.50 621 ASP A N 1
ATOM 4980 C CA . ASP A 1 621 ? 10.620 5.438 -9.052 1.00 75.50 621 ASP A CA 1
ATOM 4981 C C . ASP A 1 621 ? 10.045 6.821 -8.671 1.00 75.50 621 ASP A C 1
ATOM 4983 O O . ASP A 1 621 ? 8.831 6.950 -8.502 1.00 75.50 621 ASP A O 1
ATOM 4987 N N . GLN A 1 622 ? 10.863 7.884 -8.622 1.00 73.94 622 GLN A N 1
ATOM 4988 C CA . GLN A 1 622 ? 10.377 9.262 -8.440 1.00 73.94 622 GLN A CA 1
ATOM 4989 C C . GLN A 1 622 ? 9.600 9.774 -9.663 1.00 73.94 622 GLN A C 1
ATOM 4991 O O . GLN A 1 622 ? 8.550 10.403 -9.515 1.00 73.94 622 GLN A O 1
ATOM 4996 N N . LYS A 1 623 ? 10.111 9.546 -10.882 1.00 75.12 623 LYS A N 1
ATOM 4997 C CA . LYS A 1 623 ? 9.469 10.043 -12.114 1.00 75.12 623 LYS A CA 1
ATOM 4998 C C . LYS A 1 623 ? 8.227 9.234 -12.491 1.00 75.12 623 LYS A C 1
ATOM 5000 O O . LYS A 1 623 ? 7.284 9.790 -13.057 1.00 75.12 623 LYS A O 1
ATOM 5005 N N . PHE A 1 624 ? 8.226 7.942 -12.175 1.00 72.88 624 PHE A N 1
ATOM 5006 C CA . PHE A 1 624 ? 7.150 7.002 -12.467 1.00 72.88 624 PHE A CA 1
ATOM 5007 C C . PHE A 1 624 ? 6.671 6.324 -11.172 1.00 72.88 624 PHE A C 1
ATOM 5009 O O . PHE A 1 624 ? 6.879 5.122 -10.988 1.00 72.88 624 PHE A O 1
ATOM 5016 N N . PRO A 1 625 ? 6.021 7.078 -10.261 1.00 60.81 625 PRO A N 1
ATOM 5017 C CA . PRO A 1 625 ? 5.597 6.545 -8.974 1.00 60.81 625 PRO A CA 1
ATOM 5018 C C . PRO A 1 625 ? 4.619 5.384 -9.165 1.00 60.81 625 PRO A C 1
ATOM 5020 O O . PRO A 1 625 ? 3.597 5.501 -9.850 1.00 60.81 625 PRO A O 1
ATOM 5023 N N . ARG A 1 626 ? 4.945 4.247 -8.547 1.00 52.44 626 ARG A N 1
ATOM 5024 C CA . ARG A 1 626 ? 4.103 3.047 -8.546 1.00 52.44 626 ARG A CA 1
ATOM 5025 C C . ARG A 1 626 ? 2.961 3.206 -7.546 1.00 52.44 626 ARG A C 1
ATOM 5027 O O . ARG A 1 626 ? 3.091 3.906 -6.543 1.00 52.44 626 ARG A O 1
ATOM 5034 N N . TYR A 1 627 ? 1.845 2.536 -7.826 1.00 36.88 627 TYR A N 1
ATOM 5035 C CA . TYR A 1 627 ? 0.736 2.422 -6.885 1.00 36.88 627 TYR A CA 1
ATOM 5036 C C . TYR A 1 627 ? 0.535 0.953 -6.471 1.00 36.88 627 TYR A C 1
ATOM 5038 O O . TYR A 1 627 ? 0.425 0.110 -7.367 1.00 36.88 627 TYR A O 1
ATOM 5046 N N . PRO A 1 628 ? 0.443 0.656 -5.161 1.00 41.44 628 PRO A N 1
ATOM 5047 C CA . PRO A 1 628 ? 0.583 1.602 -4.049 1.00 41.44 628 PRO A CA 1
ATOM 5048 C C . PRO A 1 628 ? 2.031 2.093 -3.869 1.00 41.44 628 PRO A C 1
ATOM 5050 O O . PRO A 1 628 ? 2.956 1.509 -4.444 1.00 41.44 628 PRO A O 1
ATOM 5053 N N . PRO A 1 629 ? 2.228 3.208 -3.136 1.00 39.03 629 PRO A N 1
ATOM 5054 C CA . PRO A 1 629 ? 3.551 3.778 -2.923 1.00 39.03 629 PRO A CA 1
ATOM 5055 C C . PRO A 1 629 ? 4.418 2.760 -2.180 1.00 39.03 629 PRO A C 1
ATOM 5057 O O . PRO A 1 629 ? 4.139 2.437 -1.029 1.00 39.03 629 PRO A O 1
ATOM 5060 N N . ARG A 1 630 ? 5.458 2.243 -2.838 1.00 50.72 630 ARG A N 1
ATOM 5061 C CA . ARG A 1 630 ? 6.496 1.453 -2.168 1.00 50.72 630 ARG A CA 1
ATOM 5062 C C . ARG A 1 630 ? 7.396 2.374 -1.349 1.00 50.72 630 ARG A C 1
ATOM 5064 O O . ARG A 1 630 ? 7.414 3.588 -1.560 1.00 50.72 630 ARG A O 1
ATOM 5071 N N . ARG A 1 631 ? 8.220 1.778 -0.481 1.00 55.84 631 ARG A N 1
ATOM 5072 C CA . ARG A 1 631 ? 9.470 2.403 -0.024 1.00 55.84 631 ARG A CA 1
ATOM 5073 C C . ARG A 1 631 ? 10.187 2.960 -1.264 1.00 55.84 631 ARG A C 1
ATOM 5075 O O . ARG A 1 631 ? 10.519 2.194 -2.165 1.00 55.84 631 ARG A O 1
ATOM 5082 N N . PHE A 1 632 ? 10.332 4.284 -1.342 1.00 61.34 632 PHE A N 1
ATOM 5083 C CA . PHE A 1 632 ? 10.822 4.973 -2.548 1.00 61.34 632 PHE A CA 1
ATOM 5084 C C . PHE A 1 632 ? 12.275 4.608 -2.902 1.00 61.34 632 PHE A C 1
ATOM 5086 O O . PHE A 1 632 ? 12.719 4.843 -4.020 1.00 61.34 632 PHE A O 1
ATOM 5093 N N . SER A 1 633 ? 13.005 4.023 -1.953 1.00 72.94 633 SER A N 1
ATOM 5094 C CA . SER A 1 633 ? 14.352 3.488 -2.098 1.00 72.94 633 SER A CA 1
ATOM 5095 C C . SER A 1 633 ? 14.384 2.010 -1.691 1.00 72.94 633 SER A C 1
ATOM 5097 O O . SER A 1 633 ? 13.702 1.571 -0.756 1.00 72.94 633 SER A O 1
ATOM 5099 N N . LYS A 1 634 ? 15.199 1.216 -2.394 1.00 78.62 634 LYS A N 1
ATOM 5100 C CA . LYS A 1 634 ? 15.463 -0.177 -2.013 1.00 78.62 634 LYS A CA 1
ATOM 5101 C C . LYS A 1 634 ? 16.633 -0.239 -1.024 1.00 78.62 634 LYS A C 1
ATOM 5103 O O . LYS A 1 634 ? 17.643 0.429 -1.265 1.00 78.62 634 LYS A O 1
ATOM 5108 N N . PRO A 1 635 ? 16.542 -1.058 0.042 1.00 83.75 635 PRO A N 1
ATOM 5109 C CA . PRO A 1 635 ? 17.665 -1.292 0.944 1.00 83.75 635 PRO A CA 1
ATOM 5110 C C . PRO A 1 635 ? 18.912 -1.766 0.200 1.00 83.75 635 PRO A C 1
ATOM 5112 O O . PRO A 1 635 ? 18.801 -2.520 -0.766 1.00 83.75 635 PRO A O 1
ATOM 5115 N N . ALA A 1 636 ? 20.103 -1.379 0.656 1.00 86.75 636 ALA A N 1
ATOM 5116 C CA . ALA A 1 636 ? 21.358 -1.774 0.018 1.00 86.75 636 ALA A CA 1
ATOM 5117 C C . ALA A 1 636 ? 21.482 -3.301 -0.112 1.00 86.75 636 ALA A C 1
ATOM 5119 O O . ALA A 1 636 ? 21.784 -3.801 -1.193 1.00 86.75 636 ALA A O 1
ATOM 5120 N N . LYS A 1 637 ? 21.151 -4.047 0.952 1.00 81.62 637 LYS A N 1
ATOM 5121 C CA . LYS A 1 637 ? 21.294 -5.512 1.016 1.00 81.62 637 LYS A CA 1
ATOM 5122 C C . LYS A 1 637 ? 20.461 -6.255 -0.035 1.00 81.62 637 LYS A C 1
ATOM 5124 O O . LYS A 1 637 ? 20.941 -7.227 -0.605 1.00 81.62 637 LYS A O 1
ATOM 5129 N N . THR A 1 638 ? 19.236 -5.800 -0.304 1.00 73.25 638 THR A N 1
ATOM 5130 C CA . THR A 1 638 ? 18.310 -6.427 -1.272 1.00 73.25 638 THR A CA 1
ATOM 5131 C C . THR A 1 638 ? 18.247 -5.695 -2.618 1.00 73.25 638 THR A C 1
ATOM 5133 O O . THR A 1 638 ? 17.633 -6.181 -3.566 1.00 73.25 638 THR A O 1
ATOM 5136 N N . GLY A 1 639 ? 18.860 -4.513 -2.708 1.00 81.81 639 GLY A N 1
ATOM 5137 C CA . GLY A 1 639 ? 18.918 -3.664 -3.891 1.00 81.81 639 GLY A CA 1
ATOM 5138 C C . GLY A 1 639 ? 20.179 -3.906 -4.714 1.00 81.81 639 GLY A C 1
ATOM 5139 O O . GLY A 1 639 ? 20.196 -4.775 -5.578 1.00 81.81 639 GLY A O 1
ATOM 5140 N N . TRP A 1 640 ? 21.209 -3.090 -4.488 1.00 85.69 640 TRP A N 1
ATOM 5141 C CA . TRP A 1 640 ? 22.452 -3.075 -5.277 1.00 85.69 640 TRP A CA 1
ATOM 5142 C C . TRP A 1 640 ? 23.658 -3.691 -4.554 1.00 85.69 640 TRP A C 1
ATOM 5144 O O . TRP A 1 640 ? 24.786 -3.573 -5.026 1.00 85.69 640 TRP A O 1
ATOM 5154 N N . GLY A 1 641 ? 23.416 -4.392 -3.447 1.00 85.62 641 GLY A N 1
ATOM 5155 C CA . GLY A 1 641 ? 24.432 -5.061 -2.641 1.00 85.62 641 GLY A CA 1
ATOM 5156 C C . GLY A 1 641 ? 25.070 -4.148 -1.594 1.00 85.62 641 GLY A C 1
ATOM 5157 O O . GLY A 1 641 ? 24.935 -2.923 -1.635 1.00 85.62 641 GLY A O 1
ATOM 5158 N N . MET A 1 642 ? 25.772 -4.767 -0.642 1.00 89.44 642 MET A N 1
ATOM 5159 C CA . MET A 1 642 ? 26.540 -4.088 0.405 1.00 89.44 642 MET A CA 1
ATOM 5160 C C . MET A 1 642 ? 28.037 -4.386 0.217 1.00 89.44 642 MET A C 1
ATOM 5162 O O . MET A 1 642 ? 28.502 -5.440 0.650 1.00 89.44 642 MET A O 1
ATOM 5166 N N . PRO A 1 643 ? 28.806 -3.498 -0.440 1.00 89.38 643 PRO A N 1
ATOM 5167 C CA . PRO A 1 643 ? 30.214 -3.752 -0.743 1.00 89.38 643 PRO A CA 1
ATOM 5168 C C . PRO A 1 643 ? 31.100 -3.721 0.504 1.00 89.38 643 PRO A C 1
ATOM 5170 O O . PRO A 1 643 ? 30.938 -2.858 1.374 1.00 89.38 643 PRO A O 1
ATOM 5173 N N . LYS A 1 644 ? 32.120 -4.591 0.552 1.00 89.06 644 LYS A N 1
ATOM 5174 C CA . LYS A 1 644 ? 33.039 -4.692 1.702 1.00 89.06 644 LYS A CA 1
ATOM 5175 C C . LYS A 1 644 ? 33.776 -3.385 2.007 1.00 89.06 644 LYS A C 1
ATOM 5177 O O . LYS A 1 644 ? 34.066 -3.084 3.166 1.00 89.06 644 LYS A O 1
ATOM 5182 N N . ILE A 1 645 ? 34.052 -2.582 0.979 1.00 88.81 645 ILE A N 1
ATOM 5183 C CA . ILE A 1 645 ? 34.671 -1.260 1.127 1.00 88.81 645 ILE A CA 1
ATOM 5184 C C . ILE A 1 645 ? 33.784 -0.290 1.927 1.00 88.81 645 ILE A C 1
ATOM 5186 O O . ILE A 1 645 ? 34.285 0.391 2.819 1.00 88.81 645 ILE A O 1
ATOM 5190 N N . VAL A 1 646 ? 32.466 -0.292 1.697 1.00 90.50 646 VAL A N 1
ATOM 5191 C CA . VAL A 1 646 ? 31.511 0.558 2.429 1.00 90.50 646 VAL A CA 1
ATOM 5192 C C . VAL A 1 646 ? 31.344 0.062 3.866 1.00 90.50 646 VAL A C 1
ATOM 5194 O O . VAL A 1 646 ? 31.336 0.864 4.797 1.00 90.50 646 VAL A O 1
ATOM 5197 N N . GLU A 1 647 ? 31.295 -1.257 4.071 1.00 92.25 647 GLU A N 1
ATOM 5198 C CA . GLU A 1 647 ? 31.304 -1.868 5.410 1.00 92.25 647 GLU A CA 1
ATOM 5199 C C . GLU A 1 647 ? 32.558 -1.461 6.207 1.00 92.25 647 GLU A C 1
ATOM 5201 O O . GLU A 1 647 ? 32.479 -1.102 7.383 1.00 92.25 647 GLU A O 1
ATOM 5206 N N . THR A 1 648 ? 33.718 -1.443 5.546 1.00 91.38 648 THR A N 1
ATOM 5207 C CA . THR A 1 648 ? 34.987 -0.999 6.137 1.00 91.38 648 THR A CA 1
ATOM 5208 C C . THR A 1 648 ? 34.947 0.486 6.500 1.00 91.38 648 THR A C 1
ATOM 5210 O O . THR A 1 648 ? 35.412 0.859 7.576 1.00 91.38 648 THR A O 1
ATOM 5213 N N . TRP A 1 649 ? 34.378 1.344 5.646 1.00 91.44 649 TRP A N 1
ATOM 5214 C CA . TRP A 1 649 ? 34.222 2.770 5.949 1.00 91.44 649 TRP A CA 1
ATOM 5215 C C . TRP A 1 649 ? 33.308 3.011 7.148 1.00 91.44 649 TRP A C 1
ATOM 5217 O O . TRP A 1 649 ? 33.692 3.747 8.051 1.00 91.44 649 TRP A O 1
ATOM 5227 N N . LEU A 1 650 ? 32.156 2.341 7.213 1.00 91.81 650 LEU A N 1
ATOM 5228 C CA . LEU A 1 650 ? 31.256 2.424 8.369 1.00 91.81 650 LEU A CA 1
ATOM 5229 C C . LEU A 1 650 ? 31.943 1.946 9.654 1.00 91.81 650 LEU A C 1
ATOM 5231 O O . LEU A 1 650 ? 31.855 2.604 10.688 1.00 91.81 650 LEU A O 1
ATOM 5235 N N . THR A 1 651 ? 32.695 0.846 9.582 1.00 90.94 651 THR A N 1
ATOM 5236 C CA . THR A 1 651 ? 33.465 0.329 10.724 1.00 90.94 651 THR A CA 1
ATOM 5237 C C . THR A 1 651 ? 34.511 1.348 11.195 1.00 90.94 651 THR A C 1
ATOM 5239 O O . THR A 1 651 ? 34.640 1.594 12.391 1.00 90.94 651 THR A O 1
ATOM 5242 N N . ARG A 1 652 ? 35.219 2.014 10.268 1.00 89.50 652 ARG A N 1
ATOM 5243 C CA . ARG A 1 652 ? 36.156 3.116 10.579 1.00 89.50 652 ARG A CA 1
ATOM 5244 C C . ARG A 1 652 ? 35.462 4.362 11.128 1.00 89.50 652 ARG A C 1
ATOM 5246 O O . ARG A 1 652 ? 36.071 5.100 11.894 1.00 89.50 652 ARG A O 1
ATOM 5253 N N . ALA A 1 653 ? 34.202 4.580 10.772 1.00 89.06 653 ALA A N 1
ATOM 5254 C CA . ALA A 1 653 ? 33.334 5.594 11.363 1.00 89.06 653 ALA A CA 1
ATOM 5255 C C . ALA A 1 653 ? 32.716 5.149 12.708 1.00 89.06 653 ALA A C 1
ATOM 5257 O O . ALA A 1 653 ? 31.766 5.775 13.178 1.00 89.06 653 ALA A O 1
ATOM 5258 N N . ALA A 1 654 ? 33.256 4.090 13.326 1.00 89.44 654 ALA A N 1
ATOM 5259 C CA . ALA A 1 654 ? 32.854 3.524 14.612 1.00 89.44 654 ALA A CA 1
ATOM 5260 C C . ALA A 1 654 ? 31.426 2.938 14.651 1.00 89.44 654 ALA A C 1
ATOM 5262 O O . ALA A 1 654 ? 30.779 2.915 15.698 1.00 89.44 654 ALA A O 1
ATOM 5263 N N . TRP A 1 655 ? 30.923 2.428 13.522 1.00 90.06 655 TRP A N 1
ATOM 5264 C CA . TRP A 1 655 ? 29.670 1.669 13.491 1.00 90.06 655 TRP A CA 1
ATOM 5265 C C . TRP A 1 655 ? 29.887 0.215 13.926 1.00 90.06 655 TRP A C 1
ATOM 5267 O O . TRP A 1 655 ? 30.797 -0.463 13.450 1.00 90.06 655 TRP A O 1
ATOM 5277 N N . CYS A 1 656 ? 29.007 -0.298 14.787 1.00 88.81 656 CYS A N 1
ATOM 5278 C CA . CYS A 1 656 ? 28.965 -1.718 15.139 1.00 88.81 656 CYS A CA 1
ATOM 5279 C C . CYS A 1 656 ? 28.525 -2.568 13.931 1.00 88.81 656 CYS A C 1
ATOM 5281 O O . CYS A 1 656 ? 27.643 -2.158 13.176 1.00 88.81 656 CYS A O 1
ATOM 5283 N N . CYS A 1 657 ? 29.039 -3.795 13.787 1.00 89.38 657 CYS A N 1
ATOM 5284 C CA . CYS A 1 657 ? 28.648 -4.719 12.709 1.00 89.38 657 CYS A CA 1
ATOM 5285 C C . CYS A 1 657 ? 27.128 -4.975 12.650 1.00 89.38 657 CYS A C 1
ATOM 5287 O O . CYS A 1 657 ? 26.547 -5.046 11.567 1.00 89.38 657 CYS A O 1
ATOM 5289 N N . ASN A 1 658 ? 26.456 -5.026 13.804 1.00 87.50 658 ASN A N 1
ATOM 5290 C CA . ASN A 1 658 ? 25.001 -5.128 13.864 1.00 87.50 658 ASN A CA 1
ATOM 5291 C C . ASN A 1 658 ? 24.293 -3.846 13.387 1.00 87.50 658 ASN A C 1
ATOM 5293 O O . ASN A 1 658 ? 23.247 -3.933 12.751 1.00 87.50 658 ASN A O 1
ATOM 5297 N N . ASP A 1 659 ? 24.834 -2.656 13.680 1.00 86.81 659 ASP A N 1
ATOM 5298 C CA . ASP A 1 659 ? 24.275 -1.391 13.171 1.00 86.81 659 ASP A CA 1
ATOM 5299 C C . ASP A 1 659 ? 24.378 -1.329 11.647 1.00 86.81 659 ASP A C 1
ATOM 5301 O O . ASP A 1 659 ? 23.414 -0.958 10.981 1.00 86.81 659 ASP A O 1
ATOM 5305 N N . ILE A 1 660 ? 25.510 -1.774 11.097 1.00 90.75 660 ILE A N 1
ATOM 5306 C CA . ILE A 1 660 ? 25.727 -1.860 9.651 1.00 90.75 660 ILE A CA 1
ATOM 5307 C C . ILE A 1 660 ? 24.716 -2.817 9.009 1.00 90.75 660 ILE A C 1
ATOM 5309 O O . ILE A 1 660 ? 24.060 -2.449 8.033 1.00 90.75 660 ILE A O 1
ATOM 5313 N N . ALA A 1 661 ? 24.537 -4.015 9.577 1.00 87.19 661 ALA A N 1
ATOM 5314 C CA . ALA A 1 661 ? 23.572 -4.993 9.079 1.00 87.19 661 ALA A CA 1
ATOM 5315 C C . ALA A 1 661 ? 22.145 -4.412 9.046 1.00 87.19 661 ALA A C 1
ATOM 5317 O O . ALA A 1 661 ? 21.496 -4.430 7.998 1.00 87.19 661 ALA A O 1
ATOM 5318 N N . ARG A 1 662 ? 21.694 -3.794 10.145 1.00 84.56 662 ARG A N 1
ATOM 5319 C CA . ARG A 1 662 ? 20.364 -3.163 10.255 1.00 84.56 662 ARG A CA 1
ATOM 5320 C C . ARG A 1 662 ? 20.175 -1.996 9.290 1.00 84.56 662 ARG A C 1
ATOM 5322 O O . ARG A 1 662 ? 19.135 -1.882 8.638 1.00 84.56 662 ARG A O 1
ATOM 5329 N N . ALA A 1 663 ? 21.179 -1.129 9.190 1.00 86.62 663 ALA A N 1
ATOM 5330 C CA . ALA A 1 663 ? 21.153 0.003 8.278 1.00 86.62 663 ALA A CA 1
ATOM 5331 C C . ALA A 1 663 ? 21.081 -0.476 6.821 1.00 86.62 663 ALA A C 1
ATOM 5333 O O . ALA A 1 663 ? 20.304 0.076 6.050 1.00 86.62 663 ALA A O 1
ATOM 5334 N N . SER A 1 664 ? 21.786 -1.554 6.460 1.00 87.75 664 SER A N 1
ATOM 5335 C CA . SER A 1 664 ? 21.757 -2.123 5.103 1.00 87.75 664 SER A CA 1
ATOM 5336 C C . SER A 1 664 ? 20.416 -2.740 4.687 1.00 87.75 664 SER A C 1
ATOM 5338 O O . SER A 1 664 ? 20.133 -2.852 3.493 1.00 87.75 664 SER A O 1
ATOM 5340 N N . GLU A 1 665 ? 19.571 -3.098 5.658 1.00 80.38 665 GLU A N 1
ATOM 5341 C CA . GLU A 1 665 ? 18.197 -3.588 5.459 1.00 80.38 665 GLU A CA 1
ATOM 5342 C C . GLU A 1 665 ? 17.154 -2.458 5.413 1.00 80.38 665 GLU A C 1
ATOM 5344 O O . GLU A 1 665 ? 15.992 -2.673 5.056 1.00 80.38 665 GLU A O 1
ATOM 5349 N N . THR A 1 666 ? 17.568 -1.230 5.729 1.00 78.56 666 THR A N 1
ATOM 5350 C CA . THR A 1 666 ? 16.677 -0.066 5.828 1.00 78.56 666 THR A CA 1
ATOM 5351 C C . THR A 1 666 ? 17.000 1.006 4.792 1.00 78.56 666 THR A C 1
ATOM 5353 O O . THR A 1 666 ? 16.082 1.551 4.187 1.00 78.56 666 THR A O 1
ATOM 5356 N N . LEU A 1 667 ? 18.283 1.300 4.593 1.00 85.81 667 LEU A N 1
ATOM 5357 C CA . LEU A 1 667 ? 18.796 2.433 3.831 1.00 85.81 667 LEU A CA 1
ATOM 5358 C C . LEU A 1 667 ? 19.395 1.964 2.505 1.00 85.81 667 LEU A C 1
ATOM 5360 O O . LEU A 1 667 ? 19.936 0.858 2.405 1.00 85.81 667 LEU A O 1
ATOM 5364 N N . SER A 1 668 ? 19.317 2.816 1.489 1.00 87.06 668 SER A N 1
ATOM 5365 C CA . SER A 1 668 ? 19.952 2.572 0.197 1.00 87.06 668 SER A CA 1
ATOM 5366 C C . SER A 1 668 ? 21.476 2.703 0.276 1.00 87.06 668 SER A C 1
ATOM 5368 O O . SER A 1 668 ? 22.032 3.318 1.191 1.00 87.06 668 SER A O 1
ATOM 5370 N N . LEU A 1 669 ? 22.169 2.136 -0.716 1.00 87.44 669 LEU A N 1
ATOM 5371 C CA . LEU A 1 669 ? 23.626 2.223 -0.821 1.00 87.44 669 LEU A CA 1
ATOM 5372 C C . LEU A 1 669 ? 24.151 3.681 -0.812 1.00 87.44 669 LEU A C 1
ATOM 5374 O O . LEU A 1 669 ? 25.064 3.942 -0.028 1.00 87.44 669 LEU A O 1
ATOM 5378 N N . PRO A 1 670 ? 23.579 4.646 -1.574 1.00 86.38 670 PRO A N 1
ATOM 5379 C CA . PRO A 1 670 ? 23.970 6.057 -1.477 1.00 86.38 670 PRO A CA 1
ATOM 5380 C C . PRO A 1 670 ? 23.954 6.602 -0.041 1.00 86.38 670 PRO A C 1
ATOM 5382 O O . PRO A 1 670 ? 24.904 7.251 0.397 1.00 86.38 670 PRO A O 1
ATOM 5385 N N . THR A 1 671 ? 22.897 6.296 0.714 1.00 87.88 671 THR A N 1
ATOM 5386 C CA . THR A 1 671 ? 22.727 6.778 2.089 1.00 87.88 671 THR A CA 1
ATOM 5387 C C . THR A 1 671 ? 23.708 6.132 3.055 1.00 87.88 671 THR A C 1
ATOM 5389 O O . THR A 1 671 ? 24.199 6.810 3.951 1.00 87.88 671 THR A O 1
ATOM 5392 N N . LEU A 1 672 ? 24.045 4.851 2.879 1.00 89.56 672 LEU A N 1
ATOM 5393 C CA . LEU A 1 672 ? 25.052 4.188 3.716 1.00 89.56 672 LEU A CA 1
ATOM 5394 C C . LEU A 1 672 ? 26.446 4.773 3.523 1.00 89.56 672 LEU A C 1
ATOM 5396 O O . LEU A 1 672 ? 27.192 4.893 4.491 1.00 89.56 672 LEU A O 1
ATOM 5400 N N . ILE A 1 673 ? 26.798 5.171 2.301 1.00 87.38 673 ILE A N 1
ATOM 5401 C CA . ILE A 1 673 ? 28.083 5.830 2.070 1.00 87.38 673 ILE A CA 1
ATOM 5402 C C . ILE A 1 673 ? 28.084 7.234 2.690 1.00 87.38 673 ILE A C 1
ATOM 5404 O O . ILE A 1 673 ? 29.063 7.615 3.332 1.00 87.38 673 ILE A O 1
ATOM 5408 N N . TYR A 1 674 ? 26.977 7.979 2.585 1.00 86.62 674 TYR A N 1
ATOM 5409 C CA . TYR A 1 674 ? 26.831 9.243 3.312 1.00 86.62 674 TYR A CA 1
ATOM 5410 C C . TYR A 1 674 ? 26.922 9.024 4.834 1.00 86.62 674 TYR A C 1
ATOM 5412 O O . TYR A 1 674 ? 27.654 9.734 5.519 1.00 86.62 674 TYR A O 1
ATOM 5420 N N . ALA A 1 675 ? 26.285 7.984 5.374 1.00 89.50 675 ALA A N 1
ATOM 5421 C CA . ALA A 1 675 ? 26.370 7.623 6.789 1.00 89.50 675 ALA A CA 1
ATOM 5422 C C . ALA A 1 675 ? 27.800 7.248 7.226 1.00 89.50 675 ALA A C 1
ATOM 5424 O O . ALA A 1 675 ? 28.206 7.585 8.336 1.00 89.50 675 ALA A O 1
ATOM 5425 N N . ALA A 1 676 ? 28.595 6.636 6.343 1.00 89.31 676 ALA A N 1
ATOM 5426 C CA . ALA A 1 676 ? 30.004 6.324 6.591 1.00 89.31 676 ALA A CA 1
ATOM 5427 C C . ALA A 1 676 ? 30.892 7.570 6.743 1.00 89.31 676 ALA A C 1
ATOM 5429 O O . ALA A 1 676 ? 31.998 7.481 7.263 1.00 89.31 676 ALA A O 1
ATOM 5430 N N . SER A 1 677 ? 30.409 8.739 6.318 1.00 85.62 677 SER A N 1
ATOM 5431 C CA . SER A 1 677 ? 31.085 10.023 6.528 1.00 85.62 677 SER A CA 1
ATOM 5432 C C . SER A 1 677 ? 30.661 10.746 7.816 1.00 85.62 677 SER A C 1
ATOM 5434 O O . SER A 1 677 ? 31.026 11.904 8.019 1.00 85.62 677 SER A O 1
ATOM 5436 N N . ILE A 1 678 ? 29.878 10.081 8.675 1.00 87.00 678 ILE A N 1
ATOM 5437 C CA . ILE A 1 678 ? 29.453 10.571 9.990 1.00 87.00 678 ILE A CA 1
ATOM 5438 C C . ILE A 1 678 ? 30.090 9.676 11.054 1.00 87.00 678 ILE A C 1
ATOM 5440 O O . ILE A 1 678 ? 29.664 8.537 11.259 1.00 87.00 678 ILE A O 1
ATOM 5444 N N . VAL A 1 679 ? 31.094 10.200 11.760 1.00 87.12 679 VAL A N 1
ATOM 5445 C CA . VAL A 1 679 ? 31.763 9.464 12.841 1.00 87.12 679 VAL A CA 1
ATOM 5446 C C . VAL A 1 679 ? 30.837 9.348 14.058 1.00 87.12 679 VAL A C 1
ATOM 5448 O O . VAL A 1 679 ? 30.320 10.352 14.563 1.00 87.12 679 VAL A O 1
ATOM 5451 N N . ARG A 1 680 ? 30.632 8.114 14.534 1.00 86.00 680 ARG A N 1
ATOM 5452 C CA . ARG A 1 680 ? 29.867 7.792 15.749 1.00 86.00 680 ARG A CA 1
ATOM 5453 C C . ARG A 1 680 ? 30.688 8.138 16.991 1.00 86.00 680 ARG A C 1
ATOM 5455 O O . ARG A 1 680 ? 31.895 7.904 17.027 1.00 86.00 680 ARG A O 1
ATOM 5462 N N . ARG A 1 681 ? 30.043 8.703 18.014 1.00 83.38 681 ARG A N 1
ATOM 5463 C CA . ARG A 1 681 ? 30.701 9.126 19.270 1.00 83.38 681 ARG A CA 1
ATOM 5464 C C . ARG A 1 681 ? 29.903 8.654 20.470 1.00 83.38 681 ARG A C 1
ATOM 5466 O O . ARG A 1 681 ? 29.344 9.441 21.229 1.00 83.38 681 ARG A O 1
ATOM 5473 N N . GLU A 1 682 ? 29.804 7.344 20.576 1.00 76.69 682 GLU A N 1
ATOM 5474 C CA . GLU A 1 682 ? 29.029 6.703 21.623 1.00 76.69 682 GLU A CA 1
ATOM 5475 C C . GLU A 1 682 ? 29.736 6.743 22.965 1.00 76.69 682 GLU A C 1
ATOM 5477 O O . GLU A 1 682 ? 30.960 6.820 23.050 1.00 76.69 682 GLU A O 1
ATOM 5482 N N . GLU A 1 683 ? 28.939 6.632 24.021 1.00 71.94 683 GLU A N 1
ATOM 5483 C CA . GLU A 1 683 ? 29.475 6.487 25.365 1.00 71.94 683 GLU A CA 1
ATOM 5484 C C . GLU A 1 683 ? 30.173 5.132 25.563 1.00 71.94 683 GLU A C 1
ATOM 5486 O O . GLU A 1 683 ? 31.174 5.035 26.268 1.00 71.94 683 GLU A O 1
ATOM 5491 N N . VAL A 1 684 ? 29.660 4.079 24.917 1.00 74.94 684 VAL A N 1
ATOM 5492 C CA . VAL A 1 684 ? 30.282 2.753 24.921 1.00 74.94 684 VAL A CA 1
ATOM 5493 C C . VAL A 1 684 ? 31.498 2.779 23.984 1.00 74.94 684 VAL A C 1
ATOM 5495 O O . VAL A 1 684 ? 31.307 2.970 22.779 1.00 74.94 684 VAL A O 1
ATOM 5498 N N . PRO A 1 685 ? 32.734 2.567 24.484 1.00 79.62 685 PRO A N 1
ATOM 5499 C CA . PRO A 1 685 ? 33.933 2.657 23.656 1.00 79.62 685 PRO A CA 1
ATOM 5500 C C . PRO A 1 685 ? 33.901 1.666 22.493 1.00 79.62 685 PRO A C 1
ATOM 5502 O O . PRO A 1 685 ? 33.509 0.508 22.671 1.00 79.62 685 PRO A O 1
ATOM 5505 N N . PHE A 1 686 ? 34.356 2.096 21.314 1.00 81.94 686 PHE A N 1
ATOM 5506 C CA . PHE A 1 686 ? 34.291 1.281 20.099 1.00 81.94 686 PHE A CA 1
ATOM 5507 C C . PHE A 1 686 ? 34.999 -0.079 20.247 1.00 81.94 686 PHE A C 1
ATOM 5509 O O . PHE A 1 686 ? 34.470 -1.096 19.806 1.00 81.94 686 PHE A O 1
ATOM 5516 N N . ASP A 1 687 ? 36.120 -0.130 20.970 1.00 82.50 687 ASP A N 1
ATOM 5517 C CA . ASP A 1 687 ? 36.906 -1.354 21.195 1.00 82.50 687 ASP A CA 1
ATOM 5518 C C . ASP A 1 687 ? 36.118 -2.468 21.908 1.00 82.50 687 ASP A C 1
ATOM 5520 O O . ASP A 1 687 ? 36.429 -3.652 21.781 1.00 82.50 687 ASP A O 1
ATOM 5524 N N . THR A 1 688 ? 35.043 -2.116 22.619 1.00 82.94 688 THR A N 1
ATOM 5525 C CA . THR A 1 688 ? 34.169 -3.091 23.288 1.00 82.94 688 THR A CA 1
ATOM 5526 C C . THR A 1 688 ? 33.223 -3.822 22.328 1.00 82.94 688 THR A C 1
ATOM 5528 O O . THR A 1 688 ? 32.594 -4.804 22.723 1.00 82.94 688 THR A O 1
ATOM 5531 N N . HIS A 1 689 ? 33.128 -3.393 21.062 1.00 84.44 689 HIS A N 1
ATOM 5532 C CA . HIS A 1 689 ? 32.260 -3.998 20.043 1.00 84.44 689 HIS A CA 1
ATOM 5533 C C . HIS A 1 689 ? 32.853 -5.225 19.347 1.00 84.44 689 HIS A C 1
ATOM 5535 O O . HIS A 1 689 ? 32.147 -5.849 18.558 1.00 84.44 689 HIS A O 1
ATOM 5541 N N . GLY A 1 690 ? 34.094 -5.617 19.651 1.00 85.50 690 GLY A N 1
ATOM 5542 C CA . GLY A 1 690 ? 34.736 -6.805 19.068 1.00 85.50 690 GLY A CA 1
ATOM 5543 C C . GLY A 1 690 ? 33.904 -8.105 19.135 1.00 85.50 690 GLY A C 1
ATOM 5544 O O . GLY A 1 690 ? 33.854 -8.818 18.136 1.00 85.50 690 GLY A O 1
ATOM 5545 N N . PRO A 1 691 ? 33.202 -8.415 20.247 1.00 89.00 691 PRO A N 1
ATOM 5546 C CA . PRO A 1 691 ? 32.356 -9.612 20.364 1.00 89.00 691 PRO A CA 1
ATOM 5547 C C . PRO A 1 691 ? 30.983 -9.520 19.676 1.00 89.00 691 PRO A C 1
ATOM 5549 O O . PRO A 1 691 ? 30.187 -10.454 19.781 1.00 89.00 691 PRO A O 1
ATOM 5552 N N . CYS A 1 692 ? 30.638 -8.391 19.052 1.00 88.62 692 CYS A N 1
ATOM 5553 C CA . CYS A 1 692 ? 29.338 -8.214 18.407 1.00 88.62 692 CYS A CA 1
ATOM 5554 C C . CYS A 1 692 ? 29.221 -9.062 17.131 1.00 88.62 692 CYS A C 1
ATOM 5556 O O . CYS A 1 692 ? 30.179 -9.221 16.376 1.00 88.62 692 CYS A O 1
ATOM 5558 N N . THR A 1 693 ? 28.014 -9.550 16.852 1.00 88.62 693 THR A N 1
ATOM 5559 C CA . THR A 1 693 ? 27.679 -10.270 15.617 1.00 88.62 693 THR A CA 1
ATOM 5560 C C . THR A 1 693 ? 26.732 -9.441 14.758 1.00 88.62 693 THR A C 1
ATOM 5562 O O . THR A 1 693 ? 26.135 -8.471 15.227 1.00 88.62 693 THR A O 1
ATOM 5565 N N . VAL A 1 694 ? 26.537 -9.834 13.497 1.00 84.31 694 VAL A N 1
ATOM 5566 C CA . VAL A 1 694 ? 25.549 -9.188 12.614 1.00 84.31 694 VAL A CA 1
ATOM 5567 C C . VAL A 1 694 ? 24.127 -9.243 13.183 1.00 84.31 694 VAL A C 1
ATOM 5569 O O . VAL A 1 694 ? 23.343 -8.337 12.919 1.00 84.31 694 VAL A O 1
ATOM 5572 N N . ASP A 1 695 ? 23.826 -10.219 14.043 1.00 78.81 695 ASP A N 1
ATOM 5573 C CA . ASP A 1 695 ? 22.506 -10.422 14.650 1.00 78.81 695 ASP A CA 1
ATOM 5574 C C . ASP A 1 695 ? 22.352 -9.768 16.031 1.00 78.81 695 ASP A C 1
ATOM 5576 O O . ASP A 1 695 ? 21.229 -9.515 16.475 1.00 78.81 695 ASP A O 1
ATOM 5580 N N . ALA A 1 696 ? 23.456 -9.470 16.729 1.00 80.31 696 ALA A N 1
ATOM 5581 C CA . ALA A 1 696 ? 23.407 -8.918 18.080 1.00 80.31 696 ALA A CA 1
ATOM 5582 C C . ALA A 1 696 ? 24.606 -8.021 18.427 1.00 80.31 696 ALA A C 1
ATOM 5584 O O . ALA A 1 696 ? 25.767 -8.389 18.270 1.00 80.31 696 ALA A O 1
ATOM 5585 N N . CYS A 1 697 ? 24.319 -6.858 19.022 1.00 82.50 697 CYS A N 1
ATOM 5586 C CA . CYS A 1 697 ? 25.338 -6.025 19.663 1.00 82.50 697 CYS A CA 1
ATOM 5587 C C . CYS A 1 697 ? 25.479 -6.419 21.137 1.00 82.50 697 CYS A C 1
ATOM 5589 O O . CYS A 1 697 ? 24.611 -6.099 21.949 1.00 82.50 697 CYS A O 1
ATOM 5591 N N . VAL A 1 698 ? 26.581 -7.089 21.472 1.00 81.44 698 VAL A N 1
ATOM 5592 C CA . VAL A 1 698 ? 26.900 -7.532 22.839 1.00 81.44 698 VAL A CA 1
ATOM 5593 C C . VAL A 1 698 ? 27.404 -6.371 23.701 1.00 81.44 698 VAL A C 1
ATOM 5595 O O . VAL A 1 698 ? 27.099 -6.303 24.890 1.00 81.44 698 VAL A O 1
ATOM 5598 N N . ALA A 1 699 ? 28.126 -5.415 23.108 1.00 77.94 699 ALA A N 1
ATOM 5599 C CA . ALA A 1 699 ? 28.684 -4.264 23.823 1.00 77.94 699 ALA A CA 1
ATOM 5600 C C . ALA A 1 699 ? 27.605 -3.423 24.525 1.00 77.94 699 ALA A C 1
ATOM 5602 O O . ALA A 1 699 ? 27.780 -3.000 25.666 1.00 77.94 699 ALA A O 1
ATOM 5603 N N . ARG A 1 700 ? 26.457 -3.247 23.860 1.00 72.88 700 ARG A N 1
ATOM 5604 C CA . ARG A 1 700 ? 25.302 -2.493 24.370 1.00 72.88 700 ARG A CA 1
ATOM 5605 C C . ARG A 1 700 ? 24.255 -3.377 25.057 1.00 72.88 700 ARG A C 1
ATOM 5607 O O . ARG A 1 700 ? 23.166 -2.900 25.372 1.00 72.88 700 ARG A O 1
ATOM 5614 N N . ASP A 1 701 ? 24.554 -4.658 25.271 1.00 73.19 701 ASP A N 1
ATOM 5615 C CA . ASP A 1 701 ? 23.713 -5.555 26.057 1.00 73.19 701 ASP A CA 1
ATOM 5616 C C . ASP A 1 701 ? 24.128 -5.510 27.536 1.00 73.19 701 ASP A C 1
ATOM 5618 O O . ASP A 1 701 ? 25.282 -5.762 27.903 1.00 73.19 701 ASP A O 1
ATOM 5622 N N . PHE A 1 702 ? 23.166 -5.166 28.391 1.00 64.94 702 PHE A N 1
ATOM 5623 C CA . PHE A 1 702 ? 23.351 -5.016 29.837 1.00 64.94 702 PHE A CA 1
ATOM 5624 C C . PHE A 1 702 ? 22.726 -6.165 30.638 1.00 64.94 702 PHE A C 1
ATOM 5626 O O . PHE A 1 702 ? 22.662 -6.101 31.865 1.00 64.94 702 PHE A O 1
ATOM 5633 N N . ARG A 1 703 ? 22.269 -7.237 29.972 1.00 61.53 703 ARG A N 1
ATOM 5634 C CA . ARG A 1 703 ? 21.776 -8.443 30.652 1.00 61.53 703 ARG A CA 1
ATOM 5635 C C . ARG A 1 703 ? 22.843 -9.006 31.597 1.00 61.53 703 ARG A C 1
ATOM 5637 O O . ARG A 1 703 ? 23.946 -9.324 31.171 1.00 61.53 703 ARG A O 1
ATOM 5644 N N . GLY A 1 704 ? 22.496 -9.120 32.881 1.00 55.97 704 GLY A N 1
ATOM 5645 C CA . GLY A 1 704 ? 23.366 -9.693 33.915 1.00 55.97 704 GLY A CA 1
ATOM 5646 C C . GLY A 1 704 ? 24.511 -8.794 34.401 1.00 55.97 704 GLY A C 1
ATOM 5647 O O . GLY A 1 704 ? 25.314 -9.256 35.204 1.00 55.97 704 GLY A O 1
ATOM 5648 N N . LYS A 1 705 ? 24.599 -7.531 33.953 1.00 63.81 705 LYS A N 1
ATOM 5649 C CA . LYS A 1 705 ? 25.574 -6.550 34.465 1.00 63.81 705 LYS A CA 1
ATOM 5650 C C . LYS A 1 705 ? 24.955 -5.730 35.612 1.00 63.81 705 LYS A C 1
ATOM 5652 O O . LYS A 1 705 ? 23.759 -5.434 35.541 1.00 63.81 705 LYS A O 1
ATOM 5657 N N . PRO A 1 706 ? 25.727 -5.341 36.647 1.00 63.56 706 PRO A N 1
ATOM 5658 C CA . PRO A 1 706 ? 25.236 -4.432 37.681 1.00 63.56 706 PRO A CA 1
ATOM 5659 C C . PRO A 1 706 ? 24.844 -3.098 37.034 1.00 63.56 706 PRO A C 1
ATOM 5661 O O . PRO A 1 706 ? 25.624 -2.497 36.296 1.00 63.56 706 PRO A O 1
ATOM 5664 N N . TYR A 1 707 ? 23.600 -2.678 37.252 1.00 70.44 707 TYR A N 1
ATOM 5665 C CA . TYR A 1 707 ? 23.051 -1.448 36.696 1.00 70.44 707 TYR A CA 1
ATOM 5666 C C . TYR A 1 707 ? 23.029 -0.369 37.781 1.00 70.44 707 TYR A C 1
ATOM 5668 O O . TYR A 1 707 ? 22.397 -0.560 38.818 1.00 70.44 707 TYR A O 1
ATOM 5676 N N . HIS A 1 708 ? 23.675 0.770 37.524 1.00 75.81 708 HIS A N 1
ATOM 5677 C CA . HIS A 1 708 ? 23.705 1.907 38.442 1.00 75.81 708 HIS A CA 1
ATOM 5678 C C . HIS A 1 708 ? 22.962 3.100 37.840 1.00 75.81 708 HIS A C 1
ATOM 5680 O O . HIS A 1 708 ? 23.272 3.553 36.736 1.00 75.81 708 HIS A O 1
ATOM 5686 N N . THR A 1 709 ? 21.976 3.613 38.578 1.00 83.25 709 THR A N 1
ATOM 5687 C CA . THR A 1 709 ? 21.285 4.862 38.237 1.00 83.25 709 THR A CA 1
ATOM 5688 C C . THR A 1 709 ? 22.281 6.019 38.302 1.00 83.25 709 THR A C 1
ATOM 5690 O O . THR A 1 709 ? 22.993 6.155 39.295 1.00 83.25 709 THR A O 1
ATOM 5693 N N . ARG A 1 710 ? 22.349 6.853 37.260 1.00 83.94 710 ARG A N 1
ATOM 5694 C CA . ARG A 1 710 ? 23.378 7.895 37.136 1.00 83.94 710 ARG A CA 1
ATOM 5695 C C . ARG A 1 710 ? 22.903 9.250 37.637 1.00 83.94 710 ARG A C 1
ATOM 5697 O O . ARG A 1 710 ? 21.758 9.650 37.420 1.00 83.94 710 ARG A O 1
ATOM 5704 N N . HIS A 1 711 ? 23.831 9.999 38.214 1.00 85.12 711 HIS A N 1
ATOM 5705 C CA . HIS A 1 711 ? 23.662 11.409 38.550 1.00 85.12 711 HIS A CA 1
ATOM 5706 C C . HIS A 1 711 ? 24.017 12.296 37.343 1.00 85.12 711 HIS A C 1
ATOM 5708 O O . HIS A 1 711 ? 24.667 11.846 36.401 1.00 85.12 711 HIS A O 1
ATOM 5714 N N . THR A 1 712 ? 23.568 13.555 37.328 1.00 80.38 712 THR A N 1
ATOM 5715 C CA . THR A 1 712 ? 23.940 14.523 36.270 1.00 80.38 712 THR A CA 1
ATOM 5716 C C . THR A 1 712 ? 25.306 15.173 36.495 1.00 80.38 712 THR A C 1
ATOM 5718 O O . THR A 1 712 ? 25.760 15.939 35.648 1.00 80.38 712 THR A O 1
ATOM 5721 N N . HIS A 1 713 ? 25.921 14.907 37.646 1.00 75.31 713 HIS A N 1
ATOM 5722 C CA . HIS A 1 713 ? 27.190 15.453 38.112 1.00 75.31 713 HIS A CA 1
ATOM 5723 C C . HIS A 1 713 ? 28.051 14.316 38.674 1.00 75.31 713 HIS A C 1
ATOM 5725 O O . HIS A 1 713 ? 27.529 13.229 38.933 1.00 75.31 713 HIS A O 1
ATOM 5731 N N . ASP A 1 714 ? 29.342 14.584 38.866 1.00 67.38 714 ASP A N 1
ATOM 5732 C CA . ASP A 1 714 ? 30.282 13.637 39.471 1.00 67.38 714 ASP A CA 1
ATOM 5733 C C . ASP A 1 714 ? 29.858 13.239 40.897 1.00 67.38 714 ASP A C 1
ATOM 5735 O O . ASP A 1 714 ? 29.157 13.983 41.587 1.00 67.38 714 ASP A O 1
ATOM 5739 N N . GLU A 1 715 ? 30.329 12.077 41.359 1.00 58.91 715 GLU A N 1
ATOM 5740 C CA . GLU A 1 715 ? 29.973 11.466 42.655 1.00 58.91 715 GLU A CA 1
ATOM 5741 C C . GLU A 1 715 ? 30.293 12.342 43.886 1.00 58.91 715 GLU A C 1
ATOM 5743 O O . GLU A 1 715 ? 29.816 12.067 44.984 1.00 58.91 715 GLU A O 1
ATOM 5748 N N . SER A 1 716 ? 31.074 13.413 43.720 1.00 61.12 716 SER A N 1
ATOM 5749 C CA . SER A 1 716 ? 31.417 14.375 44.774 1.00 61.12 716 SER A CA 1
ATOM 5750 C C . SER A 1 716 ? 30.324 15.418 45.061 1.00 61.12 716 SER A C 1
ATOM 5752 O O . SER A 1 716 ? 30.433 16.147 46.048 1.00 61.12 716 SER A O 1
ATOM 5754 N N . TYR A 1 717 ? 29.281 15.511 44.226 1.00 69.50 717 TYR A N 1
ATOM 5755 C CA . TYR A 1 717 ? 28.172 16.452 44.404 1.00 69.50 717 TYR A CA 1
ATOM 5756 C C . TYR A 1 717 ? 27.015 15.818 45.193 1.00 69.50 717 TYR A C 1
ATOM 5758 O O . TYR A 1 717 ? 26.361 14.889 44.712 1.00 69.50 717 TYR A O 1
ATOM 5766 N N . ASP A 1 718 ? 26.702 16.359 46.377 1.00 71.69 718 ASP A N 1
ATOM 5767 C CA . ASP A 1 718 ? 25.503 15.961 47.122 1.00 71.69 718 ASP A CA 1
ATOM 5768 C C . ASP A 1 718 ? 24.244 16.487 46.424 1.00 71.69 718 ASP A C 1
ATOM 5770 O O . ASP A 1 718 ? 23.832 17.639 46.568 1.00 71.69 718 ASP A O 1
ATOM 5774 N N . CYS A 1 719 ? 23.634 15.615 45.628 1.00 73.69 719 CYS A N 1
ATOM 5775 C CA . CYS A 1 719 ? 22.421 15.936 44.896 1.00 73.69 719 CYS A CA 1
ATOM 5776 C C . CYS A 1 719 ? 21.135 15.833 45.731 1.00 73.69 719 CYS A C 1
ATOM 5778 O O . CYS A 1 719 ? 20.067 16.008 45.155 1.00 73.69 719 CYS A O 1
ATOM 5780 N N . GLY A 1 720 ? 21.199 15.521 47.033 1.00 72.50 720 GLY A N 1
ATOM 5781 C CA . GLY A 1 720 ? 20.011 15.315 47.872 1.00 72.50 720 GLY A CA 1
ATOM 5782 C C . GLY A 1 720 ? 19.383 13.915 47.769 1.00 72.50 720 GLY A C 1
ATOM 5783 O O . GLY A 1 720 ? 18.251 13.714 48.205 1.00 72.50 720 GLY A O 1
ATOM 5784 N N . GLY A 1 721 ? 20.103 12.938 47.205 1.00 83.56 721 GLY A N 1
ATOM 5785 C CA . GLY A 1 721 ? 19.706 11.525 47.167 1.00 83.56 721 GLY A CA 1
ATOM 5786 C C . GLY A 1 721 ? 18.644 11.159 46.118 1.00 83.56 721 GLY A C 1
ATOM 5787 O O . GLY A 1 721 ? 18.486 11.822 45.088 1.00 83.56 721 GLY A O 1
ATOM 5788 N N . PHE A 1 722 ? 17.945 10.045 46.365 1.00 85.88 722 PHE A N 1
ATOM 5789 C CA . PHE A 1 722 ? 16.872 9.523 45.512 1.00 85.88 722 PHE A CA 1
ATOM 5790 C C . PHE A 1 722 ? 15.512 9.987 46.019 1.00 85.88 722 PHE A C 1
ATOM 5792 O O . PHE A 1 722 ? 15.184 9.811 47.191 1.00 85.88 722 PHE A O 1
ATOM 5799 N N . LEU A 1 723 ? 14.689 10.500 45.109 1.00 85.56 723 LEU A N 1
ATOM 5800 C CA . LEU A 1 723 ? 13.307 10.853 45.387 1.00 85.56 723 LEU A CA 1
ATOM 5801 C C . LEU A 1 723 ? 12.381 9.874 44.664 1.00 85.56 723 LEU A C 1
ATOM 5803 O O . LEU A 1 723 ? 12.452 9.700 43.444 1.00 85.56 723 LEU A O 1
ATOM 5807 N N . GLY A 1 724 ? 11.535 9.210 45.445 1.00 82.44 724 GLY A N 1
ATOM 5808 C CA . GLY A 1 724 ? 10.529 8.263 44.980 1.00 82.44 724 GLY A CA 1
ATOM 5809 C C . GLY A 1 724 ? 9.176 8.537 45.618 1.00 82.44 724 GLY A C 1
ATOM 5810 O O . GLY A 1 724 ? 8.914 9.627 46.125 1.00 82.44 724 GLY A O 1
ATOM 5811 N N . TRP A 1 725 ? 8.307 7.536 45.592 1.00 81.62 725 TRP A N 1
ATOM 5812 C CA . TRP A 1 725 ? 6.942 7.664 46.083 1.00 81.62 725 TRP A CA 1
ATOM 5813 C C . TRP A 1 725 ? 6.813 7.463 47.594 1.00 81.62 725 TRP A C 1
ATOM 5815 O O . TRP A 1 725 ? 7.367 6.523 48.157 1.00 81.62 725 TRP A O 1
ATOM 5825 N N . SER A 1 726 ? 5.974 8.282 48.223 1.00 83.62 726 SER A N 1
ATOM 5826 C CA . SER A 1 726 ? 5.316 7.948 49.489 1.00 83.62 726 SER A CA 1
ATOM 5827 C C . SER A 1 726 ? 4.173 6.952 49.265 1.00 83.62 726 SER A C 1
ATOM 5829 O O . SER A 1 726 ? 3.604 6.8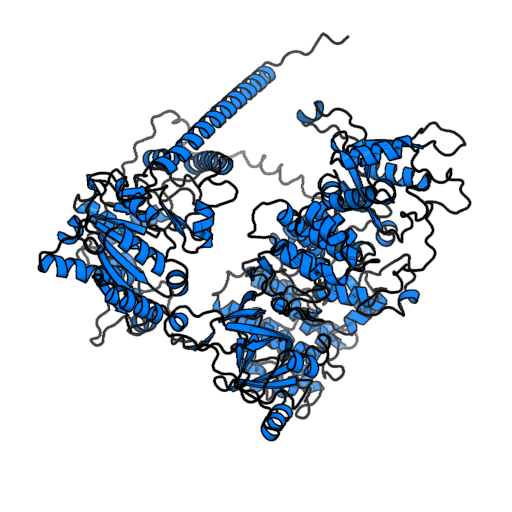88 48.169 1.00 83.62 726 SER A O 1
ATOM 5831 N N . ASP A 1 727 ? 3.764 6.236 50.316 1.00 83.62 727 ASP A N 1
ATOM 5832 C CA . ASP A 1 727 ? 2.642 5.282 50.259 1.00 83.62 727 ASP A CA 1
ATOM 5833 C C . ASP A 1 727 ? 1.362 5.918 49.685 1.00 83.62 727 ASP A C 1
ATOM 5835 O O . ASP A 1 727 ? 0.697 5.343 48.825 1.00 83.62 727 ASP A O 1
ATOM 5839 N N . LYS A 1 728 ? 1.076 7.174 50.055 1.00 86.69 728 LYS A N 1
ATOM 5840 C CA . LYS A 1 728 ? -0.084 7.925 49.544 1.00 86.69 728 LYS A CA 1
ATOM 5841 C C . LYS A 1 728 ? -0.026 8.168 48.032 1.00 86.69 728 LYS A C 1
ATOM 5843 O O . LYS A 1 728 ? -1.049 8.078 47.356 1.00 86.69 728 LYS A O 1
ATOM 5848 N N . GLN A 1 729 ? 1.147 8.498 47.491 1.00 89.44 729 GLN A N 1
ATOM 5849 C CA . GLN A 1 729 ? 1.316 8.721 46.048 1.00 89.44 729 GLN A CA 1
ATOM 5850 C C . GLN A 1 729 ? 1.237 7.402 45.273 1.00 89.44 729 GLN A C 1
ATOM 5852 O O . GLN A 1 729 ? 0.649 7.371 44.191 1.00 89.44 729 GLN A O 1
ATOM 5857 N N . MET A 1 730 ? 1.766 6.310 45.840 1.00 87.06 730 MET A N 1
ATOM 5858 C CA . MET A 1 730 ? 1.625 4.969 45.267 1.00 87.06 730 MET A CA 1
ATOM 5859 C C . MET A 1 730 ? 0.161 4.555 45.145 1.00 87.06 730 MET A C 1
ATOM 5861 O O . MET A 1 730 ? -0.249 4.070 44.089 1.00 87.06 730 MET A O 1
ATOM 5865 N N . ASP A 1 731 ? -0.636 4.772 46.190 1.00 89.31 731 ASP A N 1
ATOM 5866 C CA . ASP A 1 731 ? -2.058 4.430 46.175 1.00 89.31 731 ASP A CA 1
ATOM 5867 C C . ASP A 1 731 ? -2.841 5.303 45.193 1.00 89.31 731 ASP A C 1
ATOM 5869 O O . ASP A 1 731 ? -3.670 4.791 44.441 1.00 89.31 731 ASP A O 1
ATOM 5873 N N . ARG A 1 732 ? -2.509 6.597 45.093 1.00 91.69 732 ARG A N 1
ATOM 5874 C CA . ARG A 1 732 ? -3.108 7.475 44.081 1.00 91.69 732 ARG A CA 1
ATOM 5875 C C . ARG A 1 732 ? -2.771 7.036 42.653 1.00 91.69 732 ARG A C 1
ATOM 5877 O O . ARG A 1 732 ? -3.648 7.047 41.793 1.00 91.69 732 ARG A O 1
ATOM 5884 N N . MET A 1 733 ? -1.526 6.635 42.390 1.00 90.00 733 MET A N 1
ATOM 5885 C CA . MET A 1 733 ? -1.111 6.107 41.086 1.00 90.00 733 MET A CA 1
ATOM 5886 C C . MET A 1 733 ? -1.875 4.826 40.728 1.00 90.00 733 MET A C 1
ATOM 5888 O O . MET A 1 733 ? -2.344 4.693 39.598 1.00 90.00 733 MET A O 1
ATOM 5892 N N . ARG A 1 734 ? -2.022 3.897 41.683 1.00 91.94 734 ARG A N 1
ATOM 5893 C CA . ARG A 1 734 ? -2.809 2.665 41.507 1.00 91.94 734 ARG A CA 1
ATOM 5894 C C . ARG A 1 734 ? -4.269 2.979 41.204 1.00 91.94 734 ARG A C 1
ATOM 5896 O O . ARG A 1 734 ? -4.782 2.484 40.212 1.00 91.94 734 ARG A O 1
ATOM 5903 N N . GLN A 1 735 ? -4.872 3.896 41.959 1.00 92.88 735 GLN A N 1
ATOM 5904 C CA . GLN A 1 735 ? -6.242 4.346 41.729 1.00 92.88 735 GLN A CA 1
ATOM 5905 C C . GLN A 1 735 ? -6.438 4.908 40.313 1.00 92.88 735 GLN A C 1
ATOM 5907 O O . GLN A 1 735 ? -7.377 4.518 39.629 1.00 92.88 735 GLN A O 1
ATOM 5912 N N . ILE A 1 736 ? -5.542 5.784 39.841 1.00 93.06 736 ILE A N 1
ATOM 5913 C CA . ILE A 1 736 ? -5.608 6.325 38.470 1.00 93.06 736 ILE A CA 1
ATOM 5914 C C . ILE A 1 736 ? -5.528 5.190 37.439 1.00 93.06 736 ILE A C 1
ATOM 5916 O O . ILE A 1 736 ? -6.250 5.191 36.441 1.00 93.06 736 ILE A O 1
ATOM 5920 N N . LEU A 1 737 ? -4.667 4.195 37.675 1.00 90.38 737 LEU A N 1
ATOM 5921 C CA . LEU A 1 737 ? -4.574 3.024 36.809 1.00 90.38 737 LEU A CA 1
ATOM 5922 C C . LEU A 1 737 ? -5.846 2.163 36.868 1.00 90.38 737 LEU A C 1
ATOM 5924 O O . LEU A 1 737 ? -6.288 1.685 35.827 1.00 90.38 737 LEU A O 1
ATOM 5928 N N . ASP A 1 738 ? -6.492 2.000 38.010 1.00 89.25 738 ASP A N 1
ATOM 5929 C CA . ASP A 1 738 ? -7.756 1.261 38.091 1.00 89.25 738 ASP A CA 1
ATOM 5930 C C . ASP A 1 738 ? -8.898 2.013 37.382 1.00 89.25 738 ASP A C 1
ATOM 5932 O O . ASP A 1 738 ? -9.678 1.413 36.645 1.00 89.25 738 ASP A O 1
ATOM 5936 N N . GLU A 1 739 ? -8.914 3.346 37.472 1.00 88.62 739 GLU A N 1
ATOM 5937 C CA . GLU A 1 739 ? -9.893 4.254 36.849 1.00 88.62 739 GLU A CA 1
ATOM 5938 C C . GLU A 1 739 ? -9.667 4.501 35.343 1.00 88.62 739 GLU A C 1
ATOM 5940 O O . GLU A 1 739 ? -10.235 5.421 34.761 1.00 88.62 739 GLU A O 1
ATOM 5945 N N . THR A 1 740 ? -8.858 3.685 34.666 1.00 83.06 740 THR A N 1
ATOM 5946 C CA . THR A 1 740 ? -8.527 3.823 33.227 1.00 83.06 740 THR A CA 1
ATOM 5947 C C . THR A 1 740 ? -7.663 5.027 32.823 1.00 83.06 740 THR A C 1
ATOM 5949 O O . THR A 1 740 ? -7.358 5.204 31.643 1.00 83.06 740 THR A O 1
ATOM 5952 N N . GLY A 1 741 ? -7.175 5.798 33.793 1.00 87.56 741 GLY A N 1
ATOM 5953 C CA . GLY A 1 741 ? -6.330 6.971 33.586 1.00 87.56 741 GLY A CA 1
ATOM 5954 C C . GLY A 1 741 ? -4.857 6.673 33.286 1.00 87.56 741 GLY A C 1
ATOM 5955 O O . GLY A 1 741 ? -4.390 5.527 33.358 1.00 87.56 741 GLY A O 1
ATOM 5956 N N . VAL A 1 742 ? -4.109 7.737 32.962 1.00 91.75 742 VAL A N 1
ATOM 5957 C CA . VAL A 1 742 ? -2.641 7.725 32.815 1.00 91.75 742 VAL A CA 1
ATOM 5958 C C . VAL A 1 742 ? -2.030 8.597 33.920 1.00 91.75 742 VAL A C 1
ATOM 5960 O O . VAL A 1 742 ? -2.268 9.807 33.920 1.00 91.75 742 VAL A O 1
ATOM 5963 N N . PRO A 1 743 ? -1.246 8.026 34.855 1.00 93.69 743 PRO A N 1
ATOM 5964 C CA . PRO A 1 743 ? -0.622 8.796 35.927 1.00 93.69 743 PRO A CA 1
ATOM 5965 C C . PRO A 1 743 ? 0.550 9.625 35.388 1.00 93.69 743 PRO A C 1
ATOM 5967 O O . PRO A 1 743 ? 1.444 9.094 34.727 1.00 93.69 743 PRO A O 1
ATOM 5970 N N . VAL A 1 744 ? 0.557 10.924 35.684 1.00 93.50 744 VAL A N 1
ATOM 5971 C CA . VAL A 1 744 ? 1.614 11.876 35.302 1.00 93.50 744 VAL A CA 1
ATOM 5972 C C . VAL A 1 744 ? 2.076 12.691 36.510 1.00 93.50 744 VAL A C 1
ATOM 5974 O O . VAL A 1 744 ? 1.377 12.786 37.520 1.00 93.50 744 VAL A O 1
ATOM 5977 N N . LEU A 1 745 ? 3.271 13.269 36.399 1.00 92.12 745 LEU A N 1
ATOM 5978 C CA . LEU A 1 745 ? 4.008 13.865 37.509 1.00 92.12 745 LEU A CA 1
ATOM 5979 C C . LEU A 1 745 ? 4.077 15.377 37.426 1.00 92.12 745 LEU A C 1
ATOM 5981 O O . LEU A 1 745 ? 4.595 15.904 36.448 1.00 92.12 745 LEU A O 1
ATOM 5985 N N . ILE A 1 746 ? 3.663 16.070 38.478 1.00 90.25 746 ILE A N 1
ATOM 5986 C CA . ILE A 1 746 ? 3.986 17.484 38.667 1.00 90.25 746 ILE A CA 1
ATOM 5987 C C . ILE A 1 746 ? 5.165 17.561 39.637 1.00 90.25 746 ILE A C 1
ATOM 5989 O O . ILE A 1 746 ? 5.131 16.957 40.707 1.00 90.25 746 ILE A O 1
ATOM 5993 N N . LEU A 1 747 ? 6.216 18.274 39.235 1.00 87.69 747 LEU A N 1
ATOM 5994 C CA . LEU A 1 747 ? 7.377 18.548 40.076 1.00 87.69 747 LEU A CA 1
ATOM 5995 C C . LEU A 1 747 ? 7.264 19.977 40.606 1.00 87.69 747 LEU A C 1
ATOM 5997 O O . LEU A 1 747 ? 7.344 20.927 39.823 1.00 87.69 747 LEU A O 1
ATOM 6001 N N . ASP A 1 748 ? 7.077 20.112 41.915 1.00 83.31 748 ASP A N 1
ATOM 6002 C CA . ASP A 1 748 ? 7.119 21.394 42.615 1.00 83.31 748 ASP A CA 1
ATOM 6003 C C . ASP A 1 748 ? 8.542 21.606 43.138 1.00 83.31 748 ASP A C 1
ATOM 6005 O O . ASP A 1 748 ? 9.028 20.846 43.981 1.00 83.31 748 ASP A O 1
ATOM 6009 N N . VAL A 1 749 ? 9.238 22.576 42.547 1.00 77.94 749 VAL A N 1
ATOM 6010 C CA . VAL A 1 749 ? 10.643 22.877 42.833 1.00 77.94 749 VAL A CA 1
ATOM 6011 C C . VAL A 1 749 ? 10.686 24.202 43.575 1.00 77.94 749 VAL A C 1
ATOM 6013 O O . VAL A 1 749 ? 10.311 25.237 43.023 1.00 77.94 749 VAL A O 1
ATOM 6016 N N . ASP A 1 750 ? 11.142 24.162 44.824 1.00 70.00 750 ASP A N 1
ATOM 6017 C CA . ASP A 1 750 ? 11.386 25.370 45.604 1.00 70.00 750 ASP A CA 1
ATOM 6018 C C . ASP A 1 750 ? 12.729 25.978 45.175 1.00 70.00 750 ASP A C 1
ATOM 6020 O O . ASP A 1 750 ? 13.796 25.521 45.583 1.00 70.00 750 ASP A O 1
ATOM 6024 N N . ASP A 1 751 ? 12.658 26.982 44.298 1.00 60.22 751 ASP A N 1
ATOM 6025 C CA . ASP A 1 751 ? 13.806 27.700 43.720 1.00 60.22 751 ASP A CA 1
ATOM 6026 C C . ASP A 1 751 ? 14.324 28.836 44.629 1.00 60.22 751 ASP A C 1
ATOM 6028 O O . ASP A 1 751 ? 15.012 29.758 44.176 1.00 60.22 751 ASP A O 1
ATOM 6032 N N . THR A 1 752 ? 13.988 28.824 45.925 1.00 63.41 752 THR A N 1
ATOM 6033 C CA . THR A 1 752 ? 14.546 29.802 46.863 1.00 63.41 752 THR A CA 1
ATOM 6034 C C . THR A 1 752 ? 16.072 29.634 46.960 1.00 63.41 752 THR A C 1
ATOM 6036 O O . THR A 1 752 ? 16.561 28.528 47.192 1.00 63.41 752 THR A O 1
ATOM 6039 N N . PRO A 1 753 ? 16.869 30.708 46.773 1.00 55.12 753 PRO A N 1
ATOM 6040 C CA . PRO A 1 753 ? 18.325 30.614 46.818 1.00 55.12 753 PRO A CA 1
ATOM 6041 C C . PRO A 1 753 ? 18.782 30.231 48.232 1.00 55.12 753 PRO A C 1
ATOM 6043 O O . PRO A 1 753 ? 18.808 31.059 49.142 1.00 55.12 753 PRO A O 1
ATOM 6046 N N . SER A 1 754 ? 19.132 28.959 48.402 1.00 59.59 754 SER A N 1
ATOM 6047 C CA . SER A 1 754 ? 19.611 28.346 49.640 1.00 59.59 754 SER A CA 1
ATOM 6048 C C . SER A 1 754 ? 20.947 27.637 49.379 1.00 59.59 754 SER A C 1
ATOM 6050 O O . SER A 1 754 ? 21.163 27.142 48.274 1.00 59.59 754 SER A O 1
ATOM 6052 N N . PRO A 1 755 ? 21.861 27.554 50.364 1.00 57.56 755 PRO A N 1
ATOM 6053 C CA . PRO A 1 755 ? 23.078 26.741 50.262 1.00 57.56 755 PRO A CA 1
ATOM 6054 C C . PRO A 1 755 ? 22.811 25.220 50.253 1.00 57.56 755 PRO A C 1
ATOM 6056 O O . PRO A 1 755 ? 23.748 24.445 50.094 1.00 57.56 755 PRO A O 1
ATOM 6059 N N . SER A 1 756 ? 21.560 24.788 50.449 1.00 60.62 756 SER A N 1
ATOM 6060 C CA . SER A 1 756 ? 21.124 23.383 50.378 1.00 60.62 756 SER A CA 1
ATOM 6061 C C . SER A 1 756 ? 20.614 23.026 48.970 1.00 60.62 756 SER A C 1
ATOM 6063 O O . SER A 1 756 ? 20.122 23.920 48.279 1.00 60.62 756 SER A O 1
ATOM 6065 N N . PRO A 1 757 ? 20.676 21.751 48.533 1.00 60.84 757 PRO A N 1
ATOM 6066 C CA . PRO A 1 757 ? 20.088 21.337 47.258 1.00 60.84 757 PRO A CA 1
ATOM 6067 C C . PRO A 1 757 ? 18.579 21.666 47.200 1.00 60.84 757 PRO A C 1
ATOM 6069 O O . PRO A 1 757 ? 17.912 21.616 48.239 1.00 60.84 757 PRO A O 1
ATOM 6072 N N . PRO A 1 758 ? 18.024 22.007 46.015 1.00 67.25 758 PRO A N 1
ATOM 6073 C CA . PRO A 1 758 ? 16.624 22.413 45.876 1.00 67.25 758 PRO A CA 1
ATOM 6074 C C . PRO A 1 758 ? 15.682 21.339 46.417 1.00 67.25 758 PRO A C 1
ATOM 6076 O O . PRO A 1 758 ? 15.815 20.161 46.070 1.00 67.25 758 PRO A O 1
ATOM 6079 N N . SER A 1 759 ? 14.707 21.732 47.240 1.00 73.31 759 SER A N 1
ATOM 6080 C CA . SER A 1 759 ? 13.689 20.783 47.692 1.00 73.31 759 SER A CA 1
ATOM 6081 C C . SER A 1 759 ? 12.701 20.530 46.551 1.00 73.31 759 SER A C 1
ATOM 6083 O O . SER A 1 759 ? 12.084 21.462 46.032 1.00 73.31 759 SER A O 1
ATOM 6085 N N . VAL A 1 760 ? 12.586 19.267 46.135 1.00 81.75 760 VAL A N 1
ATOM 6086 C CA . VAL A 1 760 ? 11.671 18.835 45.072 1.00 81.75 760 VAL A CA 1
ATOM 6087 C C . VAL A 1 760 ? 10.557 18.010 45.696 1.00 81.75 760 VAL A C 1
ATOM 6089 O O . VAL A 1 760 ? 10.817 17.038 46.405 1.00 81.75 760 VAL A O 1
ATOM 6092 N N . LYS A 1 761 ? 9.307 18.379 45.419 1.00 84.25 761 LYS A N 1
ATOM 6093 C CA . LYS A 1 761 ? 8.122 17.587 45.764 1.00 84.25 761 LYS A CA 1
ATOM 6094 C C . LYS A 1 761 ? 7.490 17.029 44.497 1.00 84.25 761 LYS A C 1
ATOM 6096 O O . LYS A 1 761 ? 7.508 17.660 43.442 1.00 84.25 761 LYS A O 1
ATOM 6101 N N . ILE A 1 762 ? 6.944 15.825 44.614 1.00 87.00 762 ILE A N 1
ATOM 6102 C CA . ILE A 1 762 ? 6.300 15.109 43.514 1.00 87.00 762 ILE A CA 1
ATOM 6103 C C . ILE A 1 762 ? 4.800 15.052 43.792 1.00 87.00 762 ILE A C 1
ATOM 6105 O O . ILE A 1 762 ? 4.406 14.637 44.873 1.00 87.00 762 ILE A O 1
ATOM 6109 N N . ASP A 1 763 ? 3.964 15.386 42.817 1.00 89.25 763 ASP A N 1
ATOM 6110 C CA . ASP A 1 763 ? 2.522 15.139 42.870 1.00 89.25 763 ASP A CA 1
ATOM 6111 C C . ASP A 1 763 ? 2.087 14.245 41.706 1.00 89.25 763 ASP A C 1
ATOM 6113 O O . ASP A 1 763 ? 2.521 14.429 40.566 1.00 89.25 763 ASP A O 1
ATOM 6117 N N . VAL A 1 764 ? 1.212 13.274 41.993 1.00 90.88 764 VAL A N 1
ATOM 6118 C CA . VAL A 1 764 ? 0.639 12.365 40.987 1.00 90.88 764 VAL A CA 1
ATOM 6119 C C . VAL A 1 764 ? -0.756 12.825 40.624 1.00 90.88 764 VAL A C 1
ATOM 6121 O O . VAL A 1 764 ? -1.656 12.855 41.468 1.00 90.88 764 VAL A O 1
ATOM 6124 N N . VAL A 1 765 ? -0.957 13.118 39.346 1.00 91.88 765 VAL A N 1
ATOM 6125 C CA . VAL A 1 765 ? -2.259 13.510 38.809 1.00 91.88 765 VAL A CA 1
ATOM 6126 C C . VAL A 1 765 ? -2.624 12.661 37.601 1.00 91.88 765 VAL A C 1
ATOM 6128 O O . VAL A 1 765 ? -1.779 12.009 36.989 1.00 91.88 765 VAL A O 1
ATOM 6131 N N . ASP A 1 766 ? -3.907 12.662 37.262 1.00 91.19 766 ASP A N 1
ATOM 6132 C CA . ASP A 1 766 ? -4.384 12.048 36.029 1.00 91.19 766 ASP A CA 1
ATOM 6133 C C . ASP A 1 766 ? -4.050 12.949 34.825 1.00 91.19 766 ASP A C 1
ATOM 6135 O O . ASP A 1 766 ? -4.180 14.178 34.899 1.00 91.19 766 ASP A O 1
ATOM 6139 N N . SER A 1 767 ? -3.640 12.349 33.707 1.00 91.12 767 SER A N 1
ATOM 6140 C CA . SER A 1 767 ? -3.270 13.060 32.479 1.00 91.12 767 SER A CA 1
ATOM 6141 C C . SER A 1 767 ? -4.371 13.972 31.925 1.00 91.12 767 SER A C 1
ATOM 6143 O O . SER A 1 767 ? -4.056 14.970 31.288 1.00 91.12 767 SER A O 1
ATOM 6145 N N . THR A 1 768 ? -5.655 13.715 32.192 1.00 87.38 768 THR A N 1
ATOM 6146 C CA . THR A 1 768 ? -6.778 14.580 31.777 1.00 87.38 768 THR A CA 1
ATOM 6147 C C . THR A 1 768 ? -6.773 15.944 32.478 1.00 87.38 768 THR A C 1
ATOM 6149 O O . THR A 1 768 ? -7.303 16.945 31.970 1.00 87.38 768 THR A O 1
ATOM 6152 N N . GLN A 1 769 ? -6.135 16.025 33.646 1.00 87.12 769 GLN A N 1
ATOM 6153 C CA . GLN A 1 769 ? -6.102 17.232 34.464 1.00 87.12 769 GLN A CA 1
ATOM 6154 C C . GLN A 1 769 ? -5.063 18.234 33.950 1.00 87.12 769 GLN A C 1
ATOM 6156 O O . GLN A 1 769 ? -5.259 19.445 34.080 1.00 87.12 769 GLN A O 1
ATOM 6161 N N . THR A 1 770 ? -4.021 17.768 33.260 1.00 88.12 770 THR A N 1
ATOM 6162 C CA . THR A 1 770 ? -2.834 18.550 32.887 1.00 88.12 770 THR A CA 1
ATOM 6163 C C . THR A 1 770 ? -2.378 18.279 31.439 1.00 88.12 770 THR A C 1
ATOM 6165 O O . THR A 1 770 ? -2.948 17.462 30.733 1.00 88.12 770 THR A O 1
ATOM 6168 N N . ARG A 1 771 ? -1.394 19.033 30.942 1.00 88.38 771 ARG A N 1
ATOM 6169 C CA . ARG A 1 771 ? -0.616 18.686 29.744 1.00 88.38 771 ARG A CA 1
ATOM 6170 C C . ARG A 1 771 ? 0.734 18.157 30.209 1.00 88.38 771 ARG A C 1
ATOM 6172 O O . ARG A 1 771 ? 1.286 18.690 31.171 1.00 88.38 771 ARG A O 1
ATOM 6179 N N . TYR A 1 772 ? 1.282 17.169 29.511 1.00 92.31 772 TYR A N 1
ATOM 6180 C CA . TYR A 1 772 ? 2.546 16.566 29.916 1.00 92.31 772 TYR A CA 1
ATOM 6181 C C . TYR A 1 772 ? 3.502 16.296 28.760 1.00 92.31 772 TYR A C 1
ATOM 6183 O O . TYR A 1 772 ? 3.089 16.106 27.612 1.00 92.31 772 TYR A O 1
ATOM 6191 N N . ILE A 1 773 ? 4.788 16.276 29.105 1.00 93.62 773 ILE A N 1
ATOM 6192 C CA . ILE A 1 773 ? 5.882 15.829 28.244 1.00 93.62 773 ILE A CA 1
ATOM 6193 C C . ILE A 1 773 ? 6.221 14.392 28.620 1.00 93.62 773 ILE A C 1
ATOM 6195 O O . ILE A 1 773 ? 6.457 14.100 29.792 1.00 93.62 773 ILE A O 1
ATOM 6199 N N . SER A 1 774 ? 6.252 13.502 27.632 1.00 94.88 774 SER A N 1
ATOM 6200 C CA . SER A 1 774 ? 6.701 12.126 27.838 1.00 94.88 774 SER A CA 1
ATOM 6201 C C . SER A 1 774 ? 8.174 11.997 27.462 1.00 94.88 774 SER A C 1
ATOM 6203 O O . SER A 1 774 ? 8.576 12.405 26.369 1.00 94.88 774 SER A O 1
ATOM 6205 N N . PHE A 1 775 ? 8.980 11.444 28.364 1.00 93.56 775 PHE A N 1
ATOM 6206 C CA . PHE A 1 775 ? 10.389 11.160 28.127 1.00 93.56 775 PHE A CA 1
ATOM 6207 C C . PHE A 1 775 ? 10.558 9.728 27.631 1.00 93.56 775 PHE A C 1
ATOM 6209 O O . PHE A 1 775 ? 10.210 8.770 28.318 1.00 93.56 775 PHE A O 1
ATOM 6216 N N . SER A 1 776 ? 11.119 9.600 26.433 1.00 92.00 776 SER A N 1
ATOM 6217 C CA . SER A 1 776 ? 11.473 8.327 25.818 1.00 92.00 776 SER A CA 1
ATOM 6218 C C . SER A 1 776 ? 12.976 8.118 25.964 1.00 92.00 776 SER A C 1
ATOM 6220 O O . SER A 1 776 ? 13.757 8.897 25.418 1.00 92.00 776 SER A O 1
ATOM 6222 N N . HIS A 1 777 ? 13.402 7.128 26.748 1.00 86.50 777 HIS A N 1
ATOM 6223 C CA . HIS A 1 777 ? 14.795 7.041 27.190 1.00 86.50 777 HIS A CA 1
ATOM 6224 C C . HIS A 1 777 ? 15.370 5.618 27.132 1.00 86.50 777 HIS A C 1
ATOM 6226 O O . HIS A 1 777 ? 14.658 4.607 27.143 1.00 86.50 777 HIS A O 1
ATOM 6232 N N . VAL A 1 778 ? 16.699 5.527 27.082 1.00 77.38 778 VAL A N 1
ATOM 6233 C CA . VAL A 1 778 ? 17.424 4.256 27.162 1.00 77.38 778 VAL A CA 1
ATOM 6234 C C . VAL A 1 778 ? 17.832 4.006 28.609 1.00 77.38 778 VAL A C 1
ATOM 6236 O O . VAL A 1 778 ? 18.587 4.782 29.179 1.00 77.38 778 VAL A O 1
ATOM 6239 N N . TRP A 1 779 ? 17.363 2.907 29.211 1.00 72.69 779 TRP A N 1
ATOM 6240 C CA . TRP A 1 779 ? 17.686 2.593 30.611 1.00 72.69 779 TRP A CA 1
ATOM 6241 C C . TRP A 1 779 ? 19.194 2.553 30.844 1.00 72.69 779 TRP A C 1
ATOM 6243 O O . TRP A 1 779 ? 19.656 3.131 31.813 1.00 72.69 779 TRP A O 1
ATOM 6253 N N . ALA A 1 780 ? 19.957 1.954 29.924 1.00 65.19 780 ALA A N 1
ATOM 6254 C CA . ALA A 1 780 ? 21.417 1.881 29.991 1.00 65.19 780 ALA A CA 1
ATOM 6255 C C . ALA A 1 780 ? 22.130 3.242 30.117 1.00 65.19 780 ALA A C 1
ATOM 6257 O O . ALA A 1 780 ? 23.248 3.279 30.620 1.00 65.19 780 ALA A O 1
ATOM 6258 N N . ASP A 1 781 ? 21.475 4.343 29.740 1.00 73.12 781 ASP A N 1
ATOM 6259 C CA . ASP A 1 781 ? 22.008 5.700 29.893 1.00 73.12 781 ASP A CA 1
ATOM 6260 C C . ASP A 1 781 ? 21.838 6.244 31.333 1.00 73.12 781 ASP A C 1
ATOM 6262 O O . ASP A 1 781 ? 22.106 7.414 31.602 1.00 73.12 781 ASP A O 1
ATOM 6266 N N . GLY A 1 782 ? 21.383 5.413 32.282 1.00 76.00 782 GLY A N 1
ATOM 6267 C CA . GLY A 1 782 ? 21.386 5.717 33.715 1.00 76.00 782 GLY A CA 1
ATOM 6268 C C . GLY A 1 782 ? 20.100 6.335 34.273 1.00 76.00 782 GLY A C 1
ATOM 6269 O O . GLY A 1 782 ? 20.121 6.830 35.397 1.00 76.00 782 GLY A O 1
ATOM 6270 N N . LEU A 1 783 ? 18.992 6.312 33.522 1.00 83.88 783 LEU A N 1
ATOM 6271 C CA . LEU A 1 783 ? 17.680 6.864 33.919 1.00 83.88 783 LEU A CA 1
ATOM 6272 C C . LEU A 1 783 ? 16.636 5.800 34.332 1.00 83.88 783 LEU A C 1
ATOM 6274 O O . LEU A 1 783 ? 15.501 6.138 34.668 1.00 83.88 783 LEU A O 1
ATOM 6278 N N . GLY A 1 784 ? 17.005 4.519 34.343 1.00 82.62 784 GLY A N 1
ATOM 6279 C CA . GLY A 1 784 ? 16.284 3.452 35.051 1.00 82.62 784 GLY A CA 1
ATOM 6280 C C . GLY A 1 784 ? 16.706 3.345 36.522 1.00 82.62 784 GLY A C 1
ATOM 6281 O O . GLY A 1 784 ? 17.731 3.903 36.897 1.00 82.62 784 GLY A O 1
ATOM 6282 N N . ASN A 1 785 ? 15.961 2.590 37.335 1.00 83.62 785 ASN A N 1
ATOM 6283 C CA . ASN A 1 785 ? 16.316 2.252 38.723 1.00 83.62 785 ASN A CA 1
ATOM 6284 C C . ASN A 1 785 ? 15.792 0.848 39.076 1.00 83.62 785 ASN A C 1
ATOM 6286 O O . ASN A 1 785 ? 14.593 0.606 38.943 1.00 83.62 785 ASN A O 1
ATOM 6290 N N . GLN A 1 786 ? 16.655 -0.089 39.495 1.00 76.00 786 GLN A N 1
ATOM 6291 C CA . GLN A 1 786 ? 16.253 -1.466 39.830 1.00 76.00 786 GLN A CA 1
ATOM 6292 C C . GLN A 1 786 ? 15.582 -1.591 41.207 1.00 76.00 786 GLN A C 1
ATOM 6294 O O . GLN A 1 786 ? 14.660 -2.395 41.339 1.00 76.00 786 GLN A O 1
ATOM 6299 N N . ASP A 1 787 ? 15.941 -0.731 42.159 1.00 75.94 787 ASP A N 1
ATOM 6300 C CA . ASP A 1 787 ? 15.581 -0.864 43.577 1.00 75.94 787 ASP A CA 1
ATOM 6301 C C . ASP A 1 787 ? 14.222 -0.238 43.930 1.00 75.94 787 ASP A C 1
ATOM 6303 O O . ASP A 1 787 ? 13.648 -0.511 44.982 1.00 75.94 787 ASP A O 1
ATOM 6307 N N . GLY A 1 788 ? 13.655 0.578 43.038 1.00 81.12 788 GLY A N 1
ATOM 6308 C CA . GLY A 1 788 ? 12.341 1.181 43.244 1.00 81.12 788 GLY A CA 1
ATOM 6309 C C . GLY A 1 788 ? 11.933 2.149 42.140 1.00 81.12 788 GLY A C 1
ATOM 6310 O O . GLY A 1 788 ? 12.684 2.410 41.202 1.00 81.12 788 GLY A O 1
ATOM 6311 N N . ASN A 1 789 ? 10.721 2.694 42.248 1.00 88.62 789 ASN A N 1
ATOM 6312 C CA . ASN A 1 789 ? 10.277 3.803 41.409 1.00 88.62 789 ASN A CA 1
ATOM 6313 C C . ASN A 1 789 ? 10.788 5.133 42.002 1.00 88.62 789 ASN A C 1
ATOM 6315 O O . ASN A 1 789 ? 10.036 5.880 42.626 1.00 88.62 789 ASN A O 1
ATOM 6319 N N . ALA A 1 790 ? 12.086 5.392 41.857 1.00 90.06 790 ALA A N 1
ATOM 6320 C CA . ALA A 1 790 ? 12.743 6.601 42.348 1.00 90.06 790 ALA A CA 1
ATOM 6321 C C . ALA A 1 790 ? 13.855 7.041 41.389 1.00 90.06 790 ALA A C 1
ATOM 6323 O O . ALA A 1 790 ? 14.459 6.198 40.723 1.00 90.06 790 ALA A O 1
ATOM 6324 N N . LEU A 1 791 ? 14.166 8.337 41.350 1.00 91.19 791 LEU A N 1
ATOM 6325 C CA . LEU A 1 791 ? 15.291 8.890 40.587 1.00 91.19 791 LEU A CA 1
ATOM 6326 C C . LEU A 1 791 ? 16.105 9.874 41.439 1.00 91.19 791 LEU A C 1
ATOM 6328 O O . LEU A 1 791 ? 15.543 10.482 42.353 1.00 91.19 791 LEU A O 1
ATOM 6332 N N . PRO A 1 792 ? 17.402 10.077 41.140 1.00 90.25 792 PRO A N 1
ATOM 6333 C CA . PRO A 1 792 ? 18.188 11.131 41.766 1.00 90.25 792 PRO A CA 1
ATOM 6334 C C . PRO A 1 792 ? 17.544 12.504 41.554 1.00 90.25 792 PRO A C 1
ATOM 6336 O O . PRO A 1 792 ? 17.126 12.829 40.438 1.00 90.25 792 PRO A O 1
ATOM 6339 N N . VAL A 1 793 ? 17.515 13.338 42.595 1.00 87.94 793 VAL A N 1
ATOM 6340 C CA . VAL A 1 793 ? 16.900 14.680 42.533 1.00 87.94 793 VAL A CA 1
ATOM 6341 C C . VAL A 1 793 ? 17.511 15.532 41.411 1.00 87.94 793 VAL A C 1
ATOM 6343 O O . VAL A 1 793 ? 16.787 16.205 40.677 1.00 87.94 793 VAL A O 1
ATOM 6346 N N . CYS A 1 794 ? 18.822 15.426 41.179 1.00 87.06 794 CYS A N 1
ATOM 6347 C CA . CYS A 1 794 ? 19.491 16.107 40.065 1.00 87.06 794 CYS A CA 1
ATOM 6348 C C . CYS A 1 794 ? 18.937 15.724 38.674 1.00 87.06 794 CYS A C 1
ATOM 6350 O O . CYS A 1 794 ? 18.797 16.590 37.806 1.00 87.06 794 CYS A O 1
ATOM 6352 N N . GLN A 1 795 ? 18.541 14.462 38.460 1.00 89.25 795 GLN A N 1
ATOM 6353 C CA . GLN A 1 795 ? 17.896 14.039 37.212 1.00 89.25 795 GLN A CA 1
ATOM 6354 C C . GLN A 1 795 ? 16.479 14.609 37.101 1.00 89.25 795 GLN A C 1
ATOM 6356 O O . GLN A 1 795 ? 16.091 15.054 36.023 1.00 89.25 795 GLN A O 1
ATOM 6361 N N . LEU A 1 796 ? 15.715 14.666 38.198 1.00 89.44 796 LEU A N 1
ATOM 6362 C CA . LEU A 1 796 ? 14.376 15.270 38.199 1.00 89.44 796 LEU A CA 1
ATOM 6363 C C . LEU A 1 796 ? 14.421 16.752 37.813 1.00 89.44 796 LEU A C 1
ATOM 6365 O O . LEU A 1 796 ? 13.657 17.184 36.949 1.00 89.44 796 LEU A O 1
ATOM 6369 N N . LEU A 1 797 ? 15.363 17.508 38.384 1.00 87.75 797 LEU A N 1
ATOM 6370 C CA . LEU A 1 797 ? 15.598 18.913 38.037 1.00 87.75 797 LEU A CA 1
ATOM 6371 C C . LEU A 1 797 ? 15.988 19.073 36.562 1.00 87.75 797 LEU A C 1
ATOM 6373 O O . LEU A 1 797 ? 15.468 19.946 35.863 1.00 87.75 797 LEU A O 1
ATOM 6377 N N . ARG A 1 798 ? 16.853 18.191 36.044 1.00 88.44 798 ARG A N 1
ATOM 6378 C CA . ARG A 1 798 ? 17.213 18.168 34.619 1.00 88.44 798 ARG A CA 1
ATOM 6379 C C . ARG A 1 798 ? 15.994 17.929 33.728 1.00 88.44 798 ARG A C 1
ATOM 6381 O O . ARG A 1 798 ? 15.804 18.669 32.763 1.00 88.44 798 ARG A O 1
ATOM 6388 N N . LEU A 1 799 ? 15.174 16.922 34.028 1.00 90.69 799 LEU A N 1
ATOM 6389 C CA . LEU A 1 799 ? 13.971 16.607 33.251 1.00 90.69 799 LEU A CA 1
ATOM 6390 C C . LEU A 1 799 ? 12.971 17.773 33.286 1.00 90.69 799 LEU A C 1
ATOM 6392 O O . LEU A 1 799 ? 12.445 18.162 32.243 1.00 90.69 799 LEU A O 1
ATOM 6396 N N . GLN A 1 800 ? 12.770 18.397 34.448 1.00 88.31 800 GLN A N 1
ATOM 6397 C CA . GLN A 1 800 ? 11.905 19.569 34.607 1.00 88.31 800 GLN A CA 1
ATOM 6398 C C . GLN A 1 800 ? 12.393 20.767 33.776 1.00 88.31 800 GLN A C 1
ATOM 6400 O O . GLN A 1 800 ? 11.599 21.396 33.065 1.00 88.31 800 GLN A O 1
ATOM 6405 N N . LYS A 1 801 ? 13.705 21.032 33.770 1.00 87.44 801 LYS A N 1
ATOM 6406 C CA . LYS A 1 801 ? 14.324 22.079 32.944 1.00 87.44 801 LYS A CA 1
ATOM 6407 C C . LYS A 1 801 ? 14.176 21.801 31.449 1.00 87.44 801 LYS A C 1
ATOM 6409 O O . LYS A 1 801 ? 13.852 22.716 30.688 1.00 87.44 801 LYS A O 1
ATOM 6414 N N . LEU A 1 802 ? 14.388 20.557 31.015 1.00 90.00 802 LEU A N 1
ATOM 6415 C CA . LEU A 1 802 ? 14.216 20.158 29.614 1.00 90.00 802 LEU A CA 1
ATOM 6416 C C . LEU A 1 802 ? 12.757 20.318 29.169 1.00 90.00 802 LEU A C 1
ATOM 6418 O O . LEU A 1 802 ? 12.504 20.925 28.130 1.00 90.00 802 LEU A O 1
ATOM 6422 N N . ALA A 1 803 ? 11.801 19.851 29.977 1.00 89.44 803 ALA A N 1
ATOM 6423 C CA . ALA A 1 803 ? 10.372 19.995 29.701 1.00 89.44 803 ALA A CA 1
ATOM 6424 C C . ALA A 1 803 ? 9.951 21.472 29.598 1.00 89.44 803 ALA A C 1
ATOM 6426 O O . ALA A 1 803 ? 9.289 21.862 28.634 1.00 89.44 803 ALA A O 1
ATOM 6427 N N . SER A 1 804 ? 10.403 22.308 30.539 1.00 84.69 804 SER A N 1
ATOM 6428 C CA . SER A 1 804 ? 10.110 23.749 30.555 1.00 84.69 804 SER A CA 1
ATOM 6429 C C . SER A 1 804 ? 10.688 24.459 29.329 1.00 84.69 804 SER A C 1
ATOM 6431 O O . SER A 1 804 ? 10.002 25.246 28.677 1.00 84.69 804 SER A O 1
ATOM 6433 N N . THR A 1 805 ? 11.935 24.138 28.970 1.00 85.69 805 THR A N 1
ATOM 6434 C CA . THR A 1 805 ? 12.617 24.708 27.796 1.00 85.69 805 THR A CA 1
ATOM 6435 C C . THR A 1 805 ? 11.905 24.327 26.500 1.00 85.69 805 THR A C 1
ATOM 6437 O O . THR A 1 805 ? 11.677 25.178 25.642 1.00 85.69 805 THR A O 1
ATOM 6440 N N . LEU A 1 806 ? 11.499 23.062 26.374 1.00 86.56 806 LEU A N 1
ATOM 6441 C CA . LEU A 1 806 ? 10.837 22.527 25.186 1.00 86.56 806 LEU A CA 1
ATOM 6442 C C . LEU A 1 806 ? 9.463 23.167 24.922 1.00 86.56 806 LEU A C 1
ATOM 6444 O O . LEU A 1 806 ? 9.025 23.250 23.770 1.00 86.56 806 LEU A O 1
ATOM 6448 N N . MET A 1 807 ? 8.766 23.612 25.965 1.00 79.25 807 MET A N 1
ATOM 6449 C CA . MET A 1 807 ? 7.503 24.344 25.828 1.00 79.25 807 MET A CA 1
ATOM 6450 C C . MET A 1 807 ? 7.709 25.817 25.436 1.00 79.25 807 MET A C 1
ATOM 6452 O O . MET A 1 807 ? 6.796 26.421 24.871 1.00 79.25 807 MET A O 1
ATOM 6456 N N . GLY A 1 808 ? 8.916 26.355 25.656 1.00 65.38 808 GLY A N 1
ATOM 6457 C CA . GLY A 1 808 ? 9.267 27.760 25.465 1.00 65.38 808 GLY A CA 1
ATOM 6458 C C . GLY A 1 808 ? 8.589 28.689 26.486 1.00 65.38 808 GLY A C 1
ATOM 6459 O O . GLY A 1 808 ? 7.645 28.285 27.168 1.00 65.38 808 GLY A O 1
ATOM 6460 N N . PRO A 1 809 ? 9.024 29.959 26.606 1.00 55.59 809 PRO A N 1
ATOM 6461 C CA . PRO A 1 809 ? 8.214 30.966 27.285 1.00 55.59 809 PRO A CA 1
ATOM 6462 C C . PRO A 1 809 ? 6.867 31.056 26.559 1.00 55.59 809 PRO A C 1
ATOM 6464 O O . PRO A 1 809 ? 6.855 31.064 25.325 1.00 55.59 809 PRO A O 1
ATOM 6467 N N . GLU A 1 810 ? 5.745 31.106 27.291 1.00 46.81 810 GLU A N 1
ATOM 6468 C CA . GLU A 1 810 ? 4.410 31.329 26.717 1.00 46.81 810 GLU A CA 1
ATOM 6469 C C . GLU A 1 810 ? 4.423 32.655 25.937 1.00 46.81 810 GLU A C 1
ATOM 6471 O O . GLU A 1 810 ? 4.128 33.725 26.463 1.00 46.81 810 GLU A O 1
ATOM 6476 N N . THR A 1 811 ? 4.827 32.610 24.668 1.00 37.66 811 THR A N 1
ATOM 6477 C CA . THR A 1 811 ? 4.792 33.765 23.785 1.00 37.66 811 THR A CA 1
ATOM 6478 C C . THR A 1 811 ? 3.334 34.150 23.664 1.00 37.66 811 THR A C 1
ATOM 6480 O O . THR A 1 811 ? 2.484 33.301 23.387 1.00 37.66 811 THR A O 1
ATOM 6483 N N . GLU A 1 812 ? 3.045 35.429 23.907 1.00 37.59 812 GLU A N 1
ATOM 6484 C CA . GLU A 1 812 ? 1.738 36.048 23.723 1.00 37.59 812 GLU A CA 1
ATOM 6485 C C . GLU A 1 812 ? 1.238 35.795 22.293 1.00 37.59 812 GLU A C 1
ATOM 6487 O O . GLU A 1 812 ? 1.403 36.595 21.368 1.00 37.59 812 GLU A O 1
ATOM 6492 N N . SER A 1 813 ? 0.636 34.630 22.080 1.00 36.44 813 SER A N 1
ATOM 6493 C CA . SER A 1 813 ? 0.053 34.255 20.811 1.00 36.44 813 SER A CA 1
ATOM 6494 C C . SER A 1 813 ? -1.111 35.205 20.573 1.00 36.44 813 SER A C 1
ATOM 6496 O O . SER A 1 813 ? -2.090 35.206 21.324 1.00 36.44 813 SER A O 1
ATOM 6498 N N . LYS A 1 814 ? -1.010 36.014 19.510 1.00 40.88 814 LYS A N 1
ATOM 6499 C CA . LYS A 1 814 ? -2.000 37.019 19.070 1.00 40.88 814 LYS A CA 1
ATOM 6500 C C . LYS A 1 814 ? -3.371 36.424 18.685 1.00 40.88 814 LYS A C 1
ATOM 6502 O O . LYS A 1 814 ? -4.222 37.132 18.146 1.00 40.88 814 LYS A O 1
ATOM 6507 N N . SER A 1 815 ? -3.602 35.137 18.943 1.00 43.38 815 SER A N 1
ATOM 6508 C CA . SER A 1 815 ? -4.880 34.461 18.750 1.00 43.38 815 SER A CA 1
ATOM 6509 C C . SER A 1 815 ? -5.850 34.801 19.882 1.00 43.38 815 SER A C 1
ATOM 6511 O O . SER A 1 815 ? -5.573 34.582 21.054 1.00 43.38 815 SER A O 1
ATOM 6513 N N . ILE A 1 816 ? -7.038 35.294 19.535 1.00 46.69 816 ILE A N 1
ATOM 6514 C CA . ILE A 1 816 ? -8.114 35.647 20.481 1.00 46.69 816 ILE A CA 1
ATOM 6515 C C . ILE A 1 816 ? -8.580 34.429 21.314 1.00 46.69 816 ILE A C 1
ATOM 6517 O O . ILE A 1 816 ? -9.128 34.605 22.400 1.00 46.69 816 ILE A O 1
ATOM 6521 N N . LEU A 1 817 ? -8.308 33.205 20.845 1.00 41.28 817 LEU A N 1
ATOM 6522 C CA . LEU A 1 817 ? -8.653 31.944 21.511 1.00 41.28 817 LEU A CA 1
ATOM 6523 C C . LEU A 1 817 ? -7.690 31.551 22.648 1.00 41.28 817 LEU A C 1
ATOM 6525 O O . LEU A 1 817 ? -8.070 30.755 23.502 1.00 41.28 817 LEU A O 1
ATOM 6529 N N . SER A 1 818 ? -6.474 32.110 22.716 1.00 46.25 818 SER A N 1
ATOM 6530 C CA . SER A 1 818 ? -5.507 31.778 23.780 1.00 46.25 818 SER A CA 1
ATOM 6531 C C . SER A 1 818 ? -5.888 32.368 25.145 1.00 46.25 818 SER A C 1
ATOM 6533 O O . SER A 1 818 ? -5.484 31.838 26.174 1.00 46.25 818 SER A O 1
ATOM 6535 N N . LYS A 1 819 ? -6.743 33.401 25.179 1.00 42.16 819 LYS A N 1
ATOM 6536 C CA . LYS A 1 819 ? -7.195 34.064 26.419 1.00 42.16 819 LYS A CA 1
ATOM 6537 C C . LYS A 1 819 ? -8.131 33.225 27.295 1.00 42.16 819 LYS A C 1
ATOM 6539 O O . LYS A 1 819 ? -8.383 33.613 28.430 1.00 42.16 819 LYS A O 1
ATOM 6544 N N . PHE A 1 820 ? -8.625 32.094 26.790 1.00 43.41 820 PHE A N 1
ATOM 6545 C CA . PHE A 1 820 ? -9.448 31.143 27.546 1.00 43.41 820 PHE A CA 1
ATOM 6546 C C . PHE A 1 820 ? -8.672 29.891 27.993 1.00 43.41 820 PHE A C 1
ATOM 6548 O O . PHE A 1 820 ? -9.258 28.995 28.596 1.00 43.41 820 PHE A O 1
ATOM 6555 N N . ARG A 1 821 ? -7.357 29.808 27.733 1.00 46.00 821 ARG A N 1
ATOM 6556 C CA . ARG A 1 821 ? -6.514 28.717 28.242 1.00 46.00 821 ARG A CA 1
ATOM 6557 C C . ARG A 1 821 ? -6.092 29.043 29.678 1.00 46.00 821 ARG A C 1
ATOM 6559 O O . ARG A 1 821 ? -5.222 29.874 29.906 1.00 46.00 821 ARG A O 1
ATOM 6566 N N . THR A 1 822 ? -6.728 28.402 30.654 1.00 42.19 822 THR A N 1
ATOM 6567 C CA . THR A 1 822 ? -6.296 28.422 32.059 1.00 42.19 822 THR A CA 1
ATOM 6568 C C . THR A 1 822 ? -4.876 27.859 32.185 1.00 42.19 822 THR A C 1
ATOM 6570 O O . THR A 1 822 ? -4.578 26.832 31.566 1.00 42.19 822 THR A O 1
ATOM 6573 N N . LYS A 1 823 ? -4.025 28.501 33.002 1.00 51.62 823 LYS A N 1
ATOM 6574 C CA . LYS A 1 823 ? -2.689 28.033 33.420 1.00 51.62 823 LYS A CA 1
ATOM 6575 C C . LYS A 1 823 ? -2.784 26.642 34.066 1.00 51.62 823 LYS A C 1
ATOM 6577 O O . LYS A 1 823 ? -2.939 26.533 35.277 1.00 51.62 823 LYS A O 1
ATOM 6582 N N . LYS A 1 824 ? -2.761 25.571 33.274 1.00 57.19 824 LYS A N 1
ATOM 6583 C CA . LYS A 1 824 ? -2.609 24.210 33.803 1.00 57.19 824 LYS A CA 1
ATOM 6584 C C . LYS A 1 824 ? -1.120 23.988 34.130 1.00 57.19 824 LYS A C 1
ATOM 6586 O O . LYS A 1 824 ? -0.308 24.320 33.265 1.00 57.19 824 LYS A O 1
ATOM 6591 N N . PRO A 1 825 ? -0.761 23.465 35.318 1.00 64.50 825 PRO A N 1
ATOM 6592 C CA . PRO A 1 825 ? 0.625 23.124 35.660 1.00 64.50 825 PRO A CA 1
ATOM 6593 C C . PRO A 1 825 ? 1.165 22.092 34.667 1.00 64.50 825 PRO A C 1
ATOM 6595 O O . PRO A 1 825 ? 0.394 21.254 34.214 1.00 64.50 825 PRO A O 1
ATOM 6598 N N . MET A 1 826 ? 2.443 22.165 34.296 1.00 80.81 826 MET A N 1
ATOM 6599 C CA . MET A 1 826 ? 3.067 21.237 33.346 1.00 80.81 826 MET A CA 1
ATOM 6600 C C . MET A 1 826 ? 3.506 19.966 34.074 1.00 80.81 826 MET A C 1
ATOM 6602 O O . MET A 1 826 ? 4.250 20.050 35.048 1.00 80.81 826 MET A O 1
ATOM 6606 N N . ALA A 1 827 ? 3.076 18.807 33.580 1.00 91.31 827 ALA A N 1
ATOM 6607 C CA . ALA A 1 827 ? 3.507 17.520 34.104 1.00 91.31 827 ALA A CA 1
ATOM 6608 C C . ALA A 1 827 ? 4.565 16.848 33.212 1.00 91.31 827 ALA A C 1
ATOM 6610 O O . ALA A 1 827 ? 4.759 17.204 32.046 1.00 91.31 827 ALA A O 1
ATOM 6611 N N . ILE A 1 828 ? 5.243 15.846 33.757 1.00 93.81 828 ILE A N 1
ATOM 6612 C CA . ILE A 1 828 ? 6.158 14.967 33.037 1.00 93.81 828 ILE A CA 1
ATOM 6613 C C . ILE A 1 828 ? 5.709 13.514 33.174 1.00 93.81 828 ILE A C 1
ATOM 6615 O O . ILE A 1 828 ? 5.021 13.138 34.123 1.00 93.81 828 ILE A O 1
ATOM 6619 N N . TRP A 1 829 ? 6.108 12.684 32.223 1.00 94.00 829 TRP A N 1
ATOM 6620 C CA . TRP A 1 829 ? 5.945 11.242 32.297 1.00 94.00 829 TRP A CA 1
ATOM 6621 C C . TRP A 1 829 ? 7.274 10.569 31.966 1.00 94.00 829 TRP A C 1
ATOM 6623 O O . TRP A 1 829 ? 7.903 10.895 30.960 1.00 94.00 829 TRP A O 1
ATOM 6633 N N . ILE A 1 830 ? 7.699 9.641 32.819 1.00 92.25 830 ILE A N 1
ATOM 6634 C CA . ILE A 1 830 ? 8.843 8.755 32.594 1.00 92.25 830 ILE A CA 1
ATOM 6635 C C . ILE A 1 830 ? 8.500 7.393 33.193 1.00 92.25 830 ILE A C 1
ATOM 6637 O O . ILE A 1 830 ? 7.993 7.310 34.314 1.00 92.25 830 ILE A O 1
ATOM 6641 N N . ASP A 1 831 ? 8.756 6.326 32.448 1.00 88.50 831 ASP A N 1
ATOM 6642 C CA . ASP A 1 831 ? 8.428 4.946 32.813 1.00 88.50 831 ASP A CA 1
ATOM 6643 C C . ASP A 1 831 ? 9.031 4.525 34.162 1.00 88.50 831 ASP A C 1
ATOM 6645 O O . ASP A 1 831 ? 8.343 3.890 34.960 1.00 88.50 831 ASP A O 1
ATOM 6649 N N . THR A 1 832 ? 10.265 4.944 34.467 1.00 89.50 832 THR A N 1
ATOM 6650 C CA . THR A 1 832 ? 10.940 4.649 35.747 1.00 89.50 832 THR A CA 1
ATOM 6651 C C . THR A 1 832 ? 10.114 5.058 36.968 1.00 89.50 832 THR A C 1
ATOM 6653 O O . THR A 1 832 ? 10.143 4.370 37.989 1.00 89.50 832 THR A O 1
ATOM 6656 N N . LEU A 1 833 ? 9.347 6.146 36.873 1.00 90.38 833 LEU A N 1
ATOM 6657 C CA . LEU A 1 833 ? 8.486 6.608 37.959 1.00 90.38 833 LEU A CA 1
ATOM 6658 C C . LEU A 1 833 ? 7.044 6.148 37.740 1.00 90.38 833 LEU A C 1
ATOM 6660 O O . LEU A 1 833 ? 6.492 5.471 38.603 1.00 90.38 833 LEU A O 1
ATOM 6664 N N . CYS A 1 834 ? 6.456 6.446 36.579 1.00 90.56 834 CYS A N 1
ATOM 6665 C CA . CYS A 1 834 ? 5.021 6.309 36.317 1.00 90.56 834 CYS A CA 1
ATOM 6666 C C . CYS A 1 834 ? 4.531 4.872 36.050 1.00 90.56 834 CYS A C 1
ATOM 6668 O O . CYS A 1 834 ? 3.328 4.672 35.870 1.00 90.56 834 CYS A O 1
ATOM 6670 N N . VAL A 1 835 ? 5.421 3.872 35.992 1.00 88.94 835 VAL A N 1
ATOM 6671 C CA . VAL A 1 835 ? 5.052 2.454 35.828 1.00 88.94 835 VAL A CA 1
ATOM 6672 C C . VAL A 1 835 ? 5.314 1.692 37.134 1.00 88.94 835 VAL A C 1
ATOM 6674 O O . VAL A 1 835 ? 6.475 1.466 37.487 1.00 88.94 835 VAL A O 1
ATOM 6677 N N . PRO A 1 836 ? 4.269 1.228 37.849 1.00 88.19 836 PRO A N 1
ATOM 6678 C CA . PRO A 1 836 ? 4.438 0.464 39.083 1.00 88.19 836 PRO A CA 1
ATOM 6679 C C . PRO A 1 836 ? 5.249 -0.821 38.876 1.00 88.19 836 PRO A C 1
ATOM 6681 O O . PRO A 1 836 ? 5.169 -1.463 37.828 1.00 88.19 836 PRO A O 1
ATOM 6684 N N . ARG A 1 837 ? 5.990 -1.258 39.902 1.00 83.00 837 ARG A N 1
ATOM 6685 C CA . ARG A 1 837 ? 6.790 -2.498 39.833 1.00 83.00 837 ARG A CA 1
ATOM 6686 C C . ARG A 1 837 ? 5.998 -3.783 40.087 1.00 83.00 837 ARG A C 1
ATOM 6688 O O . ARG A 1 837 ? 6.403 -4.842 39.607 1.00 83.00 837 ARG A O 1
ATOM 6695 N N . THR A 1 838 ? 4.886 -3.713 40.816 1.00 82.31 838 THR A N 1
ATOM 6696 C CA . THR A 1 838 ? 4.123 -4.893 41.246 1.00 82.31 838 THR A CA 1
ATOM 6697 C C . THR A 1 838 ? 2.974 -5.229 40.289 1.00 82.31 838 THR A C 1
ATOM 6699 O O . THR A 1 838 ? 2.283 -4.345 39.773 1.00 82.31 838 THR A O 1
ATOM 6702 N N . LYS A 1 839 ? 2.746 -6.528 40.040 1.00 80.06 839 LYS A N 1
ATOM 6703 C CA . LYS A 1 839 ? 1.511 -7.003 39.390 1.00 80.06 839 LYS A CA 1
ATOM 6704 C C . LYS A 1 839 ? 0.322 -6.806 40.362 1.00 80.06 839 LYS A C 1
ATOM 6706 O O . LYS A 1 839 ? 0.535 -6.922 41.567 1.00 80.06 839 LYS A O 1
ATOM 6711 N N . PRO A 1 840 ? -0.900 -6.494 39.884 1.00 82.50 840 PRO A N 1
ATOM 6712 C CA . PRO A 1 840 ? -1.315 -6.392 38.478 1.00 82.50 840 PRO A CA 1
ATOM 6713 C C . PRO A 1 840 ? -1.051 -5.019 37.826 1.00 82.50 840 PRO A C 1
ATOM 6715 O O . PRO A 1 840 ? -0.983 -4.939 36.600 1.00 82.50 840 PRO A O 1
ATOM 6718 N N . HIS A 1 841 ? -0.846 -3.952 38.606 1.00 87.12 841 HIS A N 1
ATOM 6719 C CA . HIS A 1 841 ? -0.762 -2.570 38.103 1.00 87.12 841 HIS A CA 1
ATOM 6720 C C . HIS A 1 841 ? 0.381 -2.324 37.110 1.00 87.12 841 HIS A C 1
ATOM 6722 O O . HIS A 1 841 ? 0.209 -1.546 36.174 1.00 87.12 841 HIS A O 1
ATOM 6728 N N . LYS A 1 842 ? 1.514 -3.030 37.246 1.00 84.50 842 LYS A N 1
ATOM 6729 C CA . LYS A 1 842 ? 2.579 -3.037 36.229 1.00 84.50 842 LYS A CA 1
ATOM 6730 C C . LYS A 1 842 ? 2.037 -3.421 34.849 1.00 84.50 842 LYS A C 1
ATOM 6732 O O . LYS A 1 842 ? 2.288 -2.725 33.871 1.00 84.50 842 LYS A O 1
ATOM 6737 N N . SER A 1 843 ? 1.275 -4.514 34.774 1.00 79.38 843 SER A N 1
ATOM 6738 C CA . SER A 1 843 ? 0.685 -5.001 33.523 1.00 79.38 843 SER A CA 1
ATOM 6739 C C . SER A 1 843 ? -0.351 -4.019 32.970 1.00 79.38 843 SER A C 1
ATOM 6741 O O . SER A 1 843 ? -0.406 -3.813 31.761 1.00 79.38 843 SER A O 1
ATOM 6743 N N . ILE A 1 844 ? -1.134 -3.374 33.845 1.00 82.94 844 ILE A N 1
ATOM 6744 C CA . ILE A 1 844 ? -2.111 -2.347 33.452 1.00 82.94 844 ILE A CA 1
ATOM 6745 C C . ILE A 1 844 ? -1.395 -1.145 32.825 1.00 82.94 844 ILE A C 1
ATOM 6747 O O . ILE A 1 844 ? -1.727 -0.762 31.704 1.00 82.94 844 ILE A O 1
ATOM 6751 N N . ALA A 1 845 ? -0.376 -0.600 33.493 1.00 84.50 845 ALA A N 1
ATOM 6752 C CA . ALA A 1 845 ? 0.400 0.531 32.990 1.00 84.50 845 ALA A CA 1
ATOM 6753 C C . ALA A 1 845 ? 1.093 0.213 31.651 1.00 84.50 845 ALA A C 1
ATOM 6755 O O . ALA A 1 845 ? 1.003 1.008 30.718 1.00 84.50 845 ALA A O 1
ATOM 6756 N N . ILE A 1 846 ? 1.698 -0.976 31.515 1.00 78.69 846 ILE A N 1
ATOM 6757 C CA . ILE A 1 846 ? 2.317 -1.431 30.256 1.00 78.69 846 ILE A CA 1
ATOM 6758 C C . ILE A 1 846 ? 1.275 -1.531 29.134 1.00 78.69 846 ILE A C 1
ATOM 6760 O O . ILE A 1 846 ? 1.493 -1.000 28.047 1.00 78.69 846 ILE A O 1
ATOM 6764 N N . SER A 1 847 ? 0.105 -2.128 29.401 1.00 76.50 847 SER A N 1
ATOM 6765 C CA . SER A 1 847 ? -0.980 -2.219 28.407 1.00 76.50 847 SER A CA 1
ATOM 6766 C C . SER A 1 847 ? -1.512 -0.850 27.952 1.00 76.50 847 SER A C 1
ATOM 6768 O O . SER A 1 847 ? -2.152 -0.756 26.908 1.00 76.50 847 SER A O 1
ATOM 6770 N N . ARG A 1 848 ? -1.215 0.223 28.702 1.00 80.12 848 ARG A N 1
ATOM 6771 C CA . ARG A 1 848 ? -1.621 1.606 28.409 1.00 80.12 848 ARG A CA 1
ATOM 6772 C C . ARG A 1 848 ? -0.512 2.506 27.890 1.00 80.12 848 ARG A C 1
ATOM 6774 O O . ARG A 1 848 ? -0.789 3.671 27.609 1.00 80.12 848 ARG A O 1
ATOM 6781 N N . MET A 1 849 ? 0.701 1.994 27.674 1.00 80.25 849 MET A N 1
ATOM 6782 C CA . MET A 1 849 ? 1.774 2.785 27.054 1.00 80.25 849 MET A CA 1
ATOM 6783 C C . MET A 1 849 ? 1.323 3.404 25.725 1.00 80.25 849 MET A C 1
ATOM 6785 O O . MET A 1 849 ? 1.689 4.538 25.424 1.00 80.25 849 MET A O 1
ATOM 6789 N N . ASN A 1 850 ? 0.431 2.722 24.991 1.00 78.62 850 ASN A N 1
ATOM 6790 C CA . ASN A 1 850 ? -0.214 3.271 23.802 1.00 78.62 850 ASN A CA 1
ATOM 6791 C C . ASN A 1 850 ? -0.851 4.650 24.032 1.00 78.62 850 ASN A C 1
ATOM 6793 O O . ASN A 1 850 ? -0.575 5.615 23.317 1.00 78.62 850 ASN A O 1
ATOM 6797 N N . GLN A 1 851 ? -1.691 4.739 25.058 1.00 83.06 851 GLN A N 1
ATOM 6798 C CA . GLN A 1 851 ? -2.403 5.955 25.420 1.00 83.06 851 GLN A CA 1
ATOM 6799 C C . GLN A 1 851 ? -1.440 7.043 25.909 1.00 83.06 851 GLN A C 1
ATOM 6801 O O . GLN A 1 851 ? -1.596 8.203 25.534 1.00 83.06 851 GLN A O 1
ATOM 6806 N N . THR A 1 852 ? -0.422 6.668 26.687 1.00 89.00 852 THR A N 1
ATOM 6807 C CA . THR A 1 852 ? 0.585 7.591 27.224 1.00 89.00 852 THR A CA 1
ATOM 6808 C C . THR A 1 852 ? 1.295 8.381 26.121 1.00 89.00 852 THR A C 1
ATOM 6810 O O . THR A 1 852 ? 1.275 9.608 26.103 1.00 89.00 852 THR A O 1
ATOM 6813 N N . TYR A 1 853 ? 1.925 7.719 25.151 1.00 89.56 853 TYR A N 1
ATOM 6814 C CA . TYR A 1 853 ? 2.689 8.461 24.138 1.00 89.56 853 TYR A CA 1
ATOM 6815 C C . TYR A 1 853 ? 1.784 9.166 23.121 1.00 89.56 853 TYR A C 1
ATOM 6817 O O . TYR A 1 853 ? 2.147 10.227 22.619 1.00 89.56 853 TYR A O 1
ATOM 6825 N N . ALA A 1 854 ? 0.591 8.623 22.853 1.00 85.06 854 ALA A N 1
ATOM 6826 C CA . ALA A 1 854 ? -0.368 9.241 21.942 1.00 85.06 854 ALA A CA 1
ATOM 6827 C C . ALA A 1 854 ? -1.002 10.531 22.503 1.00 85.06 854 ALA A C 1
ATOM 6829 O O . ALA A 1 854 ? -1.332 11.424 21.720 1.00 85.06 854 ALA A O 1
ATOM 6830 N N . GLN A 1 855 ? -1.184 10.627 23.829 1.00 88.81 855 GLN A N 1
ATOM 6831 C CA . GLN A 1 855 ? -1.788 11.785 24.509 1.00 88.81 855 GLN A CA 1
ATOM 6832 C C . GLN A 1 855 ? -0.770 12.830 24.990 1.00 88.81 855 GLN A C 1
ATOM 6834 O O . GLN A 1 855 ? -1.176 13.929 25.371 1.00 88.81 855 GLN A O 1
ATOM 6839 N N . ALA A 1 856 ? 0.526 12.511 24.996 1.00 90.50 856 ALA A N 1
ATOM 6840 C CA . ALA A 1 856 ? 1.570 13.462 25.362 1.00 90.50 856 ALA A CA 1
ATOM 6841 C C . ALA A 1 856 ? 1.561 14.688 24.426 1.00 90.50 856 ALA A C 1
ATOM 6843 O O . ALA A 1 856 ? 1.391 14.562 23.213 1.00 90.50 856 ALA A O 1
ATOM 6844 N N . GLU A 1 857 ? 1.791 15.885 24.976 1.00 90.50 857 GLU A N 1
ATOM 6845 C CA . GLU A 1 857 ? 1.883 17.115 24.172 1.00 90.50 857 GLU A CA 1
ATOM 6846 C C . GLU A 1 857 ? 3.105 17.047 23.241 1.00 90.50 857 GLU A C 1
ATOM 6848 O O . GLU A 1 857 ? 3.027 17.402 22.061 1.00 90.50 857 GLU A O 1
ATOM 6853 N N . LYS A 1 858 ? 4.230 16.559 23.779 1.00 92.56 858 LYS A N 1
ATOM 6854 C CA . LYS A 1 858 ? 5.465 16.248 23.052 1.00 92.56 858 LYS A CA 1
ATOM 6855 C C . LYS A 1 858 ? 6.123 15.007 23.650 1.00 92.56 858 LYS A C 1
ATOM 6857 O O . LYS A 1 858 ? 6.043 14.781 24.860 1.00 92.56 858 LYS A O 1
ATOM 6862 N N . VAL A 1 859 ? 6.808 14.248 22.799 1.00 94.06 859 VAL A N 1
ATOM 6863 C CA . VAL A 1 859 ? 7.667 13.132 23.212 1.00 94.06 859 VAL A CA 1
ATOM 6864 C C . VAL A 1 859 ? 9.116 13.541 22.981 1.00 94.06 859 VAL A C 1
ATOM 6866 O O . VAL A 1 859 ? 9.488 13.856 21.849 1.00 94.06 859 VAL A O 1
ATOM 6869 N N . LEU A 1 860 ? 9.914 13.570 24.049 1.00 94.44 860 LEU A N 1
ATOM 6870 C CA . LEU A 1 860 ? 11.329 13.927 23.995 1.00 94.44 860 LEU A CA 1
ATOM 6871 C C . LEU A 1 860 ? 12.190 12.674 24.157 1.00 94.44 860 LEU A C 1
ATOM 6873 O O . LEU A 1 860 ? 12.141 12.010 25.192 1.00 94.44 860 LEU A O 1
ATOM 6877 N N . ILE A 1 861 ? 12.979 12.373 23.130 1.00 93.12 861 ILE A N 1
ATOM 6878 C CA . ILE A 1 861 ? 13.950 11.284 23.123 1.00 93.12 861 ILE A CA 1
ATOM 6879 C C . ILE A 1 861 ? 15.234 11.751 23.809 1.00 93.12 861 ILE A C 1
ATOM 6881 O O . ILE A 1 861 ? 15.823 12.768 23.425 1.00 93.12 861 ILE A O 1
ATOM 6885 N N . LEU A 1 862 ? 15.671 10.976 24.799 1.00 89.81 862 LEU A N 1
ATOM 6886 C CA . LEU A 1 862 ? 16.956 11.124 25.471 1.00 89.81 862 LEU A CA 1
ATOM 6887 C C . LEU A 1 862 ? 17.830 9.913 25.142 1.00 89.81 862 LEU A C 1
ATOM 6889 O O . LEU A 1 862 ? 17.542 8.796 25.569 1.00 89.81 862 LEU A O 1
ATOM 6893 N N . ASP A 1 863 ? 18.885 10.169 24.375 1.00 89.69 863 ASP A N 1
ATOM 6894 C CA . ASP A 1 863 ? 19.894 9.197 23.960 1.00 89.69 863 ASP A CA 1
ATOM 6895 C C . ASP A 1 863 ? 21.277 9.796 24.244 1.00 89.69 863 ASP A C 1
ATOM 6897 O O . ASP A 1 863 ? 21.537 10.948 23.877 1.00 89.69 863 ASP A O 1
ATOM 6901 N N . SER A 1 864 ? 22.128 9.054 24.952 1.00 84.88 864 SER A N 1
ATOM 6902 C CA . SER A 1 864 ? 23.430 9.522 25.450 1.00 84.88 864 SER A CA 1
ATOM 6903 C C . SER A 1 864 ? 24.360 10.042 24.350 1.00 84.88 864 SER A C 1
ATOM 6905 O O . SER A 1 864 ? 24.998 11.085 24.520 1.00 84.88 864 SER A O 1
ATOM 6907 N N . GLU A 1 865 ? 24.405 9.385 23.192 1.00 86.56 865 GLU A N 1
ATOM 6908 C CA . GLU A 1 865 ? 25.228 9.843 22.076 1.00 86.56 865 GLU A CA 1
ATOM 6909 C C . GLU A 1 865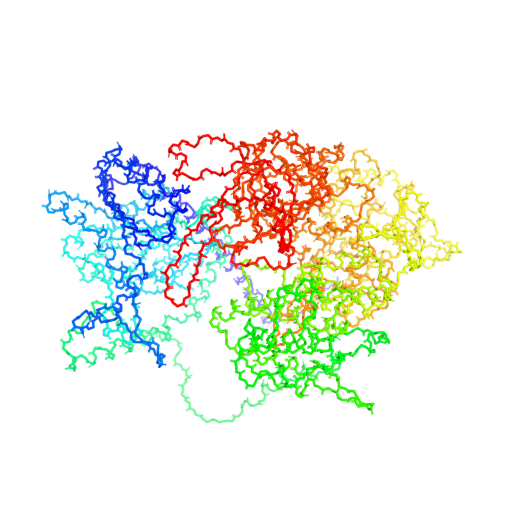 ? 24.687 11.159 21.519 1.00 86.56 865 GLU A C 1
ATOM 6911 O O . GLU A 1 865 ? 25.422 12.140 21.445 1.00 86.56 865 GLU A O 1
ATOM 6916 N N . ILE A 1 866 ? 23.401 11.216 21.162 1.00 89.50 866 ILE A N 1
ATOM 6917 C CA . ILE A 1 866 ? 22.805 12.417 20.553 1.00 89.50 866 ILE A CA 1
ATOM 6918 C C . ILE A 1 866 ? 22.910 13.614 21.507 1.00 89.50 866 ILE A C 1
ATOM 6920 O O . ILE A 1 866 ? 23.250 14.718 21.075 1.00 89.50 866 ILE A O 1
ATOM 6924 N N . TYR A 1 867 ? 22.688 13.385 22.804 1.00 87.56 867 TYR A N 1
ATOM 6925 C CA . TYR A 1 867 ? 22.737 14.413 23.841 1.00 87.56 867 TYR A CA 1
ATOM 6926 C C . TYR A 1 867 ? 24.134 15.020 24.023 1.00 87.56 867 TYR A C 1
ATOM 6928 O O . TYR A 1 867 ? 24.245 16.184 24.395 1.00 87.56 867 TYR A O 1
ATOM 6936 N N . THR A 1 868 ? 25.208 14.272 23.757 1.00 84.88 868 THR A N 1
ATOM 6937 C CA . THR A 1 868 ? 26.583 14.796 23.863 1.00 84.88 868 THR A CA 1
ATOM 6938 C C . THR A 1 868 ? 27.028 15.558 22.616 1.00 84.88 868 THR A C 1
ATOM 6940 O O . THR A 1 868 ? 27.971 16.349 22.681 1.00 84.88 868 THR A O 1
ATOM 6943 N N . GLN A 1 869 ? 26.345 15.384 21.481 1.00 85.62 869 GLN A N 1
ATOM 6944 C CA . GLN A 1 869 ? 26.726 16.053 20.242 1.00 85.62 869 GLN A CA 1
ATOM 6945 C C . GLN A 1 869 ? 26.263 17.514 20.206 1.00 85.62 869 GLN A C 1
ATOM 6947 O O . GLN A 1 869 ? 25.146 17.815 20.632 1.00 85.62 869 GLN A O 1
ATOM 6952 N N . PRO A 1 870 ? 27.071 18.437 19.648 1.00 87.69 870 PRO A N 1
ATOM 6953 C CA . PRO A 1 870 ? 26.607 19.786 19.353 1.00 87.69 870 PRO A CA 1
ATOM 6954 C C . PRO A 1 870 ? 25.529 19.767 18.264 1.00 87.69 870 PRO A C 1
ATOM 6956 O O . PRO A 1 870 ? 25.483 18.876 17.410 1.00 87.69 870 PRO A O 1
ATOM 6959 N N . TYR A 1 871 ? 24.672 20.788 18.272 1.00 87.94 871 TYR A N 1
ATOM 6960 C CA . TYR A 1 871 ? 23.733 21.029 17.180 1.00 87.94 871 TYR A CA 1
ATOM 6961 C C . TYR A 1 871 ? 24.462 21.164 15.828 1.00 87.94 871 TYR A C 1
ATOM 6963 O O . TYR A 1 871 ? 25.502 21.815 15.729 1.00 87.94 871 TYR A O 1
ATOM 6971 N N . ASN A 1 872 ? 23.884 20.563 14.789 1.00 86.94 872 ASN A N 1
ATOM 6972 C CA . ASN A 1 872 ? 24.375 20.584 13.411 1.00 86.94 872 ASN A CA 1
ATOM 6973 C C . ASN A 1 872 ? 23.306 21.219 12.508 1.00 86.94 872 ASN A C 1
ATOM 6975 O O . ASN A 1 872 ? 22.117 20.997 12.720 1.00 86.94 872 ASN A O 1
ATOM 6979 N N . ASN A 1 873 ? 23.709 22.004 11.512 1.00 85.12 873 ASN A N 1
ATOM 6980 C CA . ASN A 1 873 ? 22.768 22.603 10.561 1.00 85.12 873 ASN A CA 1
ATOM 6981 C C . ASN A 1 873 ? 22.271 21.606 9.503 1.00 85.12 873 ASN A C 1
ATOM 6983 O O . ASN A 1 873 ? 21.299 21.900 8.817 1.00 85.12 873 ASN A O 1
ATOM 6987 N N . ASP A 1 874 ? 22.940 20.461 9.361 1.00 86.31 874 ASP A N 1
ATOM 6988 C CA . ASP A 1 874 ? 22.604 19.391 8.427 1.00 86.31 874 ASP A CA 1
ATOM 6989 C C . ASP A 1 874 ? 21.528 18.464 9.047 1.00 86.31 874 ASP A C 1
ATOM 6991 O O . ASP A 1 874 ? 21.820 17.729 10.000 1.00 86.31 874 ASP A O 1
ATOM 6995 N N . PRO A 1 875 ? 20.262 18.514 8.580 1.00 87.00 875 PRO A N 1
ATOM 6996 C CA . PRO A 1 875 ? 19.179 17.719 9.154 1.00 87.00 875 PRO A CA 1
ATOM 6997 C C . PRO A 1 875 ? 19.346 16.208 8.936 1.00 87.00 875 PRO A C 1
ATOM 6999 O O . PRO A 1 875 ? 18.891 15.426 9.776 1.00 87.00 875 PRO A O 1
ATOM 7002 N N . GLN A 1 876 ? 20.004 15.786 7.852 1.00 87.81 876 GLN A N 1
ATOM 7003 C CA . GLN A 1 876 ? 20.233 14.378 7.527 1.00 87.81 876 GLN A CA 1
ATOM 7004 C C . GLN A 1 876 ? 21.095 13.706 8.606 1.00 87.81 876 GLN A C 1
ATOM 7006 O O . GLN A 1 876 ? 20.801 12.588 9.032 1.00 87.81 876 GLN A O 1
ATOM 7011 N N . VAL A 1 877 ? 22.098 14.418 9.135 1.00 88.81 877 VAL A N 1
ATOM 7012 C CA . VAL A 1 877 ? 22.976 13.922 10.211 1.00 88.81 877 VAL A CA 1
ATOM 7013 C C . VAL A 1 877 ? 22.198 13.564 11.470 1.00 88.81 877 VAL A C 1
ATOM 7015 O O . VAL A 1 877 ? 22.447 12.521 12.075 1.00 88.81 877 VAL A O 1
ATOM 7018 N N . HIS A 1 878 ? 21.246 14.404 11.873 1.00 89.12 878 HIS A N 1
ATOM 7019 C CA . HIS A 1 878 ? 20.457 14.169 13.085 1.00 89.12 878 HIS A CA 1
ATOM 7020 C C . HIS A 1 878 ? 19.558 12.944 12.955 1.00 89.12 878 HIS A C 1
ATOM 7022 O O . HIS A 1 878 ? 19.476 12.138 13.881 1.00 89.12 878 HIS A O 1
ATOM 7028 N N . LEU A 1 879 ? 18.919 12.778 11.795 1.00 90.38 879 LEU A N 1
ATOM 7029 C CA . LEU A 1 879 ? 18.044 11.637 11.534 1.00 90.38 879 LEU A CA 1
ATOM 7030 C C . LEU A 1 879 ? 18.834 10.327 11.396 1.00 90.38 879 LEU A C 1
ATOM 7032 O O . LEU A 1 879 ? 18.402 9.305 11.926 1.00 90.38 879 LEU A O 1
ATOM 7036 N N . LEU A 1 880 ? 20.014 10.351 10.765 1.00 88.75 880 LEU A N 1
ATOM 7037 C CA . LEU A 1 880 ? 20.896 9.180 10.672 1.00 88.75 880 LEU A CA 1
ATOM 7038 C C . LEU A 1 880 ? 21.505 8.791 12.019 1.00 88.75 880 LEU A C 1
ATOM 7040 O O . LEU A 1 880 ? 21.587 7.605 12.333 1.00 88.75 880 LEU A O 1
ATOM 7044 N N . ARG A 1 881 ? 21.881 9.771 12.850 1.00 88.44 881 ARG A N 1
ATOM 7045 C CA . ARG A 1 881 ? 22.315 9.498 14.227 1.00 88.44 881 ARG A CA 1
ATOM 7046 C C . ARG A 1 881 ? 21.199 8.855 15.033 1.00 88.44 881 ARG A C 1
ATOM 7048 O O . ARG A 1 881 ? 21.460 7.858 15.689 1.00 88.44 881 ARG A O 1
ATOM 7055 N N . LEU A 1 882 ? 19.967 9.358 14.923 1.00 88.88 882 LEU A N 1
ATOM 7056 C CA . LEU A 1 882 ? 18.802 8.736 15.554 1.00 88.88 882 LEU A CA 1
ATOM 7057 C C . LEU A 1 882 ? 18.560 7.305 15.049 1.00 88.88 882 LEU A C 1
ATOM 7059 O O . LEU A 1 882 ? 18.273 6.426 15.853 1.00 88.88 882 LEU A O 1
ATOM 7063 N N . LEU A 1 883 ? 18.715 7.048 13.746 1.00 84.44 883 LEU A N 1
ATOM 7064 C CA . LEU A 1 883 ? 18.613 5.710 13.143 1.00 84.44 883 LEU A CA 1
ATOM 7065 C C . LEU A 1 883 ? 19.602 4.696 13.735 1.00 84.44 883 LEU A C 1
ATOM 7067 O O . LEU A 1 883 ? 19.238 3.535 13.940 1.00 84.44 883 LEU A O 1
ATOM 7071 N N . ALA A 1 884 ? 20.827 5.133 14.012 1.00 81.06 884 ALA A N 1
ATOM 7072 C CA . ALA A 1 884 ? 21.897 4.286 14.531 1.00 81.06 884 ALA A CA 1
ATOM 7073 C C . ALA A 1 884 ? 22.005 4.283 16.069 1.00 81.06 884 ALA A C 1
ATOM 7075 O O . ALA A 1 884 ? 22.767 3.493 16.622 1.00 81.06 884 ALA A O 1
ATOM 7076 N N . SER A 1 885 ? 21.239 5.123 16.770 1.00 85.50 885 SER A N 1
ATOM 7077 C CA . SER A 1 885 ? 21.385 5.327 18.213 1.00 85.50 885 SER A CA 1
ATOM 7078 C C . SER A 1 885 ? 20.931 4.127 19.058 1.00 85.50 885 SER A C 1
ATOM 7080 O O . SER A 1 885 ? 20.190 3.245 18.603 1.00 85.50 885 SER A O 1
ATOM 7082 N N . GLY A 1 886 ? 21.331 4.107 20.336 1.00 80.38 886 GLY A N 1
ATOM 7083 C CA . GLY A 1 886 ? 20.895 3.095 21.305 1.00 80.38 886 GLY A CA 1
ATOM 7084 C C . GLY A 1 886 ? 19.371 3.046 21.454 1.00 80.38 886 GLY A C 1
ATOM 7085 O O . GLY A 1 886 ? 18.782 1.967 21.574 1.00 80.38 886 GLY A O 1
ATOM 7086 N N . TRP A 1 887 ? 18.716 4.204 21.351 1.00 87.06 887 TRP A N 1
ATOM 7087 C CA . TRP A 1 887 ? 17.264 4.323 21.330 1.00 87.06 887 TRP A CA 1
ATOM 7088 C C . TRP A 1 887 ? 16.630 3.522 20.191 1.00 87.06 887 TRP A C 1
ATOM 7090 O O . TRP A 1 887 ? 15.740 2.711 20.447 1.00 87.06 887 TRP A O 1
ATOM 7100 N N . ALA A 1 888 ? 17.109 3.638 18.950 1.00 84.62 888 ALA A N 1
ATOM 7101 C CA . ALA A 1 888 ? 16.522 2.932 17.805 1.00 84.62 888 ALA A CA 1
ATOM 7102 C C . ALA A 1 888 ? 16.702 1.404 17.854 1.00 84.62 888 ALA A C 1
ATOM 7104 O O . ALA A 1 888 ? 16.141 0.692 17.018 1.00 84.62 888 ALA A O 1
ATOM 7105 N N . ARG A 1 889 ? 17.469 0.882 18.818 1.00 80.19 889 ARG A N 1
ATOM 7106 C CA . ARG A 1 889 ? 17.769 -0.547 18.983 1.00 80.19 889 ARG A CA 1
ATOM 7107 C C . ARG A 1 889 ? 16.797 -1.283 19.899 1.00 80.19 889 ARG A C 1
ATOM 7109 O O . ARG A 1 889 ? 16.838 -2.504 19.913 1.00 80.19 889 ARG A O 1
ATOM 7116 N N . ARG A 1 890 ? 15.938 -0.608 20.668 1.00 81.94 890 ARG A N 1
ATOM 7117 C CA . ARG A 1 890 ? 15.051 -1.265 21.653 1.00 81.94 890 ARG A CA 1
ATOM 7118 C C . ARG A 1 890 ? 13.652 -1.495 21.092 1.00 81.94 890 ARG A C 1
ATOM 7120 O O . ARG A 1 890 ? 13.131 -0.647 20.381 1.00 81.94 890 ARG A O 1
ATOM 7127 N N . VAL A 1 891 ? 13.011 -2.612 21.433 1.00 85.38 891 VAL A N 1
ATOM 7128 C CA . VAL A 1 891 ? 11.625 -2.872 20.985 1.00 85.38 891 VAL A CA 1
ATOM 7129 C C . VAL A 1 891 ? 10.629 -1.833 21.516 1.00 85.38 891 VAL A C 1
ATOM 7131 O O . VAL A 1 891 ? 9.817 -1.336 20.745 1.00 85.38 891 VAL A O 1
ATOM 7134 N N . TRP A 1 892 ? 10.749 -1.426 22.784 1.00 84.25 892 TRP A N 1
ATOM 7135 C CA . TRP A 1 892 ? 9.824 -0.479 23.421 1.00 84.25 892 TRP A CA 1
ATOM 7136 C C . TRP A 1 892 ? 9.853 0.900 22.765 1.00 84.25 892 TRP A C 1
ATOM 7138 O O . TRP A 1 892 ? 8.810 1.422 22.391 1.00 84.25 892 TRP A O 1
ATOM 7148 N N . THR A 1 893 ? 11.043 1.431 22.482 1.00 85.94 893 THR A N 1
ATOM 7149 C CA . THR A 1 893 ? 11.216 2.761 21.877 1.00 85.94 893 THR A CA 1
ATOM 7150 C C . THR A 1 893 ? 10.563 2.892 20.499 1.00 85.94 893 THR A C 1
ATOM 7152 O O . THR A 1 893 ? 10.222 3.993 20.077 1.00 85.94 893 THR A O 1
ATOM 7155 N N . MET A 1 894 ? 10.331 1.776 19.796 1.00 85.75 894 MET A N 1
ATOM 7156 C CA . MET A 1 894 ? 9.546 1.753 18.560 1.00 85.75 894 MET A CA 1
ATOM 7157 C C . MET A 1 894 ? 8.129 2.278 18.796 1.00 85.75 894 MET A C 1
ATOM 7159 O O . MET A 1 894 ? 7.667 3.155 18.070 1.00 85.75 894 MET A O 1
ATOM 7163 N N . GLN A 1 895 ? 7.462 1.746 19.821 1.00 84.25 895 GLN A N 1
ATOM 7164 C CA . GLN A 1 895 ? 6.109 2.118 20.219 1.00 84.25 895 GLN A CA 1
ATOM 7165 C C . GLN A 1 895 ? 6.068 3.575 20.689 1.00 84.25 895 GLN A C 1
ATOM 7167 O O . GLN A 1 895 ? 5.191 4.333 20.278 1.00 84.25 895 GLN A O 1
ATOM 7172 N N . GLU A 1 896 ? 7.069 3.998 21.460 1.00 88.62 896 GLU A N 1
ATOM 7173 C CA . GLU A 1 896 ? 7.208 5.373 21.958 1.00 88.62 896 GLU A CA 1
ATOM 7174 C C . GLU A 1 896 ? 7.347 6.387 20.807 1.00 88.62 896 GLU A C 1
ATOM 7176 O O . GLU A 1 896 ? 6.638 7.396 20.763 1.00 88.62 896 GLU A O 1
ATOM 7181 N N . GLY A 1 897 ? 8.214 6.094 19.831 1.00 87.81 897 GLY A N 1
ATOM 7182 C CA . GLY A 1 897 ? 8.441 6.936 18.656 1.00 87.81 897 GLY A CA 1
ATOM 7183 C C . GLY A 1 897 ? 7.272 6.953 17.675 1.00 87.81 897 GLY A C 1
ATOM 7184 O O . GLY A 1 897 ? 6.889 8.023 17.198 1.00 87.81 897 GLY A O 1
ATOM 7185 N N . ALA A 1 898 ? 6.670 5.791 17.403 1.00 86.06 898 ALA A N 1
ATOM 7186 C CA . ALA A 1 898 ? 5.517 5.668 16.514 1.00 86.06 898 ALA A CA 1
ATOM 7187 C C . ALA A 1 898 ? 4.325 6.474 17.029 1.00 86.06 898 ALA A C 1
ATOM 7189 O O . ALA A 1 898 ? 3.787 7.331 16.325 1.00 86.06 898 ALA A O 1
ATOM 7190 N N . LEU A 1 899 ? 3.954 6.278 18.291 1.00 84.81 899 LEU A N 1
ATOM 7191 C CA . LEU A 1 899 ? 2.822 6.976 18.893 1.00 84.81 899 LEU A CA 1
ATOM 7192 C C . LEU A 1 899 ? 3.122 8.447 19.158 1.00 84.81 899 LEU A C 1
ATOM 7194 O O . LEU A 1 899 ? 2.220 9.267 19.029 1.00 84.81 899 LEU A O 1
ATOM 7198 N N . GLY A 1 900 ? 4.378 8.804 19.436 1.00 84.81 900 GLY A N 1
ATOM 7199 C CA . GLY A 1 900 ? 4.841 10.186 19.573 1.00 84.81 900 GLY A CA 1
ATOM 7200 C C . GLY A 1 900 ? 5.058 10.935 18.252 1.00 84.81 900 GLY A C 1
ATOM 7201 O O . GLY A 1 900 ? 5.325 12.135 18.271 1.00 84.81 900 GLY A O 1
ATOM 7202 N N . SER A 1 901 ? 4.916 10.273 17.098 1.00 85.06 901 SER A N 1
ATOM 7203 C CA . SER A 1 901 ? 5.365 10.767 15.780 1.00 85.06 901 SER A CA 1
ATOM 7204 C C . SER A 1 901 ? 4.737 12.072 15.274 1.00 85.06 901 SER A C 1
ATOM 7206 O O . SER A 1 901 ? 5.241 12.657 14.314 1.00 85.06 901 SER A O 1
ATOM 7208 N N . SER A 1 902 ? 3.655 12.562 15.892 1.00 85.44 902 SER A N 1
ATOM 7209 C CA . SER A 1 902 ? 3.100 13.888 15.590 1.00 85.44 902 SER A CA 1
ATOM 7210 C C . SER A 1 902 ? 3.933 15.036 16.150 1.00 85.44 902 SER A C 1
ATOM 7212 O O . SER A 1 902 ? 3.767 16.156 15.671 1.00 85.44 902 SER A O 1
ATOM 7214 N N . ASN A 1 903 ? 4.734 14.785 17.191 1.00 89.81 903 ASN A N 1
ATOM 7215 C CA . ASN A 1 903 ? 5.461 15.810 17.939 1.00 89.81 903 ASN A CA 1
ATOM 7216 C C . ASN A 1 903 ? 6.710 15.221 18.632 1.00 89.81 903 ASN A C 1
ATOM 7218 O O . ASN A 1 903 ? 6.960 15.438 19.824 1.00 89.81 903 ASN A O 1
ATOM 7222 N N . LEU A 1 904 ? 7.463 14.419 17.879 1.00 93.19 904 LEU A N 1
ATOM 7223 C CA . LEU A 1 904 ? 8.671 13.735 18.336 1.00 93.19 904 LEU A CA 1
ATOM 7224 C C . LEU A 1 904 ? 9.886 14.668 18.268 1.00 93.19 904 LEU A C 1
ATOM 7226 O O . LEU A 1 904 ? 10.115 15.305 17.237 1.00 93.19 904 LEU A O 1
ATOM 7230 N N . HIS A 1 905 ? 10.665 14.716 19.346 1.00 94.12 905 HIS A N 1
ATOM 7231 C CA . HIS A 1 905 ? 11.836 15.580 19.484 1.00 94.12 905 HIS A CA 1
ATOM 7232 C C . HIS A 1 905 ? 13.051 14.801 19.997 1.00 94.12 905 HIS A C 1
ATOM 7234 O O . HIS A 1 905 ? 12.892 13.822 20.722 1.00 94.12 905 HIS A O 1
ATOM 7240 N N . ILE A 1 906 ? 14.256 15.274 19.677 1.00 93.81 906 ILE A N 1
ATOM 7241 C CA . ILE A 1 906 ? 15.533 14.803 20.249 1.00 93.81 906 ILE A CA 1
ATOM 7242 C C . ILE A 1 906 ? 16.275 15.980 20.888 1.00 93.81 906 ILE A C 1
ATOM 7244 O O . ILE A 1 906 ? 16.191 17.106 20.396 1.00 93.81 906 ILE A O 1
ATOM 7248 N N . GLN A 1 907 ? 17.018 15.730 21.963 1.00 91.81 907 GLN A N 1
ATOM 7249 C CA . GLN A 1 907 ? 17.849 16.743 22.619 1.00 91.81 907 GLN A CA 1
ATOM 7250 C C . GLN A 1 907 ? 19.327 16.563 22.249 1.00 91.81 907 GLN A C 1
ATOM 7252 O O . GLN A 1 907 ? 19.870 15.483 22.455 1.00 91.81 907 GLN A O 1
ATOM 7257 N N . THR A 1 908 ? 19.977 17.623 21.756 1.00 91.31 908 THR A N 1
ATOM 7258 C CA . THR A 1 908 ? 21.444 17.703 21.611 1.00 91.31 908 THR A CA 1
ATOM 7259 C C . THR A 1 908 ? 22.072 18.391 22.826 1.00 91.31 908 THR A C 1
ATOM 7261 O O . THR A 1 908 ? 21.360 18.815 23.741 1.00 91.31 908 THR A O 1
ATOM 7264 N N . SER A 1 909 ? 23.394 18.575 22.847 1.00 87.75 909 SER A N 1
ATOM 7265 C CA . SER A 1 909 ? 24.058 19.263 23.963 1.00 87.75 909 SER A CA 1
ATOM 7266 C C . SER A 1 909 ? 23.659 20.737 24.091 1.00 87.75 909 SER A C 1
ATOM 7268 O O . SER A 1 909 ? 23.797 21.318 25.167 1.00 87.75 909 SER A O 1
ATOM 7270 N N . SER A 1 910 ? 23.132 21.344 23.019 1.00 85.12 910 SER A N 1
ATOM 7271 C CA . SER A 1 910 ? 22.800 22.771 22.975 1.00 85.12 910 SER A CA 1
ATOM 7272 C C . SER A 1 910 ? 21.351 23.095 22.611 1.00 85.12 910 SER A C 1
ATOM 7274 O O . SER A 1 910 ? 20.854 24.132 23.048 1.00 85.12 910 SER A O 1
ATOM 7276 N N . GLN A 1 911 ? 20.657 22.264 21.823 1.00 88.81 911 GLN A N 1
ATOM 7277 C CA . GLN A 1 911 ? 19.317 22.578 21.305 1.00 88.81 911 GLN A CA 1
ATOM 7278 C C . GLN A 1 911 ? 18.422 21.340 21.187 1.00 88.81 911 GLN A C 1
ATOM 7280 O O . GLN A 1 911 ? 18.889 20.217 21.010 1.00 88.81 911 GLN A O 1
ATOM 7285 N N . THR A 1 912 ? 17.109 21.555 21.244 1.00 91.31 912 THR A N 1
ATOM 7286 C CA . THR A 1 912 ? 16.119 20.521 20.928 1.00 91.31 912 THR A CA 1
ATOM 7287 C C . THR A 1 912 ? 15.771 20.569 19.443 1.00 91.31 912 THR A C 1
ATOM 7289 O O . THR A 1 912 ? 15.494 21.639 18.905 1.00 91.31 912 THR A O 1
ATOM 7292 N N . ILE A 1 913 ? 15.737 19.412 18.787 1.00 92.38 913 ILE A N 1
ATOM 7293 C CA . ILE A 1 913 ? 15.394 19.279 17.369 1.00 92.38 913 ILE A CA 1
ATOM 7294 C C . ILE A 1 913 ? 14.013 18.644 17.249 1.00 92.38 913 ILE A C 1
ATOM 7296 O O . ILE A 1 913 ? 13.754 17.582 17.817 1.00 92.38 913 ILE A O 1
ATOM 7300 N N . ASP A 1 914 ? 13.137 19.280 16.474 1.00 93.19 914 ASP A N 1
ATOM 7301 C CA . ASP A 1 914 ? 11.860 18.703 16.058 1.00 93.19 914 ASP A CA 1
ATOM 7302 C C . ASP A 1 914 ? 12.100 17.706 14.913 1.00 93.19 914 ASP A C 1
ATOM 7304 O O . ASP A 1 914 ? 12.249 18.076 13.742 1.00 93.19 914 ASP A O 1
ATOM 7308 N N . VAL A 1 915 ? 12.144 16.420 15.268 1.00 92.56 915 VAL A N 1
ATOM 7309 C CA . VAL A 1 915 ? 12.339 15.299 14.333 1.00 92.56 915 VAL A CA 1
ATOM 7310 C C . VAL A 1 915 ? 11.190 15.253 13.329 1.00 92.56 915 VAL A C 1
ATOM 7312 O O . VAL A 1 915 ? 11.398 15.001 12.143 1.00 92.56 915 VAL A O 1
ATOM 7315 N N . THR A 1 916 ? 9.974 15.545 13.795 1.00 91.19 916 THR A N 1
ATOM 7316 C CA . THR A 1 916 ? 8.751 15.480 12.991 1.00 91.19 916 THR A CA 1
ATOM 7317 C C . THR A 1 916 ? 8.743 16.553 11.908 1.00 91.19 916 THR A C 1
ATOM 7319 O O . THR A 1 916 ? 8.466 16.263 10.743 1.00 91.19 916 THR A O 1
ATOM 7322 N N . ALA A 1 917 ? 9.044 17.801 12.268 1.00 91.06 917 ALA A N 1
ATOM 7323 C CA . ALA A 1 917 ? 9.134 18.903 11.317 1.00 91.06 917 ALA A CA 1
ATOM 7324 C C . ALA A 1 917 ? 10.294 18.704 10.337 1.00 91.06 917 ALA A C 1
ATOM 7326 O O . ALA A 1 917 ? 10.110 18.897 9.133 1.00 91.06 917 ALA A O 1
ATOM 7327 N N . THR A 1 918 ? 11.450 18.257 10.837 1.00 91.31 918 THR A N 1
ATOM 7328 C CA . THR A 1 918 ? 12.643 17.991 10.023 1.00 91.31 918 THR A CA 1
ATOM 7329 C C . THR A 1 918 ? 12.365 16.935 8.951 1.00 91.31 918 THR A C 1
ATOM 7331 O O . THR A 1 918 ? 12.524 17.210 7.762 1.00 91.31 918 THR A O 1
ATOM 7334 N N . ALA A 1 919 ? 11.849 15.763 9.337 1.00 89.69 919 ALA A N 1
ATOM 7335 C CA . ALA A 1 919 ? 11.545 14.681 8.399 1.00 89.69 919 ALA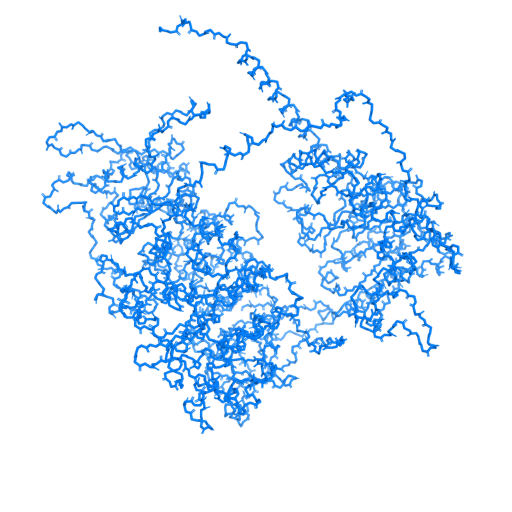 A CA 1
ATOM 7336 C C . ALA A 1 919 ? 10.458 15.061 7.374 1.00 89.69 919 ALA A C 1
ATOM 7338 O O . ALA A 1 919 ? 10.580 14.751 6.184 1.00 89.69 919 ALA A O 1
ATOM 7339 N N . LYS A 1 920 ? 9.416 15.797 7.798 1.00 88.19 920 LYS A N 1
ATOM 7340 C CA . LYS A 1 920 ? 8.391 16.340 6.886 1.00 88.19 920 LYS A CA 1
ATOM 7341 C C . LYS A 1 920 ? 8.973 17.335 5.887 1.00 88.19 920 LYS A C 1
ATOM 7343 O O . LYS A 1 920 ? 8.500 17.392 4.753 1.00 88.19 920 LYS A O 1
ATOM 7348 N N . SER A 1 921 ? 9.938 18.150 6.310 1.00 86.75 921 SER A N 1
ATOM 7349 C CA . SER A 1 921 ? 10.604 19.120 5.442 1.00 86.75 921 SER A CA 1
ATOM 7350 C C . SER A 1 921 ? 11.390 18.414 4.340 1.00 86.75 921 SER A C 1
ATOM 7352 O O . SER A 1 921 ? 11.174 18.727 3.172 1.00 86.75 921 SER A O 1
ATOM 7354 N N . LEU A 1 922 ? 12.202 17.411 4.697 1.00 84.50 922 LEU A N 1
ATOM 7355 C CA . LEU A 1 922 ? 12.960 16.593 3.740 1.00 84.50 922 LEU A CA 1
ATOM 7356 C C . LEU A 1 922 ? 12.036 15.863 2.755 1.00 84.50 922 LEU A C 1
ATOM 7358 O O . LEU A 1 922 ? 12.208 15.970 1.544 1.00 84.50 922 LEU A O 1
ATOM 7362 N N . SER A 1 923 ? 10.965 15.235 3.255 1.00 79.75 923 SER A N 1
ATOM 7363 C CA . SER A 1 923 ? 9.977 14.554 2.398 1.00 79.75 923 SER A CA 1
ATOM 7364 C C . SER A 1 923 ? 9.326 15.511 1.386 1.00 79.75 923 SER A C 1
ATOM 7366 O O . SER A 1 923 ? 9.206 15.199 0.205 1.00 79.75 923 SER A O 1
ATOM 7368 N N . LYS A 1 924 ? 8.936 16.718 1.826 1.00 78.88 924 LYS A N 1
ATOM 7369 C CA . LYS A 1 924 ? 8.341 17.742 0.947 1.00 78.88 924 LYS A CA 1
ATOM 7370 C C . LYS A 1 924 ? 9.340 18.353 -0.027 1.00 78.88 924 LYS A C 1
ATOM 7372 O O . LYS A 1 924 ? 8.929 18.788 -1.102 1.00 78.88 924 LYS A O 1
ATOM 7377 N N . ALA A 1 925 ? 10.603 18.491 0.372 1.00 74.44 925 ALA A N 1
ATOM 7378 C CA . ALA A 1 925 ? 11.656 18.973 -0.509 1.00 74.44 925 ALA A CA 1
ATOM 7379 C C . ALA A 1 925 ? 11.795 18.010 -1.689 1.00 74.44 925 ALA A C 1
ATOM 7381 O O . ALA A 1 925 ? 11.649 18.442 -2.831 1.00 74.44 925 ALA A O 1
ATOM 7382 N N . TRP A 1 926 ? 11.903 16.714 -1.402 1.00 72.56 926 TRP A N 1
ATOM 7383 C CA . TRP A 1 926 ? 11.939 15.661 -2.409 1.00 72.56 926 TRP A CA 1
ATOM 7384 C C . TRP A 1 926 ? 10.719 15.677 -3.353 1.00 72.56 926 TRP A C 1
ATOM 7386 O O . TRP A 1 926 ? 10.883 15.681 -4.573 1.00 72.56 926 TRP A O 1
ATOM 7396 N N . GLU A 1 927 ? 9.491 15.790 -2.824 1.00 70.62 927 GLU A N 1
ATOM 7397 C CA . GLU A 1 927 ? 8.262 15.858 -3.644 1.00 70.62 927 GLU A CA 1
ATOM 7398 C C . GLU A 1 927 ? 8.235 17.058 -4.610 1.00 70.62 927 GLU A C 1
ATOM 7400 O O . GLU A 1 927 ? 7.625 17.002 -5.678 1.00 70.62 927 GLU A O 1
ATOM 7405 N N . LYS A 1 928 ? 8.850 18.180 -4.219 1.00 68.44 928 LYS A N 1
ATOM 7406 C CA . LYS A 1 928 ? 8.829 19.442 -4.978 1.00 68.44 928 LYS A CA 1
ATOM 7407 C C . LYS A 1 928 ? 10.000 19.600 -5.944 1.00 68.44 928 LYS A C 1
ATOM 7409 O O . LYS A 1 928 ? 10.005 20.557 -6.726 1.00 68.44 928 LYS A O 1
ATOM 7414 N N . GLN A 1 929 ? 11.026 18.765 -5.839 1.00 61.88 929 GLN A N 1
ATOM 7415 C CA . GLN A 1 929 ? 12.320 19.049 -6.439 1.00 61.88 929 GLN A CA 1
ATOM 7416 C C . GLN A 1 929 ? 12.388 18.835 -7.954 1.00 61.88 929 GLN A C 1
ATOM 7418 O O . GLN A 1 929 ? 11.683 18.026 -8.550 1.00 61.88 929 GLN A O 1
ATOM 7423 N N . LYS A 1 930 ? 13.282 19.622 -8.571 1.00 48.28 930 LYS A N 1
ATOM 7424 C CA . LYS A 1 930 ? 13.610 19.628 -10.009 1.00 48.28 930 LYS A CA 1
ATOM 7425 C C . LYS A 1 930 ? 14.881 18.835 -10.344 1.00 48.28 930 LYS A C 1
ATOM 7427 O O . LYS A 1 930 ? 15.169 18.667 -11.528 1.00 48.28 930 LYS A O 1
ATOM 7432 N N . VAL A 1 931 ? 15.649 18.428 -9.329 1.00 53.66 931 VAL A N 1
ATOM 7433 C CA . VAL A 1 931 ? 16.897 17.666 -9.461 1.00 53.66 931 VAL A CA 1
ATOM 7434 C C . VAL A 1 931 ? 16.668 16.294 -8.848 1.00 53.66 931 VAL A C 1
ATOM 7436 O O . VAL A 1 931 ? 15.915 16.125 -7.901 1.00 53.66 931 VAL A O 1
ATOM 7439 N N . VAL A 1 932 ? 17.284 15.313 -9.471 1.00 55.59 932 VAL A N 1
ATOM 7440 C CA . VAL A 1 932 ? 16.904 13.908 -9.438 1.00 55.59 932 VAL A CA 1
ATOM 7441 C C . VAL A 1 932 ? 17.708 13.111 -8.384 1.00 55.59 932 VAL A C 1
ATOM 7443 O O . VAL A 1 932 ? 17.719 11.890 -8.389 1.00 55.59 932 VAL A O 1
ATOM 7446 N N . MET A 1 933 ? 18.401 13.786 -7.461 1.00 59.38 933 MET A N 1
ATOM 7447 C CA . MET A 1 933 ? 19.526 13.192 -6.719 1.00 59.38 933 MET A CA 1
ATOM 7448 C C . MET A 1 933 ? 19.431 13.203 -5.184 1.00 59.38 933 MET A C 1
ATOM 7450 O O . MET A 1 933 ? 20.400 12.835 -4.526 1.00 59.38 933 MET A O 1
ATOM 7454 N N . ASP A 1 934 ? 18.272 13.492 -4.593 1.00 67.81 934 ASP A N 1
ATOM 7455 C CA . ASP A 1 934 ? 18.131 13.595 -3.128 1.00 67.81 934 ASP A CA 1
ATOM 7456 C C . ASP A 1 934 ? 17.583 12.297 -2.498 1.00 67.81 934 ASP A C 1
ATOM 7458 O O . ASP A 1 934 ? 16.667 12.294 -1.676 1.00 67.81 934 ASP A O 1
ATOM 7462 N N . ALA A 1 935 ? 18.164 11.156 -2.888 1.00 68.56 935 ALA A N 1
ATOM 7463 C CA . ALA A 1 935 ? 17.866 9.826 -2.332 1.00 68.56 935 ALA A CA 1
ATOM 7464 C C . ALA A 1 935 ? 18.015 9.764 -0.798 1.00 68.56 935 ALA A C 1
ATOM 7466 O O . ALA A 1 935 ? 17.275 9.063 -0.106 1.00 68.56 935 ALA A O 1
ATOM 7467 N N . ILE A 1 936 ? 18.970 10.531 -0.273 1.00 80.88 936 ILE A N 1
ATOM 7468 C CA . ILE A 1 936 ? 19.330 10.565 1.147 1.00 80.88 936 ILE A CA 1
ATOM 7469 C C . ILE A 1 936 ? 18.227 11.208 1.980 1.00 80.88 936 ILE A C 1
ATOM 7471 O O . ILE A 1 936 ? 17.965 10.758 3.092 1.00 80.88 936 ILE A O 1
ATOM 7475 N N . ASP A 1 937 ? 17.548 12.224 1.450 1.00 81.44 937 ASP A N 1
ATOM 7476 C CA . ASP A 1 937 ? 16.490 12.942 2.163 1.00 81.44 937 ASP A CA 1
ATOM 7477 C C . ASP A 1 937 ? 15.318 12.016 2.484 1.00 81.44 937 ASP A C 1
ATOM 7479 O O . ASP A 1 937 ? 14.781 12.036 3.597 1.00 81.44 937 ASP A O 1
ATOM 7483 N N . ILE A 1 938 ? 14.962 11.158 1.526 1.00 77.31 938 ILE A N 1
ATOM 7484 C CA . ILE A 1 938 ? 13.902 10.167 1.698 1.00 77.31 938 ILE A CA 1
ATOM 7485 C C . ILE A 1 938 ? 14.309 9.104 2.716 1.00 77.31 938 ILE A C 1
ATOM 7487 O O . ILE A 1 938 ? 13.531 8.782 3.616 1.00 77.31 938 ILE A O 1
ATOM 7491 N N . ASP A 1 939 ? 15.525 8.569 2.592 1.00 83.62 939 ASP A N 1
ATOM 7492 C CA . ASP A 1 939 ? 16.031 7.530 3.489 1.00 83.62 939 ASP A CA 1
ATOM 7493 C C . ASP A 1 939 ? 16.141 8.034 4.928 1.00 83.62 939 ASP A C 1
ATOM 7495 O O . ASP A 1 939 ? 15.706 7.350 5.857 1.00 83.62 939 ASP A O 1
ATOM 7499 N N . CYS A 1 940 ? 16.637 9.258 5.123 1.00 86.12 940 CYS A N 1
ATOM 7500 C CA . CYS A 1 940 ? 16.689 9.914 6.427 1.00 86.12 940 CYS A CA 1
ATOM 7501 C C . CYS A 1 940 ? 15.286 10.106 7.021 1.00 86.12 940 CYS A C 1
ATOM 7503 O O . CYS A 1 940 ? 15.082 9.902 8.218 1.00 86.12 940 CYS A O 1
ATOM 7505 N N . ALA A 1 941 ? 14.294 10.459 6.197 1.00 85.06 941 ALA A N 1
ATOM 7506 C CA . ALA A 1 941 ? 12.907 10.613 6.633 1.00 85.06 941 ALA A CA 1
ATOM 7507 C C . ALA A 1 941 ? 12.159 9.275 6.818 1.00 85.06 941 ALA A C 1
ATOM 7509 O O . ALA A 1 941 ? 11.066 9.263 7.394 1.00 85.06 941 ALA A O 1
ATOM 7510 N N . SER A 1 942 ? 12.725 8.147 6.369 1.00 80.00 942 SER A N 1
ATOM 7511 C CA . SER A 1 942 ? 12.030 6.855 6.282 1.00 80.00 942 SER A CA 1
ATOM 7512 C C . SER A 1 942 ? 11.561 6.312 7.634 1.00 80.00 942 SER A C 1
ATOM 7514 O O . SER A 1 942 ? 10.435 5.824 7.731 1.00 80.00 942 SER A O 1
ATOM 7516 N N . MET A 1 943 ? 12.364 6.439 8.702 1.00 83.12 943 MET A N 1
ATOM 7517 C CA . MET A 1 943 ? 11.950 5.998 10.043 1.00 83.12 943 MET A CA 1
ATOM 7518 C C . MET A 1 943 ? 10.723 6.772 10.518 1.00 83.12 943 MET A C 1
ATOM 7520 O O . MET A 1 943 ? 9.743 6.172 10.958 1.00 83.12 943 MET A O 1
ATOM 7524 N N . TRP A 1 944 ? 10.760 8.102 10.404 1.00 86.94 944 TRP A N 1
ATOM 7525 C CA . TRP A 1 944 ? 9.631 8.940 10.789 1.00 86.94 944 TRP A CA 1
ATOM 7526 C C . TRP A 1 944 ? 8.397 8.633 9.935 1.00 86.94 944 TRP A C 1
ATOM 7528 O O . TRP A 1 944 ? 7.288 8.577 10.463 1.00 86.94 944 TRP A O 1
ATOM 7538 N N . LYS A 1 945 ? 8.578 8.385 8.634 1.00 80.56 945 LYS A N 1
ATOM 7539 C CA . LYS A 1 945 ? 7.490 7.995 7.737 1.00 80.56 945 LYS A CA 1
ATOM 7540 C C . LYS A 1 945 ? 6.834 6.688 8.194 1.00 80.56 945 LYS A C 1
ATOM 7542 O O . LYS A 1 945 ? 5.621 6.679 8.371 1.00 80.56 945 LYS A O 1
ATOM 7547 N N . MET A 1 946 ? 7.619 5.653 8.511 1.00 81.19 946 MET A N 1
ATOM 7548 C CA . MET A 1 946 ? 7.112 4.389 9.071 1.00 81.19 946 MET A CA 1
ATOM 7549 C C . MET A 1 946 ? 6.386 4.597 10.409 1.00 81.19 946 MET A C 1
ATOM 7551 O O . MET A 1 946 ? 5.311 4.047 10.622 1.00 81.19 946 MET A O 1
ATOM 7555 N N . PHE A 1 947 ? 6.918 5.439 11.298 1.00 86.69 947 PHE A N 1
ATOM 7556 C CA . PHE A 1 947 ? 6.250 5.810 12.549 1.00 86.69 947 PHE A CA 1
ATOM 7557 C C . PHE A 1 947 ? 4.922 6.543 12.330 1.00 86.69 947 PHE A C 1
ATOM 7559 O O . PHE A 1 947 ? 3.932 6.242 12.997 1.00 86.69 947 PHE A O 1
ATOM 7566 N N . SER A 1 948 ? 4.887 7.486 11.389 1.00 82.94 948 SER A N 1
ATOM 7567 C CA . SER A 1 948 ? 3.676 8.216 11.019 1.00 82.94 948 SER A CA 1
ATOM 7568 C C . SER A 1 948 ? 2.638 7.291 10.384 1.00 82.94 948 SER A C 1
ATOM 7570 O O . SER A 1 948 ? 1.453 7.438 10.671 1.00 82.94 948 SER A O 1
ATOM 7572 N N . ASP A 1 949 ? 3.065 6.359 9.532 1.00 77.88 949 ASP A N 1
ATOM 7573 C CA . ASP A 1 949 ? 2.189 5.391 8.871 1.00 77.88 949 ASP A CA 1
ATOM 7574 C C . ASP A 1 949 ? 1.613 4.403 9.885 1.00 77.88 949 ASP A C 1
ATOM 7576 O O . ASP A 1 949 ? 0.410 4.152 9.878 1.00 77.88 949 ASP A O 1
ATOM 7580 N N . LEU A 1 950 ? 2.430 3.939 10.836 1.00 78.94 950 LEU A N 1
ATOM 7581 C CA . LEU A 1 950 ? 1.979 3.088 11.933 1.00 78.94 950 LEU A CA 1
ATOM 7582 C C . LEU A 1 950 ? 0.966 3.805 12.835 1.00 78.94 950 LEU A C 1
ATOM 7584 O O . LEU A 1 950 ? -0.088 3.254 13.150 1.00 78.94 950 LEU A O 1
ATOM 7588 N N . ARG A 1 951 ? 1.228 5.067 13.197 1.00 79.12 951 ARG A N 1
ATOM 7589 C CA . ARG A 1 951 ? 0.280 5.880 13.972 1.00 79.12 951 ARG A CA 1
ATOM 7590 C C . ARG A 1 951 ? -1.026 6.116 13.220 1.00 79.12 951 ARG A C 1
ATOM 7592 O O . ARG A 1 951 ? -2.092 6.012 13.821 1.00 79.12 951 ARG A O 1
ATOM 7599 N N . ALA A 1 952 ? -0.951 6.431 11.927 1.00 72.69 952 ALA A N 1
ATOM 7600 C CA . ALA A 1 952 ? -2.128 6.627 11.086 1.00 72.69 952 ALA A CA 1
ATOM 7601 C C . ALA A 1 952 ? -2.943 5.334 10.934 1.00 72.69 952 ALA A C 1
ATOM 7603 O O . ALA A 1 952 ? -4.173 5.382 10.954 1.00 72.69 952 ALA A O 1
ATOM 7604 N N . ALA A 1 953 ? -2.266 4.188 10.819 1.00 65.75 953 ALA A N 1
ATOM 7605 C CA . ALA A 1 953 ? -2.898 2.874 10.777 1.00 65.75 953 ALA A CA 1
ATOM 7606 C C . ALA A 1 953 ? -3.595 2.522 12.101 1.00 65.75 953 ALA A C 1
ATOM 7608 O O . ALA A 1 953 ? -4.610 1.838 12.081 1.00 65.75 953 ALA A O 1
ATOM 7609 N N . HIS A 1 954 ? -3.098 3.033 13.231 1.00 65.62 954 HIS A N 1
ATOM 7610 C CA . HIS A 1 954 ? -3.731 2.875 14.541 1.00 65.62 954 HIS A CA 1
ATOM 7611 C C . HIS A 1 954 ? -4.900 3.860 14.780 1.00 65.62 954 HIS A C 1
ATOM 7613 O O . HIS A 1 954 ? -5.760 3.592 15.615 1.00 65.62 954 HIS A O 1
ATOM 7619 N N . SER A 1 955 ? -4.942 5.022 14.110 1.00 59.66 955 SER A N 1
ATOM 7620 C CA . SER A 1 955 ? -5.936 6.081 14.383 1.00 59.66 955 SER A CA 1
ATOM 7621 C C . SER A 1 955 ? -7.143 6.123 13.440 1.00 59.66 955 SER A C 1
ATOM 7623 O O . SER A 1 955 ? -8.105 6.824 13.740 1.00 59.66 955 SER A O 1
ATOM 7625 N N . ASN A 1 956 ? -7.083 5.457 12.287 1.00 51.75 956 ASN A N 1
ATOM 7626 C CA . ASN A 1 956 ? -8.181 5.409 11.322 1.00 51.75 956 ASN A CA 1
ATOM 7627 C C . ASN A 1 956 ? -8.841 4.022 11.357 1.00 51.75 956 ASN A C 1
ATOM 7629 O O . ASN A 1 956 ? -8.143 3.035 11.151 1.00 51.75 956 ASN A O 1
ATOM 7633 N N . ASP A 1 957 ? -10.177 3.950 11.444 1.00 45.41 957 ASP A N 1
ATOM 7634 C CA . ASP A 1 957 ? -10.992 2.730 11.200 1.00 45.41 957 ASP A CA 1
ATOM 7635 C C . ASP A 1 957 ? -10.901 2.216 9.747 1.00 45.41 957 ASP A C 1
ATOM 7637 O O . ASP A 1 957 ? -11.718 1.430 9.266 1.00 45.41 957 ASP A O 1
ATOM 7641 N N . TYR A 1 958 ? -9.926 2.706 8.989 1.00 45.34 958 TYR A N 1
ATOM 7642 C CA . TYR A 1 958 ? -9.829 2.508 7.563 1.00 45.34 958 TYR A CA 1
ATOM 7643 C C . TYR A 1 958 ? -8.685 1.579 7.228 1.00 45.34 958 TYR A C 1
ATOM 7645 O O . TYR A 1 958 ? -7.754 2.042 6.604 1.00 45.34 958 TYR A O 1
ATOM 7653 N N . TRP A 1 959 ? -8.765 0.301 7.594 1.00 52.28 959 TRP A N 1
ATOM 7654 C CA . TRP A 1 959 ? -8.114 -0.807 6.882 1.00 52.28 959 TRP A CA 1
ATOM 7655 C C . TRP A 1 959 ? -8.875 -2.088 7.229 1.00 52.28 959 TRP A C 1
ATOM 7657 O O . TRP A 1 959 ? -9.293 -2.248 8.371 1.00 52.28 959 TRP A O 1
ATOM 7667 N N . ARG A 1 960 ? -9.053 -2.996 6.263 1.00 47.06 960 ARG A N 1
ATOM 7668 C CA . ARG A 1 960 ? -9.601 -4.350 6.477 1.00 47.06 960 ARG A CA 1
ATOM 7669 C C . ARG A 1 960 ? -8.612 -5.216 7.280 1.00 47.06 960 ARG A C 1
ATOM 7671 O O . ARG A 1 960 ? -8.058 -6.163 6.749 1.00 47.06 960 ARG A O 1
ATOM 7678 N N . ASP A 1 961 ? -8.361 -4.810 8.524 1.00 60.69 961 ASP A N 1
ATOM 7679 C CA . ASP A 1 961 ? -7.724 -5.560 9.613 1.00 60.69 961 ASP A CA 1
ATOM 7680 C C . ASP A 1 961 ? -6.200 -5.484 9.706 1.00 60.69 961 ASP A C 1
ATOM 7682 O O . ASP A 1 961 ? -5.487 -6.477 9.597 1.00 60.69 961 ASP A O 1
ATOM 7686 N N . ARG A 1 962 ? -5.678 -4.298 10.042 1.00 69.56 962 ARG A N 1
ATOM 7687 C CA . ARG A 1 962 ? -4.357 -4.142 10.697 1.00 69.56 962 ARG A CA 1
ATOM 7688 C C . ARG A 1 962 ? -3.140 -4.601 9.873 1.00 69.56 962 ARG A C 1
ATOM 7690 O O . ARG A 1 962 ? -2.022 -4.478 10.359 1.00 69.56 962 ARG A O 1
ATOM 7697 N N . VAL A 1 963 ? -3.312 -5.058 8.630 1.00 73.69 963 VAL A N 1
ATOM 7698 C CA . VAL A 1 963 ? -2.238 -5.591 7.771 1.00 73.69 963 VAL A CA 1
ATOM 7699 C C . VAL A 1 963 ? -1.104 -4.589 7.523 1.00 73.69 963 VAL A C 1
ATOM 7701 O O . VAL A 1 963 ? 0.046 -4.956 7.772 1.00 73.69 963 VAL A O 1
ATOM 7704 N N . PRO A 1 964 ? -1.369 -3.322 7.141 1.00 72.75 964 PRO A N 1
ATOM 7705 C CA . PRO A 1 964 ? -0.296 -2.339 7.008 1.00 72.75 964 PRO A CA 1
ATOM 7706 C C . PRO A 1 964 ? 0.407 -2.075 8.345 1.00 72.75 964 PRO A C 1
ATOM 7708 O O . PRO A 1 964 ? 1.631 -1.998 8.395 1.00 72.75 964 PRO A O 1
ATOM 7711 N N . ALA A 1 965 ? -0.349 -2.006 9.450 1.00 79.06 965 ALA A N 1
ATOM 7712 C CA . ALA A 1 965 ? 0.227 -1.844 10.784 1.00 79.06 965 ALA A CA 1
ATOM 7713 C C . ALA A 1 965 ? 1.119 -3.037 11.155 1.00 79.06 965 ALA A C 1
ATOM 7715 O O . ALA A 1 965 ? 2.197 -2.832 11.704 1.00 79.06 965 ALA A O 1
ATOM 7716 N N . MET A 1 966 ? 0.716 -4.264 10.818 1.00 84.62 966 MET A N 1
ATOM 7717 C CA . MET A 1 966 ? 1.497 -5.483 11.028 1.00 84.62 966 MET A CA 1
ATOM 7718 C C . MET A 1 966 ? 2.792 -5.455 10.217 1.00 84.62 966 MET A C 1
ATOM 7720 O O . MET A 1 966 ? 3.863 -5.615 10.793 1.00 84.62 966 MET A O 1
ATOM 7724 N N . ALA A 1 967 ? 2.716 -5.203 8.908 1.00 81.75 967 ALA A N 1
ATOM 7725 C CA . ALA A 1 967 ? 3.893 -5.157 8.043 1.00 81.75 967 ALA A CA 1
ATOM 7726 C C . ALA A 1 967 ? 4.894 -4.085 8.506 1.00 81.75 967 ALA A C 1
ATOM 7728 O O . ALA A 1 967 ? 6.079 -4.371 8.680 1.00 81.75 967 ALA A O 1
ATOM 7729 N N . VAL A 1 968 ? 4.410 -2.872 8.796 1.00 81.38 968 VAL A N 1
ATOM 7730 C CA . VAL A 1 968 ? 5.248 -1.778 9.303 1.00 81.38 968 VAL A CA 1
ATOM 7731 C C . VAL A 1 968 ? 5.820 -2.106 10.687 1.00 81.38 968 VAL A C 1
ATOM 7733 O O . VAL A 1 968 ? 6.995 -1.839 10.929 1.00 81.38 968 VAL A O 1
ATOM 7736 N N . SER A 1 969 ? 5.039 -2.725 11.581 1.00 85.69 969 SER A N 1
ATOM 7737 C CA . SER A 1 969 ? 5.511 -3.133 12.914 1.00 85.69 969 SER A CA 1
ATOM 7738 C C . SER A 1 969 ? 6.609 -4.185 12.832 1.00 85.69 969 SER A C 1
ATOM 7740 O O . SER A 1 969 ? 7.636 -4.031 13.483 1.00 85.69 969 SER A O 1
ATOM 7742 N N . LEU A 1 970 ? 6.427 -5.228 12.019 1.00 86.00 970 LEU A N 1
ATOM 7743 C CA . LEU A 1 970 ? 7.428 -6.276 11.807 1.00 86.00 970 LEU A CA 1
ATOM 7744 C C . LEU A 1 970 ? 8.717 -5.700 11.200 1.00 86.00 970 LEU A C 1
ATOM 7746 O O . LEU A 1 970 ? 9.810 -5.980 11.688 1.00 86.00 970 LEU A O 1
ATOM 7750 N N . ASN A 1 971 ? 8.592 -4.807 10.214 1.00 80.31 971 ASN A N 1
ATOM 7751 C CA . ASN A 1 971 ? 9.735 -4.113 9.618 1.00 80.31 971 ASN A CA 1
ATOM 7752 C C . ASN A 1 971 ? 10.484 -3.232 10.630 1.00 80.31 971 ASN A C 1
ATOM 7754 O O . ASN A 1 971 ? 11.712 -3.207 10.632 1.00 80.31 971 ASN A O 1
ATOM 7758 N N . LEU A 1 972 ? 9.768 -2.518 11.504 1.00 80.75 972 LEU A N 1
ATOM 7759 C CA . LEU A 1 972 ? 10.379 -1.685 12.542 1.00 80.75 972 LEU A CA 1
ATOM 7760 C C . LEU A 1 972 ? 10.970 -2.505 13.699 1.00 80.75 972 LEU A C 1
ATOM 7762 O O . LEU A 1 972 ? 11.937 -2.048 14.312 1.00 80.75 972 LEU A O 1
ATOM 7766 N N . LEU A 1 973 ? 10.403 -3.677 14.008 1.00 84.00 973 LEU A N 1
ATOM 7767 C CA . LEU A 1 973 ? 10.913 -4.624 15.007 1.00 84.00 973 LEU A CA 1
ATOM 7768 C C . LEU A 1 973 ? 12.180 -5.338 14.536 1.00 84.00 973 LEU A C 1
ATOM 7770 O O . LEU A 1 973 ? 12.996 -5.731 15.375 1.00 84.00 973 LEU A O 1
ATOM 7774 N N . ASN A 1 974 ? 12.357 -5.493 13.224 1.00 76.44 974 ASN A N 1
ATOM 7775 C CA . ASN A 1 974 ? 13.502 -6.190 12.662 1.00 76.44 974 ASN A CA 1
ATOM 7776 C C . ASN A 1 974 ? 14.834 -5.582 13.156 1.00 76.44 974 ASN A C 1
ATOM 7778 O O . ASN A 1 974 ? 15.053 -4.367 13.159 1.00 76.44 974 ASN A O 1
ATOM 7782 N N . GLY A 1 975 ? 15.721 -6.447 13.651 1.00 72.50 975 GLY A N 1
ATOM 7783 C CA . GLY A 1 975 ? 17.011 -6.064 14.226 1.00 72.50 975 GLY A CA 1
ATOM 7784 C C . GLY A 1 975 ? 16.961 -5.301 15.560 1.00 72.50 975 GLY A C 1
ATOM 7785 O O . GLY A 1 975 ? 18.011 -4.856 16.027 1.00 72.50 975 GLY A O 1
ATOM 7786 N N . ARG A 1 976 ? 15.794 -5.115 16.196 1.00 81.12 976 ARG A N 1
ATOM 7787 C CA . ARG A 1 976 ? 15.707 -4.537 17.551 1.00 81.12 976 ARG A CA 1
ATOM 7788 C C . ARG A 1 976 ? 15.929 -5.602 18.627 1.00 81.12 976 ARG A C 1
ATOM 7790 O O . ARG A 1 976 ? 15.459 -6.733 18.535 1.00 81.12 976 ARG A O 1
ATOM 7797 N N . ALA A 1 977 ? 16.621 -5.211 19.689 1.00 76.69 977 ALA A N 1
ATOM 7798 C CA . ALA A 1 977 ? 16.883 -6.019 20.866 1.00 76.69 977 ALA A CA 1
ATOM 7799 C C . ALA A 1 977 ? 15.786 -5.853 21.931 1.00 76.69 977 ALA A C 1
ATOM 7801 O O . ALA A 1 977 ? 15.218 -4.773 22.136 1.00 76.69 977 ALA A O 1
ATOM 7802 N N . CYS A 1 978 ? 15.534 -6.935 22.662 1.00 75.62 978 CYS A N 1
ATOM 7803 C CA . CYS A 1 978 ? 14.680 -6.968 23.842 1.00 75.62 978 CYS A CA 1
ATOM 7804 C C . CYS A 1 978 ? 15.349 -7.803 24.940 1.00 75.62 978 CYS A C 1
ATOM 7806 O O . CYS A 1 978 ? 15.930 -8.854 24.675 1.00 75.62 978 CYS A O 1
ATOM 7808 N N . THR A 1 979 ? 15.275 -7.328 26.184 1.00 68.62 979 THR A N 1
ATOM 7809 C CA . THR A 1 979 ? 15.795 -8.056 27.352 1.00 68.62 979 THR A CA 1
ATOM 7810 C C . THR A 1 979 ? 14.951 -9.297 27.637 1.00 68.62 979 THR A C 1
ATOM 7812 O O . THR A 1 979 ? 15.492 -10.357 27.943 1.00 68.62 979 THR A O 1
ATOM 7815 N N . ASN A 1 980 ? 13.631 -9.169 27.480 1.00 76.19 980 ASN A N 1
ATOM 7816 C CA . ASN A 1 980 ? 12.664 -10.254 27.529 1.00 76.19 980 ASN A CA 1
ATOM 7817 C C . ASN A 1 980 ? 12.013 -10.396 26.148 1.00 76.19 980 ASN A C 1
ATOM 7819 O O . ASN A 1 980 ? 11.359 -9.466 25.680 1.00 76.19 980 ASN A O 1
ATOM 7823 N N . GLN A 1 981 ? 12.156 -11.559 25.506 1.00 78.62 981 GLN A N 1
ATOM 7824 C CA . GLN A 1 981 ? 11.554 -11.809 24.189 1.00 78.62 981 GLN A CA 1
ATOM 7825 C C . GLN A 1 981 ? 10.025 -11.686 24.195 1.00 78.62 981 GLN A C 1
ATOM 7827 O O . GLN A 1 981 ? 9.430 -11.349 23.174 1.00 78.62 981 GLN A O 1
ATOM 7832 N N . GLY A 1 982 ? 9.386 -11.890 25.352 1.00 82.06 982 GLY A N 1
ATOM 7833 C CA . GLY A 1 982 ? 7.955 -11.674 25.521 1.00 82.06 982 GLY A CA 1
ATOM 7834 C C . GLY A 1 982 ? 7.511 -10.228 25.266 1.00 82.06 982 GLY A C 1
ATOM 7835 O O . GLY A 1 982 ? 6.393 -10.027 24.793 1.00 82.06 982 GLY A O 1
ATOM 7836 N N . ASP A 1 983 ? 8.374 -9.239 25.521 1.00 82.44 983 ASP A N 1
ATOM 7837 C CA . ASP A 1 983 ? 8.057 -7.810 25.383 1.00 82.44 983 ASP A CA 1
ATOM 7838 C C . ASP A 1 983 ? 7.818 -7.404 23.924 1.00 82.44 983 ASP A C 1
ATOM 7840 O O . ASP A 1 983 ? 7.000 -6.527 23.647 1.00 82.44 983 ASP A O 1
ATOM 7844 N N . ALA A 1 984 ? 8.487 -8.072 22.978 1.00 87.69 984 ALA A N 1
ATOM 7845 C CA . ALA A 1 984 ? 8.305 -7.809 21.555 1.00 87.69 984 ALA A CA 1
ATOM 7846 C C . ALA A 1 984 ? 6.859 -8.085 21.107 1.00 87.69 984 ALA A C 1
ATOM 7848 O O . ALA A 1 984 ? 6.303 -7.313 20.329 1.00 87.69 984 ALA A O 1
ATOM 7849 N N . TYR A 1 985 ? 6.213 -9.120 21.660 1.00 89.19 985 TYR A N 1
ATOM 7850 C CA . TYR A 1 985 ? 4.799 -9.411 21.399 1.00 89.19 985 TYR A CA 1
ATOM 7851 C C . TYR A 1 985 ? 3.864 -8.354 21.987 1.00 89.19 985 TYR A C 1
ATOM 7853 O O . TYR A 1 985 ? 2.819 -8.082 21.402 1.00 89.19 985 TYR A O 1
ATOM 7861 N N . LEU A 1 986 ? 4.230 -7.740 23.115 1.00 86.00 986 LEU A N 1
ATOM 7862 C CA . LEU A 1 986 ? 3.443 -6.666 23.727 1.00 86.00 986 LEU A CA 1
ATOM 7863 C C . LEU A 1 986 ? 3.509 -5.398 22.880 1.00 86.00 986 LEU A C 1
ATOM 7865 O O . LEU A 1 986 ? 2.471 -4.815 22.571 1.00 86.00 986 LEU A O 1
ATOM 7869 N N . CYS A 1 987 ? 4.718 -5.035 22.439 1.00 84.50 987 CYS A N 1
ATOM 7870 C CA . CYS A 1 987 ? 4.929 -3.936 21.500 1.00 84.50 987 CYS A CA 1
ATOM 7871 C C . CYS A 1 987 ? 4.148 -4.186 20.205 1.00 84.50 987 CYS A C 1
ATOM 7873 O O . CYS A 1 987 ? 3.399 -3.322 19.763 1.00 84.50 987 CYS A O 1
ATOM 7875 N N . LEU A 1 988 ? 4.275 -5.387 19.625 1.00 87.75 988 LEU A N 1
ATOM 7876 C CA . LEU A 1 988 ? 3.581 -5.761 18.394 1.00 87.75 988 LEU A CA 1
ATOM 7877 C C . LEU A 1 988 ? 2.058 -5.671 18.554 1.00 87.75 988 LEU A C 1
ATOM 7879 O O . LEU A 1 988 ? 1.406 -5.031 17.736 1.00 87.75 988 LEU A O 1
ATOM 7883 N N . SER A 1 989 ? 1.507 -6.239 19.631 1.00 86.25 989 SER A N 1
ATOM 7884 C CA . SER A 1 989 ? 0.066 -6.212 19.926 1.00 86.25 989 SER A CA 1
ATOM 7885 C C . SER A 1 989 ? -0.457 -4.783 20.073 1.00 86.25 989 SER A C 1
ATOM 7887 O O . SER A 1 989 ? -1.489 -4.440 19.495 1.00 86.25 989 SER A O 1
ATOM 7889 N N . GLY A 1 990 ? 0.287 -3.931 20.785 1.00 80.25 990 GLY A N 1
ATOM 7890 C CA . GLY A 1 990 ? -0.035 -2.515 20.923 1.00 80.25 990 GLY A CA 1
ATOM 7891 C C . GLY A 1 990 ? 0.023 -1.763 19.591 1.00 80.25 990 GLY A C 1
ATOM 7892 O O . GLY A 1 990 ? -0.866 -0.966 19.306 1.00 80.25 990 GLY A O 1
ATOM 7893 N N . MET A 1 991 ? 1.024 -2.027 18.749 1.00 81.12 991 MET A N 1
ATOM 7894 C CA . MET A 1 991 ? 1.205 -1.339 17.464 1.00 81.12 991 MET A CA 1
ATOM 7895 C C . MET A 1 991 ? 0.176 -1.720 16.404 1.00 81.12 991 MET A C 1
ATOM 7897 O O . MET A 1 991 ? -0.273 -0.854 15.655 1.00 81.12 991 MET A O 1
ATOM 7901 N N . ILE A 1 992 ? -0.261 -2.978 16.376 1.00 81.75 992 ILE A N 1
ATOM 7902 C CA . ILE A 1 992 ? -1.343 -3.420 15.487 1.00 81.75 992 ILE A CA 1
ATOM 7903 C C . ILE A 1 992 ? -2.740 -3.142 16.071 1.00 81.75 992 ILE A C 1
ATOM 7905 O O . ILE A 1 992 ? -3.736 -3.596 15.508 1.00 81.75 992 ILE A O 1
ATOM 7909 N N . GLY A 1 993 ? -2.827 -2.438 17.208 1.00 79.06 993 GLY A N 1
ATOM 7910 C CA . GLY A 1 993 ? -4.071 -1.966 17.824 1.00 79.06 993 GLY A CA 1
ATOM 7911 C C . GLY A 1 993 ? -4.919 -3.052 18.494 1.00 79.06 993 GLY A C 1
ATOM 7912 O O . GLY A 1 993 ? -6.150 -2.995 18.442 1.00 79.06 993 GLY A O 1
ATOM 7913 N N . LEU A 1 994 ? -4.327 -4.141 19.011 1.00 81.44 994 LEU A N 1
ATOM 7914 C CA . LEU A 1 994 ? -5.086 -5.151 19.776 1.00 81.44 994 LEU A CA 1
ATOM 7915 C C . LEU A 1 994 ? -5.587 -4.536 21.081 1.00 81.44 994 LEU A C 1
ATOM 7917 O O . LEU A 1 994 ? -4.969 -3.619 21.622 1.00 81.44 994 LEU A O 1
ATOM 7921 N N . SER A 1 995 ? -6.729 -5.023 21.574 1.00 80.00 995 SER A N 1
ATOM 7922 C CA . SER A 1 995 ? -7.302 -4.464 22.796 1.00 80.00 995 SER A CA 1
ATOM 7923 C C . SER A 1 995 ? -6.356 -4.695 23.989 1.00 80.00 995 SER A C 1
ATOM 7925 O O . SER A 1 995 ? -5.572 -5.659 23.989 1.00 80.00 995 SER A O 1
ATOM 7927 N N . PRO A 1 996 ? -6.394 -3.835 25.021 1.00 77.81 996 PRO A N 1
ATOM 7928 C CA . PRO A 1 996 ? -5.596 -4.027 26.230 1.00 77.81 996 PRO A CA 1
ATOM 7929 C C . PRO A 1 996 ? -5.834 -5.388 26.902 1.00 77.81 996 PRO A C 1
ATOM 7931 O O . PRO A 1 996 ? -4.907 -5.953 27.480 1.00 77.81 996 PRO A O 1
ATOM 7934 N N . GLU A 1 997 ? -7.048 -5.936 26.799 1.00 82.56 997 GLU A N 1
ATOM 7935 C CA . GLU A 1 997 ? -7.424 -7.249 27.334 1.00 82.56 997 GLU A CA 1
ATOM 7936 C C . GLU A 1 997 ? -6.694 -8.373 26.593 1.00 82.56 997 GLU A C 1
ATOM 7938 O O . GLU A 1 997 ? -6.053 -9.205 27.230 1.00 82.56 997 GLU A O 1
ATOM 7943 N N . VAL A 1 998 ? -6.707 -8.349 25.255 1.00 83.62 998 VAL A N 1
ATOM 7944 C CA . VAL A 1 998 ? -5.987 -9.328 24.421 1.00 83.62 998 VAL A CA 1
ATOM 7945 C C . VAL A 1 998 ? -4.475 -9.209 24.617 1.00 83.62 998 VAL A C 1
ATOM 7947 O O . VAL A 1 998 ? -3.769 -10.208 24.722 1.00 83.62 998 VAL A O 1
ATOM 7950 N N . THR A 1 999 ? -3.956 -7.984 24.719 1.00 84.38 999 THR A N 1
ATOM 7951 C CA . THR A 1 999 ? -2.525 -7.761 24.975 1.00 84.38 999 THR A CA 1
ATOM 7952 C C . THR A 1 999 ? -2.113 -8.331 26.334 1.00 84.38 999 THR A C 1
ATOM 7954 O O . THR A 1 999 ? -1.028 -8.897 26.460 1.00 84.38 999 THR A O 1
ATOM 7957 N N . ARG A 1 1000 ? -2.980 -8.226 27.349 1.00 82.88 1000 ARG A N 1
ATOM 7958 C CA . ARG A 1 1000 ? -2.758 -8.814 28.677 1.00 82.88 1000 ARG A CA 1
ATOM 7959 C C . ARG A 1 1000 ? -2.816 -10.340 28.645 1.00 82.88 1000 ARG A C 1
ATOM 7961 O O . ARG A 1 1000 ? -1.934 -10.968 29.217 1.00 82.88 1000 ARG A O 1
ATOM 7968 N N . GLU A 1 1001 ? -3.781 -10.914 27.927 1.00 86.44 1001 GLU A N 1
ATOM 7969 C CA . GLU A 1 1001 ? -3.871 -12.361 27.676 1.00 86.44 1001 GLU A CA 1
ATOM 7970 C C . GLU A 1 1001 ? -2.551 -12.888 27.086 1.00 86.44 1001 GLU A C 1
ATOM 7972 O O . GLU A 1 1001 ? -1.943 -13.800 27.640 1.00 86.44 1001 GLU A O 1
ATOM 7977 N N . ILE A 1 1002 ? -2.024 -12.238 26.042 1.00 86.00 1002 ILE A N 1
ATOM 7978 C CA . ILE A 1 1002 ? -0.725 -12.586 25.439 1.00 86.00 1002 ILE A CA 1
ATOM 7979 C C . ILE A 1 1002 ? 0.435 -12.387 26.434 1.00 86.00 1002 ILE A C 1
ATOM 7981 O O . ILE A 1 1002 ? 1.401 -13.154 26.431 1.00 86.00 1002 ILE A O 1
ATOM 7985 N N . ALA A 1 1003 ? 0.367 -11.363 27.291 1.00 82.69 1003 ALA A N 1
ATOM 7986 C CA . ALA A 1 1003 ? 1.408 -11.052 28.269 1.00 82.69 1003 ALA A CA 1
ATOM 7987 C C . ALA A 1 1003 ? 1.566 -12.103 29.369 1.00 82.69 1003 ALA A C 1
ATOM 7989 O O . ALA A 1 1003 ? 2.684 -12.271 29.869 1.00 82.69 1003 ALA A O 1
ATOM 7990 N N . ASP A 1 1004 ? 0.485 -12.781 29.745 1.00 84.44 1004 ASP A N 1
ATOM 7991 C CA . ASP A 1 1004 ? 0.492 -13.778 30.815 1.00 84.44 1004 ASP A CA 1
ATOM 7992 C C . ASP A 1 1004 ? 0.844 -15.194 30.313 1.00 84.44 1004 ASP A C 1
ATOM 7994 O O . ASP A 1 1004 ? 1.169 -16.061 31.123 1.00 84.44 1004 ASP A O 1
ATOM 7998 N N . LEU A 1 1005 ? 0.900 -15.412 28.992 1.00 87.12 1005 LEU A N 1
ATOM 7999 C CA . LEU A 1 1005 ? 1.312 -16.686 28.389 1.00 87.12 1005 LEU A CA 1
ATOM 8000 C C . LEU A 1 1005 ? 2.842 -16.884 28.342 1.00 87.12 1005 LEU A C 1
ATOM 8002 O O . LEU A 1 1005 ? 3.596 -15.911 28.159 1.00 87.12 1005 LEU A O 1
ATOM 8006 N N . PRO A 1 1006 ? 3.331 -18.141 28.406 1.00 89.88 1006 PRO A N 1
ATOM 8007 C CA . PRO A 1 1006 ? 4.712 -18.485 28.068 1.00 89.88 1006 PRO A CA 1
ATOM 8008 C C . PRO A 1 1006 ? 5.085 -18.017 26.654 1.00 89.88 1006 PRO A C 1
ATOM 8010 O O . PRO A 1 1006 ? 4.263 -18.055 25.742 1.00 89.88 1006 PRO A O 1
ATOM 8013 N N . VAL A 1 1007 ? 6.337 -17.590 26.439 1.00 86.56 1007 VAL A N 1
ATOM 8014 C CA . VAL A 1 1007 ? 6.785 -16.997 25.156 1.00 86.56 1007 VAL A CA 1
ATOM 8015 C C . VAL A 1 1007 ? 6.529 -17.918 23.956 1.00 86.56 1007 VAL A C 1
ATOM 8017 O O . VAL A 1 1007 ? 6.130 -17.428 22.902 1.00 86.56 1007 VAL A O 1
ATOM 8020 N N . ALA A 1 1008 ? 6.694 -19.233 24.130 1.00 86.00 1008 ALA A N 1
ATOM 8021 C CA . ALA A 1 1008 ? 6.475 -20.232 23.082 1.00 86.00 1008 ALA A CA 1
ATOM 8022 C C . ALA A 1 1008 ? 5.020 -20.282 22.566 1.00 86.00 1008 ALA A C 1
ATOM 8024 O O . ALA A 1 1008 ? 4.788 -20.650 21.420 1.00 86.00 1008 ALA A O 1
ATOM 8025 N N . GLU A 1 1009 ? 4.040 -19.866 23.374 1.00 89.25 1009 GLU A N 1
ATOM 8026 C CA . GLU A 1 1009 ? 2.609 -19.918 23.032 1.00 89.25 1009 GLU A CA 1
ATOM 8027 C C . GLU A 1 1009 ? 2.079 -18.596 22.443 1.00 89.25 1009 GLU A C 1
ATOM 8029 O O . GLU A 1 1009 ? 0.963 -18.531 21.911 1.00 89.25 1009 GLU A O 1
ATOM 8034 N N . ARG A 1 1010 ? 2.876 -17.518 22.507 1.00 90.94 1010 ARG A N 1
ATOM 8035 C CA . ARG A 1 1010 ? 2.434 -16.163 22.133 1.00 90.94 1010 ARG A CA 1
ATOM 8036 C C . ARG A 1 1010 ? 2.195 -15.995 20.638 1.00 90.94 1010 ARG A C 1
ATOM 8038 O O . ARG A 1 1010 ? 1.240 -15.316 20.279 1.00 90.94 1010 ARG A O 1
ATOM 8045 N N . SER A 1 1011 ? 3.004 -16.615 19.774 1.00 92.44 1011 SER A N 1
ATOM 8046 C CA . SER A 1 1011 ? 2.838 -16.520 18.311 1.00 92.44 1011 SER A CA 1
ATOM 8047 C C . SER A 1 1011 ? 1.476 -17.032 17.862 1.00 92.44 1011 SER A C 1
ATOM 8049 O O . SER A 1 1011 ? 0.736 -16.323 17.188 1.00 92.44 1011 SER A O 1
ATOM 8051 N N . MET A 1 1012 ? 1.112 -18.242 18.282 1.00 90.19 1012 MET A N 1
ATOM 8052 C CA . MET A 1 1012 ? -0.151 -18.858 17.881 1.00 90.19 1012 MET A CA 1
ATOM 8053 C C . MET A 1 1012 ? -1.349 -18.096 18.453 1.00 90.19 1012 MET A C 1
ATOM 8055 O O . MET A 1 1012 ? -2.316 -17.842 17.738 1.00 90.19 1012 MET A O 1
ATOM 8059 N N . THR A 1 1013 ? -1.263 -17.671 19.716 1.00 90.00 1013 THR A N 1
ATOM 8060 C CA . THR A 1 1013 ? -2.327 -16.886 20.357 1.00 90.00 1013 THR A CA 1
ATOM 8061 C C . THR A 1 1013 ? -2.513 -15.530 19.685 1.00 90.00 1013 THR A C 1
ATOM 8063 O O . THR A 1 1013 ? -3.647 -15.137 19.436 1.00 90.00 1013 THR A O 1
ATOM 8066 N N . LEU A 1 1014 ? -1.424 -14.840 19.331 1.00 90.44 1014 LEU A N 1
ATOM 8067 C CA . LEU A 1 1014 ? -1.477 -13.593 18.569 1.00 90.44 1014 LEU A CA 1
ATOM 8068 C C . LEU A 1 1014 ? -2.174 -13.805 17.218 1.00 90.44 1014 LEU A C 1
ATOM 8070 O O . LEU A 1 1014 ? -3.092 -13.062 16.885 1.00 90.44 1014 LEU A O 1
ATOM 8074 N N . LEU A 1 1015 ? -1.764 -14.830 16.464 1.00 90.75 1015 LEU A N 1
ATOM 8075 C CA . LEU A 1 1015 ? -2.303 -15.127 15.134 1.00 90.75 1015 LEU A CA 1
ATOM 8076 C C . LEU A 1 1015 ? -3.799 -15.462 15.156 1.00 90.75 1015 LEU A C 1
ATOM 8078 O O . LEU A 1 1015 ? -4.524 -15.032 14.269 1.00 90.75 1015 LEU A O 1
ATOM 8082 N N . ARG A 1 1016 ? -4.290 -16.153 16.193 1.00 89.31 1016 ARG A N 1
ATOM 8083 C CA . ARG A 1 1016 ? -5.728 -16.440 16.377 1.00 89.31 1016 ARG A CA 1
ATOM 8084 C C . ARG A 1 1016 ? -6.601 -15.197 16.536 1.00 89.31 1016 ARG A C 1
ATOM 8086 O O . ARG A 1 1016 ? -7.808 -15.273 16.345 1.00 89.31 1016 ARG A O 1
ATOM 8093 N N . LYS A 1 1017 ? -6.019 -14.057 16.914 1.00 88.06 1017 LYS A N 1
ATOM 8094 C CA . LYS A 1 1017 ? -6.748 -12.790 17.082 1.00 88.06 1017 LYS A CA 1
ATOM 8095 C C . LYS A 1 1017 ? -6.751 -11.951 15.796 1.00 88.06 1017 LYS A C 1
ATOM 8097 O O . LYS A 1 1017 ? -7.184 -10.801 15.839 1.00 88.06 1017 LYS A O 1
ATOM 8102 N N . LEU A 1 1018 ? -6.241 -12.485 14.682 1.00 85.31 1018 LEU A N 1
ATOM 8103 C CA . LEU A 1 1018 ? -6.093 -11.789 13.404 1.00 85.31 1018 LEU A CA 1
ATOM 8104 C C . LEU A 1 1018 ? -6.849 -12.538 12.302 1.00 85.31 1018 LEU A C 1
ATOM 8106 O O . LEU A 1 1018 ? -6.675 -13.739 12.153 1.00 85.31 1018 LEU A O 1
ATOM 8110 N N . GLU A 1 1019 ? -7.648 -11.830 11.506 1.00 83.56 1019 GLU A N 1
ATOM 8111 C CA . GLU A 1 1019 ? -8.335 -12.403 10.334 1.00 83.56 1019 GLU A CA 1
ATOM 8112 C C . GLU A 1 1019 ? -7.547 -12.162 9.035 1.00 83.56 1019 GLU A C 1
ATOM 8114 O O . GLU A 1 1019 ? -7.599 -12.969 8.109 1.00 83.56 1019 GLU A O 1
ATOM 8119 N N . TYR A 1 1020 ? -6.754 -11.088 8.970 1.00 85.69 1020 TYR A N 1
ATOM 8120 C CA . TYR A 1 1020 ? -5.980 -10.731 7.784 1.00 85.69 1020 TYR A CA 1
ATOM 8121 C C . TYR A 1 1020 ? -4.514 -10.491 8.129 1.00 85.69 1020 TYR A C 1
ATOM 8123 O O . TYR A 1 1020 ? -4.169 -9.980 9.197 1.00 85.69 1020 TYR A O 1
ATOM 8131 N N . LEU A 1 1021 ? -3.637 -10.854 7.196 1.00 86.69 1021 LEU A N 1
ATOM 8132 C CA . LEU A 1 1021 ? -2.187 -10.766 7.352 1.00 86.69 1021 LEU A CA 1
ATOM 8133 C C . LEU A 1 1021 ? -1.517 -10.223 6.083 1.00 86.69 1021 LEU A C 1
ATOM 8135 O O . LEU A 1 1021 ? -2.093 -10.327 4.994 1.00 86.69 1021 LEU A O 1
ATOM 8139 N N . PRO A 1 1022 ? -0.290 -9.670 6.192 1.00 86.38 1022 PRO A N 1
ATOM 8140 C CA . PRO A 1 1022 ? 0.511 -9.330 5.023 1.00 86.38 1022 PRO A CA 1
ATOM 8141 C C . PRO A 1 1022 ? 0.721 -10.570 4.165 1.00 86.38 1022 PRO A C 1
ATOM 8143 O O . PRO A 1 1022 ? 1.238 -11.584 4.633 1.00 86.38 1022 PRO A O 1
ATOM 8146 N N . LYS A 1 1023 ? 0.341 -10.501 2.894 1.00 84.75 1023 LYS A N 1
ATOM 8147 C CA . LYS A 1 1023 ? 0.348 -11.666 2.010 1.00 84.75 1023 LYS A CA 1
ATOM 8148 C C . LYS A 1 1023 ? 1.740 -12.268 1.825 1.00 84.75 1023 LYS A C 1
ATOM 8150 O O . LYS A 1 1023 ? 1.867 -13.476 1.636 1.00 84.75 1023 LYS A O 1
ATOM 8155 N N . GLY A 1 1024 ? 2.804 -11.464 1.841 1.00 85.44 1024 GLY A N 1
ATOM 8156 C CA . GLY A 1 1024 ? 4.176 -11.963 1.684 1.00 85.44 1024 GLY A CA 1
ATOM 8157 C C . GLY A 1 1024 ? 4.822 -12.493 2.956 1.00 85.44 1024 GLY A C 1
ATOM 8158 O O . GLY A 1 1024 ? 6.000 -12.835 2.921 1.00 85.44 1024 GLY A O 1
ATOM 8159 N N . ILE A 1 1025 ? 4.077 -12.608 4.061 1.00 88.88 1025 ILE A N 1
ATOM 8160 C CA . ILE A 1 1025 ? 4.587 -13.177 5.317 1.00 88.88 1025 ILE A CA 1
ATOM 8161 C C . ILE A 1 1025 ? 5.054 -14.634 5.161 1.00 88.88 1025 ILE A C 1
ATOM 8163 O O . ILE A 1 1025 ? 5.959 -15.078 5.865 1.00 88.88 1025 ILE A O 1
ATOM 8167 N N . ILE A 1 1026 ? 4.491 -15.368 4.192 1.00 90.44 1026 ILE A N 1
ATOM 8168 C CA . ILE A 1 1026 ? 4.858 -16.760 3.888 1.00 90.44 1026 ILE A CA 1
ATOM 8169 C C . ILE A 1 1026 ? 6.302 -16.902 3.377 1.00 90.44 1026 ILE A C 1
ATOM 8171 O O . ILE A 1 1026 ? 6.866 -17.993 3.417 1.00 90.44 1026 ILE A O 1
ATOM 8175 N N . PHE A 1 1027 ? 6.914 -15.811 2.908 1.00 89.50 1027 PHE A N 1
ATOM 8176 C CA . PHE A 1 1027 ? 8.303 -15.792 2.445 1.00 89.50 1027 PHE A CA 1
ATOM 8177 C C . PHE A 1 1027 ? 9.289 -15.415 3.550 1.00 89.50 1027 PHE A C 1
ATOM 8179 O O . PHE A 1 1027 ? 10.479 -15.303 3.286 1.00 89.50 1027 PHE A O 1
ATOM 8186 N N . SER A 1 1028 ? 8.823 -15.214 4.786 1.00 88.00 1028 SER A N 1
ATOM 8187 C CA . SER A 1 1028 ? 9.723 -14.958 5.905 1.00 88.00 1028 SER A CA 1
ATOM 8188 C C . SER A 1 1028 ? 10.662 -16.155 6.116 1.00 88.00 1028 SER A C 1
ATOM 8190 O O . SER A 1 1028 ? 10.154 -17.267 6.276 1.00 88.00 1028 SER A O 1
ATOM 8192 N N . PRO A 1 1029 ? 11.988 -15.963 6.198 1.00 86.50 1029 PRO A N 1
ATOM 8193 C CA . PRO A 1 1029 ? 12.911 -17.027 6.592 1.00 86.50 1029 PRO A CA 1
ATOM 8194 C C . PRO A 1 1029 ? 12.786 -17.352 8.092 1.00 86.50 1029 PRO A C 1
ATOM 8196 O O . PRO A 1 1029 ? 12.144 -16.608 8.850 1.00 86.50 1029 PRO A O 1
ATOM 8199 N N . GLY A 1 1030 ? 13.410 -18.449 8.526 1.00 87.44 1030 GLY A N 1
ATOM 8200 C CA . GLY A 1 1030 ? 13.505 -18.840 9.939 1.00 87.44 1030 GLY A CA 1
ATOM 8201 C C . GLY A 1 1030 ? 12.644 -20.041 10.363 1.00 87.44 1030 GLY A C 1
ATOM 8202 O O . GLY A 1 1030 ? 11.763 -20.471 9.612 1.00 87.44 1030 GLY A O 1
ATOM 8203 N N . PRO A 1 1031 ? 12.849 -20.545 11.602 1.00 89.06 1031 PRO A N 1
ATOM 8204 C CA . PRO A 1 1031 ? 12.100 -21.669 12.167 1.00 89.06 1031 PRO A CA 1
ATOM 8205 C C . PRO A 1 1031 ? 10.588 -21.445 12.138 1.00 89.06 1031 PRO A C 1
ATOM 8207 O O . PRO A 1 1031 ? 10.104 -20.375 12.528 1.00 89.06 1031 PRO A O 1
ATOM 8210 N N . LYS A 1 1032 ? 9.847 -22.466 11.705 1.00 90.75 1032 LYS A N 1
ATOM 8211 C CA . LYS A 1 1032 ? 8.393 -22.434 11.510 1.00 90.75 1032 LYS A CA 1
ATOM 8212 C C . LYS A 1 1032 ? 7.639 -23.172 12.607 1.00 90.75 1032 LYS A C 1
ATOM 8214 O O . LYS A 1 1032 ? 8.140 -24.146 13.159 1.00 90.75 1032 LYS A O 1
ATOM 8219 N N . LEU A 1 1033 ? 6.411 -22.736 12.891 1.00 91.50 1033 LEU A N 1
ATOM 8220 C CA . LEU A 1 1033 ? 5.503 -23.495 13.753 1.00 91.50 1033 LEU A CA 1
ATOM 8221 C C . LEU A 1 1033 ? 5.223 -24.874 13.135 1.00 91.50 1033 LEU A C 1
ATOM 8223 O O . LEU A 1 1033 ? 5.083 -25.002 11.925 1.00 91.50 1033 LEU A O 1
ATOM 8227 N N . LYS A 1 1034 ? 5.092 -25.912 13.966 1.00 88.56 1034 LYS A N 1
ATOM 8228 C CA . LYS A 1 1034 ? 4.802 -27.287 13.504 1.00 88.56 1034 LYS A CA 1
ATOM 8229 C C . LYS A 1 1034 ? 3.307 -27.623 13.476 1.00 88.56 1034 LYS A C 1
ATOM 8231 O O . LYS A 1 1034 ? 2.899 -28.679 13.005 1.00 88.56 1034 LYS A O 1
ATOM 8236 N N . THR A 1 1035 ? 2.466 -26.734 13.993 1.00 88.75 1035 THR A N 1
ATOM 8237 C CA . THR A 1 1035 ? 1.017 -26.942 14.075 1.00 88.75 1035 THR A CA 1
ATOM 8238 C C . THR A 1 1035 ? 0.360 -26.777 12.706 1.00 88.75 1035 THR A C 1
ATOM 8240 O O . THR A 1 1035 ? 0.601 -25.790 12.015 1.00 88.75 1035 THR A O 1
ATOM 8243 N N . THR A 1 1036 ? -0.500 -27.724 12.325 1.00 84.50 1036 THR A N 1
ATOM 8244 C CA . THR A 1 1036 ? -1.292 -27.678 11.085 1.00 84.50 1036 THR A CA 1
ATOM 8245 C C . THR A 1 1036 ? -2.095 -26.378 10.974 1.00 84.50 1036 THR A C 1
ATOM 8247 O O . THR A 1 1036 ? -2.735 -25.964 11.940 1.00 84.50 1036 THR A O 1
ATOM 8250 N N . GLY A 1 1037 ? -2.054 -25.726 9.809 1.00 87.12 1037 GLY A N 1
ATOM 8251 C CA . GLY A 1 1037 ? -2.683 -24.423 9.560 1.00 87.12 1037 GLY A CA 1
ATOM 8252 C C . GLY A 1 1037 ? -1.795 -23.222 9.924 1.00 87.12 1037 GLY A C 1
ATOM 8253 O O . GLY A 1 1037 ? -2.152 -22.080 9.628 1.00 87.12 1037 GLY A O 1
ATOM 8254 N N . TYR A 1 1038 ? -0.643 -23.449 10.562 1.00 92.31 1038 TYR A N 1
ATOM 8255 C CA . TYR A 1 1038 ? 0.286 -22.409 11.012 1.00 92.31 1038 TYR A CA 1
ATOM 8256 C C . TYR A 1 1038 ? 1.717 -22.593 10.490 1.00 92.31 1038 TYR A C 1
ATOM 8258 O O . TYR A 1 1038 ? 2.587 -21.801 10.853 1.00 92.31 1038 TYR A O 1
ATOM 8266 N N . ARG A 1 1039 ? 1.997 -23.592 9.639 1.00 91.69 1039 ARG A N 1
ATOM 8267 C CA . ARG A 1 1039 ? 3.380 -23.959 9.262 1.00 91.69 1039 ARG A CA 1
ATOM 8268 C C . ARG A 1 1039 ? 4.099 -22.916 8.410 1.00 91.69 1039 ARG A C 1
ATOM 8270 O O . ARG A 1 1039 ? 5.317 -22.930 8.289 1.00 91.69 1039 ARG A O 1
ATOM 8277 N N . TRP A 1 1040 ? 3.364 -21.962 7.859 1.00 92.25 1040 TRP A N 1
ATOM 8278 C CA . TRP A 1 1040 ? 3.904 -20.795 7.163 1.00 92.25 1040 TRP A CA 1
ATOM 8279 C C . TRP A 1 1040 ? 4.497 -19.739 8.121 1.00 92.25 1040 TRP A C 1
ATOM 8281 O O . TRP A 1 1040 ? 5.377 -18.964 7.725 1.00 92.25 1040 TRP A O 1
ATOM 8291 N N . ALA A 1 1041 ? 4.039 -19.694 9.376 1.00 92.75 1041 ALA A N 1
ATOM 8292 C CA . ALA A 1 1041 ? 4.403 -18.675 10.356 1.00 92.75 1041 ALA A CA 1
ATOM 8293 C C . ALA A 1 1041 ? 5.680 -19.044 11.119 1.00 92.75 1041 ALA A C 1
ATOM 8295 O O . ALA A 1 1041 ? 5.892 -20.201 11.483 1.00 92.75 1041 ALA A O 1
ATOM 8296 N N . CYS A 1 1042 ? 6.524 -18.050 11.409 1.00 91.38 1042 CYS A N 1
ATOM 8297 C CA . CYS A 1 1042 ? 7.722 -18.281 12.215 1.00 91.38 1042 CYS A CA 1
ATOM 8298 C C . CYS A 1 1042 ? 7.363 -18.530 13.690 1.00 91.38 1042 CYS A C 1
ATOM 8300 O O . CYS A 1 1042 ? 6.463 -17.882 14.226 1.00 91.38 1042 CYS A O 1
ATOM 8302 N N . GLU A 1 1043 ? 8.110 -19.404 14.374 1.00 90.50 1043 GLU A N 1
ATOM 8303 C CA . GLU A 1 1043 ? 7.920 -19.682 15.810 1.00 90.50 1043 GLU A CA 1
ATOM 8304 C C . GLU A 1 1043 ? 8.039 -18.405 16.651 1.00 90.50 1043 GLU A C 1
ATOM 8306 O O . GLU A 1 1043 ? 7.250 -18.165 17.563 1.00 90.50 1043 GLU A O 1
ATOM 8311 N N . SER A 1 1044 ? 9.002 -17.549 16.300 1.00 89.38 1044 SER A N 1
ATOM 8312 C CA . SER A 1 1044 ? 9.136 -16.185 16.813 1.00 89.38 1044 SER A CA 1
ATOM 8313 C C . SER A 1 1044 ? 8.507 -15.190 15.838 1.00 89.38 1044 SER A C 1
ATOM 8315 O O . SER A 1 1044 ? 9.226 -14.486 15.131 1.00 89.38 1044 SER A O 1
ATOM 8317 N N . PHE A 1 1045 ? 7.173 -15.127 15.788 1.00 91.25 1045 PHE A N 1
ATOM 8318 C CA . PHE A 1 1045 ? 6.438 -14.380 14.756 1.00 91.25 1045 PHE A CA 1
ATOM 8319 C C . PHE A 1 1045 ? 6.809 -12.889 14.679 1.00 91.25 1045 PHE A C 1
ATOM 8321 O O . PHE A 1 1045 ? 6.829 -12.296 13.608 1.00 91.25 1045 PHE A O 1
ATOM 8328 N N . TRP A 1 1046 ? 7.183 -12.271 15.801 1.00 88.19 1046 TRP A N 1
ATOM 8329 C CA . TRP A 1 1046 ? 7.618 -10.868 15.831 1.00 88.19 1046 TRP A CA 1
ATOM 8330 C C . TRP A 1 1046 ? 8.922 -10.589 15.059 1.00 88.19 1046 TRP A C 1
ATOM 8332 O O . TRP A 1 1046 ? 9.235 -9.428 14.810 1.00 88.19 1046 TRP A O 1
ATOM 8342 N N . LYS A 1 1047 ? 9.680 -11.633 14.694 1.00 86.75 1047 LYS A N 1
ATOM 8343 C CA . LYS A 1 1047 ? 10.875 -11.554 13.837 1.00 86.75 1047 LYS A CA 1
ATOM 8344 C C . LYS A 1 1047 ? 10.572 -11.824 12.361 1.00 86.75 1047 LYS A C 1
ATOM 8346 O O . LYS A 1 1047 ? 11.499 -11.864 11.555 1.00 86.75 1047 LYS A O 1
ATOM 8351 N N . SER A 1 1048 ? 9.313 -12.076 12.006 1.00 87.88 1048 SER A N 1
ATOM 8352 C CA . SER A 1 1048 ? 8.951 -12.396 10.631 1.00 87.88 1048 SER A CA 1
ATOM 8353 C C . SER A 1 1048 ? 9.147 -11.202 9.698 1.00 87.88 1048 SER A C 1
ATOM 8355 O O . SER A 1 1048 ? 8.934 -10.055 10.081 1.00 87.88 1048 SER A O 1
ATOM 8357 N N . GLN A 1 1049 ? 9.523 -11.480 8.452 1.00 81.94 1049 GLN A N 1
ATOM 8358 C CA . GLN A 1 1049 ? 9.698 -10.477 7.404 1.00 81.94 1049 GLN A CA 1
ATOM 8359 C C . GLN A 1 1049 ? 8.469 -10.452 6.490 1.00 81.94 1049 GLN A C 1
ATOM 8361 O O . GLN A 1 1049 ? 8.061 -11.482 5.952 1.00 81.94 1049 GLN A O 1
ATOM 8366 N N . ALA A 1 1050 ? 7.871 -9.272 6.312 1.00 69.81 1050 ALA A N 1
ATOM 8367 C CA . ALA A 1 1050 ? 6.734 -9.075 5.419 1.00 69.81 1050 ALA A CA 1
ATOM 8368 C C . ALA A 1 1050 ? 7.214 -8.502 4.075 1.00 69.81 1050 ALA A C 1
ATOM 8370 O O . ALA A 1 1050 ? 7.537 -7.320 3.968 1.00 69.81 1050 ALA A O 1
ATOM 8371 N N . TYR A 1 1051 ? 7.258 -9.346 3.043 1.00 63.94 1051 TYR A N 1
ATOM 8372 C CA . TYR A 1 1051 ? 7.570 -8.935 1.670 1.00 63.94 1051 TYR A CA 1
ATOM 8373 C C . TYR A 1 1051 ? 6.305 -8.377 0.986 1.00 63.94 1051 TYR A C 1
ATOM 8375 O O . TYR A 1 1051 ? 5.258 -9.006 1.077 1.00 63.94 1051 TYR A O 1
ATOM 8383 N N . ASN A 1 1052 ? 6.386 -7.245 0.273 1.00 56.06 1052 ASN A N 1
ATOM 8384 C CA . ASN A 1 1052 ? 5.235 -6.551 -0.352 1.00 56.06 1052 ASN A CA 1
ATOM 8385 C C . ASN A 1 1052 ? 4.115 -6.216 0.664 1.00 56.06 1052 ASN A C 1
ATOM 8387 O O . ASN A 1 1052 ? 3.148 -6.955 0.841 1.00 56.06 1052 ASN A O 1
ATOM 8391 N N . ASP A 1 1053 ? 4.290 -5.093 1.356 1.00 61.50 1053 ASP A N 1
ATOM 8392 C CA . ASP A 1 1053 ? 3.579 -4.646 2.561 1.00 61.50 1053 ASP A CA 1
ATOM 8393 C C . ASP A 1 1053 ? 2.142 -4.130 2.345 1.00 61.50 1053 ASP A C 1
ATOM 8395 O O . ASP A 1 1053 ? 1.476 -3.720 3.298 1.00 61.50 1053 ASP A O 1
ATOM 8399 N N . ASP A 1 1054 ? 1.640 -4.185 1.114 1.00 56.41 1054 ASP A N 1
ATOM 8400 C CA . ASP A 1 1054 ? 0.348 -3.646 0.691 1.00 56.41 1054 ASP A CA 1
ATOM 8401 C C . ASP A 1 1054 ? -0.703 -4.708 0.319 1.00 56.41 1054 ASP A C 1
ATOM 8403 O O . ASP A 1 1054 ? -1.900 -4.407 0.290 1.00 56.41 1054 ASP A O 1
ATOM 8407 N N . GLU A 1 1055 ? -0.288 -5.948 0.037 1.00 70.56 1055 GLU A N 1
ATOM 8408 C CA . GLU A 1 1055 ? -1.203 -7.026 -0.345 1.00 70.56 1055 GLU A CA 1
ATOM 8409 C C . GLU A 1 1055 ? -1.692 -7.823 0.875 1.00 70.56 1055 GLU A C 1
ATOM 8411 O O . GLU A 1 1055 ? -0.935 -8.159 1.788 1.00 70.56 1055 GLU A O 1
ATOM 8416 N N . VAL A 1 1056 ? -2.981 -8.168 0.871 1.00 78.44 1056 VAL A N 1
ATOM 8417 C CA . VAL A 1 1056 ? -3.665 -8.818 1.995 1.00 78.44 1056 VAL A CA 1
ATOM 8418 C C . VAL A 1 1056 ? -3.899 -10.299 1.707 1.00 78.44 1056 VAL A C 1
ATOM 8420 O O . VAL A 1 1056 ? -4.314 -10.661 0.605 1.00 78.44 1056 VAL A O 1
ATOM 8423 N N . ALA A 1 1057 ? -3.673 -11.139 2.713 1.00 84.69 1057 ALA A N 1
ATOM 8424 C CA . ALA A 1 1057 ? -4.096 -12.532 2.754 1.00 84.69 1057 ALA A CA 1
ATOM 8425 C C . ALA A 1 1057 ? -5.142 -12.740 3.850 1.00 84.69 1057 ALA A C 1
ATOM 8427 O O . ALA A 1 1057 ? -5.070 -12.100 4.901 1.00 84.69 1057 ALA A O 1
ATOM 8428 N N . VAL A 1 1058 ? -6.089 -13.647 3.608 1.00 86.06 1058 VAL A N 1
ATOM 8429 C CA . VAL A 1 1058 ? -7.101 -14.029 4.603 1.00 86.06 1058 VAL A CA 1
ATOM 8430 C C . VAL A 1 1058 ? -6.583 -15.234 5.374 1.00 86.06 1058 VAL A C 1
ATOM 8432 O O . VAL A 1 1058 ? -6.273 -16.265 4.776 1.00 86.06 1058 VAL A O 1
ATOM 8435 N N . PHE A 1 1059 ? -6.489 -15.110 6.692 1.00 88.31 1059 PHE A N 1
ATOM 8436 C CA . PHE A 1 1059 ? -6.144 -16.206 7.581 1.00 88.31 1059 PHE A CA 1
ATOM 8437 C C . PHE A 1 1059 ? -7.407 -16.944 8.024 1.00 88.31 1059 PHE A C 1
ATOM 8439 O O . PHE A 1 1059 ? -8.383 -16.338 8.460 1.00 88.31 1059 PHE A O 1
ATOM 8446 N N . LYS A 1 1060 ? -7.390 -18.272 7.914 1.00 83.00 1060 LYS A N 1
ATOM 8447 C CA . LYS A 1 1060 ? -8.457 -19.148 8.399 1.00 83.00 1060 LYS A CA 1
ATOM 8448 C C . LYS A 1 1060 ? -7.860 -20.097 9.428 1.00 83.00 1060 LYS A C 1
ATOM 8450 O O . LYS A 1 1060 ? -7.016 -20.928 9.085 1.00 83.00 1060 LYS A O 1
ATOM 8455 N N . GLU A 1 1061 ? -8.293 -19.969 10.681 1.00 79.25 1061 GLU A N 1
ATOM 8456 C CA . GLU A 1 1061 ? -7.814 -20.815 11.778 1.00 79.25 1061 GLU A CA 1
ATOM 8457 C C . GLU A 1 1061 ? -7.943 -22.307 11.421 1.00 79.25 1061 GLU A C 1
ATOM 8459 O O . GLU A 1 1061 ? -8.965 -22.756 10.903 1.00 79.25 1061 GLU A O 1
ATOM 8464 N N . GLY A 1 1062 ? -6.864 -23.062 11.645 1.00 77.25 1062 GLY A N 1
ATOM 8465 C CA . GLY A 1 1062 ? -6.771 -24.490 11.324 1.00 77.25 1062 GLY A CA 1
ATOM 8466 C C . GLY A 1 1062 ? -6.593 -24.834 9.838 1.00 77.25 1062 GLY A C 1
ATOM 8467 O O . GLY A 1 1062 ? -6.236 -25.970 9.540 1.00 77.25 1062 GLY A O 1
ATOM 8468 N N . LEU A 1 1063 ? -6.789 -23.886 8.912 1.00 82.25 1063 LEU A N 1
ATOM 8469 C CA . LEU A 1 1063 ? -6.640 -24.106 7.465 1.00 82.25 1063 LEU A CA 1
ATOM 8470 C C . LEU A 1 1063 ? -5.385 -23.455 6.873 1.00 82.25 1063 LEU A C 1
ATOM 8472 O O . LEU A 1 1063 ? -4.785 -24.043 5.979 1.00 82.25 1063 LEU A O 1
ATOM 8476 N N . GLY A 1 1064 ? -4.987 -22.267 7.341 1.00 89.31 1064 GLY A N 1
ATOM 8477 C CA . GLY A 1 1064 ? -3.830 -21.536 6.807 1.00 89.31 1064 GLY A CA 1
ATOM 8478 C C . GLY A 1 1064 ? -4.157 -20.179 6.189 1.00 89.31 1064 GLY A C 1
ATOM 8479 O O . GLY A 1 1064 ? -5.211 -19.596 6.456 1.00 89.31 1064 GLY A O 1
ATOM 8480 N N . LEU A 1 1065 ? -3.236 -19.656 5.372 1.00 90.38 1065 LEU A N 1
ATOM 8481 C CA . LEU A 1 1065 ? -3.420 -18.405 4.622 1.00 90.38 1065 LEU A CA 1
ATOM 8482 C C . LEU A 1 1065 ? -3.928 -18.656 3.207 1.00 90.38 1065 LEU A C 1
ATOM 8484 O O . LEU A 1 1065 ? -3.333 -19.422 2.454 1.00 90.38 1065 LEU A O 1
ATOM 8488 N N . ASP A 1 1066 ? -4.957 -17.908 2.823 1.00 87.50 1066 ASP A N 1
ATOM 8489 C CA . ASP A 1 1066 ? -5.456 -17.802 1.453 1.00 87.50 1066 ASP A CA 1
ATOM 8490 C C . ASP A 1 1066 ? -4.656 -16.727 0.688 1.00 87.50 1066 ASP A C 1
ATOM 8492 O O . ASP A 1 1066 ? -4.728 -15.535 1.014 1.00 87.50 1066 ASP A O 1
ATOM 8496 N N . VAL A 1 1067 ? -3.841 -17.148 -0.288 1.00 87.50 1067 VAL A N 1
ATOM 8497 C CA . VAL A 1 1067 ? -2.897 -16.288 -1.026 1.00 87.50 1067 VAL A CA 1
ATOM 8498 C C . VAL A 1 1067 ? -2.941 -16.513 -2.537 1.00 87.50 1067 VAL A C 1
ATOM 8500 O O . VAL A 1 1067 ? -2.990 -17.636 -3.025 1.00 87.50 1067 VAL A O 1
ATOM 8503 N N . GLU A 1 1068 ? -2.832 -15.428 -3.305 1.00 84.25 1068 GLU A N 1
ATOM 8504 C CA . GLU A 1 1068 ? -2.778 -15.457 -4.776 1.00 84.25 1068 GLU A CA 1
ATOM 8505 C C . GLU A 1 1068 ? -1.339 -15.230 -5.295 1.00 84.25 1068 GLU A C 1
ATOM 8507 O O . GLU A 1 1068 ? -0.929 -14.091 -5.514 1.00 84.25 1068 GLU A O 1
ATOM 8512 N N . TYR A 1 1069 ? -0.542 -16.279 -5.506 1.00 82.12 1069 TYR A N 1
ATOM 8513 C CA . TYR A 1 1069 ? 0.844 -16.157 -5.996 1.00 82.12 1069 TYR A CA 1
ATOM 8514 C C . TYR A 1 1069 ? 1.088 -16.921 -7.288 1.00 82.12 1069 TYR A C 1
ATOM 8516 O O . TYR A 1 1069 ? 0.499 -17.974 -7.538 1.00 82.12 1069 TYR A O 1
ATOM 8524 N N . GLN A 1 1070 ? 2.010 -16.411 -8.107 1.00 78.38 1070 GLN A N 1
ATOM 8525 C CA . GLN A 1 1070 ? 2.633 -17.256 -9.119 1.00 78.38 1070 GLN A CA 1
ATOM 8526 C C . GLN A 1 1070 ? 3.458 -18.345 -8.448 1.00 78.38 1070 GLN A C 1
ATOM 8528 O O . GLN A 1 1070 ? 3.955 -18.177 -7.335 1.00 78.38 1070 GLN A O 1
ATOM 8533 N N . GLY A 1 1071 ? 3.596 -19.464 -9.142 1.00 80.25 1071 GLY A N 1
ATOM 8534 C CA . GLY A 1 1071 ? 4.340 -20.587 -8.625 1.00 80.25 1071 GLY A CA 1
ATOM 8535 C C . GLY A 1 1071 ? 4.394 -21.753 -9.591 1.00 80.25 1071 GLY A C 1
ATOM 8536 O O . GLY A 1 1071 ? 3.705 -21.768 -10.615 1.00 80.25 1071 GLY A O 1
ATOM 8537 N N . PHE A 1 1072 ? 5.214 -22.733 -9.244 1.00 84.38 1072 PHE A N 1
ATOM 8538 C CA . PHE A 1 1072 ? 5.343 -23.988 -9.970 1.00 84.38 1072 PHE A CA 1
ATOM 8539 C C . PHE A 1 1072 ? 4.655 -25.095 -9.187 1.00 84.38 1072 PHE A C 1
ATOM 8541 O O . PHE A 1 1072 ? 4.817 -25.172 -7.973 1.00 84.38 1072 PHE A O 1
ATOM 8548 N N . VAL A 1 1073 ? 3.931 -25.971 -9.879 1.00 85.56 1073 VAL A N 1
ATOM 8549 C CA . VAL A 1 1073 ? 3.548 -27.278 -9.336 1.00 85.56 1073 VAL A CA 1
ATOM 8550 C C . VAL A 1 1073 ? 4.470 -28.302 -9.975 1.00 85.56 1073 VAL A C 1
ATOM 8552 O O . VAL A 1 1073 ? 4.615 -28.331 -11.196 1.00 85.56 1073 VAL A O 1
ATOM 8555 N N . LEU A 1 1074 ? 5.137 -29.098 -9.154 1.00 88.75 1074 LEU A N 1
ATOM 8556 C CA . LEU A 1 1074 ? 6.167 -30.032 -9.580 1.00 88.75 1074 LEU A CA 1
ATOM 8557 C C . LEU A 1 1074 ? 5.559 -31.417 -9.799 1.00 88.75 1074 LEU A C 1
ATOM 8559 O O . LEU A 1 1074 ? 4.680 -31.860 -9.047 1.00 88.75 1074 LEU A O 1
ATOM 8563 N N . LYS A 1 1075 ? 6.046 -32.114 -10.826 1.00 86.75 1075 LYS A N 1
ATOM 8564 C CA . LYS A 1 1075 ? 5.800 -33.551 -10.974 1.00 86.75 1075 LYS A CA 1
ATOM 8565 C C . LYS A 1 1075 ? 6.443 -34.305 -9.803 1.00 86.75 1075 LYS A C 1
ATOM 8567 O O . LYS A 1 1075 ? 7.455 -33.825 -9.291 1.00 86.75 1075 LYS A O 1
ATOM 8572 N N . PRO A 1 1076 ? 5.897 -35.461 -9.384 1.00 87.81 1076 PRO A N 1
ATOM 8573 C CA . PRO A 1 1076 ? 6.543 -36.300 -8.378 1.00 87.81 1076 PRO A CA 1
ATOM 8574 C C . PRO A 1 1076 ? 7.990 -36.615 -8.779 1.00 87.81 1076 PRO A C 1
ATOM 8576 O O . PRO A 1 1076 ? 8.252 -36.997 -9.921 1.00 87.81 1076 PRO A O 1
ATOM 8579 N N . PHE A 1 1077 ? 8.928 -36.404 -7.858 1.00 88.00 1077 PHE A N 1
ATOM 8580 C CA . PHE A 1 1077 ? 10.357 -36.668 -8.036 1.00 88.00 1077 PHE A CA 1
ATOM 8581 C C . PHE A 1 1077 ? 10.985 -36.989 -6.679 1.00 88.00 1077 PHE A C 1
ATOM 8583 O O . PHE A 1 1077 ? 10.375 -36.734 -5.645 1.00 88.00 1077 PHE A O 1
ATOM 8590 N N . ASN A 1 1078 ? 12.197 -37.545 -6.659 1.00 84.12 1078 ASN A N 1
ATOM 8591 C CA . ASN A 1 1078 ? 12.879 -37.852 -5.406 1.00 84.12 1078 ASN A CA 1
ATOM 8592 C C . ASN A 1 1078 ? 13.693 -36.657 -4.888 1.00 84.12 1078 ASN A C 1
ATOM 8594 O O . ASN A 1 1078 ? 14.832 -36.453 -5.299 1.00 84.12 1078 ASN A O 1
ATOM 8598 N N . MET A 1 1079 ? 13.119 -35.894 -3.955 1.00 80.31 1079 MET A N 1
ATOM 8599 C CA . MET A 1 1079 ? 13.817 -34.798 -3.269 1.00 80.31 1079 MET A CA 1
ATOM 8600 C C . MET A 1 1079 ? 14.846 -35.285 -2.225 1.00 80.31 1079 MET A C 1
ATOM 8602 O O . MET A 1 1079 ? 15.728 -34.523 -1.847 1.00 80.31 1079 MET A O 1
ATOM 8606 N N . LEU A 1 1080 ? 14.799 -36.550 -1.782 1.00 73.12 1080 LEU A N 1
ATOM 8607 C CA . LEU A 1 1080 ? 15.652 -37.067 -0.694 1.00 73.12 1080 LEU A CA 1
ATOM 8608 C C . LEU A 1 1080 ? 17.111 -37.337 -1.104 1.00 73.12 1080 LEU A C 1
ATOM 8610 O O . LEU A 1 1080 ? 17.897 -37.830 -0.301 1.00 73.12 1080 LEU A O 1
ATOM 8614 N N . ALA A 1 1081 ? 17.482 -37.051 -2.350 1.00 70.31 1081 ALA A N 1
ATOM 8615 C CA . ALA A 1 1081 ? 18.829 -37.296 -2.853 1.00 70.31 1081 ALA A CA 1
ATOM 8616 C C . ALA A 1 1081 ? 19.840 -36.192 -2.495 1.00 70.31 1081 ALA A C 1
ATOM 8618 O O . ALA A 1 1081 ? 21.042 -36.447 -2.487 1.00 70.31 1081 ALA A O 1
ATOM 8619 N N . ASN A 1 1082 ? 19.373 -34.970 -2.214 1.00 71.31 1082 ASN A N 1
ATOM 8620 C CA . ASN A 1 1082 ? 20.209 -33.851 -1.783 1.00 71.31 1082 ASN A CA 1
ATOM 8621 C C . ASN A 1 1082 ? 19.411 -32.948 -0.832 1.00 71.31 1082 ASN A C 1
ATOM 8623 O O . ASN A 1 1082 ? 18.351 -32.440 -1.191 1.00 71.31 1082 ASN A O 1
ATOM 8627 N N . PHE A 1 1083 ? 19.929 -32.751 0.379 1.00 79.19 1083 PHE A N 1
ATOM 8628 C CA . PHE A 1 1083 ? 19.248 -32.013 1.445 1.00 79.19 1083 PHE A CA 1
ATOM 8629 C C . PHE A 1 1083 ? 19.579 -30.515 1.487 1.00 79.19 1083 PHE A C 1
ATOM 8631 O O . PHE A 1 1083 ? 19.059 -29.816 2.352 1.00 79.19 1083 PHE A O 1
ATOM 8638 N N . ASP A 1 1084 ? 20.388 -30.008 0.549 1.00 84.00 1084 ASP A N 1
ATOM 8639 C CA . ASP A 1 1084 ? 20.753 -28.587 0.473 1.00 84.00 1084 ASP A CA 1
ATOM 8640 C C . ASP A 1 1084 ? 19.996 -27.830 -0.624 1.00 84.00 1084 ASP A C 1
ATOM 8642 O O . ASP A 1 1084 ? 19.639 -26.659 -0.459 1.00 84.00 1084 ASP A O 1
ATOM 8646 N N . HIS A 1 1085 ? 19.779 -28.479 -1.770 1.00 89.06 1085 HIS A N 1
ATOM 8647 C CA . HIS A 1 1085 ? 19.106 -27.888 -2.923 1.00 89.06 1085 HIS A CA 1
ATOM 8648 C C . HIS A 1 1085 ? 18.643 -28.951 -3.925 1.00 89.06 1085 HIS A C 1
ATOM 8650 O O . HIS A 1 1085 ? 19.113 -30.087 -3.918 1.00 89.06 1085 HIS A O 1
ATOM 8656 N N . PHE A 1 1086 ? 17.790 -28.541 -4.864 1.00 91.38 1086 PHE A N 1
ATOM 8657 C CA . PHE A 1 1086 ? 17.496 -29.307 -6.076 1.00 91.38 1086 PHE A CA 1
ATOM 8658 C C . PHE A 1 1086 ? 17.422 -28.400 -7.306 1.00 91.38 1086 PHE A C 1
ATOM 8660 O O . PHE A 1 1086 ? 17.311 -27.175 -7.201 1.00 91.38 1086 PHE A O 1
ATOM 8667 N N . ILE A 1 1087 ? 17.487 -29.013 -8.489 1.00 90.62 1087 ILE A N 1
ATOM 8668 C CA . ILE A 1 1087 ? 17.375 -28.308 -9.766 1.00 90.62 1087 ILE A CA 1
ATOM 8669 C C . ILE A 1 1087 ? 15.961 -28.474 -10.305 1.00 90.62 1087 ILE A C 1
ATOM 8671 O O . ILE A 1 1087 ? 15.453 -29.588 -10.420 1.00 90.62 1087 ILE A O 1
ATOM 8675 N N . LEU A 1 1088 ? 15.344 -27.351 -10.644 1.00 89.88 1088 LEU A N 1
ATOM 8676 C CA . LEU A 1 1088 ? 14.030 -27.263 -11.250 1.00 89.88 1088 LEU A CA 1
ATOM 8677 C C . LEU A 1 1088 ? 14.161 -26.924 -12.732 1.00 89.88 1088 LEU A C 1
ATOM 8679 O O . LEU A 1 1088 ? 14.650 -25.852 -13.085 1.00 89.88 1088 LEU A O 1
ATOM 8683 N N . GLU A 1 1089 ? 13.655 -27.796 -13.595 1.00 88.31 1089 GLU A N 1
ATOM 8684 C CA . GLU A 1 1089 ? 13.443 -27.517 -15.008 1.00 88.31 1089 GLU A CA 1
ATOM 8685 C C . GLU A 1 1089 ? 12.009 -27.037 -15.254 1.00 88.31 1089 GLU A C 1
ATOM 8687 O O . GLU A 1 1089 ? 11.027 -27.720 -14.950 1.00 88.31 1089 GLU A O 1
ATOM 8692 N N . TYR A 1 1090 ? 11.893 -25.883 -15.907 1.00 82.19 1090 TYR A N 1
ATOM 8693 C CA . TYR A 1 1090 ? 10.658 -25.432 -16.521 1.00 82.19 1090 TYR A CA 1
ATOM 8694 C C . TYR A 1 1090 ? 10.722 -25.604 -18.046 1.00 82.19 1090 TYR A C 1
ATOM 8696 O O . TYR A 1 1090 ? 11.103 -24.699 -18.799 1.00 82.19 1090 TYR A O 1
ATOM 8704 N N . SER A 1 1091 ? 10.321 -26.791 -18.511 1.00 73.25 1091 SER A N 1
ATOM 8705 C CA . SER A 1 1091 ? 10.552 -27.247 -19.888 1.00 73.25 1091 SER A CA 1
ATOM 8706 C C . SER A 1 1091 ? 9.902 -26.369 -20.964 1.00 73.25 1091 SER A C 1
ATOM 8708 O O . SER A 1 1091 ? 10.439 -26.257 -22.063 1.00 73.25 1091 SER A O 1
ATOM 8710 N N . ALA A 1 1092 ? 8.776 -25.701 -20.676 1.00 64.12 1092 ALA A N 1
ATOM 8711 C CA . ALA A 1 1092 ? 8.071 -24.892 -21.679 1.00 64.12 1092 ALA A CA 1
ATOM 8712 C C . ALA A 1 1092 ? 8.800 -23.586 -22.040 1.00 64.12 1092 ALA A C 1
ATOM 8714 O O . ALA A 1 1092 ? 8.692 -23.139 -23.178 1.00 64.12 1092 ALA A O 1
ATOM 8715 N N . ALA A 1 1093 ? 9.564 -22.999 -21.112 1.00 61.81 1093 ALA A N 1
ATOM 8716 C CA . ALA A 1 1093 ? 10.412 -21.837 -21.398 1.00 61.81 1093 ALA A CA 1
ATOM 8717 C C . ALA A 1 1093 ? 11.903 -22.193 -21.516 1.00 61.81 1093 ALA A C 1
ATOM 8719 O O . ALA A 1 1093 ? 12.717 -21.302 -21.750 1.00 61.81 1093 ALA A O 1
ATOM 8720 N N . LYS A 1 1094 ? 12.265 -23.477 -21.361 1.00 69.00 1094 LYS A N 1
ATOM 8721 C CA . LYS A 1 1094 ? 13.657 -23.958 -21.300 1.00 69.00 1094 LYS A CA 1
ATOM 8722 C C . LYS A 1 1094 ? 14.484 -23.204 -20.248 1.00 69.00 1094 LYS A C 1
ATOM 8724 O O . LYS A 1 1094 ? 15.630 -22.834 -20.493 1.00 69.00 1094 LYS A O 1
ATOM 8729 N N . VAL A 1 1095 ? 13.876 -22.943 -19.091 1.00 74.75 1095 VAL A N 1
ATOM 8730 C CA . VAL A 1 1095 ? 14.503 -22.229 -17.970 1.00 74.75 1095 VAL A CA 1
ATOM 8731 C C . VAL A 1 1095 ? 14.794 -23.212 -16.842 1.00 74.75 1095 VAL A C 1
ATOM 8733 O O . VAL A 1 1095 ? 13.971 -24.082 -16.562 1.00 74.75 1095 VAL A O 1
ATOM 8736 N N . PHE A 1 1096 ? 15.941 -23.046 -16.185 1.00 82.31 1096 PHE A N 1
ATOM 8737 C CA . PHE A 1 1096 ? 16.345 -23.840 -15.029 1.00 82.31 1096 PHE A CA 1
ATOM 8738 C C . PHE A 1 1096 ? 16.511 -22.949 -13.799 1.00 82.31 1096 PHE A C 1
ATOM 8740 O O . PHE A 1 1096 ? 17.029 -21.839 -13.914 1.00 82.31 1096 PHE A O 1
ATOM 8747 N N . PHE A 1 1097 ? 16.113 -23.455 -12.635 1.00 85.62 1097 PHE A N 1
ATOM 8748 C CA . PHE A 1 1097 ? 16.306 -22.805 -11.342 1.00 85.62 1097 PHE A CA 1
ATOM 8749 C C . PHE A 1 1097 ? 17.049 -23.750 -10.394 1.00 85.62 1097 PHE A C 1
ATOM 8751 O O . PHE A 1 1097 ? 16.721 -24.933 -10.318 1.00 85.62 1097 PHE A O 1
ATOM 8758 N N . LYS A 1 1098 ? 18.013 -23.228 -9.638 1.00 88.00 1098 LYS A N 1
ATOM 8759 C CA . LYS A 1 1098 ? 18.530 -23.867 -8.427 1.00 88.00 1098 LYS A CA 1
ATOM 8760 C C . LYS A 1 1098 ? 17.649 -23.426 -7.263 1.00 88.00 1098 LYS A C 1
ATOM 8762 O O . LYS A 1 1098 ? 17.553 -22.233 -6.987 1.00 88.00 1098 LYS A O 1
ATOM 8767 N N . VAL A 1 1099 ? 16.980 -24.378 -6.620 1.00 89.44 1099 VAL A N 1
ATOM 8768 C CA . VAL A 1 1099 ? 16.102 -24.141 -5.469 1.00 89.44 1099 VAL A CA 1
ATOM 8769 C C . VAL A 1 1099 ? 16.862 -24.545 -4.215 1.00 89.44 1099 VAL A C 1
ATOM 8771 O O . VAL A 1 1099 ? 17.011 -25.733 -3.940 1.00 89.44 1099 VAL A O 1
ATOM 8774 N N . GLN A 1 1100 ? 17.380 -23.560 -3.487 1.00 89.06 1100 GLN A N 1
ATOM 8775 C CA . GLN A 1 1100 ? 18.176 -23.764 -2.280 1.00 89.06 1100 GLN A CA 1
ATOM 8776 C C . GLN A 1 1100 ? 17.309 -23.615 -1.030 1.00 89.06 1100 GLN A C 1
ATOM 8778 O O . GLN A 1 1100 ? 16.557 -22.645 -0.911 1.00 89.06 1100 GLN A O 1
ATOM 8783 N N . PHE A 1 1101 ? 17.413 -24.562 -0.101 1.00 89.06 1101 PHE A N 1
ATOM 8784 C CA . PHE A 1 1101 ? 16.610 -24.556 1.120 1.00 89.06 1101 PHE A CA 1
ATOM 8785 C C . PHE A 1 1101 ? 17.154 -23.571 2.160 1.00 89.06 1101 PHE A C 1
ATOM 8787 O O . PHE A 1 1101 ? 18.366 -23.389 2.298 1.00 89.06 1101 PHE A O 1
ATOM 8794 N N . ASP A 1 1102 ? 16.253 -22.948 2.921 1.00 85.44 1102 ASP A N 1
ATOM 8795 C CA . ASP A 1 1102 ? 16.619 -22.186 4.112 1.00 85.44 1102 ASP A CA 1
ATOM 8796 C C . ASP A 1 1102 ? 16.943 -23.126 5.279 1.00 85.44 1102 ASP A C 1
ATOM 8798 O O . ASP A 1 1102 ? 16.055 -23.647 5.957 1.00 85.44 1102 ASP A O 1
ATOM 8802 N N . GLN A 1 1103 ? 18.239 -23.291 5.538 1.00 81.19 1103 GLN A N 1
ATOM 8803 C CA . GLN A 1 1103 ? 18.768 -24.154 6.596 1.00 81.19 1103 GLN A CA 1
ATOM 8804 C C . GLN A 1 1103 ? 18.322 -23.729 8.005 1.00 81.19 1103 GLN A C 1
ATOM 8806 O O . GLN A 1 1103 ? 18.352 -24.533 8.936 1.00 81.19 1103 GLN A O 1
ATOM 8811 N N . SER A 1 1104 ? 17.857 -22.486 8.187 1.00 81.38 1104 SER A N 1
ATOM 8812 C CA . SER A 1 1104 ? 17.346 -22.028 9.482 1.00 81.38 1104 SER A CA 1
ATOM 8813 C C . SER A 1 1104 ? 15.990 -22.641 9.861 1.00 81.38 1104 SER A C 1
ATOM 8815 O O . SER A 1 1104 ? 15.598 -22.561 11.023 1.00 81.38 1104 SER A O 1
ATOM 8817 N N . SER A 1 1105 ? 15.292 -23.295 8.923 1.00 78.94 1105 SER A N 1
ATOM 8818 C CA . SER A 1 1105 ? 14.040 -24.021 9.196 1.00 78.94 1105 SER A CA 1
ATOM 8819 C C . SER A 1 1105 ? 14.257 -25.361 9.922 1.00 78.94 1105 SER A C 1
ATOM 8821 O O . SER A 1 1105 ? 13.293 -25.949 10.411 1.00 78.94 1105 SER A O 1
ATOM 8823 N N . GLY A 1 1106 ? 15.508 -25.827 10.027 1.00 82.50 1106 GLY A N 1
ATOM 8824 C CA . GLY A 1 1106 ? 15.875 -27.151 10.535 1.00 82.50 1106 GLY A CA 1
ATOM 8825 C C . GLY A 1 1106 ? 16.147 -28.161 9.409 1.00 82.50 1106 GLY A C 1
ATOM 8826 O O . GLY A 1 1106 ? 16.010 -27.819 8.232 1.00 82.50 1106 GLY A O 1
ATOM 8827 N N . PRO A 1 1107 ? 16.547 -29.404 9.743 1.00 87.12 1107 PRO A N 1
ATOM 8828 C CA . PRO A 1 1107 ? 16.864 -30.422 8.745 1.00 87.12 1107 PRO A CA 1
ATOM 8829 C C . PRO A 1 1107 ? 15.649 -30.739 7.867 1.00 87.12 1107 PRO A C 1
ATOM 8831 O O . PRO A 1 1107 ? 14.608 -31.178 8.358 1.00 87.12 1107 PRO A O 1
ATOM 8834 N N . ILE A 1 1108 ? 15.783 -30.553 6.551 1.00 88.38 1108 ILE A N 1
ATOM 8835 C CA . ILE A 1 1108 ? 14.673 -30.753 5.606 1.00 88.38 1108 ILE A CA 1
ATOM 8836 C C . ILE A 1 1108 ? 14.128 -32.190 5.643 1.00 88.38 1108 ILE A C 1
ATOM 8838 O O . ILE A 1 1108 ? 12.930 -32.396 5.471 1.00 88.38 1108 ILE A O 1
ATOM 8842 N N . ALA A 1 1109 ? 14.984 -33.178 5.927 1.00 87.00 1109 ALA A N 1
ATOM 8843 C CA . ALA A 1 1109 ? 14.596 -34.581 6.063 1.00 87.00 1109 ALA A CA 1
ATOM 8844 C C . ALA A 1 1109 ? 13.552 -34.790 7.173 1.00 87.00 1109 ALA A C 1
ATOM 8846 O O . ALA A 1 1109 ? 12.558 -35.482 6.954 1.00 87.00 1109 ALA A O 1
ATOM 8847 N N . ASP A 1 1110 ? 13.734 -34.135 8.322 1.00 88.56 1110 ASP A N 1
ATOM 8848 C CA . ASP A 1 1110 ? 12.820 -34.238 9.462 1.00 88.56 1110 ASP A CA 1
ATOM 8849 C C . ASP A 1 1110 ? 11.469 -33.587 9.139 1.00 88.56 1110 ASP A C 1
ATOM 8851 O O . ASP A 1 1110 ? 10.415 -34.130 9.469 1.00 88.56 1110 ASP A O 1
ATOM 8855 N N . ILE A 1 1111 ? 11.491 -32.442 8.444 1.00 89.44 1111 ILE A N 1
ATOM 8856 C CA . ILE A 1 1111 ? 10.281 -31.722 8.018 1.00 89.44 1111 ILE A CA 1
ATOM 8857 C C . ILE A 1 1111 ? 9.474 -32.568 7.026 1.00 89.44 1111 ILE A C 1
ATOM 8859 O O . ILE A 1 1111 ? 8.254 -32.670 7.139 1.00 89.44 1111 ILE A O 1
ATOM 8863 N N . LEU A 1 1112 ? 10.145 -33.184 6.048 1.00 89.62 1112 LEU A N 1
ATOM 8864 C CA . LEU A 1 1112 ? 9.497 -34.034 5.049 1.00 89.62 1112 LEU A CA 1
ATOM 8865 C C . LEU A 1 1112 ? 8.917 -35.312 5.668 1.00 89.62 1112 LEU A C 1
ATOM 8867 O O . LEU A 1 1112 ? 7.833 -35.731 5.262 1.00 89.62 1112 LEU A O 1
ATOM 8871 N N . ALA A 1 1113 ? 9.602 -35.903 6.653 1.00 88.44 1113 ALA A N 1
ATOM 8872 C CA . ALA A 1 1113 ? 9.100 -37.057 7.396 1.00 88.44 1113 ALA A CA 1
ATOM 8873 C C . ALA A 1 1113 ? 7.831 -36.709 8.194 1.00 88.44 1113 ALA A C 1
ATOM 8875 O O . ALA A 1 1113 ? 6.840 -37.429 8.109 1.00 88.44 1113 ALA A O 1
ATOM 8876 N N . ASP A 1 1114 ? 7.833 -35.573 8.897 1.00 89.62 1114 ASP A N 1
ATOM 8877 C CA . ASP A 1 1114 ? 6.683 -35.053 9.655 1.00 89.62 1114 ASP A CA 1
ATOM 8878 C C . ASP A 1 1114 ? 5.481 -34.687 8.760 1.00 89.62 1114 ASP A C 1
ATOM 8880 O O . ASP A 1 1114 ? 4.331 -34.744 9.188 1.00 89.62 1114 ASP A O 1
ATOM 8884 N N . LEU A 1 1115 ? 5.725 -34.342 7.492 1.00 89.44 1115 LEU A N 1
ATOM 8885 C CA . LEU A 1 1115 ? 4.681 -34.061 6.499 1.00 89.44 1115 LEU A CA 1
ATOM 8886 C C . LEU A 1 1115 ? 4.232 -35.291 5.692 1.00 89.44 1115 LEU A C 1
ATOM 8888 O O . LEU A 1 1115 ? 3.362 -35.149 4.825 1.00 89.44 1115 LEU A O 1
ATOM 8892 N N . GLU A 1 1116 ? 4.790 -36.472 5.976 1.00 90.38 1116 GLU A N 1
ATOM 8893 C CA . GLU A 1 1116 ? 4.515 -37.732 5.271 1.00 90.38 1116 GLU A CA 1
ATOM 8894 C C . GLU A 1 1116 ? 4.793 -37.642 3.756 1.00 90.38 1116 GLU A C 1
ATOM 8896 O O . GLU A 1 1116 ? 4.029 -38.127 2.916 1.00 90.38 1116 GLU A O 1
ATOM 8901 N N . TYR A 1 1117 ? 5.890 -36.982 3.372 1.00 90.31 1117 TYR A N 1
ATOM 8902 C CA . TYR A 1 1117 ? 6.277 -36.859 1.969 1.00 90.31 1117 TYR A CA 1
ATOM 8903 C C . TYR A 1 1117 ? 6.674 -38.216 1.370 1.00 90.31 1117 TYR A C 1
ATOM 8905 O O . TYR A 1 1117 ? 7.613 -38.870 1.824 1.00 90.31 1117 TYR A O 1
ATOM 8913 N N . ASN A 1 1118 ? 5.992 -38.608 0.294 1.00 88.62 1118 ASN A N 1
ATOM 8914 C CA . ASN A 1 1118 ? 6.221 -39.854 -0.425 1.00 88.62 1118 ASN A CA 1
ATOM 8915 C C . ASN A 1 1118 ? 6.645 -39.559 -1.881 1.00 88.62 1118 ASN A C 1
ATOM 8917 O O . ASN A 1 1118 ? 5.786 -39.216 -2.699 1.00 88.62 1118 ASN A O 1
ATOM 8921 N N . PRO A 1 1119 ? 7.937 -39.697 -2.240 1.00 84.88 1119 PRO A N 1
ATOM 8922 C CA . PRO A 1 1119 ? 8.476 -39.331 -3.557 1.00 84.88 1119 PRO A CA 1
ATOM 8923 C C . PRO A 1 1119 ? 7.660 -39.751 -4.801 1.00 84.88 1119 PRO A C 1
ATOM 8925 O O . PRO A 1 1119 ? 7.488 -38.917 -5.691 1.00 84.88 1119 PRO A O 1
ATOM 8928 N N . PRO A 1 1120 ? 7.131 -40.990 -4.917 1.00 83.44 1120 PRO A N 1
ATOM 8929 C CA . PRO A 1 1120 ? 6.336 -41.415 -6.074 1.00 83.44 1120 PRO A CA 1
ATOM 8930 C C . PRO A 1 1120 ? 4.960 -40.750 -6.211 1.00 83.44 1120 PRO A C 1
ATOM 8932 O O . PRO A 1 1120 ? 4.430 -40.700 -7.320 1.00 83.44 1120 PRO A O 1
ATOM 8935 N N . THR A 1 1121 ? 4.348 -40.280 -5.121 1.00 83.81 1121 THR A N 1
ATOM 8936 C CA . THR A 1 1121 ? 2.934 -39.848 -5.124 1.00 83.81 1121 THR A CA 1
ATOM 8937 C C . THR A 1 1121 ? 2.740 -38.393 -4.722 1.00 83.81 1121 THR A C 1
ATOM 8939 O O . THR A 1 1121 ? 1.792 -37.747 -5.167 1.00 83.81 1121 THR A O 1
ATOM 8942 N N . SER A 1 1122 ? 3.622 -37.863 -3.882 1.00 87.88 1122 SER A N 1
ATOM 8943 C CA . SER A 1 1122 ? 3.537 -36.500 -3.378 1.00 87.88 1122 SER A CA 1
ATOM 8944 C C . SER A 1 1122 ? 3.936 -35.492 -4.450 1.00 87.88 1122 SER A C 1
ATOM 8946 O O . SER A 1 1122 ? 4.961 -35.626 -5.119 1.00 87.88 1122 SER A O 1
ATOM 8948 N N . ARG A 1 1123 ? 3.135 -34.434 -4.583 1.00 89.19 1123 ARG A N 1
ATOM 8949 C CA . ARG A 1 1123 ? 3.435 -33.296 -5.456 1.00 89.19 1123 ARG A CA 1
ATOM 8950 C C . ARG A 1 1123 ? 3.890 -32.119 -4.616 1.00 89.19 1123 ARG A C 1
ATOM 8952 O O . ARG A 1 1123 ? 3.316 -31.844 -3.567 1.00 89.19 1123 ARG A O 1
ATOM 8959 N N . LEU A 1 1124 ? 4.901 -31.411 -5.097 1.00 91.50 1124 LEU A N 1
ATOM 8960 C CA . LEU A 1 1124 ? 5.418 -30.211 -4.447 1.00 91.50 1124 LEU A CA 1
ATOM 8961 C C . LEU A 1 1124 ? 4.979 -28.963 -5.210 1.00 91.50 1124 LEU A C 1
ATOM 8963 O O . LEU A 1 1124 ? 4.679 -29.021 -6.403 1.00 91.50 1124 LEU A O 1
ATOM 8967 N N . GLY A 1 1125 ? 4.947 -27.832 -4.520 1.00 91.25 1125 GLY A N 1
ATOM 8968 C CA . GLY A 1 1125 ? 4.695 -26.517 -5.085 1.00 91.25 1125 GLY A CA 1
ATOM 8969 C C . GLY A 1 1125 ? 5.757 -25.518 -4.639 1.00 91.25 1125 GLY A C 1
ATOM 8970 O O . GLY A 1 1125 ? 6.294 -25.631 -3.543 1.00 91.25 1125 GLY A O 1
ATOM 8971 N N . ILE A 1 1126 ? 6.057 -24.533 -5.479 1.00 90.94 1126 ILE A N 1
ATOM 8972 C CA . ILE A 1 1126 ? 6.913 -23.392 -5.130 1.00 90.94 1126 ILE A CA 1
ATOM 8973 C C . ILE A 1 1126 ? 6.109 -22.130 -5.402 1.00 90.94 1126 ILE A C 1
ATOM 8975 O O . ILE A 1 1126 ? 5.744 -21.900 -6.550 1.00 90.94 1126 ILE A O 1
ATOM 8979 N N . LEU A 1 1127 ? 5.854 -21.317 -4.380 1.00 90.12 1127 LEU A N 1
ATOM 8980 C CA . LEU A 1 1127 ? 5.228 -20.002 -4.510 1.00 90.12 1127 LEU A CA 1
ATOM 8981 C C . LEU A 1 1127 ? 6.309 -18.926 -4.604 1.00 90.12 1127 LEU A C 1
ATOM 8983 O O . LEU A 1 1127 ? 7.345 -19.018 -3.941 1.00 90.12 1127 LEU A O 1
ATOM 8987 N N . CYS A 1 1128 ? 6.050 -17.889 -5.396 1.00 84.31 1128 CYS A N 1
ATOM 8988 C CA . CYS A 1 1128 ? 7.023 -16.848 -5.706 1.00 84.31 1128 CYS A CA 1
ATOM 8989 C C . CYS A 1 1128 ? 6.428 -15.447 -5.459 1.00 84.31 1128 CYS A C 1
ATOM 8991 O O . CYS A 1 1128 ? 5.310 -15.175 -5.907 1.00 84.31 1128 CYS A O 1
ATOM 8993 N N . PRO A 1 1129 ? 7.159 -14.537 -4.788 1.00 74.62 1129 PRO A N 1
ATOM 8994 C CA . PRO A 1 1129 ? 6.684 -13.194 -4.453 1.00 74.62 1129 PRO A CA 1
ATOM 8995 C C . PRO A 1 1129 ? 6.571 -12.281 -5.675 1.00 74.62 1129 PRO A C 1
ATOM 8997 O O . PRO A 1 1129 ? 5.763 -11.351 -5.677 1.00 74.62 1129 PRO A O 1
ATOM 9000 N N . GLU A 1 1130 ? 7.373 -12.517 -6.717 1.00 69.44 1130 GLU A N 1
ATOM 9001 C CA . GLU A 1 1130 ? 7.328 -11.731 -7.947 1.00 69.44 1130 GLU A CA 1
ATOM 9002 C C . GLU A 1 1130 ? 6.305 -12.283 -8.944 1.00 69.44 1130 GLU A C 1
ATOM 9004 O O . GLU A 1 1130 ? 6.400 -13.421 -9.400 1.00 69.44 1130 GLU A O 1
ATOM 9009 N N . ARG A 1 1131 ? 5.371 -11.423 -9.367 1.00 60.25 1131 ARG A N 1
ATOM 9010 C CA . ARG A 1 1131 ? 4.322 -11.736 -10.353 1.00 60.25 1131 ARG A CA 1
ATOM 9011 C C . ARG A 1 1131 ? 4.820 -11.966 -11.788 1.00 60.25 1131 ARG A C 1
ATOM 9013 O O . ARG A 1 1131 ? 3.990 -12.066 -12.670 1.00 60.25 1131 ARG A O 1
ATOM 9020 N N . ASP A 1 1132 ? 6.113 -11.974 -12.080 1.00 59.25 1132 ASP A N 1
ATOM 9021 C CA . ASP A 1 1132 ? 6.618 -12.212 -13.446 1.00 59.25 1132 ASP A CA 1
ATOM 9022 C C . ASP A 1 1132 ? 7.944 -12.991 -13.424 1.00 59.25 1132 ASP A C 1
ATOM 9024 O O . ASP A 1 1132 ? 8.772 -12.881 -14.331 1.00 59.25 1132 ASP A O 1
ATOM 9028 N N . MET A 1 1133 ? 8.148 -13.809 -12.385 1.00 65.44 1133 MET A N 1
ATOM 9029 C CA . MET A 1 1133 ? 9.408 -14.527 -12.165 1.00 65.44 1133 MET A CA 1
ATOM 9030 C C . MET A 1 1133 ? 9.781 -15.459 -13.328 1.00 65.44 1133 MET A C 1
ATOM 9032 O O . MET A 1 1133 ? 10.945 -15.757 -13.534 1.00 65.44 1133 MET A O 1
ATOM 9036 N N . VAL A 1 1134 ? 8.810 -15.912 -14.125 1.00 58.12 1134 VAL A N 1
ATOM 9037 C CA . VAL A 1 1134 ? 9.082 -16.752 -15.303 1.00 58.12 1134 VAL A CA 1
ATOM 9038 C C . VAL A 1 1134 ? 9.520 -15.923 -16.522 1.00 58.12 1134 VAL A C 1
ATOM 9040 O O . VAL A 1 1134 ? 10.284 -16.411 -17.353 1.00 58.12 1134 VAL A O 1
ATOM 9043 N N . ARG A 1 1135 ? 9.065 -14.663 -16.645 1.00 54.50 1135 ARG A N 1
ATOM 9044 C CA . ARG A 1 1135 ? 9.511 -13.738 -17.712 1.00 54.50 1135 ARG A CA 1
ATOM 9045 C C . ARG A 1 1135 ? 10.925 -13.254 -17.461 1.00 54.50 1135 ARG A C 1
ATOM 9047 O O . ARG A 1 1135 ? 11.743 -13.195 -18.376 1.00 54.50 1135 ARG A O 1
ATOM 9054 N N . LYS A 1 1136 ? 11.199 -12.907 -16.208 1.00 53.16 1136 LYS A N 1
ATOM 9055 C CA . LYS A 1 1136 ? 12.534 -12.568 -15.744 1.00 53.16 1136 LYS A CA 1
ATOM 9056 C C . LYS A 1 1136 ? 13.292 -13.881 -15.607 1.00 53.16 1136 LYS A C 1
ATOM 9058 O O . LYS A 1 1136 ? 13.196 -14.524 -14.572 1.00 53.16 1136 LYS A O 1
ATOM 9063 N N . ARG A 1 1137 ? 14.000 -14.321 -16.658 1.00 52.88 1137 ARG A N 1
ATOM 9064 C CA . ARG A 1 1137 ? 14.931 -15.462 -16.540 1.00 52.88 1137 ARG A CA 1
ATOM 9065 C C . ARG A 1 1137 ? 15.692 -15.326 -15.214 1.00 52.88 1137 ARG A C 1
ATOM 9067 O O . ARG A 1 1137 ? 16.069 -14.193 -14.904 1.00 52.88 1137 ARG A O 1
ATOM 9074 N N . PRO A 1 1138 ? 15.906 -16.408 -14.446 1.00 50.75 1138 PRO A N 1
ATOM 9075 C CA . PRO A 1 1138 ? 16.661 -16.320 -13.210 1.00 50.75 1138 PRO A CA 1
ATOM 9076 C C . PRO A 1 1138 ? 18.007 -15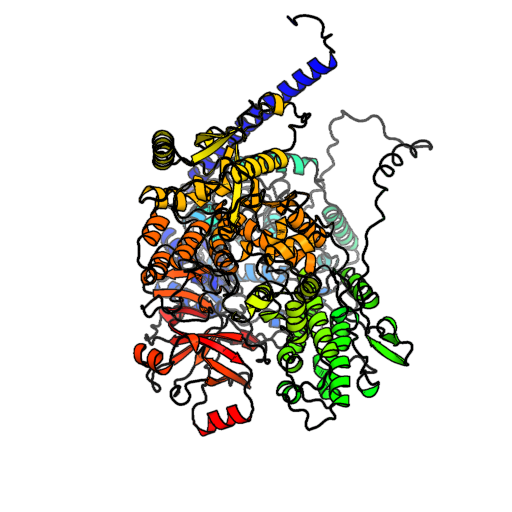.672 -13.529 1.00 50.75 1138 PRO A C 1
ATOM 9078 O O . PRO A 1 1138 ? 18.842 -16.244 -14.228 1.00 50.75 1138 PRO A O 1
ATOM 9081 N N . GLY A 1 1139 ? 18.168 -14.423 -13.091 1.00 48.72 1139 GLY A N 1
ATOM 9082 C CA . GLY A 1 1139 ? 19.483 -13.826 -12.930 1.00 48.72 1139 GLY A CA 1
ATOM 9083 C C . GLY A 1 1139 ? 20.151 -14.457 -11.709 1.00 48.72 1139 GLY A C 1
ATOM 9084 O O . GLY A 1 1139 ? 19.577 -15.330 -11.058 1.00 48.72 1139 GLY A O 1
ATOM 9085 N N . LEU A 1 1140 ? 21.327 -13.979 -11.315 1.00 43.28 1140 LEU A N 1
ATOM 9086 C CA . LEU A 1 1140 ? 21.936 -14.418 -10.044 1.00 43.28 1140 LEU A CA 1
ATOM 9087 C C . LEU A 1 1140 ? 21.347 -13.723 -8.820 1.00 43.28 1140 LEU A C 1
ATOM 9089 O O . LEU A 1 1140 ? 21.929 -13.755 -7.739 1.00 43.28 1140 LEU A O 1
ATOM 9093 N N . ILE A 1 1141 ? 20.204 -13.065 -8.984 1.00 49.16 1141 ILE A N 1
ATOM 9094 C CA . ILE A 1 1141 ? 19.480 -12.466 -7.876 1.00 49.16 1141 ILE A CA 1
ATOM 9095 C C . ILE A 1 1141 ? 18.826 -13.605 -7.090 1.00 49.16 1141 ILE A C 1
ATOM 9097 O O . ILE A 1 1141 ? 18.143 -14.454 -7.663 1.00 49.16 1141 ILE A O 1
ATOM 9101 N N . LEU A 1 1142 ? 19.040 -13.603 -5.775 1.00 58.41 1142 LEU A N 1
ATOM 9102 C CA . LEU A 1 1142 ? 18.363 -14.476 -4.820 1.00 58.41 1142 LEU A CA 1
ATOM 9103 C C . LEU A 1 1142 ? 16.870 -14.122 -4.817 1.00 58.41 1142 LEU A C 1
ATOM 9105 O O . LEU A 1 1142 ? 16.474 -13.120 -4.222 1.00 58.41 1142 LEU A O 1
ATOM 9109 N N . ASN A 1 1143 ? 16.040 -14.911 -5.501 1.00 70.69 1143 ASN A N 1
ATOM 9110 C CA . ASN A 1 1143 ? 14.592 -14.723 -5.460 1.00 70.69 1143 ASN A CA 1
ATOM 9111 C C . ASN A 1 1143 ? 14.022 -15.561 -4.307 1.00 70.69 1143 ASN A C 1
ATOM 9113 O O . ASN A 1 1143 ? 14.128 -16.788 -4.368 1.00 70.69 1143 ASN A O 1
ATOM 9117 N N . PRO A 1 1144 ? 13.434 -14.956 -3.261 1.00 82.19 1144 PRO A N 1
ATOM 9118 C CA . PRO A 1 1144 ? 12.813 -15.731 -2.196 1.00 82.19 1144 PRO A CA 1
ATOM 9119 C C . PRO A 1 1144 ? 11.598 -16.492 -2.734 1.00 82.19 1144 PRO A C 1
ATOM 9121 O O . PRO A 1 1144 ? 10.959 -16.073 -3.698 1.00 82.19 1144 PRO A O 1
ATOM 9124 N N . GLY A 1 1145 ? 11.272 -17.615 -2.114 1.00 88.75 1145 GLY A N 1
ATOM 9125 C CA . GLY A 1 1145 ? 10.139 -18.459 -2.462 1.00 88.75 1145 GLY A CA 1
ATOM 9126 C C . GLY A 1 1145 ? 9.680 -19.282 -1.265 1.00 88.75 1145 GLY A C 1
ATOM 9127 O O . GLY A 1 1145 ? 10.365 -19.371 -0.248 1.00 88.75 1145 GLY A O 1
ATOM 9128 N N . ALA A 1 1146 ? 8.501 -19.880 -1.379 1.00 92.88 1146 ALA A N 1
ATOM 9129 C CA . ALA A 1 1146 ? 7.962 -20.785 -0.369 1.00 92.88 1146 ALA A CA 1
ATOM 9130 C C . ALA A 1 1146 ? 7.740 -22.163 -0.989 1.00 92.88 1146 ALA A C 1
ATOM 9132 O O . ALA A 1 1146 ? 7.007 -22.285 -1.972 1.00 92.88 1146 ALA A O 1
ATOM 9133 N N . LEU A 1 1147 ? 8.375 -23.187 -0.423 1.00 94.12 1147 LEU A N 1
ATOM 9134 C CA . LEU A 1 1147 ? 8.179 -24.576 -0.814 1.00 94.12 1147 LEU A CA 1
ATOM 9135 C C . LEU A 1 1147 ? 7.014 -25.166 -0.016 1.00 94.12 1147 LEU A C 1
ATOM 9137 O O . LEU A 1 1147 ? 6.954 -25.030 1.207 1.00 94.12 1147 LEU A O 1
ATOM 9141 N N . VAL A 1 1148 ? 6.095 -25.830 -0.711 1.00 94.06 1148 VAL A N 1
ATOM 9142 C CA . VAL A 1 1148 ? 4.886 -26.415 -0.125 1.00 94.06 1148 VAL A CA 1
ATOM 9143 C C . VAL A 1 1148 ? 4.654 -27.838 -0.632 1.00 94.06 1148 VAL A C 1
ATOM 9145 O O . VAL A 1 1148 ? 5.022 -28.184 -1.755 1.00 94.06 1148 VAL A O 1
ATOM 9148 N N . LEU A 1 1149 ? 4.009 -28.661 0.187 1.00 93.44 1149 LEU A N 1
ATOM 9149 C CA . LEU A 1 1149 ? 3.473 -29.965 -0.184 1.00 93.44 1149 LEU A CA 1
ATOM 9150 C C . LEU A 1 1149 ? 2.025 -29.784 -0.649 1.00 93.44 1149 LEU A C 1
ATOM 9152 O O . LEU A 1 1149 ? 1.219 -29.222 0.087 1.00 93.44 1149 LEU A O 1
ATOM 9156 N N . VAL A 1 1150 ? 1.685 -30.228 -1.858 1.00 90.31 1150 VAL A N 1
ATOM 9157 C CA . VAL A 1 1150 ? 0.332 -30.092 -2.421 1.00 90.31 1150 VAL A CA 1
ATOM 9158 C C . VAL A 1 1150 ? -0.533 -31.266 -1.969 1.00 90.31 1150 VAL A C 1
ATOM 9160 O O . VAL A 1 1150 ? -0.182 -32.421 -2.218 1.00 90.31 1150 VAL A O 1
ATOM 9163 N N . ASP A 1 1151 ? -1.677 -30.977 -1.349 1.00 84.50 1151 ASP A N 1
ATOM 9164 C CA . ASP A 1 1151 ? -2.601 -32.013 -0.889 1.00 84.50 1151 ASP A CA 1
ATOM 9165 C C . ASP A 1 1151 ? -3.397 -32.599 -2.067 1.00 84.50 1151 ASP A C 1
ATOM 9167 O O . ASP A 1 1151 ? -3.851 -31.892 -2.972 1.00 84.50 1151 ASP A O 1
ATOM 9171 N N . SER A 1 1152 ? -3.550 -33.923 -2.077 1.00 63.00 1152 SER A N 1
ATOM 9172 C CA . SER A 1 1152 ? -4.210 -34.660 -3.158 1.00 63.00 1152 SER A CA 1
ATOM 9173 C C . SER A 1 1152 ? -5.680 -34.931 -2.829 1.00 63.00 1152 SER A C 1
ATOM 9175 O O . SER A 1 1152 ? -6.046 -36.038 -2.456 1.00 63.00 1152 SER A O 1
ATOM 9177 N N . GLU A 1 1153 ? -6.556 -33.936 -2.989 1.00 54.50 1153 GLU A N 1
ATOM 9178 C CA . GLU A 1 1153 ? -7.999 -34.215 -3.077 1.00 54.50 1153 GLU A CA 1
ATOM 9179 C C . GLU A 1 1153 ? -8.415 -34.424 -4.546 1.00 54.50 1153 GLU A C 1
ATOM 9181 O O . GLU A 1 1153 ? -7.978 -33.670 -5.423 1.00 54.50 1153 GLU A O 1
ATOM 9186 N N . PRO A 1 1154 ? -9.230 -35.449 -4.863 1.00 42.41 1154 PRO A N 1
ATOM 9187 C CA . PRO A 1 1154 ? -9.754 -35.655 -6.206 1.00 42.41 1154 PRO A CA 1
ATOM 9188 C C . PRO A 1 1154 ? -10.754 -34.546 -6.545 1.00 42.41 1154 PRO A C 1
ATOM 9190 O O . PRO A 1 1154 ? -11.814 -34.431 -5.943 1.00 42.41 1154 PRO A O 1
ATOM 9193 N N . TRP A 1 1155 ? -10.410 -33.735 -7.541 1.00 39.09 1155 TRP A N 1
ATOM 9194 C CA . TRP A 1 1155 ? -11.206 -32.590 -7.972 1.00 39.09 1155 TRP A CA 1
ATOM 9195 C C . TRP A 1 1155 ? -12.526 -33.075 -8.574 1.00 39.09 1155 TRP A C 1
ATOM 9197 O O . TRP A 1 1155 ? -12.507 -33.716 -9.636 1.00 39.09 1155 TRP A O 1
ATOM 9207 N N . ASN A 1 1156 ? -13.665 -32.740 -7.961 1.00 40.44 1156 ASN A N 1
ATOM 9208 C CA . ASN A 1 1156 ? -14.955 -33.010 -8.591 1.00 40.44 1156 ASN A CA 1
ATOM 9209 C C . ASN A 1 1156 ? -15.224 -32.016 -9.743 1.00 40.44 1156 ASN A C 1
ATOM 9211 O O . ASN A 1 1156 ? -14.564 -30.982 -9.889 1.00 40.44 1156 ASN A O 1
ATOM 9215 N N . LEU A 1 1157 ? -16.164 -32.357 -10.627 1.00 36.09 1157 LEU A N 1
ATOM 9216 C CA . LEU A 1 1157 ? -16.421 -31.590 -11.849 1.00 36.09 1157 LEU A CA 1
ATOM 9217 C C . LEU A 1 1157 ? -16.917 -30.162 -11.560 1.00 36.09 1157 LEU A C 1
ATOM 9219 O O . LEU A 1 1157 ? -16.542 -29.266 -12.303 1.00 36.09 1157 LEU A O 1
ATOM 9223 N N . MET A 1 1158 ? -17.665 -29.944 -10.471 1.00 36.25 1158 MET A N 1
ATOM 9224 C CA . MET A 1 1158 ? -18.155 -28.627 -10.024 1.00 36.25 1158 MET A CA 1
ATOM 9225 C C . MET A 1 1158 ? -17.043 -27.772 -9.393 1.00 36.25 1158 MET A C 1
ATOM 9227 O O . MET A 1 1158 ? -16.991 -26.561 -9.591 1.00 36.25 1158 MET A O 1
ATOM 9231 N N . GLU A 1 1159 ? -16.093 -28.399 -8.703 1.00 42.00 1159 GLU A N 1
ATOM 9232 C CA . GLU A 1 1159 ? -14.900 -27.764 -8.138 1.00 42.00 1159 GLU A CA 1
ATOM 9233 C C . GLU A 1 1159 ? -13.920 -27.323 -9.229 1.00 42.00 1159 GLU A C 1
ATOM 9235 O O . GLU A 1 1159 ? -13.343 -26.243 -9.146 1.00 42.00 1159 GLU A O 1
ATOM 9240 N N . LYS A 1 1160 ? -13.798 -28.069 -10.335 1.00 40.66 1160 LYS A N 1
ATOM 9241 C CA . LYS A 1 1160 ? -12.994 -27.638 -11.499 1.00 40.66 1160 LYS A CA 1
ATOM 9242 C C . LYS A 1 1160 ? -13.468 -26.307 -12.108 1.00 40.66 1160 LYS A C 1
ATOM 9244 O O . LYS A 1 1160 ? -12.661 -25.607 -12.729 1.00 40.66 1160 LYS A O 1
ATOM 9249 N N . LEU A 1 1161 ? -14.731 -25.929 -11.899 1.00 39.03 1161 LEU A N 1
ATOM 9250 C CA . LEU A 1 1161 ? -15.339 -24.703 -12.433 1.00 39.03 1161 LEU A CA 1
ATOM 9251 C C . LEU A 1 1161 ? -15.019 -23.470 -11.568 1.00 39.03 1161 LEU A C 1
ATOM 9253 O O . LEU A 1 1161 ? -14.865 -22.365 -12.098 1.00 39.03 1161 LEU A O 1
ATOM 9257 N N . SER A 1 1162 ? -14.819 -23.653 -10.258 1.00 43.31 1162 SER A N 1
ATOM 9258 C CA . SER A 1 1162 ? -14.529 -22.570 -9.309 1.00 43.31 1162 SER A CA 1
ATOM 9259 C C . SER A 1 1162 ? -13.037 -22.284 -9.096 1.00 43.31 1162 SER A C 1
ATOM 9261 O O . SER A 1 1162 ? -12.725 -21.248 -8.522 1.00 43.31 1162 SER A O 1
ATOM 9263 N N . LYS A 1 1163 ? -12.107 -23.111 -9.615 1.00 53.78 1163 LYS A N 1
ATOM 9264 C CA . LYS A 1 1163 ? -10.677 -23.096 -9.212 1.00 53.78 1163 LYS A CA 1
ATOM 9265 C C . LYS A 1 1163 ? -10.595 -23.061 -7.674 1.00 53.78 1163 LYS A C 1
ATOM 9267 O O . LYS A 1 1163 ? -10.316 -22.004 -7.102 1.00 53.78 1163 LYS A O 1
ATOM 9272 N N . PRO A 1 1164 ? -10.837 -24.195 -6.994 1.00 60.34 1164 PRO A N 1
ATOM 9273 C CA . PRO A 1 1164 ? -10.652 -24.260 -5.560 1.00 60.34 1164 PRO A CA 1
ATOM 9274 C C . PRO A 1 1164 ? -9.184 -23.903 -5.300 1.00 60.34 1164 PRO A C 1
ATOM 9276 O O . PRO A 1 1164 ? -8.315 -24.258 -6.109 1.00 60.34 1164 PRO A O 1
ATOM 9279 N N . PRO A 1 1165 ? -8.890 -23.152 -4.235 1.00 71.75 1165 PRO A N 1
ATOM 9280 C CA . PRO A 1 1165 ? -7.514 -22.818 -3.930 1.00 71.75 1165 PRO A CA 1
ATOM 9281 C C . PRO A 1 1165 ? -6.715 -24.114 -3.738 1.00 71.75 1165 PRO A C 1
ATOM 9283 O O . PRO A 1 1165 ? -7.217 -25.091 -3.179 1.00 71.75 1165 PRO A O 1
ATOM 9286 N N . ILE A 1 1166 ? -5.481 -24.137 -4.243 1.00 81.38 1166 ILE A N 1
ATOM 9287 C CA . ILE A 1 1166 ? -4.577 -25.277 -4.095 1.00 81.38 1166 ILE A CA 1
ATOM 9288 C C . ILE A 1 1166 ? -4.286 -25.417 -2.604 1.00 81.38 1166 ILE A C 1
ATOM 9290 O O . ILE A 1 1166 ? -3.567 -24.596 -2.034 1.00 81.38 1166 ILE A O 1
ATOM 9294 N N . LYS A 1 1167 ? -4.880 -26.427 -1.968 1.00 87.06 1167 LYS A N 1
ATOM 9295 C CA . LYS A 1 1167 ? -4.583 -26.761 -0.577 1.00 87.06 1167 LYS A CA 1
ATOM 9296 C C . LYS A 1 1167 ? -3.163 -27.301 -0.501 1.00 87.06 1167 LYS A C 1
ATOM 9298 O O . LYS A 1 1167 ? -2.757 -28.148 -1.303 1.00 87.06 1167 LYS A O 1
ATOM 9303 N N . SER A 1 1168 ? -2.397 -26.753 0.423 1.00 91.38 1168 SER A N 1
ATOM 9304 C CA . SER A 1 1168 ? -0.996 -27.087 0.571 1.00 91.38 1168 SER A CA 1
ATOM 9305 C C . SER A 1 1168 ? -0.543 -26.925 2.012 1.00 91.38 1168 SER A C 1
ATOM 9307 O O . SER A 1 1168 ? -1.055 -26.076 2.740 1.00 91.38 1168 SER A O 1
ATOM 9309 N N . ARG A 1 1169 ? 0.449 -27.721 2.401 1.00 92.69 1169 ARG A N 1
ATOM 9310 C CA . ARG A 1 1169 ? 1.129 -27.636 3.696 1.00 92.69 1169 ARG A CA 1
ATOM 9311 C C . ARG A 1 1169 ? 2.514 -27.036 3.497 1.00 92.69 1169 ARG A C 1
ATOM 9313 O O . ARG A 1 1169 ? 3.261 -27.484 2.627 1.00 92.69 1169 ARG A O 1
ATOM 9320 N N . TYR A 1 1170 ? 2.855 -26.012 4.270 1.00 94.06 1170 TYR A N 1
ATOM 9321 C CA . TYR A 1 1170 ? 4.143 -25.332 4.161 1.00 94.06 1170 TYR A CA 1
ATOM 9322 C C . TYR A 1 1170 ? 5.305 -26.250 4.566 1.00 94.06 1170 TYR A C 1
ATOM 9324 O O . TYR A 1 1170 ? 5.229 -26.926 5.592 1.00 94.06 1170 TYR A O 1
ATOM 9332 N N . ILE A 1 1171 ? 6.381 -26.252 3.769 1.00 93.00 1171 ILE A N 1
ATOM 9333 C CA . ILE A 1 1171 ? 7.617 -26.994 4.054 1.00 93.00 1171 ILE A CA 1
ATOM 9334 C C . ILE A 1 1171 ? 8.670 -26.034 4.612 1.00 93.00 1171 ILE A C 1
ATOM 9336 O O . ILE A 1 1171 ? 9.015 -26.111 5.788 1.00 93.00 1171 ILE A O 1
ATOM 9340 N N . CYS A 1 1172 ? 9.187 -25.125 3.784 1.00 92.00 1172 CYS A N 1
ATOM 9341 C CA . CYS A 1 1172 ? 10.237 -24.187 4.182 1.00 92.00 1172 CYS A CA 1
ATOM 9342 C C . CYS A 1 1172 ? 10.329 -22.983 3.234 1.00 92.00 1172 CYS A C 1
ATOM 9344 O O . CYS A 1 1172 ? 9.791 -22.983 2.120 1.00 92.00 1172 CYS A O 1
ATOM 9346 N N . HIS A 1 1173 ? 11.051 -21.954 3.678 1.00 91.88 1173 HIS A N 1
ATOM 9347 C CA . HIS A 1 1173 ? 11.514 -20.890 2.796 1.00 91.88 1173 HIS A CA 1
ATOM 9348 C C . HIS A 1 1173 ? 12.605 -21.434 1.858 1.00 91.88 1173 HIS A C 1
ATOM 9350 O O . HIS A 1 1173 ? 13.449 -22.239 2.259 1.00 91.88 1173 HIS A O 1
ATOM 9356 N N . VAL A 1 1174 ? 12.601 -20.985 0.604 1.00 90.56 1174 VAL A N 1
ATOM 9357 C CA . VAL A 1 1174 ? 13.605 -21.352 -0.401 1.00 90.56 1174 VAL A CA 1
ATOM 9358 C C . VAL A 1 1174 ? 14.114 -20.126 -1.132 1.00 90.56 1174 VAL A C 1
ATOM 9360 O O . VAL A 1 1174 ? 13.431 -19.113 -1.232 1.00 90.56 1174 VAL A O 1
ATOM 9363 N N . THR A 1 1175 ? 15.310 -20.235 -1.693 1.00 86.69 1175 THR A N 1
ATOM 9364 C CA . THR A 1 1175 ? 15.874 -19.213 -2.570 1.00 86.69 1175 THR A CA 1
ATOM 9365 C C . THR A 1 1175 ? 16.093 -19.783 -3.964 1.00 86.69 1175 THR A C 1
ATOM 9367 O O . THR A 1 1175 ? 16.694 -20.844 -4.118 1.00 86.69 1175 THR A O 1
ATOM 9370 N N . LEU A 1 1176 ? 15.593 -19.081 -4.978 1.00 83.44 1176 LEU A N 1
ATOM 9371 C CA . LEU A 1 1176 ? 15.700 -19.448 -6.385 1.00 83.44 1176 LEU A CA 1
ATOM 9372 C C . LEU A 1 1176 ? 16.830 -18.654 -7.050 1.00 83.44 1176 LEU A C 1
ATOM 9374 O O . LEU A 1 1176 ? 16.791 -17.421 -7.080 1.00 83.44 1176 LEU A O 1
ATOM 9378 N N . THR A 1 1177 ? 17.807 -19.364 -7.613 1.00 79.81 1177 THR A N 1
ATOM 9379 C CA . THR A 1 1177 ? 18.950 -18.805 -8.357 1.00 79.81 1177 THR A CA 1
ATOM 9380 C C . THR A 1 1177 ? 19.150 -19.512 -9.701 1.00 79.81 1177 THR A C 1
ATOM 9382 O O . THR A 1 1177 ? 18.463 -20.487 -10.016 1.00 79.81 1177 THR A O 1
ATOM 9385 N N . ALA A 1 1178 ? 20.069 -19.015 -10.532 1.00 76.06 1178 ALA A N 1
ATOM 9386 C CA . ALA A 1 1178 ? 20.472 -19.692 -11.764 1.00 76.06 1178 ALA A CA 1
ATOM 9387 C C . ALA A 1 1178 ? 21.428 -20.870 -11.459 1.00 76.06 1178 ALA A C 1
ATOM 9389 O O . ALA A 1 1178 ? 22.416 -20.662 -10.753 1.00 76.06 1178 ALA A O 1
ATOM 9390 N N . PRO A 1 1179 ? 21.178 -22.086 -11.980 1.00 79.06 1179 PRO A N 1
ATOM 9391 C CA . PRO A 1 1179 ? 22.089 -23.216 -11.817 1.00 79.06 1179 PRO A CA 1
ATOM 9392 C C . PRO A 1 1179 ? 23.238 -23.187 -12.834 1.00 79.06 1179 PRO A C 1
ATOM 9394 O O . PRO A 1 1179 ? 23.075 -22.714 -13.962 1.00 79.06 1179 PRO A O 1
ATOM 9397 N N . SER A 1 1180 ? 24.385 -23.756 -12.465 1.00 76.38 1180 SER A N 1
ATOM 9398 C CA . SER A 1 1180 ? 25.488 -24.030 -13.393 1.00 76.38 1180 SER A CA 1
ATOM 9399 C C . SER A 1 1180 ? 25.162 -25.203 -14.326 1.00 76.38 1180 SER A C 1
ATOM 9401 O O . SER A 1 1180 ? 24.344 -26.071 -14.016 1.00 76.38 1180 SER A O 1
ATOM 9403 N N . GLN A 1 1181 ? 25.838 -25.273 -15.478 1.00 73.44 1181 GLN A N 1
ATOM 9404 C CA . GLN A 1 1181 ? 25.658 -26.391 -16.416 1.00 73.44 1181 GLN A CA 1
ATOM 9405 C C . GLN A 1 1181 ? 26.030 -27.747 -15.794 1.00 73.44 1181 GLN A C 1
ATOM 9407 O O . GLN A 1 1181 ? 25.375 -28.747 -16.080 1.00 73.44 1181 GLN A O 1
ATOM 9412 N N . ILE A 1 1182 ? 27.039 -27.768 -14.915 1.00 78.12 1182 ILE A N 1
ATOM 9413 C CA . ILE A 1 1182 ? 27.475 -28.972 -14.196 1.00 78.12 1182 ILE A CA 1
ATOM 9414 C C . ILE A 1 1182 ? 26.366 -29.452 -13.256 1.00 78.12 1182 ILE A C 1
ATOM 9416 O O . ILE A 1 1182 ? 26.005 -30.623 -13.295 1.00 78.12 1182 ILE A O 1
ATOM 9420 N N . GLU A 1 1183 ? 25.771 -28.552 -12.469 1.00 82.94 1183 GLU A N 1
ATOM 9421 C CA . GLU A 1 1183 ? 24.670 -28.897 -11.559 1.00 82.94 1183 GLU A CA 1
ATOM 9422 C C . GLU A 1 1183 ? 23.446 -29.435 -12.312 1.00 82.94 1183 GLU A C 1
ATOM 9424 O O . GLU A 1 1183 ? 22.831 -30.408 -11.874 1.00 82.94 1183 GLU A O 1
ATOM 9429 N N . VAL A 1 1184 ? 23.110 -28.853 -13.471 1.00 83.12 1184 VAL A N 1
ATOM 9430 C CA . VAL A 1 1184 ? 22.017 -29.356 -14.323 1.00 83.12 1184 VAL A CA 1
ATOM 9431 C C . VAL A 1 1184 ? 22.320 -30.767 -14.831 1.00 83.12 1184 VAL A C 1
ATOM 9433 O O . VAL A 1 1184 ? 21.431 -31.621 -14.815 1.00 83.12 1184 VAL A O 1
ATOM 9436 N N . GLN A 1 1185 ? 23.556 -31.031 -15.266 1.00 81.19 1185 GLN A N 1
ATOM 9437 C CA . GLN A 1 1185 ? 23.951 -32.351 -15.754 1.00 81.19 1185 GLN A CA 1
ATOM 9438 C C . GLN A 1 1185 ? 23.943 -33.392 -14.627 1.00 81.19 1185 GLN A C 1
ATOM 9440 O O . GLN A 1 1185 ? 23.315 -34.435 -14.770 1.00 81.19 1185 GLN A O 1
ATOM 9445 N N . MET A 1 1186 ? 24.517 -33.068 -13.466 1.00 83.12 1186 MET A N 1
ATOM 9446 C CA . MET A 1 1186 ? 24.499 -33.947 -12.292 1.00 83.12 1186 MET A CA 1
ATOM 9447 C C . MET A 1 1186 ? 23.071 -34.265 -11.827 1.00 83.12 1186 MET A C 1
ATOM 9449 O O . MET A 1 1186 ? 22.776 -35.403 -11.465 1.00 83.12 1186 MET A O 1
ATOM 9453 N N . ALA A 1 1187 ? 22.160 -33.286 -11.855 1.00 83.94 1187 ALA A N 1
ATOM 9454 C CA . ALA A 1 1187 ? 20.759 -33.510 -11.499 1.00 83.94 1187 ALA A CA 1
ATOM 9455 C C . ALA A 1 1187 ? 20.045 -34.465 -12.471 1.00 83.94 1187 ALA A C 1
ATOM 9457 O O . ALA A 1 1187 ? 19.185 -35.240 -12.044 1.00 83.94 1187 ALA A O 1
ATOM 9458 N N . ARG A 1 1188 ? 20.405 -34.430 -13.763 1.00 83.50 1188 ARG A N 1
ATOM 9459 C CA . ARG A 1 1188 ? 19.917 -35.385 -14.770 1.00 83.50 1188 ARG A CA 1
ATOM 9460 C C . ARG A 1 1188 ? 20.471 -36.783 -14.530 1.00 83.50 1188 ARG A C 1
ATOM 9462 O O . ARG A 1 1188 ? 19.686 -37.725 -14.484 1.00 83.50 1188 ARG A O 1
ATOM 9469 N N . ASP A 1 1189 ? 21.781 -36.894 -14.333 1.00 83.12 1189 ASP A N 1
ATOM 9470 C CA . ASP A 1 1189 ? 22.472 -38.178 -14.170 1.00 83.12 1189 ASP A CA 1
ATOM 9471 C C . ASP A 1 1189 ? 21.990 -38.927 -12.917 1.00 83.12 1189 ASP A C 1
ATOM 9473 O O . ASP A 1 1189 ? 21.810 -40.142 -12.943 1.00 83.12 1189 ASP A O 1
ATOM 9477 N N . ASN A 1 1190 ? 21.681 -38.190 -11.846 1.00 78.81 1190 ASN A N 1
ATOM 9478 C CA . ASN A 1 1190 ? 21.176 -38.749 -10.591 1.00 78.81 1190 ASN A CA 1
ATOM 9479 C C . ASN A 1 1190 ? 19.642 -38.915 -10.547 1.00 78.81 1190 ASN A C 1
ATOM 9481 O O . ASN A 1 1190 ? 19.105 -39.261 -9.498 1.00 78.81 1190 ASN A O 1
ATOM 9485 N N . ALA A 1 1191 ? 18.912 -38.638 -11.636 1.00 73.19 1191 ALA A N 1
ATOM 9486 C CA . ALA A 1 1191 ? 17.441 -38.661 -11.682 1.00 73.19 1191 ALA A CA 1
ATOM 9487 C C . ALA A 1 1191 ? 16.748 -37.790 -10.601 1.00 73.19 1191 ALA A C 1
ATOM 9489 O O . ALA A 1 1191 ? 15.653 -38.100 -10.131 1.00 73.19 1191 ALA A O 1
ATOM 9490 N N . CYS A 1 1192 ? 17.384 -36.679 -10.217 1.00 78.38 1192 CYS A N 1
ATOM 9491 C CA . CYS A 1 1192 ? 16.925 -35.750 -9.171 1.00 78.38 1192 CYS A CA 1
ATOM 9492 C C . CYS A 1 1192 ? 16.375 -34.431 -9.735 1.00 78.38 1192 CYS A C 1
ATOM 9494 O O . CYS A 1 1192 ? 16.094 -33.493 -8.989 1.00 78.38 1192 CYS A O 1
ATOM 9496 N N . LEU A 1 1193 ? 16.265 -34.330 -11.061 1.00 86.62 1193 LEU A N 1
ATOM 9497 C CA . LEU A 1 1193 ? 15.770 -33.144 -11.743 1.00 86.62 1193 LEU A CA 1
ATOM 9498 C C . LEU A 1 1193 ? 14.258 -32.997 -11.529 1.00 86.62 1193 LEU A C 1
ATOM 9500 O O . LEU A 1 1193 ? 13.465 -33.793 -12.033 1.00 86.62 1193 LEU A O 1
ATOM 9504 N N . ALA A 1 1194 ? 13.855 -31.949 -10.815 1.00 89.06 1194 ALA A N 1
ATOM 9505 C CA . ALA A 1 1194 ? 12.451 -31.613 -10.659 1.00 89.06 1194 ALA A CA 1
ATOM 9506 C C . ALA A 1 1194 ? 11.922 -30.996 -11.952 1.00 89.06 1194 ALA A C 1
ATOM 9508 O O . ALA A 1 1194 ? 12.548 -30.109 -12.529 1.00 89.06 1194 ALA A O 1
ATOM 9509 N N . VAL A 1 1195 ? 10.740 -31.421 -12.390 1.00 87.62 1195 VAL A N 1
ATOM 9510 C CA . VAL A 1 1195 ? 10.100 -30.885 -13.596 1.00 87.62 1195 VAL A CA 1
ATOM 9511 C C . VAL A 1 1195 ? 8.823 -30.164 -13.194 1.00 87.62 1195 VAL A C 1
ATOM 9513 O O . VAL A 1 1195 ? 7.922 -30.770 -12.610 1.00 87.62 1195 VAL A O 1
ATOM 9516 N N . ALA A 1 1196 ? 8.735 -28.873 -13.511 1.00 82.56 1196 ALA A N 1
ATOM 9517 C CA . ALA A 1 1196 ? 7.505 -28.112 -13.334 1.00 82.56 1196 ALA A CA 1
ATOM 9518 C C . ALA A 1 1196 ? 6.463 -28.514 -14.385 1.00 82.56 1196 ALA A C 1
ATOM 9520 O O . ALA A 1 1196 ? 6.737 -28.525 -15.590 1.00 82.56 1196 ALA A O 1
ATOM 9521 N N . ASP A 1 1197 ? 5.232 -28.751 -13.939 1.00 67.62 1197 ASP A N 1
ATOM 9522 C CA . ASP A 1 1197 ? 4.072 -28.645 -14.815 1.00 67.62 1197 ASP A CA 1
ATOM 9523 C C . ASP A 1 1197 ? 3.908 -27.183 -15.258 1.00 67.62 1197 ASP A C 1
ATOM 9525 O O . ASP A 1 1197 ? 4.346 -26.253 -14.574 1.00 67.62 1197 ASP A O 1
ATOM 9529 N N . ARG A 1 1198 ? 3.308 -26.960 -16.437 1.00 57.03 1198 ARG A N 1
ATOM 9530 C CA . ARG A 1 1198 ? 3.168 -25.605 -16.992 1.00 57.03 1198 ARG A CA 1
ATOM 9531 C C . ARG A 1 1198 ? 2.510 -24.679 -15.945 1.00 57.03 1198 ARG A C 1
ATOM 9533 O O . ARG A 1 1198 ? 1.398 -24.995 -15.521 1.00 57.03 1198 ARG A O 1
ATOM 9540 N N . PRO A 1 1199 ? 3.106 -23.524 -15.569 1.00 50.91 1199 PRO A N 1
ATOM 9541 C CA . PRO A 1 1199 ? 2.324 -22.449 -14.984 1.00 50.91 1199 PRO A CA 1
ATOM 9542 C C . PRO A 1 1199 ? 1.230 -22.140 -16.007 1.00 50.91 1199 PRO A C 1
ATOM 9544 O O . PRO A 1 1199 ? 1.490 -22.187 -17.209 1.00 50.91 1199 PRO A O 1
ATOM 9547 N N . ASN A 1 1200 ? -0.004 -21.919 -15.562 1.00 47.91 1200 ASN A N 1
ATOM 9548 C CA . ASN A 1 1200 ? -1.122 -21.628 -16.460 1.00 47.91 1200 ASN A CA 1
ATOM 9549 C C . ASN A 1 1200 ? -0.770 -20.426 -17.360 1.00 47.91 1200 ASN A C 1
ATOM 9551 O O . ASN A 1 1200 ? -0.892 -19.273 -16.947 1.00 47.91 1200 ASN A O 1
ATOM 9555 N N . ILE A 1 1201 ? -0.298 -20.712 -18.574 1.00 40.44 1201 ILE A N 1
ATOM 9556 C CA . ILE A 1 1201 ? 0.057 -19.735 -19.597 1.00 40.44 1201 ILE A CA 1
ATOM 9557 C C . ILE A 1 1201 ? -1.205 -19.416 -20.383 1.00 40.44 1201 ILE A C 1
ATOM 9559 O O . ILE A 1 1201 ? -1.854 -20.319 -20.911 1.00 40.44 1201 ILE A O 1
ATOM 9563 N N . GLN A 1 1202 ? -1.482 -18.127 -20.555 1.00 37.56 1202 GLN A N 1
ATOM 9564 C CA . GLN A 1 1202 ? -2.210 -17.658 -21.726 1.00 37.56 1202 GLN A CA 1
ATOM 9565 C C . GLN A 1 1202 ? -1.222 -16.955 -22.657 1.00 37.56 1202 GLN A C 1
ATOM 9567 O O . GLN A 1 1202 ? -0.562 -15.979 -22.286 1.00 37.56 1202 GLN A O 1
ATOM 9572 N N . LEU A 1 1203 ? -1.077 -17.500 -23.864 1.00 29.92 1203 LEU A N 1
ATOM 9573 C CA . LEU A 1 1203 ? -0.334 -16.868 -24.949 1.00 29.92 1203 LEU A CA 1
ATOM 9574 C C . LEU A 1 1203 ? -1.112 -15.622 -25.383 1.00 29.92 1203 LEU A C 1
ATOM 9576 O O . LEU A 1 1203 ? -2.227 -15.742 -25.886 1.00 29.92 1203 LEU A O 1
ATOM 9580 N N . LYS A 1 1204 ? -0.542 -14.428 -25.192 1.00 29.81 1204 LYS A N 1
ATOM 9581 C CA . LYS A 1 1204 ? -1.016 -13.242 -25.909 1.00 29.81 1204 LYS A CA 1
ATOM 9582 C C . LYS A 1 1204 ? -0.374 -13.263 -27.291 1.00 29.81 1204 LYS A C 1
ATOM 9584 O O . LYS A 1 1204 ? 0.836 -13.098 -27.396 1.00 29.81 1204 LYS A O 1
ATOM 9589 N N . MET A 1 1205 ? -1.172 -13.448 -28.335 1.00 26.30 1205 MET A N 1
ATOM 9590 C CA . MET A 1 1205 ? -0.783 -13.070 -29.693 1.00 26.30 1205 MET A CA 1
ATOM 9591 C C . MET A 1 1205 ? -1.414 -11.710 -29.998 1.00 26.30 1205 MET A C 1
ATOM 9593 O O . MET A 1 1205 ? -2.593 -11.625 -30.313 1.00 26.30 1205 MET A O 1
ATOM 9597 N N . PHE A 1 1206 ? -0.636 -10.641 -29.840 1.00 31.64 1206 PHE A N 1
ATOM 9598 C CA . PHE A 1 1206 ? -0.944 -9.295 -30.329 1.00 31.64 1206 PHE A CA 1
ATOM 9599 C C . PHE A 1 1206 ? 0.348 -8.732 -30.937 1.00 31.64 1206 PHE A C 1
ATOM 9601 O O . PHE A 1 1206 ? 1.426 -8.984 -30.407 1.00 31.64 1206 PHE A O 1
ATOM 9608 N N . GLY A 1 1207 ? 0.249 -8.041 -32.074 1.00 30.92 1207 GLY A N 1
ATOM 9609 C CA . GLY A 1 1207 ? 1.385 -7.659 -32.917 1.00 30.92 1207 GLY A CA 1
ATOM 9610 C C . GLY A 1 1207 ? 2.517 -6.880 -32.227 1.00 30.92 1207 GLY A C 1
ATOM 9611 O O . GLY A 1 1207 ? 2.307 -6.132 -31.277 1.00 30.92 1207 GLY A O 1
ATOM 9612 N N . ALA A 1 1208 ? 3.706 -7.069 -32.803 1.00 28.06 1208 ALA A N 1
ATOM 9613 C CA . ALA A 1 1208 ? 5.020 -6.477 -32.532 1.00 28.06 1208 ALA A CA 1
ATOM 9614 C C . ALA A 1 1208 ? 5.756 -6.820 -31.223 1.00 28.06 1208 ALA A C 1
ATOM 9616 O O . ALA A 1 1208 ? 6.967 -6.647 -31.222 1.00 28.06 1208 ALA A O 1
ATOM 9617 N N . ASP A 1 1209 ? 5.129 -7.405 -30.198 1.00 31.89 1209 ASP A N 1
ATOM 9618 C CA . ASP A 1 1209 ? 5.859 -7.962 -29.044 1.00 31.89 1209 ASP A CA 1
ATOM 9619 C C . ASP A 1 1209 ? 5.220 -9.281 -28.565 1.00 31.89 1209 ASP A C 1
ATOM 9621 O O . ASP A 1 1209 ? 4.123 -9.311 -28.002 1.00 31.89 1209 ASP A O 1
ATOM 9625 N N . GLU A 1 1210 ? 5.918 -10.400 -28.776 1.00 27.88 1210 GLU A N 1
ATOM 9626 C CA . GLU A 1 1210 ? 5.555 -11.717 -28.240 1.00 27.88 1210 GLU A CA 1
ATOM 9627 C C . GLU A 1 1210 ? 5.632 -11.702 -26.699 1.00 27.88 1210 GLU A C 1
ATOM 9629 O O . GLU A 1 1210 ? 6.715 -11.672 -26.117 1.00 27.88 1210 GLU A O 1
ATOM 9634 N N . GLY A 1 1211 ? 4.489 -11.732 -26.002 1.00 36.38 1211 GLY A N 1
ATOM 9635 C CA . GLY A 1 1211 ? 4.450 -11.654 -24.536 1.00 36.38 1211 GLY A CA 1
ATOM 9636 C C . GLY A 1 1211 ? 3.584 -12.728 -23.879 1.00 36.38 1211 GLY A C 1
ATOM 9637 O O . GLY A 1 1211 ? 2.371 -12.577 -23.762 1.00 36.38 1211 GLY A O 1
ATOM 9638 N N . VAL A 1 1212 ? 4.191 -13.793 -23.351 1.00 39.94 1212 VAL A N 1
ATOM 9639 C CA . VAL A 1 1212 ? 3.509 -14.807 -22.518 1.00 39.94 1212 VAL A CA 1
ATOM 9640 C C . VAL A 1 1212 ? 2.971 -14.154 -21.237 1.00 39.94 1212 VAL A C 1
ATOM 9642 O O . VAL A 1 1212 ? 3.757 -13.545 -20.517 1.00 39.94 1212 VAL A O 1
ATOM 9645 N N . SER A 1 1213 ? 1.668 -14.236 -20.929 1.00 38.03 1213 SER A N 1
ATOM 9646 C CA . SER A 1 1213 ? 1.093 -13.725 -19.667 1.00 38.03 1213 SER A CA 1
ATOM 9647 C C . SER A 1 1213 ? 0.944 -14.852 -18.650 1.00 38.03 1213 SER A C 1
ATOM 9649 O O . SER A 1 1213 ? 0.280 -15.851 -18.924 1.00 38.03 1213 SER A O 1
ATOM 9651 N N . TYR A 1 1214 ? 1.548 -14.679 -17.474 1.00 54.81 1214 TYR A N 1
ATOM 9652 C CA . TYR A 1 1214 ? 1.505 -15.645 -16.378 1.00 54.81 1214 TYR A CA 1
ATOM 9653 C C . TYR A 1 1214 ? 0.461 -15.190 -15.345 1.00 54.81 1214 TYR A C 1
ATOM 9655 O O . TYR A 1 1214 ? 0.543 -14.081 -14.817 1.00 54.81 1214 TYR A O 1
ATOM 9663 N N . LEU A 1 1215 ? -0.557 -16.014 -15.075 1.00 55.47 1215 LEU A N 1
ATOM 9664 C CA . LEU A 1 1215 ? -1.579 -15.712 -14.063 1.00 55.47 1215 LEU A CA 1
ATOM 9665 C C . LEU A 1 1215 ? -1.188 -16.322 -12.706 1.00 55.47 1215 LEU A C 1
ATOM 9667 O O . LEU A 1 1215 ? -0.711 -17.459 -12.677 1.00 55.47 1215 LEU A O 1
ATOM 9671 N N . PRO A 1 1216 ? -1.390 -15.608 -11.585 1.00 67.81 1216 PRO A N 1
ATOM 9672 C CA . PRO A 1 1216 ? -1.201 -16.183 -10.259 1.00 67.81 1216 PRO A CA 1
ATOM 9673 C C . PRO A 1 1216 ? -2.223 -17.302 -9.984 1.00 67.81 1216 PRO A C 1
ATOM 9675 O O . PRO A 1 1216 ? -3.283 -17.392 -10.610 1.00 67.81 1216 PRO A O 1
ATOM 9678 N N . LEU A 1 1217 ? -1.873 -18.187 -9.057 1.00 71.88 1217 LEU A N 1
ATOM 9679 C CA . LEU A 1 1217 ? -2.704 -19.279 -8.562 1.00 71.88 1217 LEU A CA 1
ATOM 9680 C C . LEU A 1 1217 ? -3.186 -18.925 -7.153 1.00 71.88 1217 LEU A C 1
ATOM 9682 O O . LEU A 1 1217 ? -2.444 -18.310 -6.390 1.00 71.88 1217 LEU A O 1
ATOM 9686 N N . ASN A 1 1218 ? -4.409 -19.327 -6.810 1.00 80.88 1218 ASN A N 1
ATOM 9687 C CA . ASN A 1 1218 ? -4.902 -19.241 -5.438 1.00 80.88 1218 ASN A CA 1
ATOM 9688 C C . ASN A 1 1218 ? -4.417 -20.471 -4.668 1.00 80.88 1218 ASN A C 1
ATOM 9690 O O . ASN A 1 1218 ? -4.615 -21.596 -5.131 1.00 80.88 1218 ASN A O 1
ATOM 9694 N N . TRP A 1 1219 ? -3.809 -20.256 -3.509 1.00 86.31 1219 TRP A N 1
ATOM 9695 C CA . TRP A 1 1219 ? -3.279 -21.282 -2.618 1.00 86.31 1219 TRP A CA 1
ATOM 9696 C C . TRP A 1 1219 ? -3.889 -21.109 -1.232 1.00 86.31 1219 TRP A C 1
ATOM 9698 O O . TRP A 1 1219 ? -4.002 -19.984 -0.753 1.00 86.31 1219 TRP A O 1
ATOM 9708 N N . VAL A 1 1220 ? -4.212 -22.219 -0.571 1.00 89.56 1220 VAL A N 1
ATOM 9709 C CA . VAL A 1 1220 ? -4.331 -22.246 0.890 1.00 89.56 1220 VAL A CA 1
ATOM 9710 C C . VAL A 1 1220 ? -3.040 -22.843 1.421 1.00 89.56 1220 VAL A C 1
ATOM 9712 O O . VAL A 1 1220 ? -2.735 -24.002 1.138 1.00 89.56 1220 VAL A O 1
ATOM 9715 N N . VAL A 1 1221 ? -2.268 -22.038 2.141 1.00 90.19 1221 VAL A N 1
ATOM 9716 C CA . VAL A 1 1221 ? -0.969 -22.417 2.698 1.00 90.19 1221 VAL A CA 1
ATOM 9717 C C . VAL A 1 1221 ? -1.135 -22.643 4.197 1.00 90.19 1221 VAL A C 1
ATOM 9719 O O . VAL A 1 1221 ? -1.197 -21.680 4.965 1.00 90.19 1221 VAL A O 1
ATOM 9722 N N . GLY A 1 1222 ? -1.265 -23.911 4.587 1.00 87.31 1222 GLY A N 1
ATOM 9723 C CA . GLY A 1 1222 ? -1.398 -24.377 5.972 1.00 87.31 1222 GLY A CA 1
ATOM 9724 C C . GLY A 1 1222 ? -0.080 -24.648 6.673 1.00 87.31 1222 GLY A C 1
ATOM 9725 O O . GLY A 1 1222 ? 0.951 -24.822 5.987 1.00 87.31 1222 GLY A O 1
#

Foldseek 3Di:
DDPDDDDDDPVVVVVVVVVVVVVVVVVVVLVVLLVLVVLQQVLLVVLFDDALVPAQPVLQLFAEEEEEEDAQLQVLCQPADLVQVVQLCVRNDLVRYEEQYEYAAHQDCNVVLVVVSVVVCVVVVRHYDHHHDNQHPQNVVVCDQAHPVRHGDWQWEDDPDPPPHIGGHPQQVVQVRVQVSCVVQVVCVVVVHHGFKYKYAYSWHFHSSLVSSQCCAVSNQFQKEAEFEDADPPFTDPQQWWAAQVRFGFLDRGPPGHLDPQQSVQSSSQHWGFTLFDHRRIMMHGCVVVNVPQGQHWDGRLLCNLVDTHHSRNVSSLVCVLVVNGPSTHTYHHSRYIYSDPVGVCCCQPNPQRGNAHSVRSVVRVVVSVVSSVPPDRADPVNVSSVVSLVVSVVCVVVDPDDNDDSDDPPPDDPPDPDDDDPDDDDDDDDDDDPPPVVVVVPPPPPDPDDDDQDWFQADADAPDPLVVPQFAFQLADPLLADPDDDALVCSCVVSPHDLVCLLVVNPPVHDLSGVQNNCLNRLPQVLLCLLLVHHADQPVQWDADPVGTITGGRRPRVLVSLLVSLPDDDDPPVSLVVNVVSLVSSLLCLVLLQDPSNSHDVSSSLSSLSNSQLSQLLSCLSVPDPPGDLSGAQQCQHSHDHPSLVVLLVVLLAALLLLLLSSRQAHPSQSSNLSSHRFDDPQDSVLRPPADVQGRPSLDCVPPDAAQDAPDDPPDCLVFKDADDPVQVVVLLVCLVVVFFKWWFWDWDPPDDPDHIDIDIHIDTCVQAAEEEEQEDVNVRHADDPALIHRNNVVVVVVVVRDVVVPDPPPDPDPVVVPDDPGGYTYDYCSHSAHPDPPRNLSNLLCVLVVLLRHPAYEYDFRRQAAADDDPDLLSSLSCVSSTPLLQALVSLSNCLSRLVHYWYHYVPDIDRLNVSLVVLVVCSSPDSTSGSSSSSSSSVSSVLSPQLNVLQPDPPDPALLLLQQSQLSSLANHDDPDLLVLLLSNCSSSNHHSVLSSVLSPDDLQCNQVSVVVVTFKYQQQQLLFAAAADLQAQGRSAHSSNSNTHRDPSPDMWTRDPNFYTWHWFFKFKWAQFDPPPDFAWFKEAAPVLRAIKIKGFRCNRDGLVVLCVSVVPDRNPKIKMKGFPDQCCVVVRFRQNWTKIWIWIFDDDDQDPVNVSSQDAGRTETRGIITIHGDDPVRVVVCVVVRNYIYTDDQPWSFDDNPDDGDIHGGTGIHRYD

Radius of gyration: 35.8 Å; Cα contacts (8 Å, |Δi|>4): 2043; chains: 1; bounding box: 98×96×103 Å

Organism: Exophiala mesophila (NCBI:txid212818)